Protein 1RPN (pdb70)

Organism: Pseudomonas aeruginosa (strain ATCC 15692 / DSM 22644 / CIP 104116 / JCM 14847 / LMG 12228 / 1C / PRS 101 / PAO1) (NCBI:txid208964)

Sequence (1286 aa):
RSALVTGITGQDGAYLAKLLLEKGYRVHGLVARRSSDTRWRLRELGIEGDIQYEDGDMADACSVQRAVIKAQPQEVYNLAAQSFVGASWNQPVTTGVVDGLGVTHLLEAIRQFSPETRFYQASTSEMFGLIQAERQDENTPFYPRSPYGVAKLYGHWITVNYRESFGLHASSGILFNHESPLRGIEFVTRKVTDAVARIKLGKQQELRLGNVDAKRDWGFAGDYVEAMWLMLQQDKADDYVVATGVTTTVRDMCQIAFEHVGLDYRDFLKIDPAFFRPAEVDVLLGNPAKAQRVLGWKPRTSLDELIRMMVEADLRRVSRERSALVTGITGQDGAYLAKLLLEKGYRVHGLVARRSSDTRWRLRELGIEGDIQYEDGDMADACSVQRAVIKAQPQEVYNLAAQSFVGASWNQPVTTGVVDGLGVTHLLEAIRQFSPETRFYQASTSEMFGLIQAERQDENTPFYPRSPYGVAKLYGHWITVNYRESFGLHASSGILFNHESPLRGIEFVTRKVTDAVARIKLGKQQELRLGNVDAKRDWGFAGDYVEAMWLMLQQDKADDYVVATGVTTTVRDMCQIAFEHVGLDYRDFLKIDPAFFRPAEVDVLLGNPAKAQRVLGWKPRTSLDELIRMMVEADLRRVSRETRSALVTGITGQDGAYLAKLLLEKGYRVHGLVARRSSDTRWRLRELGIEGDIQYEDGDMADACSVQRAVIKAQPQEVYNLAAQSFVGASWNQPVTTGVVDGLGVTHLLEAIRQFSPETRFYQASTSEMFGLIQAERQDENTPFYPRSPYGVAKLYGHWITVNYRESFGLHASSGILFNHESPLRGIEFVTRKVTDAVARIKLGKQQELRLGNVDAKRDWGFAGDYVEAMWLMLQQDKADDYVVATGVTTTVRDMCQIAFEHVGLDYRDFLKIDPAFFRPAEVDVLLGNPAKAQRVLGWKPRTSLDELIRMMVEADLRRVSRETRSALVTGITGQDGAYLAKLLLEKGYRVHGLVARRSSDTRWRLRELGIEGDIQYEDGDMADACSVQRAVIKAQPQEVYNLAAQSFVGASWNQPVTTGVVDGLGVTHLLEAIRQFSPETRFYQASTSEMFGLIQAERQDENTPFYPRSPYGVAKLYGHWITVNYRESFGLHASSGILFNHESPLRGIEFVTRKVTDAVARIKLGKQQELRLGNVDAKRDWGFAGDYVEAMWLMLQQDKADDYVVATGVTTTVRDMCQIAFEHVGLDYRDFLKIDPAFFRPAEVDVLLGNPAKAQRVLGWKPRTSLDELIRMMVEADLRRVSRE

Structure (mmCIF, N/CA/C/O backbone):
data_1RPN
#
_entry.id   1RPN
#
_cell.length_a   125.730
_cell.length_b   125.730
_cell.length_c   220.025
_cell.angle_alpha   90.00
_cell.angle_beta   90.00
_cell.angle_gamma   120.00
#
_symmetry.space_group_name_H-M   'P 32 2 1'
#
loop_
_entity.id
_entity.type
_entity.pdbx_description
1 polymer 'GDP-mannose 4,6-dehydratase'
2 non-polymer 'NADPH DIHYDRO-NICOTINAMIDE-ADENINE-DINUCLEOTIDE PHOSPHATE'
3 non-polymer "GUANOSINE-5'-DIPHOSPHATE"
4 water water
#
loop_
_atom_site.group_PDB
_atom_site.id
_atom_site.type_symbol
_atom_site.label_atom_id
_atom_site.label_alt_id
_atom_site.label_comp_id
_atom_site.label_asym_id
_atom_site.label_entity_id
_atom_site.label_seq_id
_atom_site.pdbx_PDB_ins_code
_atom_site.Cartn_x
_atom_site.Cartn_y
_atom_site.Cartn_z
_atom_site.occupancy
_atom_site.B_iso_or_equiv
_atom_site.auth_seq_id
_atom_site.auth_comp_id
_atom_site.auth_asym_id
_atom_site.auth_atom_id
_atom_site.pdbx_PDB_model_num
ATOM 1 N N . ARG A 1 15 ? 125.017 55.594 34.647 1.00 25.34 3 ARG A N 1
ATOM 2 C CA . ARG A 1 15 ? 124.489 54.200 34.619 1.00 24.59 3 ARG A CA 1
ATOM 3 C C . ARG A 1 15 ? 122.978 54.232 34.811 1.00 23.48 3 ARG A C 1
ATOM 4 O O . ARG A 1 15 ? 122.482 54.326 35.932 1.00 23.26 3 ARG A O 1
ATOM 12 N N . SER A 1 16 ? 122.250 54.153 33.706 1.00 22.25 4 SER A N 1
ATOM 13 C CA . SER A 1 16 ? 120.799 54.212 33.742 1.00 20.68 4 SER A CA 1
ATOM 14 C C . SER A 1 16 ? 120.103 52.928 33.316 1.00 19.55 4 SER A C 1
ATOM 15 O O . SER A 1 16 ? 120.507 52.259 32.366 1.00 18.41 4 SER A O 1
ATOM 18 N N . ALA A 1 17 ? 119.041 52.594 34.032 1.00 17.43 5 ALA A N 1
ATOM 19 C CA . ALA A 1 17 ? 118.267 51.416 33.707 1.00 16.81 5 ALA A CA 1
ATOM 20 C C . ALA A 1 17 ? 116.814 51.836 33.594 1.00 15.79 5 ALA A C 1
ATOM 21 O O . ALA A 1 17 ? 116.329 52.656 34.375 1.00 15.60 5 ALA A O 1
ATOM 23 N N . LEU A 1 18 ? 116.136 51.304 32.589 1.00 14.60 6 LEU A N 1
ATOM 24 C CA . LEU A 1 18 ? 114.726 51.579 32.418 1.00 13.35 6 LEU A CA 1
ATOM 25 C C . LEU A 1 18 ? 114.054 50.258 32.720 1.00 12.75 6 LEU A C 1
ATOM 26 O O . LEU A 1 18 ? 114.325 49.243 32.076 1.00 12.57 6 LEU A O 1
ATOM 31 N N . VAL A 1 19 ? 113.204 50.262 33.730 1.00 12.03 7 VAL A N 1
ATOM 32 C CA . VAL A 1 19 ? 112.502 49.057 34.104 1.00 11.80 7 VAL A CA 1
ATOM 33 C C . VAL A 1 19 ? 111.028 49.295 33.875 1.00 12.74 7 VAL A C 1
ATOM 34 O O . VAL A 1 19 ? 110.450 50.210 34.458 1.00 14.10 7 VAL A O 1
ATOM 38 N N . THR A 1 20 ? 110.424 48.504 32.997 1.00 12.31 8 THR A N 1
ATOM 39 C CA . THR A 1 20 ? 108.994 48.638 32.775 1.00 12.79 8 THR A CA 1
ATOM 40 C C . THR A 1 20 ? 108.416 47.669 33.797 1.00 13.14 8 THR A C 1
ATOM 41 O O . THR A 1 20 ? 109.110 46.742 34.228 1.00 13.02 8 THR A O 1
ATOM 45 N N . GLY A 1 21 ? 107.169 47.889 34.198 1.00 13.34 9 GLY A N 1
ATOM 46 C CA . GLY A 1 21 ? 106.553 47.029 35.193 1.00 13.02 9 GLY A CA 1
ATOM 47 C C . GLY A 1 21 ? 107.218 47.247 36.541 1.00 14.07 9 GLY A C 1
ATOM 48 O O . GLY A 1 21 ? 107.270 46.347 37.378 1.00 14.07 9 GLY A O 1
ATOM 49 N N . ILE A 1 22 ? 107.720 48.457 36.760 1.00 14.98 10 ILE A N 1
ATOM 50 C CA . ILE A 1 22 ? 108.411 48.764 38.005 1.00 15.90 10 ILE A CA 1
ATOM 51 C C . ILE A 1 22 ? 107.547 48.626 39.256 1.00 15.65 10 ILE A C 1
ATOM 52 O O . ILE A 1 22 ? 108.065 48.390 40.346 1.00 16.32 10 ILE A O 1
ATOM 57 N N . THR A 1 23 ? 106.236 48.769 39.102 1.00 14.47 11 THR A N 1
ATOM 58 C CA . THR A 1 23 ? 105.328 48.649 40.238 1.00 13.96 11 THR A CA 1
ATOM 59 C C . THR A 1 23 ? 104.943 47.197 40.478 1.00 13.90 11 THR A C 1
ATOM 60 O O . THR A 1 23 ? 104.201 46.890 41.411 1.00 14.36 11 THR A O 1
ATOM 64 N N . GLY A 1 24 ? 105.443 46.308 39.630 1.00 13.76 12 GLY A N 1
ATOM 65 C CA . GLY A 1 24 ? 105.139 44.899 39.783 1.00 14.53 12 GLY A CA 1
ATOM 66 C C . GLY A 1 24 ? 106.081 44.239 40.773 1.00 15.57 12 GLY A C 1
ATOM 67 O O . GLY A 1 24 ? 106.950 44.893 41.350 1.00 15.32 12 GLY A O 1
ATOM 68 N N . GLN A 1 25 ? 105.913 42.936 40.973 1.00 16.22 13 GLN A N 1
ATOM 69 C CA . GLN A 1 25 ? 106.761 42.206 41.903 1.00 16.41 13 GLN A CA 1
ATOM 70 C C . GLN A 1 25 ? 108.241 42.293 41.543 1.00 17.11 13 GLN A C 1
ATOM 71 O O . GLN A 1 25 ? 109.059 42.746 42.345 1.00 16.74 13 GLN A O 1
ATOM 77 N N . ASP A 1 26 ? 108.576 41.844 40.338 1.00 16.08 14 ASP A N 1
ATOM 78 C CA . ASP A 1 26 ? 109.958 41.840 39.879 1.00 17.18 14 ASP A CA 1
ATOM 79 C C . ASP A 1 26 ? 110.543 43.235 39.745 1.00 17.06 14 ASP A C 1
ATOM 80 O O . ASP A 1 26 ? 111.699 43.461 40.091 1.00 17.78 14 ASP A O 1
ATOM 85 N N . GLY A 1 27 ? 109.749 44.165 39.231 1.00 16.03 15 GLY A N 1
ATOM 86 C CA . GLY A 1 27 ? 110.229 45.519 39.076 1.00 16.05 15 GLY A CA 1
ATOM 87 C C . GLY A 1 27 ? 110.725 46.073 40.396 1.00 16.49 15 GLY A C 1
ATOM 88 O O . GLY A 1 27 ? 111.758 46.738 40.445 1.00 16.81 15 GLY A O 1
ATOM 89 N N . ALA A 1 28 ? 109.985 45.799 41.467 1.00 16.01 16 ALA A N 1
ATOM 90 C CA . ALA A 1 28 ? 110.359 46.279 42.791 1.00 16.47 16 ALA A CA 1
ATOM 91 C C . ALA A 1 28 ? 111.690 45.671 43.219 1.00 16.23 16 ALA A C 1
ATOM 92 O O . ALA A 1 28 ? 112.611 46.389 43.599 1.00 15.19 16 ALA A O 1
ATOM 94 N N . TYR A 1 29 ? 111.795 44.348 43.153 1.00 16.06 17 TYR A N 1
ATOM 95 C CA . TYR A 1 29 ? 113.037 43.691 43.538 1.00 16.88 17 TYR A CA 1
ATOM 96 C C . TYR A 1 29 ? 114.200 44.059 42.629 1.00 16.84 17 TYR A C 1
ATOM 97 O O . TYR A 1 29 ? 115.318 44.232 43.099 1.00 16.50 17 TYR A O 1
ATOM 106 N N . LEU A 1 30 ? 113.940 44.182 41.330 1.00 16.46 18 LEU A N 1
ATOM 107 C CA . LEU A 1 30 ? 114.997 44.535 40.395 1.00 17.24 18 LEU A CA 1
ATOM 108 C C . LEU A 1 30 ? 115.445 45.971 40.631 1.00 17.90 18 LEU A C 1
ATOM 109 O O . LEU A 1 30 ? 116.640 46.272 40.605 1.00 18.07 18 LEU A O 1
ATOM 114 N N . ALA A 1 31 ? 114.481 46.856 40.855 1.00 17.32 19 ALA A N 1
ATOM 115 C CA . ALA A 1 31 ? 114.792 48.256 41.101 1.00 18.12 19 ALA A CA 1
ATOM 116 C C . ALA A 1 31 ? 115.707 48.340 42.315 1.00 18.44 19 ALA A C 1
ATOM 117 O O . ALA A 1 31 ? 116.714 49.041 42.297 1.00 18.88 19 ALA A O 1
ATOM 119 N N . LYS A 1 32 ? 115.344 47.615 43.368 1.00 18.44 20 LYS A N 1
ATOM 120 C CA . LYS A 1 32 ? 116.128 47.601 44.592 1.00 19.05 20 LYS A CA 1
ATOM 121 C C . LYS A 1 32 ? 117.540 47.126 44.274 1.00 19.42 20 LYS A C 1
ATOM 122 O O . LYS A 1 32 ? 118.520 47.741 44.687 1.00 18.58 20 LYS A O 1
ATOM 124 N N . LEU A 1 33 ? 117.633 46.031 43.527 1.00 18.48 21 LEU A N 1
ATOM 125 C CA . LEU A 1 33 ? 118.923 45.482 43.150 1.00 18.22 21 LEU A CA 1
ATOM 126 C C . LEU A 1 33 ? 119.728 46.498 42.347 1.00 18.08 21 LEU A C 1
ATOM 127 O O . LEU A 1 33 ? 120.915 46.698 42.601 1.00 17.90 21 LEU A O 1
ATOM 132 N N . LEU A 1 34 ? 119.080 47.145 41.384 1.00 17.80 22 LEU A N 1
ATOM 133 C CA . LEU A 1 34 ? 119.756 48.124 40.538 1.00 18.18 22 LEU A CA 1
ATOM 134 C C . LEU A 1 34 ? 120.244 49.335 41.323 1.00 18.96 22 LEU A C 1
ATOM 135 O O . LEU A 1 34 ? 121.326 49.866 41.060 1.00 18.26 22 LEU A O 1
ATOM 140 N N . LEU A 1 35 ? 119.440 49.774 42.283 1.00 18.99 23 LEU A N 1
ATOM 141 C CA . LEU A 1 35 ? 119.799 50.922 43.097 1.00 19.77 23 LEU A CA 1
ATOM 142 C C . LEU A 1 35 ? 121.055 50.642 43.918 1.00 20.66 23 LEU A C 1
ATOM 143 O O . LEU A 1 35 ? 121.944 51.484 44.008 1.00 21.57 23 LEU A O 1
ATOM 148 N N . GLU A 1 36 ? 121.135 49.454 44.503 1.00 21.41 24 GLU A N 1
ATOM 149 C CA . GLU A 1 36 ? 122.296 49.097 45.311 1.00 23.48 24 GLU A CA 1
ATOM 150 C C . GLU A 1 36 ? 123.559 49.042 44.456 1.00 22.43 24 GLU A C 1
ATOM 151 O O . GLU A 1 36 ? 124.674 49.083 44.975 1.00 21.65 24 GLU A O 1
ATOM 157 N N . LYS A 1 37 ? 123.374 48.955 43.142 1.00 21.53 25 LYS A N 1
ATOM 158 C CA . LYS A 1 37 ? 124.496 48.903 42.218 1.00 20.85 25 LYS A CA 1
ATOM 159 C C . LYS A 1 37 ? 124.771 50.263 41.597 1.00 20.26 25 LYS A C 1
ATOM 160 O O . LYS A 1 37 ? 125.524 50.375 40.633 1.00 21.79 25 LYS A O 1
ATOM 166 N N . GLY A 1 38 ? 124.149 51.294 42.154 1.00 19.95 26 GLY A N 1
ATOM 167 C CA . GLY A 1 38 ? 124.372 52.641 41.664 1.00 20.02 26 GLY A CA 1
ATOM 168 C C . GLY A 1 38 ? 123.660 53.038 40.390 1.00 20.26 26 GLY A C 1
ATOM 169 O O . GLY A 1 38 ? 124.042 54.018 39.751 1.00 19.84 26 GLY A O 1
ATOM 170 N N . TYR A 1 39 ? 122.632 52.289 40.003 1.00 19.56 27 TYR A N 1
ATOM 171 C CA . TYR A 1 39 ? 121.894 52.638 38.797 1.00 18.83 27 TYR A CA 1
ATOM 172 C C . TYR A 1 39 ? 120.871 53.710 39.100 1.00 18.38 27 TYR A C 1
ATOM 173 O O . TYR A 1 39 ? 120.305 53.754 40.192 1.00 18.44 27 TYR A O 1
ATOM 182 N N . ARG A 1 40 ? 120.649 54.584 38.129 1.00 17.48 28 ARG A N 1
ATOM 183 C CA . ARG A 1 40 ? 119.617 55.593 38.254 1.00 16.73 28 ARG A CA 1
ATOM 184 C C . ARG A 1 40 ? 118.503 54.729 37.677 1.00 16.46 28 ARG A C 1
ATOM 185 O O . ARG A 1 40 ? 118.579 54.314 36.521 1.00 15.79 28 ARG A O 1
ATOM 187 N N . VAL A 1 41 ? 117.497 54.413 38.481 1.00 16.00 29 VAL A N 1
ATOM 188 C CA . VAL A 1 41 ? 116.428 53.555 37.998 1.00 15.92 29 VAL A CA 1
ATOM 189 C C . VAL A 1 41 ? 115.215 54.307 37.490 1.00 16.38 29 VAL A C 1
ATOM 190 O O . VAL A 1 41 ? 114.567 55.052 38.226 1.00 17.31 29 VAL A O 1
ATOM 194 N N . HIS A 1 42 ? 114.928 54.114 36.211 1.00 16.23 30 HIS A N 1
ATOM 195 C CA . HIS A 1 42 ? 113.774 54.727 35.580 1.00 15.78 30 HIS A CA 1
ATOM 196 C C . HIS A 1 42 ? 112.734 53.626 35.523 1.00 15.72 30 HIS A C 1
ATOM 197 O O . HIS A 1 42 ? 113.007 52.529 35.035 1.00 15.36 30 HIS A O 1
ATOM 204 N N . GLY A 1 43 ? 111.552 53.910 36.049 1.00 14.78 31 GLY A N 1
ATOM 205 C CA . GLY A 1 43 ? 110.504 52.916 36.049 1.00 14.82 31 GLY A CA 1
ATOM 206 C C . GLY A 1 43 ? 109.327 53.384 35.228 1.00 15.07 31 GLY A C 1
ATOM 207 O O . GLY A 1 43 ? 108.749 54.435 35.498 1.00 15.19 31 GLY A O 1
ATOM 208 N N . LEU A 1 44 ? 108.981 52.611 34.209 1.00 14.29 32 LEU A N 1
ATOM 209 C CA . LEU A 1 44 ? 107.854 52.960 33.370 1.00 14.09 32 LEU A CA 1
ATOM 210 C C . LEU A 1 44 ? 106.612 52.641 34.177 1.00 14.02 32 LEU A C 1
ATOM 211 O O . LEU A 1 44 ? 106.455 51.525 34.670 1.00 14.05 32 LEU A O 1
ATOM 216 N N . VAL A 1 45 ? 105.741 53.626 34.340 1.00 14.28 33 VAL A N 1
ATOM 217 C CA . VAL A 1 45 ? 104.517 53.393 35.078 1.00 14.63 33 VAL A CA 1
ATOM 218 C C . VAL A 1 45 ? 103.324 53.740 34.211 1.00 14.33 33 VAL A C 1
ATOM 219 O O . VAL A 1 45 ? 103.226 54.847 33.678 1.00 14.15 33 VAL A O 1
ATOM 223 N N . ALA A 1 46 ? 102.432 52.770 34.046 1.00 14.10 34 ALA A N 1
ATOM 224 C CA . ALA A 1 46 ? 101.224 52.977 33.264 1.00 12.99 34 ALA A CA 1
ATOM 225 C C . ALA A 1 46 ? 100.346 53.876 34.111 1.00 12.87 34 ALA A C 1
ATOM 226 O O . ALA A 1 46 ? 100.524 53.952 35.324 1.00 11.55 34 ALA A O 1
ATOM 228 N N . ARG A 1 47 ? 99.399 54.563 33.488 1.00 11.95 35 ARG A N 1
ATOM 229 C CA . ARG A 1 47 ? 98.534 55.430 34.260 1.00 12.05 35 ARG A CA 1
ATOM 230 C C . ARG A 1 47 ? 97.464 54.577 34.933 1.00 12.04 35 ARG A C 1
ATOM 231 O O . ARG A 1 47 ? 96.822 53.743 34.297 1.00 12.48 35 ARG A O 1
ATOM 239 N N . ARG A 1 48 ? 97.306 54.776 36.235 1.00 11.38 36 ARG A N 1
ATOM 240 C CA . ARG A 1 48 ? 96.322 54.052 37.024 1.00 13.13 36 ARG A CA 1
ATOM 241 C C . ARG A 1 48 ? 95.543 55.102 37.805 1.00 13.66 36 ARG A C 1
ATOM 242 O O . ARG A 1 48 ? 96.071 56.176 38.099 1.00 13.26 36 ARG A O 1
ATOM 250 N N . SER A 1 49 ? 94.295 54.796 38.139 1.00 14.72 37 SER A N 1
ATOM 251 C CA . SER A 1 49 ? 93.443 55.744 38.852 1.00 16.91 37 SER A CA 1
ATOM 252 C C . SER A 1 49 ? 93.915 56.036 40.266 1.00 17.35 37 SER A C 1
ATOM 253 O O . SER A 1 49 ? 93.517 57.033 40.861 1.00 19.17 37 SER A O 1
ATOM 256 N N . SER A 1 50 ? 94.759 55.165 40.805 1.00 18.72 38 SER A N 1
ATOM 257 C CA . SER A 1 50 ? 95.285 55.349 42.150 1.00 19.99 38 SER A CA 1
ATOM 258 C C . SER A 1 50 ? 96.738 54.921 42.206 1.00 20.70 38 SER A C 1
ATOM 259 O O . SER A 1 50 ? 97.242 54.265 41.293 1.00 19.18 38 SER A O 1
ATOM 262 N N . ASP A 1 51 ? 97.406 55.298 43.287 1.00 21.70 39 ASP A N 1
ATOM 263 C CA . ASP A 1 51 ? 98.801 54.942 43.469 1.00 22.84 39 ASP A CA 1
ATOM 264 C C . ASP A 1 51 ? 98.917 53.426 43.516 1.00 21.97 39 ASP A C 1
ATOM 265 O O . ASP A 1 51 ? 98.162 52.766 44.219 1.00 23.58 39 ASP A O 1
ATOM 270 N N . THR A 1 52 ? 99.872 52.881 42.777 1.00 21.27 40 THR A N 1
ATOM 271 C CA . THR A 1 52 ? 100.077 51.441 42.721 1.00 20.73 40 THR A CA 1
ATOM 272 C C . THR A 1 52 ? 101.516 51.101 43.073 1.00 20.56 40 THR A C 1
ATOM 273 O O . THR A 1 52 ? 102.018 50.044 42.700 1.00 20.06 40 THR A O 1
ATOM 277 N N . ARG A 1 53 ? 102.177 51.995 43.798 1.00 20.63 41 ARG A N 1
ATOM 278 C CA . ARG A 1 53 ? 103.575 51.792 44.149 1.00 20.68 41 ARG A CA 1
ATOM 279 C C . ARG A 1 53 ? 103.839 51.156 45.504 1.00 19.40 41 ARG A C 1
ATOM 280 O O . ARG A 1 53 ? 104.944 51.282 46.033 1.00 19.94 41 ARG A O 1
ATOM 288 N N . TRP A 1 54 ? 102.855 50.456 46.059 1.00 17.85 42 TRP A N 1
ATOM 289 C CA . TRP A 1 54 ? 103.038 49.849 47.370 1.00 17.79 42 TRP A CA 1
ATOM 290 C C . TRP A 1 54 ? 104.254 48.934 47.465 1.00 17.73 42 TRP A C 1
ATOM 291 O O . TRP A 1 54 ? 104.915 48.900 48.496 1.00 18.59 42 TRP A O 1
ATOM 302 N N . ARG A 1 55 ? 104.547 48.189 46.404 1.00 17.96 43 ARG A N 1
ATOM 303 C CA . ARG A 1 55 ? 105.701 47.291 46.420 1.00 18.32 43 ARG A CA 1
ATOM 304 C C . ARG A 1 55 ? 106.992 48.087 46.571 1.00 19.08 43 ARG A C 1
ATOM 305 O O . ARG A 1 55 ? 107.906 47.679 47.290 1.00 19.43 43 ARG A O 1
ATOM 313 N N . LEU A 1 56 ? 107.063 49.223 45.887 1.00 18.75 44 LEU A N 1
ATOM 314 C CA . LEU A 1 56 ? 108.242 50.073 45.947 1.00 19.87 44 LEU A CA 1
ATOM 315 C C . LEU A 1 56 ? 108.391 50.675 47.338 1.00 21.11 44 LEU A C 1
ATOM 316 O O . LEU A 1 56 ? 109.505 50.869 47.822 1.00 22.04 44 LEU A O 1
ATOM 321 N N . ARG A 1 57 ? 107.271 50.970 47.984 1.00 22.01 45 ARG A N 1
ATOM 322 C CA . ARG A 1 57 ? 107.326 51.530 49.325 1.00 23.95 45 ARG A CA 1
ATOM 323 C C . ARG A 1 57 ? 107.694 50.431 50.301 1.00 24.31 45 ARG A C 1
ATOM 324 O O . ARG A 1 57 ? 108.417 50.662 51.262 1.00 24.51 45 ARG A O 1
ATOM 332 N N . GLU A 1 58 ? 107.197 49.229 50.040 1.00 25.11 46 GLU A N 1
ATOM 333 C CA . GLU A 1 58 ? 107.492 48.097 50.899 1.00 26.70 46 GLU A CA 1
ATOM 334 C C . GLU A 1 58 ? 109.000 47.842 50.915 1.00 26.39 46 GLU A C 1
ATOM 335 O O . GLU A 1 58 ? 109.563 47.451 51.939 1.00 26.37 46 GLU A O 1
ATOM 341 N N . LEU A 1 59 ? 109.647 48.071 49.775 1.00 25.44 47 LEU A N 1
ATOM 342 C CA . LEU A 1 59 ? 111.088 47.880 49.660 1.00 24.57 47 LEU A CA 1
ATOM 343 C C . LEU A 1 59 ? 111.832 49.168 49.989 1.00 24.55 47 LEU A C 1
ATOM 344 O O . LEU A 1 59 ? 113.058 49.214 49.934 1.00 25.32 47 LEU A O 1
ATOM 349 N N . GLY A 1 60 ? 111.078 50.212 50.324 1.00 23.96 48 GLY A N 1
ATOM 350 C CA . GLY A 1 60 ? 111.675 51.488 50.674 1.00 23.31 48 GLY A CA 1
ATOM 351 C C . GLY A 1 60 ? 112.441 52.181 49.564 1.00 23.56 48 GLY A C 1
ATOM 352 O O . GLY A 1 60 ? 113.387 52.916 49.833 1.00 23.33 48 GLY A O 1
ATOM 353 N N . ILE A 1 61 ? 112.032 51.975 48.315 1.00 22.99 49 ILE A N 1
ATOM 354 C CA . ILE A 1 61 ? 112.727 52.601 47.196 1.00 21.60 49 ILE A CA 1
ATOM 355 C C . ILE A 1 61 ? 111.808 53.419 46.303 1.00 21.72 49 ILE A C 1
ATOM 356 O O . ILE A 1 61 ? 112.216 53.852 45.226 1.00 21.72 49 ILE A O 1
ATOM 361 N N . GLU A 1 62 ? 110.575 53.634 46.748 1.00 21.49 50 GLU A N 1
ATOM 362 C CA . GLU A 1 62 ? 109.609 54.387 45.955 1.00 22.11 50 GLU A CA 1
ATOM 363 C C . GLU A 1 62 ? 110.105 55.782 45.597 1.00 22.11 50 GLU A C 1
ATOM 364 O O . GLU A 1 62 ? 109.810 56.294 44.520 1.00 21.57 50 GLU A O 1
ATOM 370 N N . GLY A 1 63 ? 110.863 56.396 46.497 1.00 22.14 51 GLY A N 1
ATOM 371 C CA . GLY A 1 63 ? 111.366 57.731 46.232 1.00 22.44 51 GLY A CA 1
ATOM 372 C C . GLY A 1 63 ? 112.700 57.761 45.511 1.00 22.66 51 GLY A C 1
ATOM 373 O O . GLY A 1 63 ? 113.212 58.832 45.199 1.00 23.06 51 GLY A O 1
ATOM 374 N N . ASP A 1 64 ? 113.259 56.589 45.226 1.00 23.47 52 ASP A N 1
ATOM 375 C CA . ASP A 1 64 ? 114.557 56.504 44.555 1.00 24.32 52 ASP A CA 1
ATOM 376 C C . ASP A 1 64 ? 114.440 56.166 43.084 1.00 24.55 52 ASP A C 1
ATOM 377 O O . ASP A 1 64 ? 115.437 55.882 42.421 1.00 25.32 52 ASP A O 1
ATOM 382 N N . ILE A 1 65 ? 113.223 56.197 42.572 1.00 23.74 53 ILE A N 1
ATOM 383 C CA . ILE A 1 65 ? 113.002 55.858 41.184 1.00 22.97 53 ILE A CA 1
ATOM 384 C C . ILE A 1 65 ? 112.516 57.040 40.371 1.00 22.38 53 ILE A C 1
ATOM 385 O O . ILE A 1 65 ? 111.721 57.841 40.843 1.00 22.15 53 ILE A O 1
ATOM 390 N N . GLN A 1 66 ? 113.026 57.161 39.152 1.00 22.15 54 GLN A N 1
ATOM 391 C CA . GLN A 1 66 ? 112.594 58.226 38.266 1.00 22.60 54 GLN A CA 1
ATOM 392 C C . GLN A 1 66 ? 111.489 57.596 37.430 1.00 21.21 54 GLN A C 1
ATOM 393 O O . GLN A 1 66 ? 111.745 56.783 36.540 1.00 19.44 54 GLN A O 1
ATOM 399 N N . TYR A 1 67 ? 110.255 57.969 37.739 1.00 20.22 55 TYR A N 1
ATOM 400 C CA . TYR A 1 67 ? 109.099 57.425 37.051 1.00 19.80 55 TYR A CA 1
ATOM 401 C C . TYR A 1 67 ? 108.891 57.961 35.652 1.00 18.83 55 TYR A C 1
ATOM 402 O O . TYR A 1 67 ? 108.938 59.159 35.421 1.00 19.70 55 TYR A O 1
ATOM 411 N N . GLU A 1 68 ? 108.678 57.044 34.717 1.00 18.97 56 GLU A N 1
ATOM 412 C CA . GLU A 1 68 ? 108.446 57.400 33.331 1.00 19.26 56 GLU A CA 1
ATOM 413 C C . GLU A 1 68 ? 106.991 57.085 33.028 1.00 18.70 56 GLU A C 1
ATOM 414 O O . GLU A 1 68 ? 106.563 55.936 33.114 1.00 19.31 56 GLU A O 1
ATOM 420 N N . ASP A 1 69 ? 106.241 58.124 32.684 1.00 17.65 57 ASP A N 1
ATOM 421 C CA . ASP A 1 69 ? 104.821 58.017 32.384 1.00 16.94 57 ASP A CA 1
ATOM 422 C C . ASP A 1 69 ? 104.637 57.381 31.015 1.00 16.38 57 ASP A C 1
ATOM 423 O O . ASP A 1 69 ? 104.917 58.005 30.000 1.00 16.86 57 ASP A O 1
ATOM 428 N N . GLY A 1 70 ? 104.167 56.139 30.986 1.00 15.61 58 GLY A N 1
ATOM 429 C CA . GLY A 1 70 ? 103.975 55.480 29.710 1.00 15.04 58 GLY A CA 1
ATOM 430 C C . GLY A 1 70 ? 103.237 54.162 29.785 1.00 15.14 58 GLY A C 1
ATOM 431 O O . GLY A 1 70 ? 102.957 53.639 30.867 1.00 15.52 58 GLY A O 1
ATOM 432 N N . ASP A 1 71 ? 102.922 53.613 28.619 1.00 14.06 59 ASP A N 1
ATOM 433 C CA . ASP A 1 71 ? 102.209 52.352 28.562 1.00 13.58 59 ASP A CA 1
ATOM 434 C C . ASP A 1 71 ? 102.835 51.443 27.516 1.00 12.44 59 ASP A C 1
ATOM 435 O O . ASP A 1 71 ? 103.207 51.892 26.437 1.00 11.94 59 ASP A O 1
ATOM 440 N N . MET A 1 72 ? 102.950 50.164 27.839 1.00 11.99 60 MET A N 1
ATOM 441 C CA . MET A 1 72 ? 103.534 49.213 26.900 1.00 13.11 60 MET A CA 1
ATOM 442 C C . MET A 1 72 ? 102.777 49.165 25.574 1.00 13.29 60 MET A C 1
ATOM 443 O O . MET A 1 72 ? 103.354 48.846 24.539 1.00 14.86 60 MET A O 1
ATOM 448 N N . ALA A 1 73 ? 101.489 49.489 25.606 1.00 13.48 61 ALA A N 1
ATOM 449 C CA . ALA A 1 73 ? 100.663 49.468 24.403 1.00 13.89 61 ALA A CA 1
ATOM 450 C C . ALA A 1 73 ? 100.821 50.748 23.592 1.00 14.61 61 ALA A C 1
ATOM 451 O O . ALA A 1 73 ? 100.350 50.838 22.458 1.00 15.41 61 ALA A O 1
ATOM 453 N N . ASP A 1 74 ? 101.475 51.740 24.187 1.00 13.73 62 ASP A N 1
ATOM 454 C CA . ASP A 1 74 ? 101.697 53.022 23.533 1.00 14.12 62 ASP A CA 1
ATOM 455 C C . ASP A 1 74 ? 103.172 53.111 23.131 1.00 14.26 62 ASP A C 1
ATOM 456 O O . ASP A 1 74 ? 104.012 53.557 23.908 1.00 13.60 62 ASP A O 1
ATOM 461 N N . ALA A 1 75 ? 103.466 52.671 21.911 1.00 13.61 63 ALA A N 1
ATOM 462 C CA . ALA A 1 75 ? 104.825 52.660 21.379 1.00 13.33 63 ALA A CA 1
ATOM 463 C C . ALA A 1 75 ? 105.542 53.998 21.517 1.00 12.87 63 ALA A C 1
ATOM 464 O O . ALA A 1 75 ? 106.740 54.044 21.785 1.00 12.86 63 ALA A O 1
ATOM 466 N N . CYS A 1 76 ? 104.802 55.084 21.332 1.00 12.84 64 CYS A N 1
ATOM 467 C CA . CYS A 1 76 ? 105.365 56.422 21.421 1.00 12.24 64 CYS A CA 1
ATOM 468 C C . CYS A 1 76 ? 105.819 56.745 22.833 1.00 11.90 64 CYS A C 1
ATOM 469 O O . CYS A 1 76 ? 106.882 57.336 23.030 1.00 11.45 64 CYS A O 1
ATOM 472 N N . SER A 1 77 ? 105.008 56.365 23.815 1.00 10.58 65 SER A N 1
ATOM 473 C CA . SER A 1 77 ? 105.345 56.638 25.202 1.00 11.19 65 SER A CA 1
ATOM 474 C C . SER A 1 77 ? 106.520 55.760 25.611 1.00 11.49 65 SER A C 1
ATOM 475 O O . SER A 1 77 ? 107.335 56.145 26.445 1.00 11.17 65 SER A O 1
ATOM 478 N N . VAL A 1 78 ? 106.590 54.566 25.033 1.00 11.95 66 VAL A N 1
ATOM 479 C CA . VAL A 1 78 ? 107.682 53.651 25.334 1.00 13.33 66 VAL A CA 1
ATOM 480 C C . VAL A 1 78 ? 108.953 54.262 24.741 1.00 13.85 66 VAL A C 1
ATOM 481 O O . VAL A 1 78 ? 110.002 54.298 25.384 1.00 14.49 66 VAL A O 1
ATOM 485 N N . GLN A 1 79 ? 108.839 54.746 23.510 1.00 13.98 67 GLN A N 1
ATOM 486 C CA . GLN A 1 79 ? 109.958 55.383 22.823 1.00 15.24 67 GLN A CA 1
ATOM 487 C C . GLN A 1 79 ? 110.412 56.574 23.666 1.00 15.51 67 GLN A C 1
ATOM 488 O O . GLN A 1 79 ? 111.598 56.732 23.960 1.00 14.59 67 GLN A O 1
ATOM 494 N N . ARG A 1 80 ? 109.451 57.407 24.057 1.00 14.99 68 ARG A N 1
ATOM 495 C CA . ARG A 1 80 ? 109.740 58.579 24.867 1.00 15.30 68 ARG A CA 1
ATOM 496 C C . ARG A 1 80 ? 110.468 58.205 26.160 1.00 16.06 68 ARG A C 1
ATOM 497 O O . ARG A 1 80 ? 111.467 58.827 26.511 1.00 16.87 68 ARG A O 1
ATOM 505 N N . ALA A 1 81 ? 109.977 57.184 26.857 1.00 15.59 69 ALA A N 1
ATOM 506 C CA . ALA A 1 81 ? 110.595 56.752 28.105 1.00 15.24 69 ALA A CA 1
ATOM 507 C C . ALA A 1 81 ? 112.037 56.298 27.892 1.00 16.37 69 ALA A C 1
ATOM 508 O O . ALA A 1 81 ? 112.910 56.565 28.720 1.00 16.15 69 ALA A O 1
ATOM 510 N N . VAL A 1 82 ? 112.287 55.602 26.787 1.00 16.53 70 VAL A N 1
ATOM 511 C CA . VAL A 1 82 ? 113.633 55.136 26.489 1.00 16.85 70 VAL A CA 1
ATOM 512 C C . VAL A 1 82 ? 114.535 56.330 26.202 1.00 17.38 70 VAL A C 1
ATOM 513 O O . VAL A 1 82 ? 115.664 56.395 26.683 1.00 17.37 70 VAL A O 1
ATOM 517 N N . ILE A 1 83 ? 114.028 57.273 25.415 1.00 17.10 71 ILE A N 1
ATOM 518 C CA . ILE A 1 83 ? 114.783 58.469 25.073 1.00 18.24 71 ILE A CA 1
ATOM 519 C C . ILE A 1 83 ? 115.081 59.304 26.318 1.00 19.82 71 ILE A C 1
ATOM 520 O O . ILE A 1 83 ? 116.195 59.796 26.493 1.00 20.57 71 ILE A O 1
ATOM 525 N N . LYS A 1 84 ? 114.088 59.454 27.187 1.00 20.25 72 LYS A N 1
ATOM 526 C CA . LYS A 1 84 ? 114.267 60.244 28.398 1.00 22.13 72 LYS A CA 1
ATOM 527 C C . LYS A 1 84 ? 115.236 59.583 29.368 1.00 22.10 72 LYS A C 1
ATOM 528 O O . LYS A 1 84 ? 116.054 60.252 29.991 1.00 21.31 72 LYS A O 1
ATOM 534 N N . ALA A 1 85 ? 115.142 58.266 29.486 1.00 21.43 73 ALA A N 1
ATOM 535 C CA . ALA A 1 85 ? 115.998 57.522 30.393 1.00 21.61 73 ALA A CA 1
ATOM 536 C C . ALA A 1 85 ? 117.415 57.275 29.878 1.00 21.41 73 ALA A C 1
ATOM 537 O O . ALA A 1 85 ? 118.328 57.093 30.675 1.00 21.58 73 ALA A O 1
ATOM 539 N N . GLN A 1 86 ? 117.605 57.282 28.560 1.00 21.19 74 GLN A N 1
ATOM 540 C CA . GLN A 1 86 ? 118.921 57.002 27.985 1.00 22.23 74 GLN A CA 1
ATOM 541 C C . GLN A 1 86 ? 119.482 55.835 28.788 1.00 20.49 74 GLN A C 1
ATOM 542 O O . GLN A 1 86 ? 120.608 55.877 29.279 1.00 19.93 74 GLN A O 1
ATOM 548 N N . PRO A 1 87 ? 118.688 54.768 28.925 1.00 19.62 75 PRO A N 1
ATOM 549 C CA . PRO A 1 87 ? 119.105 53.595 29.685 1.00 18.28 75 PRO A CA 1
ATOM 550 C C . PRO A 1 87 ? 120.208 52.774 29.042 1.00 18.16 75 PRO A C 1
ATOM 551 O O . PRO A 1 87 ? 120.244 52.612 27.826 1.00 16.61 75 PRO A O 1
ATOM 555 N N . GLN A 1 88 ? 121.118 52.275 29.871 1.00 17.92 76 GLN A N 1
ATOM 556 C CA . GLN A 1 88 ? 122.179 51.408 29.390 1.00 19.02 76 GLN A CA 1
ATOM 557 C C . GLN A 1 88 ? 121.503 50.046 29.370 1.00 18.22 76 GLN A C 1
ATOM 558 O O . GLN A 1 88 ? 121.831 49.177 28.567 1.00 17.89 76 GLN A O 1
ATOM 564 N N . GLU A 1 89 ? 120.534 49.885 30.265 1.00 17.12 77 GLU A N 1
ATOM 565 C CA . GLU A 1 89 ? 119.806 48.634 30.391 1.00 16.63 77 GLU A CA 1
ATOM 566 C C . GLU A 1 89 ? 118.300 48.837 30.461 1.00 16.42 77 GLU A C 1
ATOM 567 O O . GLU A 1 89 ? 117.804 49.738 31.142 1.00 15.89 77 GLU A O 1
ATOM 573 N N . VAL A 1 90 ? 117.578 47.985 29.749 1.00 15.77 78 VAL A N 1
ATOM 574 C CA . VAL A 1 90 ? 116.129 48.036 29.751 1.00 13.64 78 VAL A CA 1
ATOM 575 C C . VAL A 1 90 ? 115.609 46.666 30.143 1.00 13.34 78 VAL A C 1
ATOM 576 O O . VAL A 1 90 ? 115.939 45.652 29.526 1.00 13.37 78 VAL A O 1
ATOM 580 N N . TYR A 1 91 ? 114.814 46.638 31.197 1.00 12.39 79 TYR A N 1
ATOM 581 C CA . TYR A 1 91 ? 114.239 45.395 31.670 1.00 12.40 79 TYR A CA 1
ATOM 582 C C . TYR A 1 91 ? 112.751 45.465 31.409 1.00 11.88 79 TYR A C 1
ATOM 583 O O . TYR A 1 91 ? 112.040 46.248 32.034 1.00 10.56 79 TYR A O 1
ATOM 592 N N . ASN A 1 92 ? 112.281 44.663 30.464 1.00 12.10 80 ASN A N 1
ATOM 593 C CA . ASN A 1 92 ? 110.868 44.669 30.154 1.00 12.16 80 ASN A CA 1
ATOM 594 C C . ASN A 1 92 ? 110.125 43.704 31.055 1.00 11.97 80 ASN A C 1
ATOM 595 O O . ASN A 1 92 ? 109.958 42.529 30.718 1.00 11.57 80 ASN A O 1
ATOM 600 N N . LEU A 1 93 ? 109.678 44.206 32.198 1.00 10.78 81 LEU A N 1
ATOM 601 C CA . LEU A 1 93 ? 108.941 43.384 33.140 1.00 12.31 81 LEU A CA 1
ATOM 602 C C . LEU A 1 93 ? 107.462 43.725 33.080 1.00 12.32 81 LEU A C 1
ATOM 603 O O . LEU A 1 93 ? 106.639 43.019 33.651 1.00 13.69 81 LEU A O 1
ATOM 608 N N . ALA A 1 94 ? 107.123 44.809 32.389 1.00 12.18 82 ALA A N 1
ATOM 609 C CA . ALA A 1 94 ? 105.729 45.211 32.287 1.00 12.41 82 ALA A CA 1
ATOM 610 C C . ALA A 1 94 ? 104.944 44.177 31.501 1.00 13.10 82 ALA A C 1
ATOM 611 O O . ALA A 1 94 ? 105.371 43.733 30.434 1.00 13.06 82 ALA A O 1
ATOM 613 N N . ALA A 1 95 ? 103.792 43.791 32.029 1.00 12.76 83 ALA A N 1
ATOM 614 C CA . ALA A 1 95 ? 102.969 42.819 31.337 1.00 13.52 83 ALA A CA 1
ATOM 615 C C . ALA A 1 95 ? 101.664 42.525 32.040 1.00 13.11 83 ALA A C 1
ATOM 616 O O . ALA A 1 95 ? 101.493 42.808 33.221 1.00 12.63 83 ALA A O 1
ATOM 618 N N . GLN A 1 96 ? 100.732 41.993 31.262 1.00 13.02 84 GLN A N 1
ATOM 619 C CA . GLN A 1 96 ? 99.464 41.517 31.771 1.00 12.54 84 GLN A CA 1
ATOM 620 C C . GLN A 1 96 ? 100.078 40.150 32.069 1.00 12.55 84 GLN A C 1
ATOM 621 O O . GLN A 1 96 ? 100.147 39.288 31.195 1.00 12.20 84 GLN A O 1
ATOM 627 N N . SER A 1 97 ? 100.575 39.974 33.285 1.00 13.25 85 SER A N 1
ATOM 628 C CA . SER A 1 97 ? 101.269 38.743 33.648 1.00 14.86 85 SER A CA 1
ATOM 629 C C . SER A 1 97 ? 100.434 37.607 34.200 1.00 14.40 85 SER A C 1
ATOM 630 O O . SER A 1 97 ? 100.981 36.572 34.560 1.00 14.46 85 SER A O 1
ATOM 633 N N . PHE A 1 98 ? 99.124 37.783 34.273 1.00 14.26 86 PHE A N 1
ATOM 634 C CA . PHE A 1 98 ? 98.286 36.732 34.826 1.00 14.57 86 PHE A CA 1
ATOM 635 C C . PHE A 1 98 ? 97.680 35.823 33.760 1.00 14.73 86 PHE A C 1
ATOM 636 O O . PHE A 1 98 ? 96.917 36.268 32.903 1.00 15.01 86 PHE A O 1
ATOM 644 N N . VAL A 1 99 ? 98.041 34.546 33.811 1.00 14.93 87 VAL A N 1
ATOM 645 C CA . VAL A 1 99 ? 97.518 33.570 32.860 1.00 14.80 87 VAL A CA 1
ATOM 646 C C . VAL A 1 99 ? 95.998 33.542 32.948 1.00 14.99 87 VAL A C 1
ATOM 647 O O . VAL A 1 99 ? 95.300 33.506 31.931 1.00 14.07 87 VAL A O 1
ATOM 651 N N . GLY A 1 100 ? 95.502 33.572 34.181 1.00 14.79 88 GLY A N 1
ATOM 652 C CA . GLY A 1 100 ? 94.074 33.519 34.432 1.00 15.30 88 GLY A CA 1
ATOM 653 C C . GLY A 1 100 ? 93.245 34.583 33.748 1.00 16.27 88 GLY A C 1
ATOM 654 O O . GLY A 1 100 ? 92.037 34.429 33.614 1.00 16.97 88 GLY A O 1
ATOM 655 N N . ALA A 1 101 ? 93.881 35.661 33.308 1.00 15.63 89 ALA A N 1
ATOM 656 C CA . ALA A 1 101 ? 93.152 36.733 32.640 1.00 15.43 89 ALA A CA 1
ATOM 657 C C . ALA A 1 101 ? 93.354 36.721 31.133 1.00 14.46 89 ALA A C 1
ATOM 658 O O . ALA A 1 101 ? 92.632 37.400 30.403 1.00 14.09 89 ALA A O 1
ATOM 660 N N . SER A 1 102 ? 94.324 35.940 30.671 1.00 13.80 90 SER A N 1
ATOM 661 C CA . SER A 1 102 ? 94.664 35.905 29.253 1.00 14.02 90 SER A CA 1
ATOM 662 C C . SER A 1 102 ? 93.597 35.391 28.294 1.00 13.80 90 SER A C 1
ATOM 663 O O . SER A 1 102 ? 93.607 35.744 27.118 1.00 13.65 90 SER A O 1
ATOM 666 N N . TRP A 1 103 ? 92.676 34.562 28.772 1.00 13.79 91 TRP A N 1
ATOM 667 C CA . TRP A 1 103 ? 91.619 34.074 27.889 1.00 13.88 91 TRP A CA 1
ATOM 668 C C . TRP A 1 103 ? 90.507 35.108 27.819 1.00 14.03 91 TRP A C 1
ATOM 669 O O . TRP A 1 103 ? 89.809 35.211 26.817 1.00 14.01 91 TRP A O 1
ATOM 680 N N . ASN A 1 104 ? 90.351 35.873 28.895 1.00 13.85 92 ASN A N 1
ATOM 681 C CA . ASN A 1 104 ? 89.333 36.915 28.953 1.00 14.58 92 ASN A CA 1
ATOM 682 C C . ASN A 1 104 ? 89.744 38.092 28.082 1.00 13.97 92 ASN A C 1
ATOM 683 O O . ASN A 1 104 ? 88.923 38.676 27.378 1.00 13.05 92 ASN A O 1
ATOM 688 N N . GLN A 1 105 ? 91.024 38.444 28.142 1.00 13.21 93 GLN A N 1
ATOM 689 C CA . GLN A 1 105 ? 91.535 39.540 27.337 1.00 13.53 93 GLN A CA 1
ATOM 690 C C . GLN A 1 105 ? 92.810 39.094 26.642 1.00 12.74 93 GLN A C 1
ATOM 691 O O . GLN A 1 105 ? 93.917 39.498 27.000 1.00 12.24 93 GLN A O 1
ATOM 697 N N . PRO A 1 106 ? 92.660 38.231 25.628 1.00 12.91 94 PRO A N 1
ATOM 698 C CA . PRO A 1 106 ? 93.781 37.698 24.854 1.00 12.39 94 PRO A CA 1
ATOM 699 C C . PRO A 1 106 ? 94.474 38.747 24.002 1.00 12.98 94 PRO A C 1
ATOM 700 O O . PRO A 1 106 ? 95.664 38.627 23.720 1.00 13.07 94 PRO A O 1
ATOM 704 N N . VAL A 1 107 ? 93.735 39.780 23.603 1.00 13.23 95 VAL A N 1
ATOM 705 C CA . VAL A 1 107 ? 94.303 40.832 22.767 1.00 13.49 95 VAL A CA 1
ATOM 706 C C . VAL A 1 107 ? 95.188 41.774 23.567 1.00 13.49 95 VAL A C 1
ATOM 707 O O . VAL A 1 107 ? 96.305 42.075 23.164 1.00 12.95 95 VAL A O 1
ATOM 711 N N . THR A 1 108 ? 94.687 42.250 24.698 1.00 13.28 96 THR A N 1
ATOM 712 C CA . THR A 1 108 ? 95.483 43.131 25.528 1.00 14.57 96 THR A CA 1
ATOM 713 C C . THR A 1 108 ? 96.705 42.350 25.984 1.00 14.13 96 THR A C 1
ATOM 714 O O . THR A 1 108 ? 97.804 42.892 26.063 1.00 14.16 96 THR A O 1
ATOM 718 N N . THR A 1 109 ? 96.515 41.064 26.260 1.00 13.46 97 THR A N 1
ATOM 719 C CA . THR A 1 109 ? 97.626 40.228 26.683 1.00 12.63 97 THR A CA 1
ATOM 720 C C . THR A 1 109 ? 98.664 40.181 25.568 1.00 12.54 97 THR A C 1
ATOM 721 O O . THR A 1 109 ? 99.859 40.316 25.820 1.00 11.12 97 THR A O 1
ATOM 725 N N . GLY A 1 110 ? 98.196 40.004 24.335 1.00 10.97 98 GLY A N 1
ATOM 726 C CA . GLY A 1 110 ? 99.103 39.944 23.205 1.00 12.30 98 GLY A CA 1
ATOM 727 C C . GLY A 1 110 ? 99.727 41.293 22.896 1.00 12.51 98 GLY A C 1
ATOM 728 O O . GLY A 1 110 ? 100.900 41.382 22.548 1.00 13.21 98 GLY A O 1
ATOM 729 N N . VAL A 1 111 ? 98.938 42.354 23.012 1.00 12.21 99 VAL A N 1
ATOM 730 C CA . VAL A 1 111 ? 99.445 43.691 22.742 1.00 11.79 99 VAL A CA 1
ATOM 731 C C . VAL A 1 111 ? 100.510 44.072 23.763 1.00 12.29 99 VAL A C 1
ATOM 732 O O . VAL A 1 111 ? 101.620 44.465 23.411 1.00 12.55 99 VAL A O 1
ATOM 736 N N . VAL A 1 112 ? 100.161 43.948 25.035 1.00 11.78 100 VAL A N 1
ATOM 737 C CA . VAL A 1 112 ? 101.070 44.303 26.105 1.00 12.91 100 VAL A CA 1
ATOM 738 C C . VAL A 1 112 ? 102.262 43.367 26.271 1.00 13.05 100 VAL A C 1
ATOM 739 O O . VAL A 1 112 ? 103.404 43.816 26.354 1.00 13.27 100 VAL A O 1
ATOM 743 N N . ASP A 1 113 ? 101.993 42.069 26.311 1.00 13.65 101 ASP A N 1
ATOM 744 C CA . ASP A 1 113 ? 103.044 41.082 26.519 1.00 13.20 101 ASP A CA 1
ATOM 745 C C . ASP A 1 113 ? 103.808 40.718 25.269 1.00 12.92 101 ASP A C 1
ATOM 746 O O . ASP A 1 113 ? 104.944 40.255 25.350 1.00 12.61 101 ASP A O 1
ATOM 751 N N . GLY A 1 114 ? 103.183 40.914 24.115 1.00 12.36 102 GLY A N 1
ATOM 752 C CA . GLY A 1 114 ? 103.845 40.585 22.872 1.00 12.53 102 GLY A CA 1
ATOM 753 C C . GLY A 1 114 ? 104.354 41.810 22.140 1.00 13.39 102 GLY A C 1
ATOM 754 O O . GLY A 1 114 ? 105.560 42.031 22.036 1.00 12.07 102 GLY A O 1
ATOM 755 N N . LEU A 1 115 ? 103.426 42.609 21.629 1.00 13.01 103 LEU A N 1
ATOM 756 C CA . LEU A 1 115 ? 103.778 43.809 20.886 1.00 13.18 103 LEU A CA 1
ATOM 757 C C . LEU A 1 115 ? 104.525 44.807 21.750 1.00 13.15 103 LEU A C 1
ATOM 758 O O . LEU A 1 115 ? 105.350 45.571 21.252 1.00 13.30 103 LEU A O 1
ATOM 763 N N . GLY A 1 116 ? 104.221 44.800 23.046 1.00 13.45 104 GLY A N 1
ATOM 764 C CA . GLY A 1 116 ? 104.882 45.700 23.968 1.00 12.65 104 GLY A CA 1
ATOM 765 C C . GLY A 1 116 ? 106.380 45.484 23.899 1.00 13.24 104 GLY A C 1
ATOM 766 O O . GLY A 1 116 ? 107.159 46.432 24.006 1.00 13.02 104 GLY A O 1
ATOM 767 N N . VAL A 1 117 ? 106.784 44.231 23.712 1.00 12.34 105 VAL A N 1
ATOM 768 C CA . VAL A 1 117 ? 108.198 43.901 23.611 1.00 12.21 105 VAL A CA 1
ATOM 769 C C . VAL A 1 117 ? 108.746 44.542 22.341 1.00 12.51 105 VAL A C 1
ATOM 770 O O . VAL A 1 117 ? 109.817 45.140 22.344 1.00 12.99 105 VAL A O 1
ATOM 774 N N . THR A 1 118 ? 107.990 44.432 21.257 1.00 12.53 106 THR A N 1
ATOM 775 C CA . THR A 1 118 ? 108.410 45.010 19.991 1.00 12.58 106 THR A CA 1
ATOM 776 C C . THR A 1 118 ? 108.544 46.522 20.129 1.00 12.92 106 THR A C 1
ATOM 777 O O . THR A 1 118 ? 109.458 47.131 19.576 1.00 12.85 106 THR A O 1
ATOM 781 N N . HIS A 1 119 ? 107.624 47.123 20.873 1.00 13.31 107 HIS A N 1
ATOM 782 C CA . HIS A 1 119 ? 107.641 48.561 21.102 1.00 13.43 107 HIS A CA 1
ATOM 783 C C . HIS A 1 119 ? 108.944 48.981 21.758 1.00 13.36 107 HIS A C 1
ATOM 784 O O . HIS A 1 119 ? 109.547 49.979 21.372 1.00 13.31 107 HIS A O 1
ATOM 791 N N . LEU A 1 120 ? 109.370 48.220 22.758 1.00 13.08 108 LEU A N 1
ATOM 792 C CA . LEU A 1 120 ? 110.610 48.528 23.451 1.00 14.62 108 LEU A CA 1
ATOM 793 C C . LEU A 1 120 ? 111.813 48.260 22.565 1.00 13.71 108 LEU A C 1
ATOM 794 O O . LEU A 1 120 ? 112.750 49.055 22.519 1.00 13.93 108 LEU A O 1
ATOM 799 N N . LEU A 1 121 ? 111.792 47.130 21.868 1.00 13.59 109 LEU A N 1
ATOM 800 C CA . LEU A 1 121 ? 112.901 46.777 20.999 1.00 13.60 109 LEU A CA 1
ATOM 801 C C . LEU A 1 121 ? 113.052 47.825 19.912 1.00 13.69 109 LEU A C 1
ATOM 802 O O . LEU A 1 121 ? 114.166 48.163 19.516 1.00 14.44 109 LEU A O 1
ATOM 807 N N . GLU A 1 122 ? 111.924 48.346 19.440 1.00 12.87 110 GLU A N 1
ATOM 808 C CA . GLU A 1 122 ? 111.943 49.368 18.409 1.00 13.22 110 GLU A CA 1
ATOM 809 C C . GLU A 1 122 ? 112.498 50.659 18.977 1.00 12.32 110 GLU A C 1
ATOM 810 O O . GLU A 1 122 ? 113.303 51.328 18.339 1.00 12.84 110 GLU A O 1
ATOM 816 N N . ALA A 1 123 ? 112.063 51.005 20.180 1.00 12.12 111 ALA A N 1
ATOM 817 C CA . ALA A 1 123 ? 112.539 52.217 20.834 1.00 14.05 111 ALA A CA 1
ATOM 818 C C . ALA A 1 123 ? 114.054 52.120 20.965 1.00 14.51 111 ALA A C 1
ATOM 819 O O . ALA A 1 123 ? 114.778 53.085 20.722 1.00 15.28 111 ALA A O 1
ATOM 821 N N . ILE A 1 124 ? 114.525 50.937 21.342 1.00 15.19 112 ILE A N 1
ATOM 822 C CA . ILE A 1 124 ? 115.951 50.697 21.503 1.00 15.49 112 ILE A CA 1
ATOM 823 C C . ILE A 1 124 ? 116.652 50.739 20.153 1.00 15.83 112 ILE A C 1
ATOM 824 O O . ILE A 1 124 ? 117.663 51.422 19.983 1.00 14.47 112 ILE A O 1
ATOM 829 N N . ARG A 1 125 ? 116.100 50.010 19.191 1.00 15.98 113 ARG A N 1
ATOM 830 C CA . ARG A 1 125 ? 116.696 49.952 17.865 1.00 17.56 113 ARG A CA 1
ATOM 831 C C . ARG A 1 125 ? 116.825 51.314 17.213 1.00 16.85 113 ARG A C 1
ATOM 832 O O . ARG A 1 125 ? 117.847 51.620 16.612 1.00 16.78 113 ARG A O 1
ATOM 840 N N . GLN A 1 126 ? 115.787 52.130 17.333 1.00 16.36 114 GLN A N 1
ATOM 841 C CA . GLN A 1 126 ? 115.791 53.436 16.692 1.00 17.22 114 GLN A CA 1
ATOM 842 C C . GLN A 1 126 ? 116.442 54.593 17.440 1.00 17.73 114 GLN A C 1
ATOM 843 O O . GLN A 1 126 ? 116.861 55.562 16.809 1.00 18.49 114 GLN A O 1
ATOM 849 N N . PHE A 1 127 ? 116.524 54.514 18.765 1.00 18.20 115 PHE A N 1
ATOM 850 C CA . PHE A 1 127 ? 117.128 55.604 19.532 1.00 20.63 115 PHE A CA 1
ATOM 851 C C . PHE A 1 127 ? 118.480 55.291 20.164 1.00 20.20 115 PHE A C 1
ATOM 852 O O . PHE A 1 127 ? 119.378 56.127 20.149 1.00 21.78 115 PHE A O 1
ATOM 860 N N . SER A 1 128 ? 118.619 54.107 20.747 1.00 19.03 116 SER A N 1
ATOM 861 C CA . SER A 1 128 ? 119.880 53.735 21.374 1.00 18.83 116 SER A CA 1
ATOM 862 C C . SER A 1 128 ? 120.087 52.235 21.256 1.00 17.25 116 SER A C 1
ATOM 863 O O . SER A 1 128 ? 119.833 51.480 22.193 1.00 15.83 116 SER A O 1
ATOM 866 N N . PRO A 1 129 ? 120.565 51.787 20.088 1.00 17.31 117 PRO A N 1
ATOM 867 C CA . PRO A 1 129 ? 120.808 50.368 19.823 1.00 18.16 117 PRO A CA 1
ATOM 868 C C . PRO A 1 129 ? 121.837 49.718 20.739 1.00 18.84 117 PRO A C 1
ATOM 869 O O . PRO A 1 129 ? 122.005 48.504 20.720 1.00 19.10 117 PRO A O 1
ATOM 873 N N . GLU A 1 130 ? 122.513 50.514 21.557 1.00 19.72 118 GLU A N 1
ATOM 874 C CA . GLU A 1 130 ? 123.510 49.954 22.453 1.00 21.14 118 GLU A CA 1
ATOM 875 C C . GLU A 1 130 ? 122.954 49.558 23.811 1.00 19.48 118 GLU A C 1
ATOM 876 O O . GLU A 1 130 ? 123.589 48.803 24.541 1.00 18.53 118 GLU A O 1
ATOM 882 N N . THR A 1 131 ? 121.773 50.049 24.165 1.00 18.49 119 THR A N 1
ATOM 883 C CA . THR A 1 131 ? 121.250 49.681 25.466 1.00 17.90 119 THR A CA 1
ATOM 884 C C . THR A 1 131 ? 120.950 48.196 25.467 1.00 17.51 119 THR A C 1
ATOM 885 O O . THR A 1 131 ? 120.483 47.640 24.467 1.00 17.02 119 THR A O 1
ATOM 889 N N . ARG A 1 132 ? 121.245 47.552 26.588 1.00 15.97 120 ARG A N 1
ATOM 890 C CA . ARG A 1 132 ? 121.000 46.131 26.719 1.00 16.21 120 ARG A CA 1
ATOM 891 C C . ARG A 1 132 ? 119.566 45.928 27.144 1.00 15.22 120 ARG A C 1
ATOM 892 O O . ARG A 1 132 ? 119.026 46.666 27.970 1.00 14.84 120 ARG A O 1
ATOM 900 N N . PHE A 1 133 ? 118.955 44.910 26.561 1.00 14.33 121 PHE A N 1
ATOM 901 C CA . PHE A 1 133 ? 117.561 44.629 26.798 1.00 13.49 121 PHE A CA 1
ATOM 902 C C . PHE A 1 133 ? 117.295 43.272 27.415 1.00 13.12 121 PHE A C 1
ATOM 903 O O . PHE A 1 133 ? 117.911 42.269 27.052 1.00 13.43 121 PHE A O 1
ATOM 911 N N . TYR A 1 134 ? 116.366 43.258 28.360 1.00 12.69 122 TYR A N 1
ATOM 912 C CA . TYR A 1 134 ? 115.965 42.031 29.014 1.00 12.54 122 TYR A CA 1
ATOM 913 C C . TYR A 1 134 ? 114.474 41.864 28.800 1.00 12.57 122 TYR A C 1
ATOM 914 O O . TYR A 1 134 ? 113.697 42.772 29.090 1.00 11.50 122 TYR A O 1
ATOM 923 N N . GLN A 1 135 ? 114.075 40.708 28.284 1.00 12.71 123 GLN A N 1
ATOM 924 C CA . GLN A 1 135 ? 112.664 40.438 28.091 1.00 12.64 123 GLN A CA 1
ATOM 925 C C . GLN A 1 135 ? 112.236 39.443 29.156 1.00 13.07 123 GLN A C 1
ATOM 926 O O . GLN A 1 135 ? 112.887 38.413 29.362 1.00 13.27 123 GLN A O 1
ATOM 932 N N . ALA A 1 136 ? 111.151 39.760 29.848 1.00 13.23 124 ALA A N 1
ATOM 933 C CA . ALA A 1 136 ? 110.646 38.880 30.887 1.00 12.85 124 ALA A CA 1
ATOM 934 C C . ALA A 1 136 ? 109.862 37.736 30.265 1.00 13.08 124 ALA A C 1
ATOM 935 O O . ALA A 1 136 ? 108.630 37.761 30.228 1.00 13.22 124 ALA A O 1
ATOM 937 N N . SER A 1 137 ? 110.574 36.739 29.756 1.00 13.07 125 SER A N 1
ATOM 938 C CA . SER A 1 137 ? 109.905 35.588 29.185 1.00 14.90 125 SER A CA 1
ATOM 939 C C . SER A 1 137 ? 109.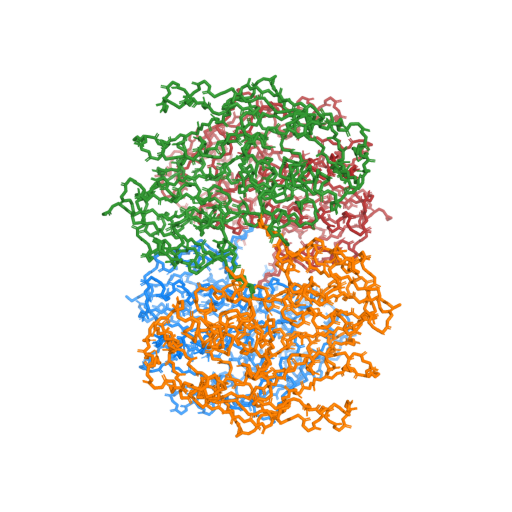489 34.688 30.336 1.00 15.95 125 SER A C 1
ATOM 940 O O . SER A 1 137 ? 109.836 34.943 31.491 1.00 16.84 125 SER A O 1
ATOM 943 N N . THR A 1 138 ? 108.764 33.624 30.028 1.00 16.25 126 THR A N 1
ATOM 944 C CA . THR A 1 138 ? 108.244 32.775 31.080 1.00 16.50 126 THR A CA 1
ATOM 945 C C . THR A 1 138 ? 108.179 31.299 30.752 1.00 16.40 126 THR A C 1
ATOM 946 O O . THR A 1 138 ? 108.114 30.902 29.591 1.00 15.37 126 THR A O 1
ATOM 950 N N . SER A 1 139 ? 108.191 30.492 31.806 1.00 16.97 127 SER A N 1
ATOM 951 C CA . SER A 1 139 ? 108.113 29.049 31.670 1.00 17.74 127 SER A CA 1
ATOM 952 C C . SER A 1 139 ? 106.749 28.673 31.101 1.00 17.11 127 SER A C 1
ATOM 953 O O . SER A 1 139 ? 106.556 27.558 30.622 1.00 18.60 127 SER A O 1
ATOM 956 N N . GLU A 1 140 ? 105.803 29.606 31.156 1.00 16.45 128 GLU A N 1
ATOM 957 C CA . GLU A 1 140 ? 104.477 29.346 30.609 1.00 16.86 128 GLU A CA 1
ATOM 958 C C . GLU A 1 140 ? 104.609 29.042 29.126 1.00 16.11 128 GLU A C 1
ATOM 959 O O . GLU A 1 140 ? 103.740 28.406 28.536 1.00 15.63 128 GLU A O 1
ATOM 965 N N . MET A 1 141 ? 105.706 29.492 28.525 1.00 15.26 129 MET A N 1
ATOM 966 C CA . MET A 1 141 ? 105.934 29.242 27.112 1.00 16.03 129 MET A CA 1
ATOM 967 C C . MET A 1 141 ? 106.142 27.754 26.860 1.00 17.11 129 MET A C 1
ATOM 968 O O . MET A 1 141 ? 105.900 27.269 25.757 1.00 17.39 129 MET A O 1
ATOM 973 N N . PHE A 1 142 ? 106.592 27.031 27.884 1.00 17.51 130 PHE A N 1
ATOM 974 C CA . PHE A 1 142 ? 106.789 25.591 27.759 1.00 18.47 130 PHE A CA 1
ATOM 975 C C . PHE A 1 142 ? 105.434 24.894 27.908 1.00 18.18 130 PHE A C 1
ATOM 976 O O . PHE A 1 142 ? 105.261 23.763 27.457 1.00 18.95 130 PHE A O 1
ATOM 984 N N . GLY A 1 143 ? 104.487 25.584 28.542 1.00 18.74 131 GLY A N 1
ATOM 985 C CA . GLY A 1 143 ? 103.145 25.057 28.750 1.00 19.28 131 GLY A CA 1
ATOM 986 C C . GLY A 1 143 ? 103.067 23.546 28.843 1.00 20.22 131 GLY A C 1
ATOM 987 O O . GLY A 1 143 ? 103.425 22.964 29.866 1.00 20.09 131 GLY A O 1
ATOM 988 N N . LEU A 1 144 ? 102.576 22.910 27.784 1.00 20.97 132 LEU A N 1
ATOM 989 C CA . LEU A 1 144 ? 102.492 21.453 27.751 1.00 22.24 132 LEU A CA 1
ATOM 990 C C . LEU A 1 144 ? 103.943 21.038 27.549 1.00 22.20 132 LEU A C 1
ATOM 991 O O . LEU A 1 144 ? 104.397 20.854 26.419 1.00 22.71 132 LEU A O 1
ATOM 996 N N . ILE A 1 145 ? 104.668 20.907 28.655 1.00 22.37 133 ILE A N 1
ATOM 997 C CA . ILE A 1 145 ? 106.087 20.582 28.613 1.00 22.62 133 ILE A CA 1
ATOM 998 C C . ILE A 1 145 ? 106.486 19.443 27.687 1.00 22.97 133 ILE A C 1
ATOM 999 O O . ILE A 1 145 ? 105.908 18.358 27.710 1.00 22.22 133 ILE A O 1
ATOM 1004 N N . GLN A 1 146 ? 107.480 19.723 26.853 1.00 23.85 134 GLN A N 1
ATOM 1005 C CA . GLN A 1 146 ? 107.984 18.758 25.887 1.00 25.24 134 GLN A CA 1
ATOM 1006 C C . GLN A 1 146 ? 109.222 18.043 26.413 1.00 25.99 134 GLN A C 1
ATOM 1007 O O . GLN A 1 146 ? 109.927 17.359 25.673 1.00 27.52 134 GLN A O 1
ATOM 1013 N N . ALA A 1 147 ? 109.475 18.218 27.703 1.00 26.53 135 ALA A N 1
ATOM 1014 C CA . ALA A 1 147 ? 110.604 17.592 28.375 1.00 26.83 135 ALA A CA 1
ATOM 1015 C C . ALA A 1 147 ? 110.305 17.652 29.867 1.00 27.03 135 ALA A C 1
ATOM 1016 O O . ALA A 1 147 ? 109.773 18.651 30.354 1.00 26.30 135 ALA A O 1
ATOM 1018 N N . GLU A 1 148 ? 110.624 16.577 30.583 1.00 27.51 136 GLU A N 1
ATOM 1019 C CA . GLU A 1 148 ? 110.373 16.517 32.019 1.00 28.97 136 GLU A CA 1
ATOM 1020 C C . GLU A 1 148 ? 110.926 17.755 32.713 1.00 27.24 136 GLU A C 1
ATOM 1021 O O . GLU A 1 148 ? 110.264 18.351 33.559 1.00 27.55 136 GLU A O 1
ATOM 1027 N N . ARG A 1 149 ? 112.151 18.121 32.359 1.00 26.49 137 ARG A N 1
ATOM 1028 C CA . ARG A 1 149 ? 112.796 19.304 32.916 1.00 26.31 137 ARG A CA 1
ATOM 1029 C C . ARG A 1 149 ? 113.062 20.203 31.726 1.00 25.37 137 ARG A C 1
ATOM 1030 O O . ARG A 1 149 ? 113.708 19.793 30.763 1.00 26.15 137 ARG A O 1
ATOM 1038 N N . GLN A 1 150 ? 112.555 21.427 31.786 1.00 24.33 138 GLN A N 1
ATOM 1039 C CA . GLN A 1 150 ? 112.716 22.344 30.672 1.00 23.42 138 GLN A CA 1
ATOM 1040 C C . GLN A 1 150 ? 113.909 23.272 30.769 1.00 22.04 138 GLN A C 1
ATOM 1041 O O . GLN A 1 150 ? 114.133 23.917 31.792 1.00 21.42 138 GLN A O 1
ATOM 1047 N N . ASP A 1 151 ? 114.680 23.322 29.691 1.00 21.92 139 ASP A N 1
ATOM 1048 C CA . ASP A 1 151 ? 115.824 24.213 29.615 1.00 22.31 139 ASP A CA 1
ATOM 1049 C C . ASP A 1 151 ? 115.624 25.055 28.366 1.00 21.73 139 ASP A C 1
ATOM 1050 O O . ASP A 1 151 ? 114.551 25.030 27.763 1.00 20.63 139 ASP A O 1
ATOM 1055 N N . GLU A 1 152 ? 116.658 25.787 27.975 1.00 21.58 140 GLU A N 1
ATOM 1056 C CA . GLU A 1 152 ? 116.591 26.660 26.812 1.00 22.13 140 GLU A CA 1
ATOM 1057 C C . GLU A 1 152 ? 116.241 25.949 25.509 1.00 23.72 140 GLU A C 1
ATOM 1058 O O . GLU A 1 152 ? 115.703 26.565 24.586 1.00 23.87 140 GLU A O 1
ATOM 1064 N N . ASN A 1 153 ? 116.539 24.656 25.432 1.00 24.21 141 ASN A N 1
ATOM 1065 C CA . ASN A 1 153 ? 116.284 23.900 24.215 1.00 25.26 141 ASN A CA 1
ATOM 1066 C C . ASN A 1 153 ? 114.990 23.106 24.184 1.00 24.91 141 ASN A C 1
ATOM 1067 O O . ASN A 1 153 ? 114.705 22.427 23.201 1.00 25.32 141 ASN A O 1
ATOM 1072 N N . THR A 1 154 ? 114.208 23.181 25.253 1.00 23.69 142 THR A N 1
ATOM 1073 C CA . THR A 1 154 ? 112.943 22.467 25.284 1.00 23.19 142 THR A CA 1
ATOM 1074 C C . THR A 1 154 ? 111.973 23.208 24.369 1.00 23.41 142 THR A C 1
ATOM 1075 O O . THR A 1 154 ? 111.752 24.406 24.536 1.00 23.53 142 THR A O 1
ATOM 1079 N N . PRO A 1 155 ? 111.397 22.509 23.379 1.00 23.18 143 PRO A N 1
ATOM 1080 C CA . PRO A 1 155 ? 110.454 23.156 22.465 1.00 23.05 143 PRO A CA 1
ATOM 1081 C C . PRO A 1 155 ? 109.327 23.804 23.253 1.00 22.58 143 PRO A C 1
ATOM 1082 O O . PRO A 1 155 ? 108.827 23.236 24.224 1.00 22.60 143 PRO A O 1
ATOM 1086 N N . PHE A 1 156 ? 108.931 24.999 22.839 1.00 21.85 144 PHE A N 1
ATOM 1087 C CA . PHE A 1 156 ? 107.854 25.695 23.520 1.00 21.59 144 PHE A CA 1
ATOM 1088 C C . PHE A 1 156 ? 106.510 25.124 23.107 1.00 20.38 144 PHE A C 1
ATOM 1089 O O . PHE A 1 156 ? 106.362 24.581 22.016 1.00 21.06 144 PHE A O 1
ATOM 1097 N N . TYR A 1 157 ? 105.539 25.234 24.000 1.00 19.05 145 TYR A N 1
ATOM 1098 C CA . TYR A 1 157 ? 104.197 24.754 23.731 1.00 18.96 145 TYR A CA 1
ATOM 1099 C C . TYR A 1 157 ? 103.279 25.544 24.648 1.00 18.13 145 TYR A C 1
ATOM 1100 O O . TYR A 1 157 ? 102.812 25.033 25.663 1.00 18.82 145 TYR A O 1
ATOM 1109 N N . PRO A 1 158 ? 103.030 26.820 24.307 1.00 17.42 146 PRO A N 1
ATOM 1110 C CA . PRO A 1 158 ? 102.166 27.699 25.099 1.00 16.66 146 PRO A CA 1
ATOM 1111 C C . PRO A 1 158 ? 100.777 27.101 25.263 1.00 16.26 146 PRO A C 1
ATOM 1112 O O . PRO A 1 158 ? 100.287 26.393 24.383 1.00 16.96 146 PRO A O 1
ATOM 1116 N N . ARG A 1 159 ? 100.150 27.390 26.394 1.00 15.77 147 ARG A N 1
ATOM 1117 C CA . ARG A 1 159 ? 98.833 26.851 26.702 1.00 16.34 147 ARG A CA 1
ATOM 1118 C C . ARG A 1 159 ? 97.811 27.914 27.070 1.00 15.65 147 ARG A C 1
ATOM 1119 O O . ARG A 1 159 ? 96.749 27.600 27.601 1.00 15.26 147 ARG A O 1
ATOM 1127 N N . SER A 1 160 ? 98.136 29.170 26.780 1.00 14.68 148 SER A N 1
ATOM 1128 C CA . SER A 1 160 ? 97.239 30.279 27.072 1.00 14.35 148 SER A CA 1
ATOM 1129 C C . SER A 1 160 ? 97.639 31.479 26.228 1.00 13.71 148 SER A C 1
ATOM 1130 O O . SER A 1 160 ? 98.778 31.572 25.766 1.00 15.07 148 SER A O 1
ATOM 1133 N N . PRO A 1 161 ? 96.704 32.411 26.001 1.00 13.65 149 PRO A N 1
ATOM 1134 C CA . PRO A 1 161 ? 97.025 33.596 25.199 1.00 12.78 149 PRO A CA 1
ATOM 1135 C C . PRO A 1 161 ? 98.211 34.321 25.830 1.00 12.77 149 PRO A C 1
ATOM 1136 O O . PRO A 1 161 ? 98.935 35.067 25.160 1.00 12.96 149 PRO A O 1
ATOM 1140 N N . TYR A 1 162 ? 98.394 34.102 27.128 1.00 11.19 150 TYR A N 1
ATOM 1141 C CA . TYR A 1 162 ? 99.506 34.707 27.849 1.00 12.08 150 TYR A CA 1
ATOM 1142 C C . TYR A 1 162 ? 100.784 34.038 27.380 1.00 11.92 150 TYR A C 1
ATOM 1143 O O . TYR A 1 162 ? 101.752 34.703 27.015 1.00 12.10 150 TYR A O 1
ATOM 1152 N N . GLY A 1 163 ? 100.777 32.709 27.387 1.00 12.44 151 GLY A N 1
ATOM 1153 C CA . GLY A 1 163 ? 101.950 31.971 26.957 1.00 11.99 151 GLY A CA 1
ATOM 1154 C C . GLY A 1 163 ? 102.302 32.274 25.514 1.00 12.21 151 GLY A C 1
ATOM 1155 O O . GLY A 1 163 ? 103.474 32.409 25.160 1.00 12.63 151 GLY A O 1
ATOM 1156 N N . VAL A 1 164 ? 101.282 32.388 24.671 1.00 11.47 152 VAL A N 1
ATOM 1157 C CA . VAL A 1 164 ? 101.511 32.672 23.264 1.00 11.41 152 VAL A CA 1
ATOM 1158 C C . VAL A 1 164 ? 102.044 34.093 23.095 1.00 10.82 152 VAL A C 1
ATOM 1159 O O . VAL A 1 164 ? 102.987 34.314 22.345 1.00 10.98 152 VAL A O 1
ATOM 1163 N N . ALA A 1 165 ? 101.444 35.054 23.791 1.00 11.05 153 ALA A N 1
ATOM 1164 C CA . ALA A 1 165 ? 101.909 36.434 23.699 1.00 11.27 153 ALA A CA 1
ATOM 1165 C C . ALA A 1 165 ? 103.372 36.496 24.138 1.00 11.50 153 ALA A C 1
ATOM 1166 O O . ALA A 1 165 ? 104.207 37.115 23.471 1.00 11.26 153 ALA A O 1
ATOM 1168 N N . LYS A 1 166 ? 103.677 35.852 25.262 1.00 11.07 154 LYS A N 1
ATOM 1169 C CA . LYS A 1 166 ? 105.043 35.834 25.778 1.00 12.05 154 LYS A CA 1
ATOM 1170 C C . LYS A 1 166 ? 105.970 35.139 24.796 1.00 12.48 154 LYS A C 1
ATOM 1171 O O . LYS A 1 166 ? 107.121 35.541 24.629 1.00 13.16 154 LYS A O 1
ATOM 1177 N N . LEU A 1 167 ? 105.469 34.093 24.149 1.00 12.93 155 LEU A N 1
ATOM 1178 C CA . LEU A 1 167 ? 106.274 33.372 23.177 1.00 13.30 155 LEU A CA 1
ATOM 1179 C C . LEU A 1 167 ? 106.671 34.353 22.088 1.00 12.76 155 LEU A C 1
ATOM 1180 O O . LEU A 1 167 ? 107.795 34.323 21.587 1.00 13.04 155 LEU A O 1
ATOM 1185 N N . TYR A 1 168 ? 105.733 35.220 21.717 1.00 12.57 156 TYR A N 1
ATOM 1186 C CA . TYR A 1 168 ? 106.008 36.239 20.714 1.00 12.42 156 TYR A CA 1
ATOM 1187 C C . TYR A 1 168 ? 107.080 37.154 21.304 1.00 12.41 156 TYR A C 1
ATOM 1188 O O . TYR A 1 168 ? 108.065 37.477 20.648 1.00 12.24 156 TYR A O 1
ATOM 1197 N N . GLY A 1 169 ? 106.871 37.568 22.551 1.00 12.42 157 GLY A N 1
ATOM 1198 C CA . GLY A 1 169 ? 107.822 38.448 23.207 1.00 13.97 157 GLY A CA 1
ATOM 1199 C C . GLY A 1 169 ? 109.215 37.849 23.221 1.00 13.84 157 GLY A C 1
ATOM 1200 O O . GLY A 1 169 ? 110.202 38.528 22.962 1.00 14.58 157 GLY A O 1
ATOM 1201 N N . HIS A 1 170 ? 109.290 36.563 23.528 1.00 13.56 158 HIS A N 1
ATOM 1202 C CA . HIS A 1 170 ? 110.561 35.866 23.569 1.00 14.71 158 HIS A CA 1
ATOM 1203 C C . HIS A 1 170 ? 111.238 35.874 22.203 1.00 14.81 158 HIS A C 1
ATOM 1204 O O . HIS A 1 170 ? 112.379 36.317 22.064 1.00 14.66 158 HIS A O 1
ATOM 1211 N N . TRP A 1 171 ? 110.526 35.388 21.191 1.00 14.62 159 TRP A N 1
ATOM 1212 C CA . TRP A 1 171 ? 111.081 35.318 19.849 1.00 14.40 159 TRP A CA 1
ATOM 1213 C C . TRP A 1 171 ? 111.372 36.640 19.178 1.00 13.14 159 TRP A C 1
ATOM 1214 O O . TRP A 1 171 ? 112.315 36.743 18.403 1.00 13.93 159 TRP A O 1
ATOM 1225 N N . ILE A 1 172 ? 110.576 37.658 19.458 1.00 12.95 160 ILE A N 1
ATOM 1226 C CA . ILE A 1 172 ? 110.848 38.935 18.835 1.00 12.57 160 ILE A CA 1
ATOM 1227 C C . ILE A 1 172 ? 112.140 39.481 19.449 1.00 12.47 160 ILE A C 1
ATOM 1228 O O . ILE A 1 172 ? 112.916 40.174 18.792 1.00 12.55 160 ILE A O 1
ATOM 1233 N N . THR A 1 173 ? 112.374 39.142 20.711 1.00 12.34 161 THR A N 1
ATOM 1234 C CA . THR A 1 173 ? 113.583 39.579 21.390 1.00 13.46 161 THR A CA 1
ATOM 1235 C C . THR A 1 173 ? 114.754 38.882 20.721 1.00 13.27 161 THR A C 1
ATOM 1236 O O . THR A 1 173 ? 115.735 39.516 20.334 1.00 14.21 161 THR A O 1
ATOM 1240 N N . VAL A 1 174 ? 114.639 37.569 20.574 1.00 13.48 162 VAL A N 1
ATOM 1241 C CA . VAL A 1 174 ? 115.685 36.804 19.921 1.00 14.10 162 VAL A CA 1
ATOM 1242 C C . VAL A 1 174 ? 115.902 37.361 18.520 1.00 13.96 162 VAL A C 1
ATOM 1243 O O . VAL A 1 174 ? 117.036 37.565 18.089 1.00 14.25 162 VAL A O 1
ATOM 1247 N N . ASN A 1 175 ? 114.810 37.627 17.812 1.00 13.71 163 ASN A N 1
ATOM 1248 C CA . ASN A 1 175 ? 114.934 38.132 16.456 1.00 14.28 163 ASN A CA 1
ATOM 1249 C C . ASN A 1 175 ? 115.635 39.478 16.365 1.00 13.62 163 ASN A C 1
ATOM 1250 O O . ASN A 1 175 ? 116.414 39.707 15.443 1.00 14.53 163 ASN A O 1
ATOM 1255 N N . TYR A 1 176 ? 115.360 40.379 17.299 1.00 12.43 164 TYR A N 1
ATOM 1256 C CA . TYR A 1 176 ? 116.030 41.668 17.254 1.00 13.06 164 TYR A CA 1
ATOM 1257 C C . TYR A 1 176 ? 117.503 41.482 17.573 1.00 13.26 164 TYR A C 1
ATOM 1258 O O . TYR A 1 176 ? 118.358 42.175 17.029 1.00 12.54 164 TYR A O 1
ATOM 1267 N N . ARG A 1 177 ? 117.798 40.535 18.453 1.00 13.72 165 ARG A N 1
ATOM 1268 C CA . ARG A 1 177 ? 119.182 40.255 18.791 1.00 14.72 165 ARG A CA 1
ATOM 1269 C C . ARG A 1 177 ? 119.878 39.779 17.523 1.00 15.24 165 ARG A C 1
ATOM 1270 O O . ARG A 1 177 ? 120.930 40.288 17.146 1.00 15.79 165 ARG A O 1
ATOM 1278 N N . GLU A 1 178 ? 119.259 38.811 16.857 1.00 15.87 166 GLU A N 1
ATOM 1279 C CA . GLU A 1 178 ? 119.817 38.232 15.646 1.00 16.41 166 GLU A CA 1
ATOM 1280 C C . GLU A 1 178 ? 119.736 39.108 14.411 1.00 16.91 166 GLU A C 1
ATOM 1281 O O . GLU A 1 178 ? 120.611 39.054 13.552 1.00 16.80 166 GLU A O 1
ATOM 1287 N N . SER A 1 179 ? 118.694 39.922 14.320 1.00 16.61 167 SER A N 1
ATOM 1288 C CA . SER A 1 179 ? 118.525 40.779 13.159 1.00 17.38 167 SER A CA 1
ATOM 1289 C C . SER A 1 179 ? 119.362 42.043 13.200 1.00 17.36 167 SER A C 1
ATOM 1290 O O . SER A 1 179 ? 119.895 42.467 12.176 1.00 17.61 167 SER A O 1
ATOM 1293 N N . PHE A 1 180 ? 119.485 42.645 14.377 1.00 17.28 168 PHE A N 1
ATOM 1294 C CA . PHE A 1 180 ? 120.235 43.887 14.487 1.00 18.17 168 PHE A CA 1
ATOM 1295 C C . PHE A 1 180 ? 121.429 43.837 15.419 1.00 17.96 168 PHE A C 1
ATOM 1296 O O . PHE A 1 180 ? 122.106 44.841 15.615 1.00 17.74 168 PHE A O 1
ATOM 1304 N N . GLY A 1 181 ? 121.692 42.670 15.988 1.00 17.88 169 GLY A N 1
ATOM 1305 C CA . GLY A 1 181 ? 122.813 42.556 16.895 1.00 18.12 169 GLY A CA 1
ATOM 1306 C C . GLY A 1 181 ? 122.528 43.305 18.179 1.00 19.03 169 GLY A C 1
ATOM 1307 O O . GLY A 1 181 ? 123.444 43.703 18.893 1.00 19.00 169 GLY A O 1
ATOM 1308 N N . LEU A 1 182 ? 121.251 43.519 18.476 1.00 18.97 170 LEU A N 1
ATOM 1309 C CA . LEU A 1 182 ? 120.910 44.212 19.705 1.00 18.37 170 LEU A CA 1
ATOM 1310 C C . LEU A 1 182 ? 121.266 43.302 20.859 1.00 17.64 170 LEU A C 1
ATOM 1311 O O . LEU A 1 182 ? 121.109 42.083 20.775 1.00 17.57 170 LEU A O 1
ATOM 1316 N N . HIS A 1 183 ? 121.766 43.885 21.935 1.00 16.85 171 HIS A N 1
ATOM 1317 C CA . HIS A 1 183 ? 122.088 43.084 23.095 1.00 16.54 171 HIS A CA 1
ATOM 1318 C C . HIS A 1 183 ? 120.735 42.877 23.767 1.00 15.78 171 HIS A C 1
ATOM 1319 O O . HIS A 1 183 ? 120.373 43.587 24.705 1.00 15.04 171 HIS A O 1
ATOM 1326 N N . ALA A 1 184 ? 119.980 41.915 23.245 1.00 16.20 172 ALA A N 1
ATOM 1327 C CA . ALA A 1 184 ? 118.650 41.608 23.755 1.00 15.75 172 ALA A CA 1
ATOM 1328 C C . ALA A 1 184 ? 118.609 40.165 24.214 1.00 15.75 172 ALA A C 1
ATOM 1329 O O . ALA A 1 184 ? 118.920 39.248 23.453 1.00 15.91 172 ALA A O 1
ATOM 1331 N N . SER A 1 185 ? 118.209 39.974 25.465 1.00 15.03 173 SER A N 1
ATOM 1332 C CA . SER A 1 185 ? 118.158 38.653 26.059 1.00 14.84 173 SER A CA 1
ATOM 1333 C C . SER A 1 185 ? 116.788 38.329 26.614 1.00 15.13 173 SER A C 1
ATOM 1334 O O . SER A 1 185 ? 116.105 39.187 27.174 1.00 14.84 173 SER A O 1
ATOM 1337 N N . SER A 1 186 ? 116.401 37.073 26.466 1.00 15.04 174 SER A N 1
ATOM 1338 C CA . SER A 1 186 ? 115.124 36.625 26.971 1.00 15.29 174 SER A CA 1
ATOM 1339 C C . SER A 1 186 ? 115.360 35.741 28.181 1.00 15.50 174 SER A C 1
ATOM 1340 O O . SER A 1 186 ? 115.995 34.697 28.084 1.00 16.32 174 SER A O 1
ATOM 1343 N N . GLY A 1 187 ? 114.866 36.183 29.328 1.00 16.05 175 GLY A N 1
ATOM 1344 C CA . GLY A 1 187 ? 115.006 35.399 30.531 1.00 16.01 175 GLY A CA 1
ATOM 1345 C C . GLY A 1 187 ? 113.762 34.544 30.622 1.00 16.73 175 GLY A C 1
ATOM 1346 O O . GLY A 1 187 ? 112.657 35.065 30.759 1.00 17.51 175 GLY A O 1
ATOM 1347 N N . ILE A 1 188 ? 113.926 33.233 30.509 1.00 17.10 176 ILE A N 1
ATOM 1348 C CA . ILE A 1 188 ? 112.786 32.334 30.595 1.00 16.92 176 ILE A CA 1
ATOM 1349 C C . ILE A 1 188 ? 112.708 31.936 32.048 1.00 17.48 176 ILE A C 1
ATOM 1350 O O . ILE A 1 188 ? 113.239 30.903 32.462 1.00 17.47 176 ILE A O 1
ATOM 1355 N N . LEU A 1 189 ? 112.058 32.785 32.830 1.00 17.17 177 LEU A N 1
ATOM 1356 C CA . LEU A 1 189 ? 111.935 32.542 34.249 1.00 16.51 177 LEU A CA 1
ATOM 1357 C C . LEU A 1 189 ? 110.725 31.718 34.600 1.00 16.96 177 LEU A C 1
ATOM 1358 O O . LEU A 1 189 ? 109.637 31.904 34.047 1.00 16.62 177 LEU A O 1
ATOM 1363 N N . PHE A 1 190 ? 110.931 30.787 35.518 1.00 16.17 178 PHE A N 1
ATOM 1364 C CA . PHE A 1 190 ? 109.850 29.957 35.984 1.00 16.08 178 PHE A CA 1
ATOM 1365 C C . PHE A 1 190 ? 109.209 30.721 37.120 1.00 16.34 178 PHE A C 1
ATOM 1366 O O . PHE A 1 190 ? 109.745 31.734 37.582 1.00 16.71 178 PHE A O 1
ATOM 1374 N N . ASN A 1 191 ? 108.050 30.257 37.556 1.00 16.50 179 ASN A N 1
ATOM 1375 C CA . ASN A 1 191 ? 107.331 30.934 38.615 1.00 16.49 179 ASN A CA 1
ATOM 1376 C C . ASN A 1 191 ? 108.210 31.367 39.771 1.00 16.96 179 ASN A C 1
ATOM 1377 O O . ASN A 1 191 ? 108.985 30.578 40.314 1.00 16.16 179 ASN A O 1
ATOM 1382 N N . HIS A 1 192 ? 108.102 32.640 40.126 1.00 16.96 180 HIS A N 1
ATOM 1383 C CA . HIS A 1 192 ? 108.824 33.162 41.267 1.00 17.28 180 HIS A CA 1
ATOM 1384 C C . HIS A 1 192 ? 107.856 34.045 42.018 1.00 18.11 180 HIS A C 1
ATOM 1385 O O . HIS A 1 192 ? 107.163 34.884 41.438 1.00 18.13 180 HIS A O 1
ATOM 1392 N N . GLU A 1 193 ? 107.797 33.818 43.320 1.00 17.90 181 GLU A N 1
ATOM 1393 C CA . GLU A 1 193 ? 106.889 34.537 44.180 1.00 18.92 181 GLU A CA 1
ATOM 1394 C C . GLU A 1 193 ? 107.671 35.344 45.202 1.00 18.80 181 GLU A C 1
ATOM 1395 O O . GLU A 1 193 ? 108.898 35.420 45.146 1.00 19.14 181 GLU A O 1
ATOM 1401 N N . SER A 1 194 ? 106.945 35.932 46.142 1.00 18.56 182 SER A N 1
ATOM 1402 C CA . SER A 1 194 ? 107.545 36.749 47.181 1.00 19.05 182 SER A CA 1
ATOM 1403 C C . SER A 1 194 ? 106.395 37.426 47.893 1.00 18.74 182 SER A C 1
ATOM 1404 O O . SER A 1 194 ? 105.238 37.249 47.519 1.00 18.91 182 SER A O 1
ATOM 1407 N N . PRO A 1 195 ? 106.692 38.197 48.945 1.00 19.33 183 PRO A N 1
ATOM 1408 C CA . PRO A 1 195 ? 105.616 38.885 49.662 1.00 18.74 183 PRO A CA 1
ATOM 1409 C C . PRO A 1 195 ? 104.965 39.933 48.760 1.00 18.60 183 PRO A C 1
ATOM 1410 O O . PRO A 1 195 ? 103.902 40.464 49.076 1.00 17.93 183 PRO A O 1
ATOM 1414 N N . LEU A 1 196 ? 105.612 40.224 47.635 1.00 18.37 184 LEU A N 1
ATOM 1415 C CA . LEU A 1 196 ? 105.100 41.222 46.699 1.00 19.07 184 LEU A CA 1
ATOM 1416 C C . LEU A 1 196 ? 104.331 40.583 45.556 1.00 18.77 184 LEU A C 1
ATOM 1417 O O . LEU A 1 196 ? 103.803 41.272 44.690 1.00 19.11 184 LEU A O 1
ATOM 1422 N N . ARG A 1 197 ? 104.282 39.257 45.559 1.00 19.02 185 ARG A N 1
ATOM 1423 C CA . ARG A 1 197 ? 103.587 38.514 44.524 1.00 17.79 185 ARG A CA 1
ATOM 1424 C C . ARG A 1 197 ? 102.130 38.963 44.436 1.00 17.40 185 ARG A C 1
ATOM 1425 O O . ARG A 1 197 ? 101.459 39.130 45.457 1.00 16.43 185 ARG A O 1
ATOM 1433 N N . GLY A 1 198 ? 101.652 39.167 43.211 1.00 17.21 186 GLY A N 1
ATOM 1434 C CA . GLY A 1 198 ? 100.276 39.588 43.014 1.00 17.18 186 GLY A CA 1
ATOM 1435 C C . GLY A 1 198 ? 99.285 38.617 43.629 1.00 17.72 186 GLY A C 1
ATOM 1436 O O . GLY A 1 198 ? 99.467 37.402 43.568 1.00 17.32 186 GLY A O 1
ATOM 1437 N N . ILE A 1 199 ? 98.227 39.161 44.217 1.00 18.76 187 ILE A N 1
ATOM 1438 C CA . ILE A 1 199 ? 97.200 38.359 44.860 1.00 18.98 187 ILE A CA 1
ATOM 1439 C C . ILE A 1 199 ? 96.500 37.391 43.904 1.00 20.17 187 ILE A C 1
ATOM 1440 O O . ILE A 1 199 ? 95.867 36.427 44.338 1.00 21.38 187 ILE A O 1
ATOM 1445 N N . GLU A 1 200 ? 96.619 37.649 42.606 1.00 20.54 188 GLU A N 1
ATOM 1446 C CA . GLU A 1 200 ? 96.005 36.805 41.583 1.00 20.14 188 GLU A CA 1
ATOM 1447 C C . GLU A 1 200 ? 96.646 35.426 41.523 1.00 19.94 188 GLU A C 1
ATOM 1448 O O . GLU A 1 200 ? 95.979 34.420 41.262 1.00 18.60 188 GLU A O 1
ATOM 1454 N N . PHE A 1 201 ? 97.951 35.390 41.753 1.00 19.19 189 PHE A N 1
ATOM 1455 C CA . PHE A 1 201 ? 98.691 34.145 41.690 1.00 18.84 189 PHE A CA 1
ATOM 1456 C C . PHE A 1 201 ? 98.434 33.253 42.889 1.00 18.72 189 PHE A C 1
ATOM 1457 O O . PHE A 1 201 ? 98.284 33.722 44.019 1.00 18.49 189 PHE A O 1
ATOM 1465 N N . VAL A 1 202 ? 98.371 31.958 42.608 1.00 19.03 190 VAL A N 1
ATOM 1466 C CA . VAL A 1 202 ? 98.056 30.945 43.598 1.00 20.31 190 VAL A CA 1
ATOM 1467 C C . VAL A 1 202 ? 98.840 30.988 44.908 1.00 20.66 190 VAL A C 1
ATOM 1468 O O . VAL A 1 202 ? 98.267 30.769 45.974 1.00 21.25 190 VAL A O 1
ATOM 1472 N N . THR A 1 203 ? 100.132 31.288 44.850 1.00 20.74 191 THR A N 1
ATOM 1473 C CA . THR A 1 203 ? 100.922 31.334 46.075 1.00 21.41 191 THR A CA 1
ATOM 1474 C C . THR A 1 203 ? 100.495 32.480 46.985 1.00 21.78 191 THR A C 1
ATOM 1475 O O . THR A 1 203 ? 100.266 32.280 48.179 1.00 21.83 191 THR A O 1
ATOM 1479 N N . ARG A 1 204 ? 100.384 33.680 46.424 1.00 21.83 192 ARG A N 1
ATOM 1480 C CA . ARG A 1 204 ? 99.977 34.837 47.211 1.00 21.61 192 ARG A CA 1
ATOM 1481 C C . ARG A 1 204 ? 98.524 34.676 47.645 1.00 21.86 192 ARG A C 1
ATOM 1482 O O . ARG A 1 204 ? 98.149 35.059 48.754 1.00 22.96 192 ARG A O 1
ATOM 1490 N N . LYS A 1 205 ? 97.707 34.110 46.764 1.00 21.67 193 LYS A N 1
ATOM 1491 C CA . LYS A 1 205 ? 96.301 33.889 47.079 1.00 21.57 193 LYS A CA 1
ATOM 1492 C C . LYS A 1 205 ? 96.218 32.957 48.281 1.00 20.93 193 LYS A C 1
ATOM 1493 O O . LYS A 1 205 ? 95.459 33.191 49.218 1.00 21.38 193 LYS A O 1
ATOM 1499 N N . VAL A 1 206 ? 97.014 31.898 48.246 1.00 21.58 194 VAL A N 1
ATOM 1500 C CA . VAL A 1 206 ? 97.036 30.936 49.338 1.00 22.94 194 VAL A CA 1
ATOM 1501 C C . VAL A 1 206 ? 97.529 31.573 50.633 1.00 23.53 194 VAL A C 1
ATOM 1502 O O . VAL A 1 206 ? 96.842 31.522 51.651 1.00 24.55 194 VAL A O 1
ATOM 1506 N N . THR A 1 207 ? 98.709 32.185 50.594 1.00 23.89 195 THR A N 1
ATOM 1507 C CA . THR A 1 207 ? 99.266 32.805 51.791 1.00 24.57 195 THR A CA 1
ATOM 1508 C C . THR A 1 207 ? 98.375 33.913 52.338 1.00 25.27 195 THR A C 1
ATOM 1509 O O . THR A 1 207 ? 98.263 34.085 53.551 1.00 25.45 195 THR A O 1
ATOM 1513 N N . ASP A 1 208 ? 97.740 34.666 51.446 1.00 25.28 196 ASP A N 1
ATOM 1514 C CA . ASP A 1 208 ? 96.846 35.731 51.876 1.00 24.99 196 ASP A CA 1
ATOM 1515 C C . ASP A 1 208 ? 95.658 35.088 52.578 1.00 25.41 196 ASP A C 1
ATOM 1516 O O . ASP A 1 208 ? 95.208 35.560 53.619 1.00 24.54 196 ASP A O 1
ATOM 1521 N N . ALA A 1 209 ? 95.149 34.010 51.987 1.00 25.46 197 ALA A N 1
ATOM 1522 C CA . ALA A 1 209 ? 94.015 33.289 52.553 1.00 26.49 197 ALA A CA 1
ATOM 1523 C C . ALA A 1 209 ? 94.412 32.661 53.888 1.00 26.52 197 ALA A C 1
ATOM 1524 O O . ALA A 1 209 ? 93.662 32.721 54.858 1.00 26.42 197 ALA A O 1
ATOM 1526 N N . VAL A 1 210 ? 95.592 32.049 53.926 1.00 26.93 198 VAL A N 1
ATOM 1527 C CA . VAL A 1 210 ? 96.082 31.423 55.147 1.00 27.12 198 VAL A CA 1
ATOM 1528 C C . VAL A 1 210 ? 96.138 32.469 56.254 1.00 28.14 198 VAL A C 1
ATOM 1529 O O . VAL A 1 210 ? 95.724 32.217 57.385 1.00 27.62 198 VAL A O 1
ATOM 1533 N N . ALA A 1 211 ? 96.638 33.650 55.911 1.00 28.59 199 ALA A N 1
ATOM 1534 C CA . ALA A 1 211 ? 96.752 34.735 56.873 1.00 29.71 199 ALA A CA 1
ATOM 1535 C C . ALA A 1 211 ? 95.391 35.186 57.387 1.00 30.69 199 ALA A C 1
ATOM 1536 O O . ALA A 1 211 ? 95.200 35.353 58.592 1.00 31.00 199 ALA A O 1
ATOM 1538 N N . ARG A 1 212 ? 94.445 35.383 56.474 1.00 31.42 200 ARG A N 1
ATOM 1539 C CA . ARG A 1 212 ? 93.110 35.837 56.851 1.00 32.53 200 ARG A CA 1
ATOM 1540 C C . ARG A 1 212 ? 92.361 34.747 57.606 1.00 32.60 200 ARG A C 1
ATOM 1541 O O . ARG A 1 212 ? 91.623 35.030 58.551 1.00 32.66 200 ARG A O 1
ATOM 1549 N N . ILE A 1 213 ? 92.551 33.502 57.183 1.00 32.39 201 ILE A N 1
ATOM 1550 C CA . ILE A 1 213 ? 91.912 32.372 57.838 1.00 32.51 201 ILE A CA 1
ATOM 1551 C C . ILE A 1 213 ? 92.476 32.270 59.252 1.00 33.05 201 ILE A C 1
ATOM 1552 O O . ILE A 1 213 ? 91.730 32.193 60.230 1.00 33.17 201 ILE A O 1
ATOM 1557 N N . LYS A 1 214 ? 93.801 32.282 59.346 1.00 33.10 202 LYS A N 1
ATOM 1558 C CA . LYS A 1 214 ? 94.483 32.195 60.629 1.00 33.54 202 LYS A CA 1
ATOM 1559 C C . LYS A 1 214 ? 94.034 33.299 61.579 1.00 33.83 202 LYS A C 1
ATOM 1560 O O . LYS A 1 214 ? 93.889 33.073 62.779 1.00 33.57 202 LYS A O 1
ATOM 1566 N N . LEU A 1 215 ? 93.812 34.493 61.039 1.00 34.27 203 LEU A N 1
ATOM 1567 C CA . LEU A 1 215 ? 93.391 35.623 61.855 1.00 34.98 203 LEU A CA 1
ATOM 1568 C C . LEU A 1 215 ? 91.873 35.741 61.976 1.00 35.48 203 LEU A C 1
ATOM 1569 O O . LEU A 1 215 ? 91.350 36.785 62.362 1.00 35.76 203 LEU A O 1
ATOM 1574 N N . GLY A 1 216 ? 91.172 34.659 61.646 1.00 36.52 204 GLY A N 1
ATOM 1575 C CA . GLY A 1 216 ? 89.722 34.639 61.745 1.00 36.68 204 GLY A CA 1
ATOM 1576 C C . GLY A 1 216 ? 88.961 35.634 60.888 1.00 37.41 204 GLY A C 1
ATOM 1577 O O . GLY A 1 216 ? 87.803 35.941 61.176 1.00 37.80 204 GLY A O 1
ATOM 1578 N N . LYS A 1 217 ? 89.595 36.139 59.835 1.00 37.32 205 LYS A N 1
ATOM 1579 C CA . LYS A 1 217 ? 88.943 37.098 58.952 1.00 37.27 205 LYS A CA 1
ATOM 1580 C C . LYS A 1 217 ? 88.404 36.387 57.715 1.00 37.31 205 LYS A C 1
ATOM 1581 O O . LYS A 1 217 ? 87.738 36.994 56.875 1.00 37.95 205 LYS A O 1
ATOM 1583 N N . GLN A 1 218 ? 88.693 35.094 57.615 1.00 36.41 206 GLN A N 1
ATOM 1584 C CA . GLN A 1 218 ? 88.254 34.293 56.481 1.00 35.89 206 GLN A CA 1
ATOM 1585 C C . GLN A 1 218 ? 87.977 32.870 56.949 1.00 36.01 206 GLN A C 1
ATOM 1586 O O . GLN A 1 218 ? 88.578 32.405 57.915 1.00 36.44 206 GLN A O 1
ATOM 1592 N N . GLN A 1 219 ? 87.080 32.176 56.259 1.00 36.29 207 GLN A N 1
ATOM 1593 C CA . GLN A 1 219 ? 86.717 30.820 56.655 1.00 37.37 207 GLN A CA 1
ATOM 1594 C C . GLN A 1 219 ? 87.133 29.730 55.679 1.00 36.08 207 GLN A C 1
ATOM 1595 O O . GLN A 1 219 ? 87.199 28.558 56.045 1.00 35.85 207 GLN A O 1
ATOM 1601 N N . GLU A 1 220 ? 87.417 30.105 54.439 1.00 35.17 208 GLU A N 1
ATOM 1602 C CA . GLU A 1 220 ? 87.795 29.111 53.445 1.00 34.06 208 GLU A CA 1
ATOM 1603 C C . GLU A 1 220 ? 88.759 29.647 52.399 1.00 32.38 208 GLU A C 1
ATOM 1604 O O . GLU A 1 220 ? 88.964 30.852 52.269 1.00 32.14 208 GLU A O 1
ATOM 1610 N N . LEU A 1 221 ? 89.344 28.721 51.652 1.00 31.01 209 LEU A N 1
ATOM 1611 C CA . LEU A 1 221 ? 90.263 29.047 50.576 1.00 29.95 209 LEU A CA 1
ATOM 1612 C C . LEU A 1 221 ? 89.751 28.329 49.338 1.00 29.50 209 LEU A C 1
ATOM 1613 O O . LEU A 1 221 ? 89.685 27.099 49.307 1.00 28.83 209 LEU A O 1
ATOM 1618 N N . ARG A 1 222 ? 89.375 29.098 48.325 1.00 28.90 210 ARG A N 1
ATOM 1619 C CA . ARG A 1 222 ? 88.879 28.514 47.092 1.00 28.58 210 ARG A CA 1
ATOM 1620 C C . ARG A 1 222 ? 89.964 28.486 46.030 1.00 27.45 210 ARG A C 1
ATOM 1621 O O . ARG A 1 222 ? 90.453 29.530 45.594 1.00 26.55 210 ARG A O 1
ATOM 1629 N N . LEU A 1 223 ? 90.345 27.281 45.625 1.00 25.78 211 LEU A N 1
ATOM 1630 C CA . LEU A 1 223 ? 91.360 27.115 44.599 1.00 24.92 211 LEU A CA 1
ATOM 1631 C C . LEU A 1 223 ? 90.799 26.300 43.451 1.00 25.01 211 LEU A C 1
ATOM 1632 O O . LEU A 1 223 ? 89.718 25.713 43.557 1.00 25.33 211 LEU A O 1
ATOM 1637 N N . GLY A 1 224 ? 91.531 26.281 42.346 1.00 23.95 212 GLY A N 1
ATOM 1638 C CA . GLY A 1 224 ? 91.095 25.525 41.193 1.00 24.52 212 GLY A CA 1
ATOM 1639 C C . GLY A 1 224 ? 91.805 24.192 41.166 1.00 24.52 212 GLY A C 1
ATOM 1640 O O . GLY A 1 224 ? 91.528 23.310 41.982 1.00 25.67 212 GLY A O 1
ATOM 1641 N N . ASN A 1 225 ? 92.733 24.050 40.230 1.00 24.21 213 ASN A N 1
ATOM 1642 C CA . ASN A 1 225 ? 93.495 22.820 40.087 1.00 24.23 213 ASN A CA 1
ATOM 1643 C C . ASN A 1 225 ? 94.684 22.781 41.046 1.00 24.40 213 ASN A C 1
ATOM 1644 O O . ASN A 1 225 ? 95.728 23.374 40.778 1.00 23.40 213 ASN A O 1
ATOM 1649 N N . VAL A 1 226 ? 94.523 22.074 42.162 1.00 24.12 214 VAL A N 1
ATOM 1650 C CA . VAL A 1 226 ? 95.587 21.976 43.155 1.00 24.12 214 VAL A CA 1
ATOM 1651 C C . VAL A 1 226 ? 96.595 20.890 42.808 1.00 24.21 214 VAL A C 1
ATOM 1652 O O . VAL A 1 226 ? 97.547 20.658 43.549 1.00 24.90 214 VAL A O 1
ATOM 1656 N N . ASP A 1 227 ? 96.387 20.228 41.674 1.00 24.42 215 ASP A N 1
ATOM 1657 C CA . ASP A 1 227 ? 97.289 19.172 41.241 1.00 24.44 215 ASP A CA 1
ATOM 1658 C C . ASP A 1 227 ? 98.404 19.731 40.370 1.00 24.32 215 ASP A C 1
ATOM 1659 O O . ASP A 1 227 ? 99.424 19.075 40.156 1.00 23.20 215 ASP A O 1
ATOM 1664 N N . ALA A 1 228 ? 98.206 20.947 39.871 1.00 23.53 216 ALA A N 1
ATOM 1665 C CA . ALA A 1 228 ? 99.206 21.596 39.030 1.00 23.87 216 ALA A CA 1
ATOM 1666 C C . ALA A 1 228 ? 100.547 21.649 39.759 1.00 24.03 216 ALA A C 1
ATOM 1667 O O . ALA A 1 228 ? 100.609 21.983 40.943 1.00 24.38 216 ALA A O 1
ATOM 1669 N N . LYS A 1 229 ? 101.618 21.314 39.049 1.00 24.04 217 LYS A N 1
ATOM 1670 C CA . LYS A 1 229 ? 102.950 21.332 39.635 1.00 24.32 217 LYS A CA 1
ATOM 1671 C C . LYS A 1 229 ? 103.735 22.529 39.130 1.00 23.89 217 LYS A C 1
ATOM 1672 O O . LYS A 1 229 ? 103.848 22.758 37.922 1.00 23.35 217 LYS A O 1
ATOM 1678 N N . ARG A 1 230 ? 104.284 23.289 40.066 1.00 22.96 218 ARG A N 1
ATOM 1679 C CA . ARG A 1 230 ? 105.050 24.462 39.711 1.00 23.07 218 ARG A CA 1
ATOM 1680 C C . ARG A 1 230 ? 106.426 24.510 40.345 1.00 23.03 218 ARG A C 1
ATOM 1681 O O . ARG A 1 230 ? 106.635 24.084 41.484 1.00 21.98 218 ARG A O 1
ATOM 1689 N N . ASP A 1 231 ? 107.365 25.024 39.565 1.00 22.86 219 ASP A N 1
ATOM 1690 C CA . ASP A 1 231 ? 108.733 25.216 39.998 1.00 21.87 219 ASP A CA 1
ATOM 1691 C C . ASP A 1 231 ? 108.683 26.647 40.528 1.00 21.96 219 ASP A C 1
ATOM 1692 O O . ASP A 1 231 ? 108.648 27.597 39.749 1.00 22.41 219 ASP A O 1
ATOM 1697 N N . TRP A 1 232 ? 108.640 26.789 41.851 1.00 21.19 220 TRP A N 1
ATOM 1698 C CA . TRP A 1 232 ? 108.554 28.101 42.489 1.00 21.13 220 TRP A CA 1
ATOM 1699 C C . TRP A 1 232 ? 109.854 28.612 43.093 1.00 20.92 220 TRP A C 1
ATOM 1700 O O . TRP A 1 232 ? 110.495 27.928 43.890 1.00 21.37 220 TRP A O 1
ATOM 1711 N N . GLY A 1 233 ? 110.217 29.834 42.718 1.00 19.91 221 GLY A N 1
ATOM 1712 C CA . GLY A 1 233 ? 111.420 30.456 43.230 1.00 18.80 221 GLY A CA 1
ATOM 1713 C C . GLY A 1 233 ? 111.088 31.799 43.851 1.00 18.48 221 GLY A C 1
ATOM 1714 O O . GLY A 1 233 ? 109.937 32.240 43.817 1.00 17.53 221 GLY A O 1
ATOM 1715 N N . PHE A 1 234 ? 112.096 32.449 44.420 1.00 18.16 222 PHE A N 1
ATOM 1716 C CA . PHE A 1 234 ? 111.919 33.750 45.055 1.00 17.87 222 PHE A CA 1
ATOM 1717 C C . PHE A 1 234 ? 112.267 34.850 44.062 1.00 17.50 222 PHE A C 1
ATOM 1718 O O . PHE A 1 234 ? 113.341 34.837 43.468 1.00 17.02 222 PHE A O 1
ATOM 1726 N N . ALA A 1 235 ? 111.349 35.797 43.878 1.00 17.83 223 ALA A N 1
ATOM 1727 C CA . ALA A 1 235 ? 111.566 36.899 42.944 1.00 17.60 223 ALA A CA 1
ATOM 1728 C C . ALA A 1 235 ? 112.894 37.587 43.221 1.00 16.82 223 ALA A C 1
ATOM 1729 O O . ALA A 1 235 ? 113.614 37.958 42.295 1.00 16.21 223 ALA A O 1
ATOM 1731 N N . GLY A 1 236 ? 113.212 37.754 44.501 1.00 18.16 224 GLY A N 1
ATOM 1732 C CA . GLY A 1 236 ? 114.457 38.398 44.874 1.00 18.18 224 GLY A CA 1
ATOM 1733 C C . GLY A 1 236 ? 115.661 37.738 44.234 1.00 18.55 224 GLY A C 1
ATOM 1734 O O . GLY A 1 236 ? 116.577 38.420 43.781 1.00 19.65 224 GLY A O 1
ATOM 1735 N N . ASP A 1 237 ? 115.665 36.409 44.201 1.00 18.43 225 ASP A N 1
ATOM 1736 C CA . ASP A 1 237 ? 116.763 35.656 43.598 1.00 18.64 225 ASP A CA 1
ATOM 1737 C C . ASP A 1 237 ? 116.756 35.809 42.082 1.00 18.74 225 ASP A C 1
ATOM 1738 O O . ASP A 1 237 ? 117.797 36.003 41.449 1.00 18.98 225 ASP A O 1
ATOM 1743 N N . TYR A 1 238 ? 115.565 35.704 41.507 1.00 17.18 226 TYR A N 1
ATOM 1744 C CA . TYR A 1 238 ? 115.407 35.766 40.066 1.00 17.50 226 TYR A CA 1
ATOM 1745 C C . TYR A 1 238 ? 115.789 37.078 39.400 1.00 16.71 226 TYR A C 1
ATOM 1746 O O . TYR A 1 238 ? 116.323 37.067 38.295 1.00 17.93 226 TYR A O 1
ATOM 1755 N N . VAL A 1 239 ? 115.531 38.207 40.050 1.00 16.62 227 VAL A N 1
ATOM 1756 C CA . VAL A 1 239 ? 115.899 39.479 39.439 1.00 17.14 227 VAL A CA 1
ATOM 1757 C C . VAL A 1 239 ? 117.415 39.570 39.295 1.00 17.79 227 VAL A C 1
ATOM 1758 O O . VAL A 1 239 ? 117.919 40.317 38.456 1.00 18.14 227 VAL A O 1
ATOM 1762 N N . GLU A 1 240 ? 118.141 38.809 40.112 1.00 17.76 228 GLU A N 1
ATOM 1763 C CA . GLU A 1 240 ? 119.598 38.815 40.042 1.00 18.85 228 GLU A CA 1
ATOM 1764 C C . GLU A 1 240 ? 120.014 38.218 38.710 1.00 17.44 228 GLU A C 1
ATOM 1765 O O . GLU A 1 240 ? 120.938 38.701 38.062 1.00 17.39 228 GLU A O 1
ATOM 1771 N N . ALA A 1 241 ? 119.322 37.157 38.307 1.00 16.95 229 ALA A N 1
ATOM 1772 C CA . ALA A 1 241 ? 119.617 36.500 37.042 1.00 16.49 229 ALA A CA 1
ATOM 1773 C C . ALA A 1 241 ? 119.337 37.464 35.890 1.00 15.86 229 ALA A C 1
ATOM 1774 O O . ALA A 1 241 ? 120.081 37.506 34.913 1.00 16.18 229 ALA A O 1
ATOM 1776 N N . MET A 1 242 ? 118.267 38.244 36.007 1.00 16.09 230 MET A N 1
ATOM 1777 C CA . MET A 1 242 ? 117.925 39.205 34.960 1.00 15.98 230 MET A CA 1
ATOM 1778 C C . MET A 1 242 ? 119.091 40.156 34.764 1.00 15.62 230 MET A C 1
ATOM 1779 O O . MET A 1 242 ? 119.569 40.360 33.651 1.00 14.65 230 MET A O 1
ATOM 1784 N N . TRP A 1 243 ? 119.522 40.757 35.867 1.00 15.42 231 TRP A N 1
ATOM 1785 C CA . TRP A 1 243 ? 120.626 41.704 35.842 1.00 15.99 231 TRP A CA 1
ATOM 1786 C C . TRP A 1 243 ? 121.894 41.044 35.318 1.00 15.04 231 TRP A C 1
ATOM 1787 O O . TRP A 1 243 ? 122.568 41.582 34.440 1.00 15.12 231 TRP A O 1
ATOM 1798 N N . LEU A 1 244 ? 122.224 39.879 35.864 1.00 15.53 232 LEU A N 1
ATOM 1799 C CA . LEU A 1 244 ? 123.417 39.170 35.419 1.00 16.52 232 LEU A CA 1
ATOM 1800 C C . LEU A 1 244 ? 123.366 38.971 33.907 1.00 17.54 232 LEU A C 1
ATOM 1801 O O . LEU A 1 244 ? 124.371 39.134 33.216 1.00 17.22 232 LEU A O 1
ATOM 1806 N N . MET A 1 245 ? 122.186 38.633 33.394 1.00 16.77 233 MET A N 1
ATOM 1807 C CA . MET A 1 245 ? 122.035 38.420 31.963 1.00 17.94 233 MET A CA 1
ATOM 1808 C C . MET A 1 245 ? 122.481 39.629 31.157 1.00 17.30 233 MET A C 1
ATOM 1809 O O . MET A 1 245 ? 123.109 39.487 30.111 1.00 16.28 233 MET A O 1
ATOM 1814 N N . LEU A 1 246 ? 122.164 40.821 31.644 1.00 17.60 234 LEU A N 1
ATOM 1815 C CA . LEU A 1 246 ? 122.547 42.028 30.927 1.00 18.54 234 LEU A CA 1
ATOM 1816 C C . LEU A 1 246 ? 123.997 42.441 31.140 1.00 18.94 234 LEU A C 1
ATOM 1817 O O . LEU A 1 246 ? 124.495 43.333 30.452 1.00 18.43 234 LEU A O 1
ATOM 1822 N N . GLN A 1 247 ? 124.681 41.786 32.074 1.00 18.93 235 GLN A N 1
ATOM 1823 C CA . GLN A 1 247 ? 126.080 42.111 32.330 1.00 19.62 235 GLN A CA 1
ATOM 1824 C C . GLN A 1 247 ? 126.970 41.299 31.398 1.00 20.11 235 GLN A C 1
ATOM 1825 O O . GLN A 1 247 ? 128.151 41.598 31.238 1.00 21.19 235 GLN A O 1
ATOM 1831 N N . GLN A 1 248 ? 126.390 40.271 30.786 1.00 20.08 236 GLN A N 1
ATOM 1832 C CA . GLN A 1 248 ? 127.120 39.431 29.845 1.00 20.60 236 GLN A CA 1
ATOM 1833 C C . GLN A 1 248 ? 127.473 40.279 28.634 1.00 20.54 236 GLN A C 1
ATOM 1834 O O . GLN A 1 248 ? 126.693 41.146 28.237 1.00 20.65 236 GLN A O 1
ATOM 1840 N N . ASP A 1 249 ? 128.641 40.037 28.049 1.00 19.86 237 ASP A N 1
ATOM 1841 C CA . ASP A 1 249 ? 129.046 40.792 26.873 1.00 21.30 237 ASP A CA 1
ATOM 1842 C C . ASP A 1 249 ? 128.134 40.451 25.702 1.00 20.54 237 ASP A C 1
ATOM 1843 O O . ASP A 1 249 ? 127.716 41.330 24.957 1.00 20.04 237 ASP A O 1
ATOM 1848 N N . LYS A 1 250 ? 127.837 39.165 25.546 1.00 20.04 238 LYS A N 1
ATOM 1849 C CA . LYS A 1 250 ? 126.977 38.710 24.463 1.00 20.66 238 LYS A CA 1
ATOM 1850 C C . LYS A 1 250 ? 125.620 38.311 25.024 1.00 20.29 238 LYS A C 1
ATOM 1851 O O . LYS A 1 250 ? 125.531 37.559 25.999 1.00 20.32 238 LYS A O 1
ATOM 1853 N N . ALA A 1 251 ? 124.564 38.829 24.410 1.00 19.52 239 ALA A N 1
ATOM 1854 C CA . ALA A 1 251 ? 123.209 38.539 24.849 1.00 18.89 239 ALA A CA 1
ATOM 1855 C C . ALA A 1 251 ? 122.857 37.089 24.567 1.00 18.42 239 ALA A C 1
ATOM 1856 O O . ALA A 1 251 ? 123.363 36.487 23.625 1.00 18.14 239 ALA A O 1
ATOM 1858 N N . ASP A 1 252 ? 121.987 36.528 25.394 1.00 17.97 240 ASP A N 1
ATOM 1859 C CA . ASP A 1 252 ? 121.569 35.153 25.205 1.00 18.62 240 ASP A CA 1
ATOM 1860 C C . ASP A 1 252 ? 120.331 34.912 26.054 1.00 18.68 240 ASP A C 1
ATOM 1861 O O . ASP A 1 252 ? 119.930 35.767 26.844 1.00 17.81 240 ASP A O 1
ATOM 1866 N N . ASP A 1 253 ? 119.722 33.747 25.890 1.00 18.02 241 ASP A N 1
ATOM 1867 C CA . ASP A 1 253 ? 118.523 33.425 26.642 1.00 18.42 241 ASP A CA 1
ATOM 1868 C C . ASP A 1 253 ? 118.824 32.390 27.700 1.00 18.39 241 ASP A C 1
ATOM 1869 O O . ASP A 1 253 ? 119.627 31.481 27.488 1.00 18.71 241 ASP A O 1
ATOM 1874 N N . TYR A 1 254 ? 118.180 32.536 28.850 1.00 18.55 242 TYR A N 1
ATOM 1875 C CA . TYR A 1 254 ? 118.428 31.624 29.942 1.00 18.02 242 TYR A CA 1
ATOM 1876 C C . TYR A 1 254 ? 117.191 31.253 30.712 1.00 18.65 242 TYR A C 1
ATOM 1877 O O . TYR A 1 254 ? 116.320 32.087 30.969 1.00 18.82 242 TYR A O 1
ATOM 1886 N N . VAL A 1 255 ? 117.130 29.985 31.085 1.00 17.76 243 VAL A N 1
ATOM 1887 C CA . VAL A 1 255 ? 116.038 29.496 31.891 1.00 18.11 243 VAL A CA 1
ATOM 1888 C C . VAL A 1 255 ? 116.481 29.779 33.314 1.00 18.60 243 VAL A C 1
ATOM 1889 O O . VAL A 1 255 ? 117.634 29.543 33.675 1.00 19.07 243 VAL A O 1
ATOM 1893 N N . VAL A 1 256 ? 115.569 30.309 34.113 1.00 18.86 244 VAL A N 1
ATOM 1894 C CA . VAL A 1 256 ? 115.862 30.611 35.498 1.00 18.75 244 VAL A CA 1
ATOM 1895 C C . VAL A 1 256 ? 114.770 29.931 36.300 1.00 20.27 244 VAL A C 1
ATOM 1896 O O . VAL A 1 256 ? 113.592 30.261 36.161 1.00 20.70 244 VAL A O 1
ATOM 1900 N N . ALA A 1 257 ? 115.164 28.959 37.117 1.00 20.67 245 ALA A N 1
ATOM 1901 C CA . ALA A 1 257 ? 114.214 28.204 37.920 1.00 21.19 245 ALA A CA 1
ATOM 1902 C C . ALA A 1 257 ? 114.909 27.565 39.116 1.00 21.24 245 ALA A C 1
ATOM 1903 O O . ALA A 1 257 ? 116.107 27.747 39.313 1.00 21.48 245 ALA A O 1
ATOM 1905 N N . THR A 1 258 ? 114.155 26.819 39.918 1.00 22.20 246 THR A N 1
ATOM 1906 C CA . THR A 1 258 ? 114.731 26.163 41.084 1.00 22.81 246 THR A CA 1
ATOM 1907 C C . THR A 1 258 ? 115.075 24.711 40.780 1.00 23.72 246 THR A C 1
ATOM 1908 O O . THR A 1 258 ? 115.923 24.117 41.440 1.00 24.85 246 THR A O 1
ATOM 1912 N N . GLY A 1 259 ? 114.424 24.142 39.773 1.00 23.92 247 GLY A N 1
ATOM 1913 C CA . GLY A 1 259 ? 114.685 22.757 39.429 1.00 24.49 247 GLY A CA 1
ATOM 1914 C C . GLY A 1 259 ? 113.871 21.829 40.311 1.00 24.66 247 GLY A C 1
ATOM 1915 O O . GLY A 1 259 ? 114.059 20.613 40.296 1.00 25.08 247 GLY A O 1
ATOM 1916 N N . VAL A 1 260 ? 112.970 22.414 41.092 1.00 24.84 248 VAL A N 1
ATOM 1917 C CA . VAL A 1 260 ? 112.099 21.654 41.979 1.00 25.41 248 VAL A CA 1
ATOM 1918 C C . VAL A 1 260 ? 110.662 22.069 41.705 1.00 25.99 248 VAL A C 1
ATOM 1919 O O . VAL A 1 260 ? 110.330 23.254 41.763 1.00 26.24 248 VAL A O 1
ATOM 1923 N N . THR A 1 261 ? 109.807 21.100 41.408 1.00 26.33 249 THR A N 1
ATOM 1924 C CA . THR A 1 261 ? 108.413 21.407 41.139 1.00 26.85 249 THR A CA 1
ATOM 1925 C C . THR A 1 261 ? 107.547 20.848 42.260 1.00 26.91 249 THR A C 1
ATOM 1926 O O . THR A 1 261 ? 107.825 19.776 42.795 1.00 27.78 249 THR A O 1
ATOM 1930 N N . THR A 1 262 ? 106.505 21.589 42.618 1.00 26.71 250 THR A N 1
ATOM 1931 C CA . THR A 1 262 ? 105.610 21.189 43.696 1.00 26.15 250 THR A CA 1
ATOM 1932 C C . THR A 1 262 ? 104.155 21.401 43.294 1.00 25.66 250 THR A C 1
ATOM 1933 O O . THR A 1 262 ? 103.840 22.317 42.536 1.00 25.37 250 THR A O 1
ATOM 1937 N N . THR A 1 263 ? 103.269 20.551 43.801 1.00 24.49 251 THR A N 1
ATOM 1938 C CA . THR A 1 263 ? 101.854 20.679 43.493 1.00 23.57 251 THR A CA 1
ATOM 1939 C C . THR A 1 263 ? 101.314 21.865 44.276 1.00 23.25 251 THR A C 1
ATOM 1940 O O . THR A 1 263 ? 101.836 22.208 45.339 1.00 21.88 251 THR A O 1
ATOM 1944 N N . VAL A 1 264 ? 100.277 22.497 43.744 1.00 22.80 252 VAL A N 1
ATOM 1945 C CA . VAL A 1 264 ? 99.668 23.627 44.423 1.00 23.15 252 VAL A CA 1
ATOM 1946 C C . VAL A 1 264 ? 99.188 23.147 45.788 1.00 23.60 252 VAL A C 1
ATOM 1947 O O . VAL A 1 264 ? 99.232 23.889 46.773 1.00 22.03 252 VAL A O 1
ATOM 1951 N N . ARG A 1 265 ? 98.730 21.897 45.833 1.00 24.64 253 ARG A N 1
ATOM 1952 C CA . ARG A 1 265 ? 98.237 21.300 47.070 1.00 25.58 253 ARG A CA 1
ATOM 1953 C C . ARG A 1 265 ? 99.299 21.326 48.166 1.00 25.31 253 ARG A C 1
ATOM 1954 O O . ARG A 1 265 ? 99.050 21.819 49.265 1.00 25.73 253 ARG A O 1
ATOM 1962 N N . ASP A 1 266 ? 100.484 20.800 47.870 1.00 25.71 254 ASP A N 1
ATOM 1963 C CA . ASP A 1 266 ? 101.557 20.777 48.859 1.00 26.09 254 ASP A CA 1
ATOM 1964 C C . ASP A 1 266 ? 101.988 22.176 49.264 1.00 26.64 254 ASP A C 1
ATOM 1965 O O . ASP A 1 266 ? 102.259 22.435 50.439 1.00 25.80 254 ASP A O 1
ATOM 1970 N N . MET A 1 267 ? 102.060 23.078 48.292 1.00 26.87 255 MET A N 1
ATOM 1971 C CA . MET A 1 267 ? 102.441 24.450 48.587 1.00 27.57 255 MET A CA 1
ATOM 1972 C C . MET A 1 267 ? 101.392 24.982 49.550 1.00 28.91 255 MET A C 1
ATOM 1973 O O . MET A 1 267 ? 101.704 25.621 50.555 1.00 28.79 255 MET A O 1
ATOM 1978 N N . CYS A 1 268 ? 100.139 24.691 49.230 1.00 30.53 256 CYS A N 1
ATOM 1979 C CA . CYS A 1 268 ? 99.014 25.112 50.047 1.00 32.62 256 CYS A CA 1
ATOM 1980 C C . CYS A 1 268 ? 99.177 24.519 51.445 1.00 32.36 256 CYS A C 1
ATOM 1981 O O . CYS A 1 268 ? 98.955 25.193 52.451 1.00 32.34 256 CYS A O 1
ATOM 1984 N N . GLN A 1 269 ? 99.582 23.254 51.502 1.00 32.73 257 GLN A N 1
ATOM 1985 C CA . GLN A 1 269 ? 99.786 22.579 52.778 1.00 32.46 257 GLN A CA 1
ATOM 1986 C C . GLN A 1 269 ? 100.910 23.267 53.546 1.00 31.46 257 GLN A C 1
ATOM 1987 O O . GLN A 1 269 ? 100.795 23.509 54.748 1.00 31.17 257 GLN A O 1
ATOM 1993 N N . ILE A 1 270 ? 101.994 23.587 52.846 1.00 30.19 258 ILE A N 1
ATOM 1994 C CA . ILE A 1 270 ? 103.125 24.255 53.473 1.00 29.96 258 ILE A CA 1
ATOM 1995 C C . ILE A 1 270 ? 102.678 25.568 54.100 1.00 29.75 258 ILE A C 1
ATOM 1996 O O . ILE A 1 270 ? 103.046 25.879 55.229 1.00 30.20 258 ILE A O 1
ATOM 2001 N N . ALA A 1 271 ? 101.873 26.328 53.363 1.00 29.16 259 ALA A N 1
ATOM 2002 C CA . ALA A 1 271 ? 101.385 27.616 53.843 1.00 28.48 259 ALA A CA 1
ATOM 2003 C C . ALA A 1 271 ? 100.531 27.503 55.101 1.00 28.67 259 ALA A C 1
ATOM 2004 O O . ALA A 1 271 ? 100.771 28.210 56.079 1.00 27.73 259 ALA A O 1
ATOM 2006 N N . PHE A 1 272 ? 99.527 26.629 55.078 1.00 28.76 260 PHE A N 1
ATOM 2007 C CA . PHE A 1 272 ? 98.664 26.462 56.244 1.00 29.78 260 PHE A CA 1
ATOM 2008 C C . PHE A 1 272 ? 99.434 25.887 57.424 1.00 30.46 260 PHE A C 1
ATOM 2009 O O . PHE A 1 272 ? 99.287 26.348 58.554 1.00 29.54 260 PHE A O 1
ATOM 2017 N N . GLU A 1 273 ? 100.254 24.877 57.158 1.00 32.10 261 GLU A N 1
ATOM 2018 C CA . GLU A 1 273 ? 101.042 24.256 58.210 1.00 34.63 261 GLU A CA 1
ATOM 2019 C C . GLU A 1 273 ? 101.932 25.268 58.917 1.00 34.96 261 GLU A C 1
ATOM 2020 O O . GLU A 1 273 ? 102.228 25.114 60.100 1.00 35.71 261 GLU A O 1
ATOM 2026 N N . HIS A 1 274 ? 102.348 26.309 58.202 1.00 35.01 262 HIS A N 1
ATOM 2027 C CA . HIS A 1 274 ? 103.205 27.322 58.803 1.00 35.09 262 HIS A CA 1
ATOM 2028 C C . HIS A 1 274 ? 102.490 28.086 59.914 1.00 34.69 262 HIS A C 1
ATOM 2029 O O . HIS A 1 274 ? 103.132 28.715 60.755 1.00 34.89 262 HIS A O 1
ATOM 2036 N N . VAL A 1 275 ? 101.162 28.048 59.909 1.00 33.74 263 VAL A N 1
ATOM 2037 C CA . VAL A 1 275 ? 100.397 28.725 60.949 1.00 33.40 263 VAL A CA 1
ATOM 2038 C C . VAL A 1 275 ? 99.667 27.684 61.792 1.00 33.22 263 VAL A C 1
ATOM 2039 O O . VAL A 1 275 ? 98.681 27.987 62.468 1.00 32.85 263 VAL A O 1
ATOM 2043 N N . GLY A 1 276 ? 100.167 26.452 61.734 1.00 32.98 264 GLY A N 1
ATOM 2044 C CA . GLY A 1 276 ? 99.587 25.364 62.500 1.00 33.44 264 GLY A CA 1
ATOM 2045 C C . GLY A 1 276 ? 98.192 24.949 62.082 1.00 33.61 264 GLY A C 1
ATOM 2046 O O . GLY A 1 276 ? 97.417 24.462 62.903 1.00 33.89 264 GLY A O 1
ATOM 2047 N N . LEU A 1 277 ? 97.865 25.131 60.808 1.00 33.55 265 LEU A N 1
ATOM 2048 C CA . LEU A 1 277 ? 96.546 24.762 60.318 1.00 32.69 265 LEU A CA 1
ATOM 2049 C C . LEU A 1 277 ? 96.604 23.634 59.302 1.00 32.32 265 LEU A C 1
ATOM 2050 O O . LEU A 1 277 ? 97.639 23.386 58.688 1.00 31.44 265 LEU A O 1
ATOM 2055 N N . ASP A 1 278 ? 95.478 22.947 59.146 1.00 32.69 266 ASP A N 1
ATOM 2056 C CA . ASP A 1 278 ? 95.355 21.854 58.194 1.00 33.31 266 ASP A CA 1
ATOM 2057 C C . ASP A 1 278 ? 94.571 22.423 57.017 1.00 32.72 266 ASP A C 1
ATOM 2058 O O . ASP A 1 278 ? 93.375 22.691 57.132 1.00 32.06 266 ASP A O 1
ATOM 2063 N N . TYR A 1 279 ? 95.253 22.620 55.893 1.00 32.38 267 TYR A N 1
ATOM 2064 C CA . TYR A 1 279 ? 94.620 23.186 54.705 1.00 31.94 267 TYR A CA 1
ATOM 2065 C C . TYR A 1 279 ? 93.300 22.502 54.364 1.00 31.82 267 TYR A C 1
ATOM 2066 O O . TYR A 1 279 ? 92.349 23.154 53.935 1.00 31.45 267 TYR A O 1
ATOM 2075 N N . ARG A 1 280 ? 93.246 21.190 54.570 1.00 32.35 268 ARG A N 1
ATOM 2076 C CA . ARG A 1 280 ? 92.044 20.414 54.279 1.00 32.66 268 ARG A CA 1
ATOM 2077 C C . ARG A 1 280 ? 90.802 20.944 54.987 1.00 31.74 268 ARG A C 1
ATOM 2078 O O . ARG A 1 280 ? 89.681 20.680 54.557 1.00 31.32 268 ARG A O 1
ATOM 2086 N N . ASP A 1 281 ? 91.000 21.694 56.066 1.00 31.17 269 ASP A N 1
ATOM 2087 C CA . ASP A 1 281 ? 89.880 22.252 56.817 1.00 31.27 269 ASP A CA 1
ATOM 2088 C C . ASP A 1 281 ? 89.302 23.508 56.184 1.00 31.56 269 ASP A C 1
ATOM 2089 O O . ASP A 1 281 ? 88.203 23.935 56.541 1.00 31.22 269 ASP A O 1
ATOM 2094 N N . PHE A 1 282 ? 90.035 24.103 55.247 1.00 31.13 270 PHE A N 1
ATOM 2095 C CA . PHE A 1 282 ? 89.566 25.328 54.619 1.00 30.65 270 PHE A CA 1
ATOM 2096 C C . PHE A 1 282 ? 89.586 25.302 53.101 1.00 30.58 270 PHE A C 1
ATOM 2097 O O . PHE A 1 282 ? 88.876 26.075 52.459 1.00 30.42 270 PHE A O 1
ATOM 2105 N N . LEU A 1 283 ? 90.392 24.416 52.527 1.00 30.03 271 LEU A N 1
ATOM 2106 C CA . LEU A 1 283 ? 90.495 24.327 51.077 1.00 29.86 271 LEU A CA 1
ATOM 2107 C C . LEU A 1 283 ? 89.224 23.804 50.425 1.00 29.92 271 LEU A C 1
ATOM 2108 O O . LEU A 1 283 ? 88.698 22.761 50.807 1.00 29.82 271 LEU A O 1
ATOM 2113 N N . LYS A 1 284 ? 88.735 24.545 49.437 1.00 29.83 272 LYS A N 1
ATOM 2114 C CA . LYS A 1 284 ? 87.544 24.163 48.694 1.00 29.38 272 LYS A CA 1
ATOM 2115 C C . LYS A 1 284 ? 87.899 24.272 47.217 1.00 29.72 272 LYS A C 1
ATOM 2116 O O . LYS A 1 284 ? 88.383 25.309 46.768 1.00 30.02 272 LYS A O 1
ATOM 2118 N N . ILE A 1 285 ? 87.686 23.199 46.464 1.00 29.73 273 ILE A N 1
ATOM 2119 C CA . ILE A 1 285 ? 87.994 23.221 45.043 1.00 30.19 273 ILE A CA 1
ATOM 2120 C C . ILE A 1 285 ? 86.851 23.912 44.315 1.00 31.42 273 ILE A C 1
ATOM 2121 O O . ILE A 1 285 ? 85.700 23.485 44.391 1.00 32.30 273 ILE A O 1
ATOM 2126 N N . ASP A 1 286 ? 87.180 24.995 43.622 1.00 31.94 274 ASP A N 1
ATOM 2127 C CA . ASP A 1 286 ? 86.196 25.780 42.894 1.00 32.40 274 ASP A CA 1
ATOM 2128 C C . ASP A 1 286 ? 86.541 25.761 41.408 1.00 32.78 274 ASP A C 1
ATOM 2129 O O . ASP A 1 286 ? 87.573 26.287 40.995 1.00 32.53 274 ASP A O 1
ATOM 2134 N N . PRO A 1 287 ? 85.677 25.144 40.585 1.00 33.14 275 PRO A N 1
ATOM 2135 C CA . PRO A 1 287 ? 85.889 25.050 39.137 1.00 33.12 275 PRO A CA 1
ATOM 2136 C C . PRO A 1 287 ? 86.067 26.403 38.454 1.00 32.90 275 PRO A C 1
ATOM 2137 O O . PRO A 1 287 ? 86.655 26.492 37.376 1.00 32.68 275 PRO A O 1
ATOM 2141 N N . ALA A 1 288 ? 85.563 27.455 39.089 1.00 32.46 276 ALA A N 1
ATOM 2142 C CA . ALA A 1 288 ? 85.676 28.796 38.536 1.00 31.80 276 ALA A CA 1
ATOM 2143 C C . ALA A 1 288 ? 87.137 29.195 38.386 1.00 31.79 276 ALA A C 1
ATOM 2144 O O . ALA A 1 288 ? 87.457 30.147 37.672 1.00 32.24 276 ALA A O 1
ATOM 2146 N N . PHE A 1 289 ? 88.028 28.468 39.054 1.00 30.31 277 PHE A N 1
ATOM 2147 C CA . PHE A 1 289 ? 89.444 28.791 38.977 1.00 29.08 277 PHE A CA 1
ATOM 2148 C C . PHE A 1 289 ? 90.248 27.863 38.084 1.00 28.65 277 PHE A C 1
ATOM 2149 O O . PHE A 1 289 ? 91.459 28.026 37.945 1.00 28.12 277 PHE A O 1
ATOM 2157 N N . PHE A 1 290 ? 89.579 26.891 37.474 1.00 27.63 278 PHE A N 1
ATOM 2158 C CA . PHE A 1 290 ? 90.271 25.990 36.568 1.00 28.16 278 PHE A CA 1
ATOM 2159 C C . PHE A 1 290 ? 90.579 26.762 35.289 1.00 27.24 278 PHE A C 1
ATOM 2160 O O . PHE A 1 290 ? 89.896 27.733 34.963 1.00 26.51 278 PHE A O 1
ATOM 2168 N N . ARG A 1 291 ? 91.615 26.335 34.579 1.00 26.56 279 ARG A N 1
ATOM 2169 C CA . ARG A 1 291 ? 92.037 26.996 33.347 1.00 26.51 279 ARG A CA 1
ATOM 2170 C C . ARG A 1 291 ? 91.504 26.264 32.113 1.00 25.96 279 ARG A C 1
ATOM 2171 O O . ARG A 1 291 ? 91.400 25.040 32.110 1.00 26.70 279 ARG A O 1
ATOM 2179 N N . PRO A 1 292 ? 91.155 27.011 31.050 1.00 25.43 280 PRO A N 1
ATOM 2180 C CA . PRO A 1 292 ? 90.642 26.408 29.814 1.00 25.03 280 PRO A CA 1
ATOM 2181 C C . PRO A 1 292 ? 91.630 25.378 29.266 1.00 24.83 280 PRO A C 1
ATOM 2182 O O . PRO A 1 292 ? 91.240 24.321 28.774 1.00 24.50 280 PRO A O 1
ATOM 2186 N N . ALA A 1 293 ? 92.915 25.711 29.350 1.00 24.48 281 ALA A N 1
ATOM 2187 C CA . ALA A 1 293 ? 93.995 24.835 28.907 1.00 24.19 281 ALA A CA 1
ATOM 2188 C C . ALA A 1 293 ? 95.040 24.971 29.999 1.00 24.59 281 ALA A C 1
ATOM 2189 O O . ALA A 1 293 ? 95.713 25.995 30.107 1.00 25.56 281 ALA A O 1
ATOM 2191 N N . GLU A 1 294 ? 95.162 23.932 30.809 1.00 23.31 282 GLU A N 1
ATOM 2192 C CA . GLU A 1 294 ? 96.084 23.936 31.927 1.00 22.47 282 GLU A CA 1
ATOM 2193 C C . GLU A 1 294 ? 97.523 23.559 31.600 1.00 21.92 282 GLU A C 1
ATOM 2194 O O . GLU A 1 294 ? 97.805 22.846 30.636 1.00 22.23 282 GLU A O 1
ATOM 2200 N N . VAL A 1 295 ? 98.429 24.080 32.417 1.00 21.70 283 VAL A N 1
ATOM 2201 C CA . VAL A 1 295 ? 99.848 23.779 32.323 1.00 21.14 283 VAL A CA 1
ATOM 2202 C C . VAL A 1 295 ? 100.003 22.934 33.582 1.00 21.44 283 VAL A C 1
ATOM 2203 O O . VAL A 1 295 ? 100.188 23.455 34.679 1.00 22.10 283 VAL A O 1
ATOM 2207 N N . ASP A 1 296 ? 99.887 21.623 33.412 1.00 22.16 284 ASP A N 1
ATOM 2208 C CA . ASP A 1 296 ? 99.947 20.677 34.522 1.00 22.54 284 ASP A CA 1
ATOM 2209 C C . ASP A 1 296 ? 101.211 20.687 35.358 1.00 22.05 284 ASP A C 1
ATOM 2210 O O . ASP A 1 296 ? 101.153 20.561 36.583 1.00 20.93 284 ASP A O 1
ATOM 2215 N N . VAL A 1 297 ? 102.352 20.838 34.702 1.00 21.99 285 VAL A N 1
ATOM 2216 C CA . VAL A 1 297 ? 103.607 20.832 35.425 1.00 22.53 285 VAL A CA 1
ATOM 2217 C C . VAL A 1 297 ? 104.729 21.588 34.739 1.00 22.06 285 VAL A C 1
ATOM 2218 O O . VAL A 1 297 ? 104.922 21.495 33.530 1.00 22.37 285 VAL A O 1
ATOM 2222 N N . LEU A 1 298 ? 105.461 22.354 35.536 1.00 22.12 286 LEU A N 1
ATOM 2223 C CA . LEU A 1 298 ? 106.607 23.092 35.044 1.00 21.30 286 LEU A CA 1
ATOM 2224 C C . LEU A 1 298 ? 107.748 22.701 35.962 1.00 21.53 286 LEU A C 1
ATOM 2225 O O . LEU A 1 298 ? 107.576 22.609 37.177 1.00 21.57 286 LEU A O 1
ATOM 2230 N N . LEU A 1 299 ? 108.902 22.439 35.368 1.00 21.36 287 LEU A N 1
ATOM 2231 C CA . LEU A 1 299 ? 110.090 22.054 36.117 1.00 21.20 287 LEU A CA 1
ATOM 2232 C C . LEU A 1 299 ? 111.266 22.548 35.295 1.00 20.59 287 LEU A C 1
ATOM 2233 O O . LEU A 1 299 ? 111.608 21.962 34.270 1.00 20.91 287 LEU A O 1
ATOM 2238 N N . GLY A 1 300 ? 111.880 23.632 35.748 1.00 20.41 288 GLY A N 1
ATOM 2239 C CA . GLY A 1 300 ? 112.984 24.205 35.007 1.00 21.79 288 GLY A CA 1
ATOM 2240 C C . GLY A 1 300 ? 114.363 23.640 35.265 1.00 21.88 288 GLY A C 1
ATOM 2241 O O . GLY A 1 300 ? 114.655 23.106 36.333 1.00 22.10 288 GLY A O 1
ATOM 2242 N N . ASN A 1 301 ? 115.214 23.762 34.257 1.00 21.64 289 ASN A N 1
ATOM 2243 C CA . ASN A 1 301 ? 116.586 23.306 34.348 1.00 22.04 289 ASN A CA 1
ATOM 2244 C C . ASN A 1 301 ? 117.450 24.536 34.112 1.00 21.67 289 ASN A C 1
ATOM 2245 O O . ASN A 1 301 ? 117.764 24.876 32.972 1.00 21.43 289 ASN A O 1
ATOM 2250 N N . PRO A 1 302 ? 117.837 25.228 35.194 1.00 22.18 290 PRO A N 1
ATOM 2251 C CA . PRO A 1 302 ? 118.665 26.433 35.113 1.00 22.91 290 PRO A CA 1
ATOM 2252 C C . PRO A 1 302 ? 120.164 26.151 34.998 1.00 23.80 290 PRO A C 1
ATOM 2253 O O . PRO A 1 302 ? 120.985 26.992 35.369 1.00 23.80 290 PRO A O 1
ATOM 2257 N N . ALA A 1 303 ? 120.517 24.978 34.476 1.00 23.24 291 ALA A N 1
ATOM 2258 C CA . ALA A 1 303 ? 121.921 24.602 34.328 1.00 23.81 291 ALA A CA 1
ATOM 2259 C C . ALA A 1 303 ? 122.719 25.670 33.585 1.00 23.85 291 ALA A C 1
ATOM 2260 O O . ALA A 1 303 ? 123.806 26.059 34.015 1.00 24.31 291 ALA A O 1
ATOM 2262 N N . LYS A 1 304 ? 122.175 26.148 32.472 1.00 23.08 292 LYS A N 1
ATOM 2263 C CA . LYS A 1 304 ? 122.855 27.166 31.682 1.00 23.28 292 LYS A CA 1
ATOM 2264 C C . LYS A 1 304 ? 123.080 28.449 32.476 1.00 23.09 292 LYS A C 1
ATOM 2265 O O . LYS A 1 304 ? 124.166 29.025 32.443 1.00 23.28 292 LYS A O 1
ATOM 2271 N N . ALA A 1 305 ? 122.051 28.897 33.186 1.00 22.95 293 ALA A N 1
ATOM 2272 C CA . ALA A 1 305 ? 122.156 30.117 33.980 1.00 23.78 293 ALA A CA 1
ATOM 2273 C C . ALA A 1 305 ? 123.235 29.963 35.052 1.00 24.55 293 ALA A C 1
ATOM 2274 O O . ALA A 1 305 ? 124.008 30.885 35.304 1.00 24.30 293 ALA A O 1
ATOM 2276 N N . GLN A 1 306 ? 123.284 28.800 35.689 1.00 25.93 294 GLN A N 1
ATOM 2277 C CA . GLN A 1 306 ? 124.288 28.571 36.721 1.00 28.14 294 GLN A CA 1
ATOM 2278 C C . GLN A 1 306 ? 125.683 28.568 36.109 1.00 27.14 294 GLN A C 1
ATOM 2279 O O . GLN A 1 306 ? 126.596 29.209 36.622 1.00 27.28 294 GLN A O 1
ATOM 2285 N N . ARG A 1 307 ? 125.830 27.858 34.997 1.00 26.29 295 ARG A N 1
ATOM 2286 C CA . ARG A 1 307 ? 127.111 27.754 34.320 1.00 25.89 295 ARG A CA 1
ATOM 2287 C C . ARG A 1 307 ? 127.635 29.071 33.765 1.00 25.14 295 ARG A C 1
ATOM 2288 O O . ARG A 1 307 ? 128.793 29.417 33.975 1.00 25.36 295 ARG A O 1
ATOM 2296 N N . VAL A 1 308 ? 126.787 29.805 33.055 1.00 23.75 296 VAL A N 1
ATOM 2297 C CA . VAL A 1 308 ? 127.209 31.064 32.459 1.00 22.58 296 VAL A CA 1
ATOM 2298 C C . VAL A 1 308 ? 127.081 32.272 33.380 1.00 22.91 296 VAL A C 1
ATOM 2299 O O . VAL A 1 308 ? 128.027 33.031 33.556 1.00 23.02 296 VAL A O 1
ATOM 2303 N N . LEU A 1 309 ? 125.909 32.449 33.972 1.00 22.79 297 LEU A N 1
ATOM 2304 C CA . LEU A 1 309 ? 125.678 33.596 34.833 1.00 22.76 297 LEU A CA 1
ATOM 2305 C C . LEU A 1 309 ? 126.212 33.411 36.244 1.00 23.63 297 LEU A C 1
ATOM 2306 O O . LEU A 1 309 ? 126.445 34.388 36.954 1.00 24.34 297 LEU A O 1
ATOM 2311 N N . GLY A 1 310 ? 126.420 32.161 36.642 1.00 23.72 298 GLY A N 1
ATOM 2312 C CA . GLY A 1 310 ? 126.892 31.893 37.984 1.00 24.34 298 GLY A CA 1
ATOM 2313 C C . GLY A 1 310 ? 125.700 32.069 38.900 1.00 25.24 298 GLY A C 1
ATOM 2314 O O . GLY A 1 310 ? 125.837 32.243 40.111 1.00 25.97 298 GLY A O 1
ATOM 2315 N N . TRP A 1 311 ? 124.513 32.025 38.305 1.00 25.08 299 TRP A N 1
ATOM 2316 C CA . TRP A 1 311 ? 123.282 32.191 39.058 1.00 24.25 299 TRP A CA 1
ATOM 2317 C C . TRP A 1 311 ? 122.735 30.863 39.548 1.00 25.03 299 TRP A C 1
ATOM 2318 O O . TRP A 1 311 ? 122.779 29.857 38.844 1.00 23.87 299 TRP A O 1
ATOM 2329 N N . LYS A 1 312 ? 122.202 30.878 40.761 1.00 25.42 300 LYS A N 1
ATOM 2330 C CA . LYS A 1 312 ? 121.611 29.694 41.351 1.00 27.47 300 LYS A CA 1
ATOM 2331 C C . LYS A 1 312 ? 120.548 30.177 42.319 1.00 28.27 300 LYS A C 1
ATOM 2332 O O . LYS A 1 312 ? 120.711 31.211 42.961 1.00 27.68 300 LYS A O 1
ATOM 2334 N N . PRO A 1 313 ? 119.427 29.454 42.413 1.00 29.54 301 PRO A N 1
ATOM 2335 C CA . PRO A 1 313 ? 118.380 29.883 43.340 1.00 30.81 301 PRO A CA 1
ATOM 2336 C C . PRO A 1 313 ? 118.845 29.628 44.773 1.00 32.08 301 PRO A C 1
ATOM 2337 O O . PRO A 1 313 ? 119.538 28.644 45.035 1.00 32.04 301 PRO A O 1
ATOM 2341 N N . ARG A 1 314 ? 118.474 30.517 45.690 1.00 33.15 302 ARG A N 1
ATOM 2342 C CA . ARG A 1 314 ? 118.861 30.384 47.091 1.00 35.18 302 ARG A CA 1
ATOM 2343 C C . ARG A 1 314 ? 117.676 30.083 47.999 1.00 35.08 302 ARG A C 1
ATOM 2344 O O . ARG A 1 314 ? 117.782 29.280 48.926 1.00 35.44 302 ARG A O 1
ATOM 2352 N N . THR A 1 315 ? 116.545 30.724 47.728 1.00 34.02 303 THR A N 1
ATOM 2353 C CA . THR A 1 315 ? 115.358 30.529 48.543 1.00 33.37 303 THR A CA 1
ATOM 2354 C C . THR A 1 315 ? 114.511 29.354 48.076 1.00 32.96 303 THR A C 1
ATOM 2355 O O . THR A 1 315 ? 114.099 29.291 46.919 1.00 33.16 303 THR A O 1
ATOM 2359 N N . SER A 1 316 ? 114.256 28.424 48.990 1.00 32.15 304 SER A N 1
ATOM 2360 C CA . SER A 1 316 ? 113.454 27.245 48.690 1.00 31.43 304 SER A CA 1
ATOM 2361 C C . SER A 1 316 ? 111.978 27.599 48.783 1.00 30.16 304 SER A C 1
ATOM 2362 O O . SER A 1 316 ? 111.615 28.634 49.345 1.00 29.13 304 SER A O 1
ATOM 2365 N N . LEU A 1 317 ? 111.130 26.735 48.238 1.00 29.31 305 LEU A N 1
ATOM 2366 C CA . LEU A 1 317 ? 109.694 26.966 48.276 1.00 29.44 305 LEU A CA 1
ATOM 2367 C C . LEU A 1 317 ? 109.225 27.164 49.714 1.00 30.31 305 LEU A C 1
ATOM 2368 O O . LEU A 1 317 ? 108.455 28.081 50.007 1.00 30.47 305 LEU A O 1
ATOM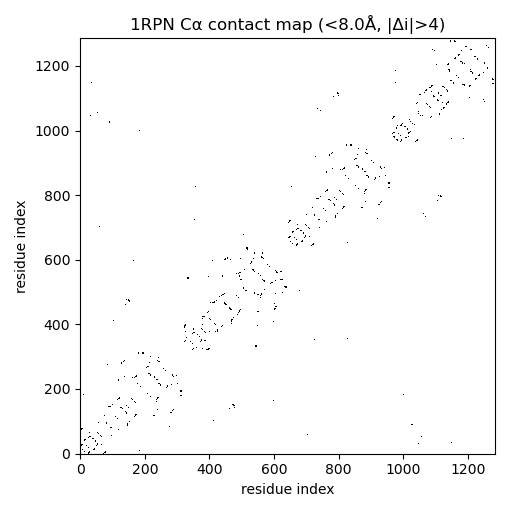 2373 N N . ASP A 1 318 ? 109.702 26.309 50.613 1.00 30.97 306 ASP A N 1
ATOM 2374 C CA . ASP A 1 318 ? 109.310 26.389 52.015 1.00 32.17 306 ASP A CA 1
ATOM 2375 C C . ASP A 1 318 ? 109.614 27.758 52.606 1.00 31.62 306 ASP A C 1
ATOM 2376 O O . ASP A 1 318 ? 108.746 28.390 53.209 1.00 32.25 306 ASP A O 1
ATOM 2381 N N . GLU A 1 319 ? 110.850 28.212 52.429 1.00 31.41 307 GLU A N 1
ATOM 2382 C CA . GLU A 1 319 ? 111.275 29.510 52.942 1.00 31.52 307 GLU A CA 1
ATOM 2383 C C . GLU A 1 319 ? 110.422 30.596 52.293 1.00 29.83 307 GLU A C 1
ATOM 2384 O O . GLU A 1 319 ? 109.989 31.544 52.949 1.00 28.55 307 GLU A O 1
ATOM 2390 N N . LEU A 1 320 ? 110.181 30.442 50.996 1.00 28.97 308 LEU A N 1
ATOM 2391 C CA . LEU A 1 320 ? 109.385 31.404 50.240 1.00 27.80 308 LEU A CA 1
ATOM 2392 C C . LEU A 1 320 ? 107.979 31.520 50.821 1.00 26.77 308 LEU A C 1
ATOM 2393 O O . LEU A 1 320 ? 107.511 32.612 51.132 1.00 25.89 308 LEU A O 1
ATOM 2398 N N . ILE A 1 321 ? 107.311 30.383 50.967 1.00 26.67 309 ILE A N 1
ATOM 2399 C CA . ILE A 1 321 ? 105.963 30.362 51.509 1.00 26.67 309 ILE A CA 1
ATOM 2400 C C . ILE A 1 321 ? 105.942 30.931 52.919 1.00 27.00 309 ILE A C 1
ATOM 2401 O O . ILE A 1 321 ? 105.017 31.654 53.296 1.00 26.83 309 ILE A O 1
ATOM 2406 N N . ARG A 1 322 ? 106.970 30.610 53.695 1.00 27.27 310 ARG A N 1
ATOM 2407 C CA . ARG A 1 322 ? 107.054 31.099 55.063 1.00 27.72 310 ARG A CA 1
ATOM 2408 C C . ARG A 1 322 ? 107.055 32.620 55.098 1.00 27.42 310 ARG A C 1
ATOM 2409 O O . ARG A 1 322 ? 106.244 33.225 55.795 1.00 28.19 310 ARG A O 1
ATOM 2411 N N . MET A 1 323 ? 107.954 33.245 54.343 1.00 27.65 311 MET A N 1
ATOM 2412 C CA . MET A 1 323 ? 108.023 34.702 54.345 1.00 28.05 311 MET A CA 1
ATOM 2413 C C . MET A 1 323 ? 106.755 35.338 53.788 1.00 26.41 311 MET A C 1
ATOM 2414 O O . MET A 1 323 ? 106.340 36.407 54.237 1.00 25.70 311 MET A O 1
ATOM 2419 N N . MET A 1 324 ? 106.127 34.675 52.823 1.00 25.66 312 MET A N 1
ATOM 2420 C CA . MET A 1 324 ? 104.893 35.197 52.246 1.00 24.98 312 MET A CA 1
ATOM 2421 C C . MET A 1 324 ? 103.771 35.133 53.281 1.00 25.35 312 MET A C 1
ATOM 2422 O O . MET A 1 324 ? 103.042 36.107 53.476 1.00 25.39 312 MET A O 1
ATOM 2427 N N . VAL A 1 325 ? 103.633 33.990 53.948 1.00 25.41 313 VAL A N 1
ATOM 2428 C CA . VAL A 1 325 ? 102.601 33.844 54.970 1.00 25.55 313 VAL A CA 1
ATOM 2429 C C . VAL A 1 325 ? 102.827 34.894 56.053 1.00 25.84 313 VAL A C 1
ATOM 2430 O O . VAL A 1 325 ? 101.890 35.574 56.480 1.00 26.13 313 VAL A O 1
ATOM 2434 N N . GLU A 1 326 ? 104.078 35.027 56.488 1.00 25.51 314 GLU A N 1
ATOM 2435 C CA . GLU A 1 326 ? 104.426 36.003 57.515 1.00 26.00 314 GLU A CA 1
ATOM 2436 C C . GLU A 1 326 ? 104.053 37.403 57.047 1.00 25.69 314 GLU A C 1
ATOM 2437 O O . GLU A 1 326 ? 103.441 38.176 57.785 1.00 25.76 314 GLU A O 1
ATOM 2439 N N . ALA A 1 327 ? 104.428 37.728 55.815 1.00 26.05 315 ALA A N 1
ATOM 2440 C CA . ALA A 1 327 ? 104.124 39.039 55.263 1.00 25.87 315 ALA A CA 1
ATOM 2441 C C . ALA A 1 327 ? 102.619 39.289 55.250 1.00 25.89 315 ALA A C 1
ATOM 2442 O O . ALA A 1 327 ? 102.158 40.355 55.653 1.00 26.24 315 ALA A O 1
ATOM 2444 N N . ASP A 1 328 ? 101.851 38.307 54.794 1.00 25.91 316 ASP A N 1
ATOM 2445 C CA . ASP A 1 328 ? 100.403 38.470 54.741 1.00 27.20 316 ASP A CA 1
ATOM 2446 C C . ASP A 1 328 ? 99.766 38.516 56.125 1.00 27.03 316 ASP A C 1
ATOM 2447 O O . ASP A 1 328 ? 98.756 39.189 56.326 1.00 27.03 316 ASP A O 1
ATOM 2452 N N . LEU A 1 329 ? 100.359 37.814 57.084 1.00 27.62 317 LEU A N 1
ATOM 2453 C CA . LEU A 1 329 ? 99.835 37.835 58.444 1.00 28.54 317 LEU A CA 1
ATOM 2454 C C . LEU A 1 329 ? 99.957 39.260 58.980 1.00 29.00 317 LEU A C 1
ATOM 2455 O O . LEU A 1 329 ? 99.044 39.774 59.628 1.00 29.08 317 LEU A O 1
ATOM 2460 N N . ARG A 1 330 ? 101.086 39.899 58.689 1.00 29.06 318 ARG A N 1
ATOM 2461 C CA . ARG A 1 330 ? 101.329 41.265 59.133 1.00 29.83 318 ARG A CA 1
ATOM 2462 C C . ARG A 1 330 ? 100.352 42.226 58.470 1.00 30.45 318 ARG A C 1
ATOM 2463 O O . ARG A 1 330 ? 99.805 43.115 59.118 1.00 30.59 318 ARG A O 1
ATOM 2465 N N . ARG A 1 331 ? 100.139 42.043 57.172 1.00 31.42 319 ARG A N 1
ATOM 2466 C CA . ARG A 1 331 ? 99.232 42.902 56.423 1.00 32.21 319 ARG A CA 1
ATOM 2467 C C . ARG A 1 331 ? 97.800 42.735 56.895 1.00 33.41 319 ARG A C 1
ATOM 2468 O O . ARG A 1 331 ? 97.106 43.717 57.157 1.00 33.98 319 ARG A O 1
ATOM 2476 N N . VAL A 1 332 ? 97.359 41.487 57.000 1.00 34.40 320 VAL A N 1
ATOM 2477 C CA . VAL A 1 332 ? 96.002 41.205 57.440 1.00 35.99 320 VAL A CA 1
ATOM 2478 C C . VAL A 1 332 ? 95.757 41.737 58.845 1.00 36.98 320 VAL A C 1
ATOM 2479 O O . VAL A 1 332 ? 94.718 42.337 59.113 1.00 37.46 320 VAL A O 1
ATOM 2483 N N . SER A 1 333 ? 96.719 41.528 59.738 1.00 38.40 321 SER A N 1
ATOM 2484 C CA . SER A 1 333 ? 96.575 41.991 61.113 1.00 40.57 321 SER A CA 1
ATOM 2485 C C . SER A 1 333 ? 96.579 43.513 61.202 1.00 41.73 321 SER A C 1
ATOM 2486 O O . SER A 1 333 ? 96.149 44.082 62.204 1.00 42.37 321 SER A O 1
ATOM 2489 N N . ARG A 1 334 ? 97.059 44.174 60.154 1.00 43.00 322 ARG A N 1
ATOM 2490 C CA . ARG A 1 334 ? 97.109 45.630 60.146 1.00 44.19 322 ARG A CA 1
ATOM 2491 C C . ARG A 1 334 ? 95.830 46.245 59.587 1.00 45.33 322 ARG A C 1
ATOM 2492 O O . ARG A 1 334 ? 95.579 47.436 59.769 1.00 46.06 322 ARG A O 1
ATOM 2494 N N . GLU A 1 335 ? 95.018 45.438 58.912 1.00 46.28 323 GLU A N 1
ATOM 2495 C CA . GLU A 1 335 ? 93.777 45.941 58.332 1.00 47.73 323 GLU A CA 1
ATOM 2496 C C . GLU A 1 335 ? 92.748 46.254 59.416 1.00 48.33 323 GLU A C 1
ATOM 2497 O O . GLU A 1 335 ? 92.920 45.763 60.553 1.00 48.98 323 GLU A O 1
ATOM 2504 N N . ARG B 1 15 ? 76.612 26.072 2.335 1.00 25.40 3 ARG B N 1
ATOM 2505 C CA . ARG B 1 15 ? 77.961 26.101 2.967 1.00 24.26 3 ARG B CA 1
ATOM 2506 C C . ARG B 1 15 ? 78.530 27.504 2.835 1.00 23.58 3 ARG B C 1
ATOM 2507 O O . ARG B 1 15 ? 78.655 28.035 1.732 1.00 22.76 3 ARG B O 1
ATOM 2515 N N . SER B 1 16 ? 78.877 28.105 3.960 1.00 22.00 4 SER B N 1
ATOM 2516 C CA . SER B 1 16 ? 79.432 29.443 3.935 1.00 21.25 4 SER B CA 1
ATOM 2517 C C . SER B 1 16 ? 80.872 29.442 4.413 1.00 20.06 4 SER B C 1
ATOM 2518 O O . SER B 1 16 ? 81.220 28.794 5.401 1.00 18.87 4 SER B O 1
ATOM 2521 N N . ALA B 1 17 ? 81.715 30.163 3.693 1.00 17.97 5 ALA B N 1
ATOM 2522 C CA . ALA B 1 17 ? 83.104 30.261 4.073 1.00 16.93 5 ALA B CA 1
ATOM 2523 C C . ALA B 1 17 ? 83.488 31.726 4.076 1.00 16.20 5 ALA B C 1
ATOM 2524 O O . ALA B 1 17 ? 83.034 32.515 3.237 1.00 16.56 5 ALA B O 1
ATOM 2526 N N . LEU B 1 18 ? 84.302 32.092 5.051 1.00 14.71 6 LEU B N 1
ATOM 2527 C CA . LEU B 1 18 ? 84.792 33.448 5.154 1.00 13.49 6 LEU B CA 1
ATOM 2528 C C . LEU B 1 18 ? 86.292 33.344 4.998 1.00 13.17 6 LEU B C 1
ATOM 2529 O O . LEU B 1 18 ? 86.964 32.655 5.773 1.00 11.93 6 LEU B O 1
ATOM 2534 N N . VAL B 1 19 ? 86.829 33.978 3.970 1.00 13.25 7 VAL B N 1
ATOM 2535 C CA . VAL B 1 19 ? 88.260 33.940 3.831 1.00 14.22 7 VAL B CA 1
ATOM 2536 C C . VAL B 1 19 ? 88.768 35.368 3.868 1.00 14.36 7 VAL B C 1
ATOM 2537 O O . VAL B 1 19 ? 88.291 36.248 3.144 1.00 14.95 7 VAL B O 1
ATOM 2541 N N . THR B 1 20 ? 89.701 35.605 4.776 1.00 13.42 8 THR B N 1
ATOM 2542 C CA . THR B 1 20 ? 90.302 36.915 4.898 1.00 13.63 8 THR B CA 1
ATOM 2543 C C . THR B 1 20 ? 91.446 36.847 3.899 1.00 13.86 8 THR B C 1
ATOM 2544 O O . THR B 1 20 ? 91.894 35.754 3.556 1.00 13.65 8 THR B O 1
ATOM 2548 N N . GLY B 1 21 ? 91.901 37.996 3.415 1.00 13.92 9 GLY B N 1
ATOM 2549 C CA . GLY B 1 21 ? 92.978 38.005 2.446 1.00 13.80 9 GLY B CA 1
ATOM 2550 C C . GLY B 1 21 ? 92.514 37.434 1.118 1.00 14.52 9 GLY B C 1
ATOM 2551 O O . GLY B 1 21 ? 93.303 36.882 0.354 1.00 14.29 9 GLY B O 1
ATOM 2552 N N . ILE B 1 22 ? 91.227 37.583 0.827 1.00 15.82 10 ILE B N 1
ATOM 2553 C CA . ILE B 1 22 ? 90.670 37.047 -0.409 1.00 16.00 10 ILE B CA 1
ATOM 2554 C C . ILE B 1 22 ? 91.233 37.695 -1.672 1.00 15.66 10 ILE B C 1
ATOM 2555 O O . ILE B 1 22 ? 91.186 37.102 -2.752 1.00 16.07 10 ILE B O 1
ATOM 2560 N N . THR B 1 23 ? 91.769 38.905 -1.549 1.00 14.73 11 THR B N 1
ATOM 2561 C CA . THR B 1 23 ? 92.338 39.585 -2.709 1.00 14.56 11 THR B CA 1
ATOM 2562 C C . THR B 1 23 ? 93.792 39.184 -2.904 1.00 14.14 11 THR B C 1
ATOM 2563 O O . THR B 1 23 ? 94.428 39.578 -3.885 1.00 13.90 11 THR B O 1
ATOM 2567 N N . GLY B 1 24 ? 94.316 38.407 -1.963 1.00 13.15 12 GLY B N 1
ATOM 2568 C CA . GLY B 1 24 ? 95.692 37.965 -2.057 1.00 13.78 12 GLY B CA 1
ATOM 2569 C C . GLY B 1 24 ? 95.795 36.713 -2.908 1.00 14.54 12 GLY B C 1
ATOM 2570 O O . GLY B 1 24 ? 94.785 36.192 -3.374 1.00 14.40 12 GLY B O 1
ATOM 2571 N N . GLN B 1 25 ? 97.012 36.222 -3.102 1.00 15.27 13 GLN B N 1
ATOM 2572 C CA . GLN B 1 25 ? 97.225 35.028 -3.909 1.00 15.22 13 GLN B CA 1
ATOM 2573 C C . GLN B 1 25 ? 96.392 33.830 -3.468 1.00 15.67 13 GLN B C 1
ATOM 2574 O O . GLN B 1 25 ? 95.587 33.309 -4.240 1.00 15.78 13 GLN B O 1
ATOM 2580 N N . ASP B 1 26 ? 96.594 33.389 -2.231 1.00 15.91 14 ASP B N 1
ATOM 2581 C CA . ASP B 1 26 ? 95.879 32.230 -1.716 1.00 17.35 14 ASP B CA 1
ATOM 2582 C C . ASP B 1 26 ? 94.377 32.416 -1.636 1.00 17.48 14 ASP B C 1
ATOM 2583 O O . ASP B 1 26 ? 93.621 31.505 -1.967 1.00 17.45 14 ASP B O 1
ATOM 2588 N N . GLY B 1 27 ? 93.953 33.590 -1.182 1.00 17.20 15 GLY B N 1
ATOM 2589 C CA . GLY B 1 27 ? 92.536 33.868 -1.069 1.00 16.59 15 GLY B CA 1
ATOM 2590 C C . GLY B 1 27 ? 91.844 33.741 -2.409 1.00 16.66 15 GLY B C 1
ATOM 2591 O O . GLY B 1 27 ? 90.708 33.283 -2.482 1.00 16.12 15 GLY B O 1
ATOM 2592 N N . ALA B 1 28 ? 92.528 34.149 -3.474 1.00 16.37 16 ALA B N 1
ATOM 2593 C CA . ALA B 1 28 ? 91.957 34.066 -4.811 1.00 16.15 16 ALA B CA 1
ATOM 2594 C C . ALA B 1 28 ? 91.775 32.602 -5.191 1.00 16.37 16 ALA B C 1
ATOM 2595 O O . ALA B 1 28 ? 90.686 32.188 -5.588 1.00 16.29 16 ALA B O 1
ATOM 2597 N N . TYR B 1 29 ? 92.842 31.820 -5.062 1.00 15.92 17 TYR B N 1
ATOM 2598 C CA . TYR B 1 29 ? 92.775 30.401 -5.389 1.00 16.53 17 TYR B CA 1
ATOM 2599 C C . TYR B 1 29 ? 91.809 29.653 -4.481 1.00 16.92 17 TYR B C 1
ATOM 2600 O O . TYR B 1 29 ? 91.057 28.801 -4.940 1.00 17.18 17 TYR B O 1
ATOM 2609 N N . LEU B 1 30 ? 91.835 29.969 -3.192 1.00 16.55 18 LEU B N 1
ATOM 2610 C CA . LEU B 1 30 ? 90.952 29.300 -2.254 1.00 17.13 18 LEU B CA 1
ATOM 2611 C C . LEU B 1 30 ? 89.503 29.659 -2.538 1.00 17.40 18 LEU B C 1
ATOM 2612 O O . LEU B 1 30 ? 88.624 28.802 -2.488 1.00 17.17 18 LEU B O 1
ATOM 2617 N N . ALA B 1 31 ? 89.257 30.933 -2.822 1.00 17.43 19 ALA B N 1
ATOM 2618 C CA . ALA B 1 31 ? 87.908 31.391 -3.120 1.00 17.81 19 ALA B CA 1
ATOM 2619 C C . ALA B 1 31 ? 87.387 30.589 -4.307 1.00 18.31 19 ALA B C 1
ATOM 2620 O O . ALA B 1 31 ? 86.274 30.072 -4.280 1.00 18.82 19 ALA B O 1
ATOM 2622 N N . LYS B 1 32 ? 88.206 30.483 -5.348 1.00 19.28 20 LYS B N 1
ATOM 2623 C CA . LYS B 1 32 ? 87.821 29.739 -6.533 1.00 20.91 20 LYS B CA 1
ATOM 2624 C C . LYS B 1 32 ? 87.532 28.291 -6.170 1.00 20.83 20 LYS B C 1
ATOM 2625 O O . LYS B 1 32 ? 86.537 27.723 -6.606 1.00 21.14 20 LYS B O 1
ATOM 2631 N N . LEU B 1 33 ? 88.410 27.702 -5.367 1.00 19.76 21 LEU B N 1
ATOM 2632 C CA . LEU B 1 33 ? 88.251 26.322 -4.945 1.00 19.26 21 LEU B CA 1
ATOM 2633 C C . LEU B 1 33 ? 86.943 26.153 -4.186 1.00 19.29 21 LEU B C 1
ATOM 2634 O O . LEU B 1 33 ? 86.188 25.211 -4.432 1.00 19.08 21 LEU B O 1
ATOM 2639 N N . LEU B 1 34 ? 86.678 27.071 -3.263 1.00 18.11 22 LEU B N 1
ATOM 2640 C CA . LEU B 1 34 ? 85.463 27.013 -2.464 1.00 18.09 22 LEU B CA 1
ATOM 2641 C C . LEU B 1 34 ? 84.220 27.183 -3.335 1.00 18.16 22 LEU B C 1
ATOM 2642 O O . LEU B 1 34 ? 83.219 26.487 -3.150 1.00 16.52 22 LEU B O 1
ATOM 2647 N N . LEU B 1 35 ? 84.287 28.110 -4.286 1.00 18.32 23 LEU B N 1
ATOM 2648 C CA . LEU B 1 35 ? 83.160 28.355 -5.171 1.00 19.48 23 LEU B CA 1
ATOM 2649 C C . LEU B 1 35 ? 82.817 27.109 -5.981 1.00 20.97 23 LEU B C 1
ATOM 2650 O O . LEU B 1 35 ? 81.647 26.770 -6.139 1.00 22.49 23 LEU B O 1
ATOM 2655 N N . GLU B 1 36 ? 83.835 26.421 -6.485 1.00 21.22 24 GLU B N 1
ATOM 2656 C CA . GLU B 1 36 ? 83.605 25.220 -7.276 1.00 22.83 24 GLU B CA 1
ATOM 2657 C C . GLU B 1 36 ? 83.018 24.113 -6.411 1.00 22.12 24 GLU B C 1
ATOM 2658 O O . GLU B 1 36 ? 82.532 23.106 -6.919 1.00 22.19 24 GLU B O 1
ATOM 2664 N N . LYS B 1 37 ? 83.056 24.310 -5.099 1.00 21.04 25 LYS B N 1
ATOM 2665 C CA . LYS B 1 37 ? 82.504 23.329 -4.183 1.00 20.20 25 LYS B CA 1
ATOM 2666 C C . LYS B 1 37 ? 81.166 23.811 -3.637 1.00 19.89 25 LYS B C 1
ATOM 2667 O O . LYS B 1 37 ? 80.658 23.295 -2.645 1.00 20.89 25 LYS B O 1
ATOM 2673 N N . GLY B 1 38 ? 80.602 24.812 -4.301 1.00 19.87 26 GLY B N 1
ATOM 2674 C CA . GLY B 1 38 ? 79.308 25.330 -3.901 1.00 19.55 26 GLY B CA 1
ATOM 2675 C C . GLY B 1 38 ? 79.260 26.129 -2.618 1.00 19.76 26 GLY B C 1
ATOM 2676 O O . GLY B 1 38 ? 78.201 26.250 -2.003 1.00 19.44 26 GLY B O 1
ATOM 2677 N N . TYR B 1 39 ? 80.396 26.672 -2.199 1.00 19.94 27 TYR B N 1
ATOM 2678 C CA . TYR B 1 39 ? 80.419 27.481 -0.986 1.00 19.54 27 TYR B CA 1
ATOM 2679 C C . TYR B 1 39 ? 79.983 28.903 -1.287 1.00 18.58 27 TYR B C 1
ATOM 2680 O O . TYR B 1 39 ? 80.263 29.437 -2.360 1.00 18.42 27 TYR B O 1
ATOM 2689 N N . ARG B 1 40 ? 79.280 29.510 -0.342 1.00 18.06 28 ARG B N 1
ATOM 2690 C CA . ARG B 1 40 ? 78.911 30.904 -0.484 1.00 17.83 28 ARG B CA 1
ATOM 2691 C C . ARG B 1 40 ? 80.205 31.512 0.056 1.00 17.08 28 ARG B C 1
ATOM 2692 O O . ARG B 1 40 ? 80.506 31.365 1.237 1.00 16.08 28 ARG B O 1
ATOM 2694 N N . VAL B 1 41 ? 80.985 32.162 -0.797 1.00 17.03 29 VAL B N 1
ATOM 2695 C CA . VAL B 1 41 ? 82.250 32.729 -0.344 1.00 17.30 29 VAL B CA 1
ATOM 2696 C C . VAL B 1 41 ? 82.222 34.193 0.067 1.00 17.29 29 VAL B C 1
ATOM 2697 O O . VAL B 1 41 ? 81.932 35.079 -0.738 1.00 17.79 29 VAL B O 1
ATOM 2701 N N . HIS B 1 42 ? 82.528 34.431 1.336 1.00 16.79 30 HIS B N 1
ATOM 2702 C CA . HIS B 1 42 ? 82.595 35.778 1.879 1.00 16.20 30 HIS B CA 1
ATOM 2703 C C . HIS B 1 42 ? 84.078 36.107 1.943 1.00 16.22 30 HIS B C 1
ATOM 2704 O O . HIS B 1 42 ? 84.880 35.305 2.431 1.00 15.66 30 HIS B O 1
ATOM 2711 N N . GLY B 1 43 ? 84.447 37.271 1.432 1.00 15.82 31 GLY B N 1
ATOM 2712 C CA . GLY B 1 43 ? 85.843 37.651 1.441 1.00 15.82 31 GLY B CA 1
ATOM 2713 C C . GLY B 1 43 ? 86.052 38.937 2.208 1.00 16.06 31 GLY B C 1
ATOM 2714 O O . GLY B 1 43 ? 85.476 39.971 1.874 1.00 16.76 31 GLY B O 1
ATOM 2715 N N . LEU B 1 44 ? 86.861 38.877 3.255 1.00 15.13 32 LEU B N 1
ATOM 2716 C CA . LEU B 1 44 ? 87.124 40.076 4.026 1.00 15.39 32 LEU B CA 1
ATOM 2717 C C . LEU B 1 44 ? 88.054 40.924 3.180 1.00 15.09 32 LEU B C 1
ATOM 2718 O O . LEU B 1 44 ? 89.104 40.459 2.741 1.00 16.36 32 LEU B O 1
ATOM 2723 N N . VAL B 1 45 ? 87.650 42.157 2.916 1.00 14.98 33 VAL B N 1
ATOM 2724 C CA . VAL B 1 45 ? 88.479 43.053 2.134 1.00 15.43 33 VAL B CA 1
ATOM 2725 C C . VAL B 1 45 ? 88.778 44.293 2.950 1.00 14.58 33 VAL B C 1
ATOM 2726 O O . VAL B 1 45 ? 87.867 44.998 3.400 1.00 14.01 33 VAL B O 1
ATOM 2730 N N . ALA B 1 46 ? 90.063 44.537 3.166 1.00 14.05 34 ALA B N 1
ATOM 2731 C CA . ALA B 1 46 ? 90.484 45.713 3.909 1.00 13.47 34 ALA B CA 1
ATOM 2732 C C . ALA B 1 46 ? 90.176 46.859 2.970 1.00 13.03 34 ALA B C 1
ATOM 2733 O O . ALA B 1 46 ? 90.018 46.647 1.770 1.00 12.14 34 ALA B O 1
ATOM 2735 N N . ARG B 1 47 ? 90.082 48.072 3.496 1.00 12.10 35 ARG B N 1
ATOM 2736 C CA . ARG B 1 47 ? 89.794 49.189 2.623 1.00 12.88 35 ARG B CA 1
ATOM 2737 C C . ARG B 1 47 ? 91.091 49.640 1.963 1.00 13.20 35 ARG B C 1
ATOM 2738 O O . ARG B 1 47 ? 92.133 49.759 2.614 1.00 13.24 35 ARG B O 1
ATOM 2746 N N . ARG B 1 48 ? 91.020 49.858 0.656 1.00 13.94 36 ARG B N 1
ATOM 2747 C CA . ARG B 1 48 ? 92.164 50.295 -0.129 1.00 14.18 36 ARG B CA 1
ATOM 2748 C C . ARG B 1 48 ? 91.699 51.449 -1.007 1.00 15.62 36 ARG B C 1
ATOM 2749 O O . ARG B 1 48 ? 90.530 51.507 -1.387 1.00 14.85 36 ARG B O 1
ATOM 2757 N N . SER B 1 49 ? 92.615 52.357 -1.328 1.00 15.87 37 SER B N 1
ATOM 2758 C CA . SER B 1 49 ? 92.282 53.530 -2.128 1.00 17.79 37 SER B CA 1
ATOM 2759 C C . SER B 1 49 ? 91.864 53.218 -3.559 1.00 18.44 37 SER B C 1
ATOM 2760 O O . SER B 1 49 ? 91.323 54.077 -4.251 1.00 19.63 37 SER B O 1
ATOM 2763 N N . SER B 1 50 ? 92.122 51.994 -4.002 1.00 19.22 38 SER B N 1
ATOM 2764 C CA . SER B 1 50 ? 91.762 51.572 -5.349 1.00 20.24 38 SER B CA 1
ATOM 2765 C C . SER B 1 50 ? 91.337 50.117 -5.329 1.00 20.49 38 SER B C 1
ATOM 2766 O O . SER B 1 50 ? 91.575 49.401 -4.358 1.00 18.95 38 SER B O 1
ATOM 2769 N N . ASP B 1 51 ? 90.711 49.683 -6.414 1.00 21.96 39 ASP B N 1
ATOM 2770 C CA . ASP B 1 51 ? 90.276 48.303 -6.525 1.00 22.55 39 ASP B CA 1
ATOM 2771 C C . ASP B 1 51 ? 91.536 47.453 -6.598 1.00 21.97 39 ASP B C 1
ATOM 2772 O O . ASP B 1 51 ? 92.405 47.695 -7.427 1.00 23.24 39 ASP B O 1
ATOM 2777 N N . THR B 1 52 ? 91.626 46.457 -5.732 1.00 21.23 40 THR B N 1
ATOM 2778 C CA . THR B 1 52 ? 92.791 45.586 -5.682 1.00 21.72 40 THR B CA 1
ATOM 2779 C C . THR B 1 52 ? 92.383 44.135 -5.901 1.00 20.90 40 THR B C 1
ATOM 2780 O O . THR B 1 52 ? 93.077 43.216 -5.474 1.00 20.02 40 THR B O 1
ATOM 2784 N N . ARG B 1 53 ? 91.262 43.932 -6.581 1.00 20.61 41 ARG B N 1
ATOM 2785 C CA . ARG B 1 53 ? 90.758 42.586 -6.811 1.00 21.21 41 ARG B CA 1
ATOM 2786 C C . ARG B 1 53 ? 91.196 41.946 -8.120 1.00 20.51 41 ARG B C 1
ATOM 2787 O O . ARG B 1 53 ? 90.544 41.020 -8.598 1.00 20.14 41 ARG B O 1
ATOM 2795 N N . TRP B 1 54 ? 92.303 42.415 -8.685 1.00 19.58 42 TRP B N 1
ATOM 2796 C CA . TRP B 1 54 ? 92.778 41.869 -9.949 1.00 20.01 42 TRP B CA 1
ATOM 2797 C C . TRP B 1 54 ? 92.941 40.353 -9.938 1.00 19.79 42 TRP B C 1
ATOM 2798 O O . TRP B 1 54 ? 92.720 39.703 -10.957 1.00 19.82 42 TRP B O 1
ATOM 2809 N N . ARG B 1 55 ? 93.323 39.782 -8.799 1.00 19.82 43 ARG B N 1
ATOM 2810 C CA . ARG B 1 55 ? 93.496 38.333 -8.725 1.00 19.78 43 ARG B CA 1
ATOM 2811 C C . ARG B 1 55 ? 92.151 37.632 -8.869 1.00 20.19 43 ARG B C 1
ATOM 2812 O O . ARG B 1 55 ? 92.042 36.602 -9.528 1.00 20.20 43 ARG B O 1
ATOM 2820 N N . LEU B 1 56 ? 91.127 38.192 -8.239 1.00 19.74 44 LEU B N 1
ATOM 2821 C CA . LEU B 1 56 ? 89.801 37.606 -8.309 1.00 20.95 44 LEU B CA 1
ATOM 2822 C C . LEU B 1 56 ? 89.274 37.677 -9.741 1.00 21.81 44 LEU B C 1
ATOM 2823 O O . LEU B 1 56 ? 88.653 36.731 -10.221 1.00 22.04 44 LEU B O 1
ATOM 2828 N N . ARG B 1 57 ? 89.533 38.791 -10.423 1.00 22.32 45 ARG B N 1
ATOM 2829 C CA . ARG B 1 57 ? 89.086 38.949 -11.805 1.00 24.27 45 ARG B CA 1
ATOM 2830 C C . ARG B 1 57 ? 89.850 38.010 -12.727 1.00 24.63 45 ARG B C 1
ATOM 2831 O O . ARG B 1 57 ? 89.303 37.497 -13.699 1.00 25.31 45 ARG B O 1
ATOM 2839 N N . GLU B 1 58 ? 91.121 37.793 -12.414 1.00 25.09 46 GLU B N 1
ATOM 2840 C CA . GLU B 1 58 ? 91.961 36.912 -13.209 1.00 26.16 46 GLU B CA 1
ATOM 2841 C C . GLU B 1 58 ? 91.444 35.479 -13.111 1.00 25.63 46 GLU B C 1
ATOM 2842 O O . GLU B 1 58 ? 91.572 34.691 -14.048 1.00 26.12 46 GLU B O 1
ATOM 2848 N N . LEU B 1 59 ? 90.863 35.145 -11.966 1.00 24.76 47 LEU B N 1
ATOM 2849 C CA . LEU B 1 59 ? 90.314 33.816 -11.751 1.00 24.01 47 LEU B CA 1
ATOM 2850 C C . LEU B 1 59 ? 88.839 33.786 -12.136 1.00 22.93 47 LEU B C 1
ATOM 2851 O O . LEU B 1 59 ? 88.189 32.747 -12.051 1.00 22.48 47 LEU B O 1
ATOM 2856 N N . GLY B 1 60 ? 88.322 34.938 -12.557 1.00 22.23 48 GLY B N 1
ATOM 2857 C CA . GLY B 1 60 ? 86.932 35.037 -12.973 1.00 21.96 48 GLY B CA 1
ATOM 2858 C C . GLY B 1 60 ? 85.916 34.846 -11.864 1.00 22.18 48 GLY B C 1
ATOM 2859 O O . GLY B 1 60 ? 84.796 34.401 -12.116 1.00 22.02 48 GLY B O 1
ATOM 2860 N N . ILE B 1 61 ? 86.285 35.200 -10.637 1.00 21.05 49 ILE B N 1
ATOM 2861 C CA . ILE B 1 61 ? 85.375 35.026 -9.515 1.00 20.06 49 ILE B CA 1
ATOM 2862 C C . ILE B 1 61 ? 85.116 36.297 -8.720 1.00 20.80 49 ILE B C 1
ATOM 2863 O O . ILE B 1 61 ? 84.467 36.253 -7.677 1.00 19.76 49 ILE B O 1
ATOM 2868 N N . GLU B 1 62 ? 85.610 37.429 -9.207 1.00 21.34 50 GLU B N 1
ATOM 2869 C CA . GLU B 1 62 ? 85.418 38.682 -8.489 1.00 22.84 50 GLU B CA 1
ATOM 2870 C C . GLU B 1 62 ? 83.945 38.950 -8.202 1.00 23.59 50 GLU B C 1
ATOM 2871 O O . GLU B 1 62 ? 83.598 39.492 -7.151 1.00 23.77 50 GLU B O 1
ATOM 2877 N N . GLY B 1 63 ? 83.078 38.556 -9.129 1.00 23.60 51 GLY B N 1
ATOM 2878 C CA . GLY B 1 63 ? 81.656 38.786 -8.944 1.00 23.97 51 GLY B CA 1
ATOM 2879 C C . GLY B 1 63 ? 80.911 37.700 -8.190 1.00 24.00 51 GLY B C 1
ATOM 2880 O O . GLY B 1 63 ? 79.723 37.845 -7.922 1.00 24.76 51 GLY B O 1
ATOM 2881 N N . ASP B 1 64 ? 81.598 36.620 -7.833 1.00 24.55 52 ASP B N 1
ATOM 2882 C CA . ASP B 1 64 ? 80.961 35.514 -7.122 1.00 24.80 52 ASP B CA 1
ATOM 2883 C C . ASP B 1 64 ? 81.278 35.520 -5.637 1.00 24.54 52 ASP B C 1
ATOM 2884 O O . ASP B 1 64 ? 81.067 34.525 -4.943 1.00 24.89 52 ASP B O 1
ATOM 2889 N N . ILE B 1 65 ? 81.771 36.649 -5.149 1.00 22.92 53 ILE B N 1
ATOM 2890 C CA . ILE B 1 65 ? 82.144 36.758 -3.753 1.00 21.16 53 ILE B CA 1
ATOM 2891 C C . ILE B 1 65 ? 81.338 37.797 -2.994 1.00 20.10 53 ILE B C 1
ATOM 2892 O O . ILE B 1 65 ? 81.034 38.867 -3.514 1.00 20.09 53 ILE B O 1
ATOM 2897 N N . GLN B 1 66 ? 80.979 37.459 -1.763 1.00 18.85 54 GLN B N 1
ATOM 2898 C CA . GLN B 1 66 ? 80.247 38.372 -0.902 1.00 18.39 54 GLN B CA 1
ATOM 2899 C C . GLN B 1 66 ? 81.347 39.074 -0.117 1.00 18.78 54 GLN B C 1
ATOM 2900 O O . GLN B 1 66 ? 81.928 38.504 0.805 1.00 18.74 54 GLN B O 1
ATOM 2902 N N . TYR B 1 67 ? 81.643 40.308 -0.496 1.00 18.45 55 TYR B N 1
ATOM 2903 C CA . TYR B 1 67 ? 82.696 41.057 0.161 1.00 18.15 55 TYR B CA 1
ATOM 2904 C C . TYR B 1 67 ? 82.297 41.603 1.510 1.00 17.84 55 TYR B C 1
ATOM 2905 O O . TYR B 1 67 ? 81.240 42.203 1.666 1.00 18.96 55 TYR B O 1
ATOM 2914 N N . GLU B 1 68 ? 83.151 41.363 2.495 1.00 18.44 56 GLU B N 1
ATOM 2915 C CA . GLU B 1 68 ? 82.911 41.846 3.841 1.00 18.23 56 GLU B CA 1
ATOM 2916 C C . GLU B 1 68 ? 83.951 42.930 4.076 1.00 18.16 56 GLU B C 1
ATOM 2917 O O . GLU B 1 68 ? 85.153 42.678 4.014 1.00 18.39 56 GLU B O 1
ATOM 2923 N N . ASP B 1 69 ? 83.470 44.140 4.318 1.00 17.38 57 ASP B N 1
ATOM 2924 C CA . ASP B 1 69 ? 84.320 45.294 4.553 1.00 16.84 57 ASP B CA 1
ATOM 2925 C C . ASP B 1 69 ? 84.882 45.207 5.965 1.00 16.23 57 ASP B C 1
ATOM 2926 O O . ASP B 1 69 ? 84.155 45.359 6.938 1.00 16.52 57 ASP B O 1
ATOM 2931 N N . GLY B 1 70 ? 86.178 44.947 6.075 1.00 15.62 58 GLY B N 1
ATOM 2932 C CA . GLY B 1 70 ? 86.776 44.842 7.390 1.00 15.74 58 GLY B CA 1
ATOM 2933 C C . GLY B 1 70 ? 88.286 44.806 7.345 1.00 15.25 58 GLY B C 1
ATOM 2934 O O . GLY B 1 70 ? 88.886 44.755 6.277 1.00 16.07 58 GLY B O 1
ATOM 2935 N N . ASP B 1 71 ? 88.906 44.827 8.514 1.00 15.06 59 ASP B N 1
ATOM 2936 C CA . ASP B 1 71 ? 90.356 44.802 8.587 1.00 14.63 59 ASP B CA 1
ATOM 2937 C C . ASP B 1 71 ? 90.794 43.884 9.715 1.00 13.38 59 ASP B C 1
ATOM 2938 O O . ASP B 1 71 ? 90.199 43.886 10.786 1.00 12.86 59 ASP B O 1
ATOM 2943 N N . MET B 1 72 ? 91.836 43.099 9.474 1.00 13.30 60 MET B N 1
ATOM 2944 C CA . MET B 1 72 ? 92.326 42.187 10.497 1.00 13.90 60 MET B CA 1
ATOM 2945 C C . MET B 1 72 ? 92.678 42.901 11.798 1.00 14.39 60 MET B C 1
ATOM 2946 O O . MET B 1 72 ? 92.562 42.318 12.871 1.00 15.58 60 MET B O 1
ATOM 2951 N N . ALA B 1 73 ? 93.097 44.161 11.700 1.00 13.82 61 ALA B N 1
ATOM 2952 C CA . ALA B 1 73 ? 93.476 44.943 12.876 1.00 13.33 61 ALA B CA 1
ATOM 2953 C C . ALA B 1 73 ? 92.266 45.507 13.607 1.00 13.52 61 ALA B C 1
ATOM 2954 O O . ALA B 1 73 ? 92.390 46.056 14.704 1.00 13.53 61 ALA B O 1
ATOM 2956 N N . ASP B 1 74 ? 91.096 45.382 12.991 1.00 13.47 62 ASP B N 1
ATOM 2957 C CA . ASP B 1 74 ? 89.861 45.881 13.580 1.00 13.79 62 ASP B CA 1
ATOM 2958 C C . ASP B 1 74 ? 89.030 44.678 14.013 1.00 13.86 62 ASP B C 1
ATOM 2959 O O . ASP B 1 74 ? 88.285 44.100 13.223 1.00 12.54 62 ASP B O 1
ATOM 2964 N N . ALA B 1 75 ? 89.185 44.303 15.277 1.00 13.53 63 ALA B N 1
ATOM 2965 C CA . ALA B 1 75 ? 88.482 43.163 15.847 1.00 13.51 63 ALA B CA 1
ATOM 2966 C C . ALA B 1 75 ? 86.977 43.243 15.642 1.00 13.37 63 ALA B C 1
ATOM 2967 O O . ALA B 1 75 ? 86.320 42.233 15.396 1.00 13.87 63 ALA B O 1
ATOM 2969 N N . CYS B 1 76 ? 86.434 44.447 15.739 1.00 13.89 64 CYS B N 1
ATOM 2970 C CA . CYS B 1 76 ? 85.002 44.653 15.583 1.00 13.33 64 CYS B CA 1
ATOM 2971 C C . CYS B 1 76 ? 84.527 44.331 14.176 1.00 13.59 64 CYS B C 1
ATOM 2972 O O . CYS B 1 76 ? 83.475 43.710 14.001 1.00 13.64 64 CYS B O 1
ATOM 2975 N N . SER B 1 77 ? 85.297 44.760 13.176 1.00 12.73 65 SER B N 1
ATOM 2976 C CA . SER B 1 77 ? 84.940 44.520 11.783 1.00 12.59 65 SER B CA 1
ATOM 2977 C C . SER B 1 77 ? 85.100 43.039 11.472 1.00 12.28 65 SER B C 1
ATOM 2978 O O . SER B 1 77 ? 84.371 42.484 10.654 1.00 11.42 65 SER B O 1
ATOM 2981 N N . VAL B 1 78 ? 86.075 42.411 12.119 1.00 11.95 66 VAL B N 1
ATOM 2982 C CA . VAL B 1 78 ? 86.317 40.992 11.925 1.00 12.83 66 VAL B CA 1
ATOM 2983 C C . VAL B 1 78 ? 85.123 40.239 12.501 1.00 13.89 66 VAL B C 1
ATOM 2984 O O . VAL B 1 78 ? 84.567 39.341 11.862 1.00 13.56 66 VAL B O 1
ATOM 2988 N N . GLN B 1 79 ? 84.737 40.623 13.713 1.00 13.55 67 GLN B N 1
ATOM 2989 C CA . GLN B 1 79 ? 83.595 40.023 14.392 1.00 15.48 67 GLN B CA 1
ATOM 2990 C C . GLN B 1 79 ? 82.368 40.220 13.508 1.00 15.44 67 GLN B C 1
ATOM 2991 O O . GLN B 1 79 ? 81.580 39.299 13.298 1.00 15.53 67 GLN B O 1
ATOM 2997 N N . ARG B 1 80 ? 82.214 41.438 12.997 1.00 14.59 68 ARG B N 1
ATOM 2998 C CA . ARG B 1 80 ? 81.088 41.767 12.140 1.00 14.73 68 ARG B CA 1
ATOM 2999 C C . ARG B 1 80 ? 81.035 40.859 10.920 1.00 15.01 68 ARG B C 1
ATOM 3000 O O . ARG B 1 80 ? 79.975 40.337 10.578 1.00 14.58 68 ARG B O 1
ATOM 3008 N N . ALA B 1 81 ? 82.183 40.671 10.272 1.00 14.95 69 ALA B N 1
ATOM 3009 C CA . ALA B 1 81 ? 82.269 39.827 9.085 1.00 15.55 69 ALA B CA 1
ATOM 3010 C C . ALA B 1 81 ? 81.884 38.388 9.406 1.00 16.31 69 ALA B C 1
ATOM 3011 O O . ALA B 1 81 ? 81.169 37.736 8.643 1.00 16.30 69 ALA B O 1
ATOM 3013 N N . VAL B 1 82 ? 82.363 37.889 10.538 1.00 16.30 70 VAL B N 1
ATOM 3014 C CA . VAL B 1 82 ? 82.049 36.528 10.931 1.00 16.82 70 VAL B CA 1
ATOM 3015 C C . VAL B 1 82 ? 80.547 36.402 11.159 1.00 17.38 70 VAL B C 1
ATOM 3016 O O . VAL B 1 82 ? 79.909 35.477 10.659 1.00 16.92 70 VAL B O 1
ATOM 3020 N N . ILE B 1 83 ? 79.985 37.344 11.910 1.00 18.49 71 ILE B N 1
ATOM 3021 C CA . ILE B 1 83 ? 78.558 37.339 12.205 1.00 19.17 71 ILE B CA 1
ATOM 3022 C C . ILE B 1 83 ? 77.745 37.403 10.925 1.00 20.47 71 ILE B C 1
ATOM 3023 O O . ILE B 1 83 ? 76.828 36.614 10.725 1.00 21.02 71 ILE B O 1
ATOM 3028 N N . LYS B 1 84 ? 78.094 38.345 10.061 1.00 20.50 72 LYS B N 1
ATOM 3029 C CA . LYS B 1 84 ? 77.386 38.521 8.803 1.00 22.31 72 LYS B CA 1
ATOM 3030 C C . LYS B 1 84 ? 77.537 37.333 7.848 1.00 22.42 72 LYS B C 1
ATOM 3031 O O . LYS B 1 84 ? 76.608 36.995 7.117 1.00 21.58 72 LYS B O 1
ATOM 3037 N N . ALA B 1 85 ? 78.705 36.699 7.855 1.00 21.01 73 ALA B N 1
ATOM 3038 C CA . ALA B 1 85 ? 78.939 35.566 6.974 1.00 20.14 73 ALA B CA 1
ATOM 3039 C C . ALA B 1 85 ? 78.415 34.247 7.533 1.00 20.08 73 ALA B C 1
ATOM 3040 O O . ALA B 1 85 ? 78.130 33.325 6.768 1.00 19.90 73 ALA B O 1
ATOM 3042 N N . GLN B 1 86 ? 78.272 34.160 8.855 1.00 19.60 74 GLN B N 1
ATOM 3043 C CA . GLN B 1 86 ? 77.815 32.924 9.491 1.00 21.17 74 GLN B CA 1
ATOM 3044 C C . GLN B 1 86 ? 78.540 31.786 8.786 1.00 20.45 74 GLN B C 1
ATOM 3045 O O . GLN B 1 86 ? 77.925 30.824 8.335 1.00 19.75 74 GLN B O 1
ATOM 3051 N N . PRO B 1 87 ? 79.871 31.881 8.697 1.00 19.81 75 PRO B N 1
ATOM 3052 C CA . PRO B 1 87 ? 80.672 30.863 8.027 1.00 19.76 75 PRO B CA 1
ATOM 3053 C C . PRO B 1 87 ? 80.772 29.528 8.743 1.00 19.50 75 PRO B C 1
ATOM 3054 O O . PRO B 1 87 ? 80.785 29.465 9.969 1.00 19.49 75 PRO B O 1
ATOM 3058 N N . GLN B 1 88 ? 80.831 28.456 7.963 1.00 19.14 76 GLN B N 1
ATOM 3059 C CA . GLN B 1 88 ? 81.008 27.131 8.530 1.00 19.43 76 GLN B CA 1
ATOM 3060 C C . GLN B 1 88 ? 82.523 27.003 8.595 1.00 18.08 76 GLN B C 1
ATOM 3061 O O . GLN B 1 88 ? 83.075 26.322 9.454 1.00 18.53 76 GLN B O 1
ATOM 3067 N N . GLU B 1 89 ? 83.185 27.695 7.675 1.00 16.77 77 GLU B N 1
ATOM 3068 C CA . GLU B 1 89 ? 84.632 27.673 7.594 1.00 15.92 77 GLU B CA 1
ATOM 3069 C C . GLU B 1 89 ? 85.216 29.066 7.453 1.00 15.56 77 GLU B C 1
ATOM 3070 O O . GLU B 1 89 ? 84.734 29.887 6.665 1.00 15.55 77 GLU B O 1
ATOM 3076 N N . VAL B 1 90 ? 86.263 29.321 8.225 1.00 14.73 78 VAL B N 1
ATOM 3077 C CA . VAL B 1 90 ? 86.957 30.595 8.180 1.00 13.03 78 VAL B CA 1
ATOM 3078 C C . VAL B 1 90 ? 88.410 30.341 7.842 1.00 13.39 78 VAL B C 1
ATOM 3079 O O . VAL B 1 90 ? 89.099 29.582 8.527 1.00 14.35 78 VAL B O 1
ATOM 3083 N N . TYR B 1 91 ? 88.867 30.969 6.773 1.00 12.28 79 TYR B N 1
ATOM 3084 C CA . TYR B 1 91 ? 90.239 30.825 6.340 1.00 13.22 79 TYR B CA 1
ATOM 3085 C C . TYR B 1 91 ? 90.921 32.161 6.549 1.00 13.21 79 TYR B C 1
ATOM 3086 O O . TYR B 1 91 ? 90.611 33.143 5.872 1.00 12.95 79 TYR B O 1
ATOM 3095 N N . ASN B 1 92 ? 91.836 32.203 7.509 1.00 13.18 80 ASN B N 1
ATOM 3096 C CA . ASN B 1 92 ? 92.545 33.439 7.790 1.00 11.71 80 ASN B CA 1
ATOM 3097 C C . ASN B 1 92 ? 93.784 33.534 6.928 1.00 11.34 80 ASN B C 1
ATOM 3098 O O . ASN B 1 92 ? 94.858 33.092 7.333 1.00 11.23 80 ASN B O 1
ATOM 3103 N N . LEU B 1 93 ? 93.638 34.113 5.744 1.00 11.59 81 LEU B N 1
ATOM 3104 C CA . LEU B 1 93 ? 94.767 34.259 4.835 1.00 12.82 81 LEU B CA 1
ATOM 3105 C C . LEU B 1 93 ? 95.251 35.704 4.823 1.00 12.63 81 LEU B C 1
ATOM 3106 O O . LEU B 1 93 ? 96.297 36.014 4.258 1.00 13.60 81 LEU B O 1
ATOM 3111 N N . ALA B 1 94 ? 94.481 36.589 5.439 1.00 13.08 82 ALA B N 1
ATOM 3112 C CA . ALA B 1 94 ? 94.855 37.993 5.485 1.00 13.35 82 ALA B CA 1
ATOM 3113 C C . ALA B 1 94 ? 96.105 38.141 6.331 1.00 13.69 82 ALA B C 1
ATOM 3114 O O . ALA B 1 94 ? 96.205 37.577 7.423 1.00 13.27 82 ALA B O 1
ATOM 3116 N N . ALA B 1 95 ? 97.062 38.902 5.819 1.00 12.66 83 ALA B N 1
ATOM 3117 C CA . ALA B 1 95 ? 98.293 39.116 6.544 1.00 13.22 83 ALA B CA 1
ATOM 3118 C C . ALA B 1 95 ? 99.224 40.053 5.812 1.00 13.20 83 ALA B C 1
ATOM 3119 O O . ALA B 1 95 ? 99.116 40.249 4.601 1.00 12.85 83 ALA B O 1
ATOM 3121 N N . GLN B 1 96 ? 100.107 40.671 6.582 1.00 13.12 84 GLN B N 1
ATOM 3122 C CA . GLN B 1 96 ? 101.162 41.492 6.025 1.00 13.16 84 GLN B CA 1
ATOM 3123 C C . GLN B 1 96 ? 102.055 40.265 5.821 1.00 13.19 84 GLN B C 1
ATOM 3124 O O . GLN B 1 96 ? 102.753 39.835 6.741 1.00 12.99 84 GLN B O 1
ATOM 3130 N N . SER B 1 97 ? 101.982 39.678 4.631 1.00 13.16 85 SER B N 1
ATOM 3131 C CA . SER B 1 97 ? 102.698 38.439 4.328 1.00 14.32 85 SER B CA 1
ATOM 3132 C C . SER B 1 97 ? 104.127 38.539 3.840 1.00 15.10 85 SER B C 1
ATOM 3133 O O . SER B 1 97 ? 104.773 37.518 3.611 1.00 15.19 85 SER B O 1
ATOM 3136 N N . PHE B 1 98 ? 104.627 39.752 3.672 1.00 14.77 86 PHE B N 1
ATOM 3137 C CA . PHE B 1 98 ? 105.981 39.913 3.185 1.00 14.64 86 PHE B CA 1
ATOM 3138 C C . PHE B 1 98 ? 107.027 40.014 4.295 1.00 15.00 86 PHE B C 1
ATOM 3139 O O . PHE B 1 98 ? 107.009 40.944 5.110 1.00 14.48 86 PHE B O 1
ATOM 3147 N N . VAL B 1 99 ? 107.933 39.042 4.323 1.00 14.38 87 VAL B N 1
ATOM 3148 C CA . VAL B 1 99 ? 109.011 39.013 5.307 1.00 14.51 87 VAL B CA 1
ATOM 3149 C C . VAL B 1 99 ? 109.839 40.282 5.175 1.00 15.08 87 VAL B C 1
ATOM 3150 O O . VAL B 1 99 ? 110.197 40.911 6.173 1.00 16.32 87 VAL B O 1
ATOM 3154 N N . GLY B 1 100 ? 110.120 40.659 3.932 1.00 15.33 88 GLY B N 1
ATOM 3155 C CA . GLY B 1 100 ? 110.917 41.842 3.659 1.00 16.01 88 GLY B CA 1
ATOM 3156 C C . GLY B 1 100 ? 110.388 43.142 4.236 1.00 17.23 88 GLY B C 1
ATOM 3157 O O . GLY B 1 100 ? 111.125 44.121 4.327 1.00 17.72 88 GLY B O 1
ATOM 3158 N N . ALA B 1 101 ? 109.118 43.164 4.626 1.00 16.08 89 ALA B N 1
ATOM 3159 C CA . ALA B 1 101 ? 108.535 44.374 5.194 1.00 15.16 89 ALA B CA 1
ATOM 3160 C C . ALA B 1 101 ? 108.367 44.261 6.699 1.00 14.06 89 ALA B C 1
ATOM 3161 O O . ALA B 1 101 ? 108.047 45.248 7.360 1.00 14.51 89 ALA B O 1
ATOM 3163 N N . SER B 1 102 ? 108.597 43.070 7.242 1.00 12.95 90 SER B N 1
ATOM 3164 C CA . SER B 1 102 ? 108.399 42.846 8.670 1.00 13.62 90 SER B CA 1
ATOM 3165 C C . SER B 1 102 ? 109.347 43.576 9.619 1.00 13.99 90 SER B C 1
ATOM 3166 O O . SER B 1 102 ? 108.990 43.816 10.771 1.00 13.97 90 SER B O 1
ATOM 3169 N N . TRP B 1 103 ? 110.545 43.932 9.162 1.00 13.63 91 TRP B N 1
ATOM 3170 C CA . TRP B 1 103 ? 111.465 44.656 10.035 1.00 13.48 91 TRP B CA 1
ATOM 3171 C C . TRP B 1 103 ? 111.137 46.139 9.997 1.00 14.56 91 TRP B C 1
ATOM 3172 O O . TRP B 1 103 ? 111.363 46.856 10.971 1.00 14.60 91 TRP B O 1
ATOM 3183 N N . ASN B 1 104 ? 110.601 46.595 8.869 1.00 13.91 92 ASN B N 1
ATOM 3184 C CA . ASN B 1 104 ? 110.219 47.995 8.718 1.00 14.25 92 ASN B CA 1
ATOM 3185 C C . ASN B 1 104 ? 108.959 48.275 9.529 1.00 14.18 92 ASN B C 1
ATOM 3186 O O . ASN B 1 104 ? 108.816 49.334 10.136 1.00 12.78 92 ASN B O 1
ATOM 3191 N N . GLN B 1 105 ? 108.036 47.320 9.526 1.00 13.85 93 GLN B N 1
ATOM 3192 C CA . GLN B 1 105 ? 106.803 47.488 10.274 1.00 14.49 93 GLN B CA 1
ATOM 3193 C C . GLN B 1 105 ? 106.485 46.216 11.040 1.00 14.56 93 GLN B C 1
ATOM 3194 O O . GLN B 1 105 ? 105.555 45.473 10.714 1.00 14.42 93 GLN B O 1
ATOM 3200 N N . PRO B 1 106 ? 107.271 45.955 12.091 1.00 14.54 94 PRO B N 1
ATOM 3201 C CA . PRO B 1 106 ? 107.123 44.779 12.944 1.00 14.15 94 PRO B CA 1
ATOM 3202 C C . PRO B 1 106 ? 105.838 44.796 13.754 1.00 14.08 94 PRO B C 1
ATOM 3203 O O . PRO B 1 106 ? 105.298 43.744 14.091 1.00 13.76 94 PRO B O 1
ATOM 3207 N N . VAL B 1 107 ? 105.342 45.990 14.059 1.00 13.88 95 VAL B N 1
ATOM 3208 C CA . VAL B 1 107 ? 104.118 46.098 14.842 1.00 14.60 95 VAL B CA 1
ATOM 3209 C C . VAL B 1 107 ? 102.889 45.769 14.004 1.00 14.16 95 VAL B C 1
ATOM 3210 O O . VAL B 1 107 ? 102.050 44.974 14.420 1.00 14.12 95 VAL B O 1
ATOM 3214 N N . THR B 1 108 ? 102.773 46.380 12.831 1.00 13.48 96 THR B N 1
ATOM 3215 C CA . THR B 1 108 ? 101.634 46.084 11.974 1.00 14.97 96 THR B CA 1
ATOM 3216 C C . THR B 1 108 ? 101.690 44.608 11.598 1.00 14.22 96 THR B C 1
ATOM 3217 O O . THR B 1 108 ? 100.663 43.945 11.507 1.00 14.92 96 THR B O 1
ATOM 3221 N N . THR B 1 109 ? 102.898 44.097 11.392 1.00 13.24 97 THR B N 1
ATOM 3222 C CA . THR B 1 109 ? 103.070 42.694 11.053 1.00 12.80 97 THR B CA 1
ATOM 3223 C C . THR B 1 109 ? 102.544 41.860 12.215 1.00 12.77 97 THR B C 1
ATOM 3224 O O . THR B 1 109 ? 101.842 40.872 12.012 1.00 11.14 97 THR B O 1
ATOM 3228 N N . GLY B 1 110 ? 102.885 42.275 13.433 1.00 11.71 98 GLY B N 1
ATOM 3229 C CA . GLY B 1 110 ? 102.439 41.563 14.613 1.00 11.91 98 GLY B CA 1
ATOM 3230 C C . GLY B 1 110 ? 100.946 41.706 14.847 1.00 12.56 98 GLY B C 1
ATOM 3231 O O . GLY B 1 110 ? 100.268 40.748 15.216 1.00 13.11 98 GLY B O 1
ATOM 3232 N N . VAL B 1 111 ? 100.427 42.910 14.642 1.00 11.49 99 VAL B N 1
ATOM 3233 C CA . VAL B 1 111 ? 99.003 43.164 14.833 1.00 11.78 99 VAL B CA 1
ATOM 3234 C C . VAL B 1 111 ? 98.170 42.356 13.837 1.00 12.25 99 VAL B C 1
ATOM 3235 O O . VAL B 1 111 ? 97.278 41.595 14.215 1.00 11.52 99 VAL B O 1
ATOM 3239 N N . VAL B 1 112 ? 98.471 42.537 12.558 1.00 12.10 100 VAL B N 1
ATOM 3240 C CA . VAL B 1 112 ? 97.738 41.858 11.503 1.00 13.01 100 VAL B CA 1
ATOM 3241 C C . VAL B 1 112 ? 97.964 40.350 11.458 1.00 13.22 100 VAL B C 1
ATOM 3242 O O . VAL B 1 112 ? 97.009 39.582 11.401 1.00 13.48 100 VAL B O 1
ATOM 3246 N N . ASP B 1 113 ? 99.224 39.930 11.505 1.00 13.36 101 ASP B N 1
ATOM 3247 C CA . ASP B 1 113 ? 99.559 38.511 11.424 1.00 12.41 101 ASP B CA 1
ATOM 3248 C C . ASP B 1 113 ? 99.441 37.755 12.728 1.00 12.91 101 ASP B C 1
ATOM 3249 O O . ASP B 1 113 ? 99.271 36.539 12.727 1.00 12.71 101 ASP B O 1
ATOM 3254 N N . GLY B 1 114 ? 99.560 38.467 13.840 1.00 13.08 102 GLY B N 1
ATOM 3255 C CA . GLY B 1 114 ? 99.464 37.811 15.125 1.00 13.70 102 GLY B CA 1
ATOM 3256 C C . GLY B 1 114 ? 98.118 38.035 15.777 1.00 14.77 102 GLY B C 1
ATOM 3257 O O . GLY B 1 114 ? 97.310 37.110 15.887 1.00 15.54 102 GLY B O 1
ATOM 3258 N N . LEU B 1 115 ? 97.871 39.267 16.206 1.00 14.38 103 LEU B N 1
ATOM 3259 C CA . LEU B 1 115 ? 96.619 39.601 16.870 1.00 14.26 103 LEU B CA 1
ATOM 3260 C C . LEU B 1 115 ? 95.420 39.414 15.950 1.00 13.60 103 LEU B C 1
ATOM 3261 O O . LEU B 1 115 ? 94.317 39.126 16.408 1.00 14.23 103 LEU B O 1
ATOM 3266 N N . GLY B 1 116 ? 95.632 39.586 14.650 1.00 13.60 104 GLY B N 1
ATOM 3267 C CA . GLY B 1 116 ? 94.540 39.406 13.712 1.00 13.15 10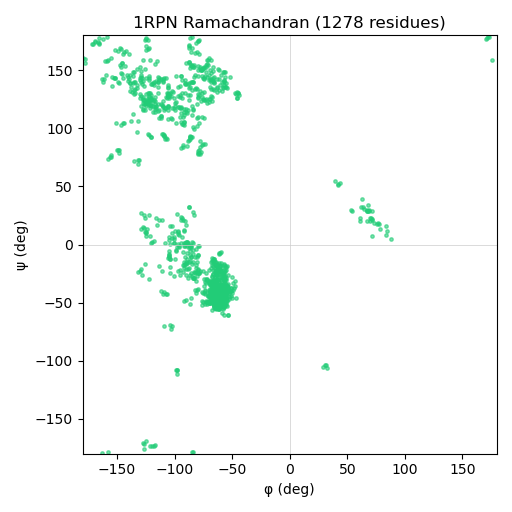4 GLY B CA 1
ATOM 3268 C C . GLY B 1 116 ? 93.945 38.014 13.862 1.00 13.29 104 GLY B C 1
ATOM 3269 O O . GLY B 1 116 ? 92.736 37.825 13.760 1.00 12.24 104 GLY B O 1
ATOM 3270 N N . VAL B 1 117 ? 94.802 37.034 14.119 1.00 12.54 105 VAL B N 1
ATOM 3271 C CA . VAL B 1 117 ? 94.349 35.662 14.281 1.00 13.07 105 VAL B CA 1
ATOM 3272 C C . VAL B 1 117 ? 93.458 35.589 15.512 1.00 13.43 105 VAL B C 1
ATOM 3273 O O . VAL B 1 117 ? 92.394 34.976 15.493 1.00 12.81 105 VAL B O 1
ATOM 3277 N N . THR B 1 118 ? 93.899 36.245 16.578 1.00 13.28 106 THR B N 1
ATOM 3278 C CA . THR B 1 118 ? 93.152 36.264 17.817 1.00 13.44 106 THR B CA 1
ATOM 3279 C C . THR B 1 118 ? 91.801 36.930 17.597 1.00 13.93 106 THR B C 1
ATOM 3280 O O . THR B 1 118 ? 90.788 36.481 18.137 1.00 13.98 106 THR B O 1
ATOM 3284 N N . HIS B 1 119 ? 91.791 38.006 16.813 1.00 13.40 107 HIS B N 1
ATOM 3285 C CA . HIS B 1 119 ? 90.551 38.716 16.522 1.00 13.60 107 HIS B CA 1
ATOM 3286 C C . HIS B 1 119 ? 89.559 37.763 15.874 1.00 13.75 107 HIS B C 1
ATOM 3287 O O . HIS B 1 119 ? 88.391 37.728 16.247 1.00 13.42 107 HIS B O 1
ATOM 3294 N N . LEU B 1 120 ? 90.029 37.003 14.890 1.00 13.48 108 LEU B N 1
ATOM 3295 C CA . LEU B 1 120 ? 89.174 36.044 14.206 1.00 14.35 108 LEU B CA 1
ATOM 3296 C C . LEU B 1 120 ? 88.752 34.931 15.149 1.00 13.26 108 LEU B C 1
ATOM 3297 O O . LEU B 1 120 ? 87.585 34.557 15.196 1.00 13.39 108 LEU B O 1
ATOM 3302 N N . LEU B 1 121 ? 89.709 34.396 15.899 1.00 13.38 109 LEU B N 1
ATOM 3303 C CA . LEU B 1 121 ? 89.402 33.322 16.829 1.00 13.49 109 LEU B CA 1
ATOM 3304 C C . LEU B 1 121 ? 88.382 33.781 17.854 1.00 13.28 109 LEU B C 1
ATOM 3305 O O . LEU B 1 121 ? 87.518 33.011 18.264 1.00 13.46 109 LEU B O 1
ATOM 3310 N N . GLU B 1 122 ? 88.477 35.042 18.262 1.00 13.10 110 GLU B N 1
ATOM 3311 C CA . GLU B 1 122 ? 87.542 35.585 19.235 1.00 13.38 110 GLU B CA 1
ATOM 3312 C C . GLU B 1 122 ? 86.164 35.746 18.613 1.00 13.38 110 GLU B C 1
ATOM 3313 O O . GLU B 1 122 ? 85.151 35.455 19.245 1.00 13.79 110 GLU B O 1
ATOM 3319 N N . ALA B 1 123 ? 86.130 36.202 17.369 1.00 13.76 111 ALA B N 1
ATOM 3320 C CA . ALA B 1 123 ? 84.867 36.373 16.666 1.00 15.42 111 ALA B CA 1
ATOM 3321 C C . ALA B 1 123 ? 84.187 35.008 16.599 1.00 16.10 111 ALA B C 1
ATOM 3322 O O . ALA B 1 123 ? 82.985 34.886 16.842 1.00 16.97 111 ALA B O 1
ATOM 3324 N N . ILE B 1 124 ? 84.968 33.982 16.275 1.00 16.06 112 ILE B N 1
ATOM 3325 C CA . ILE B 1 124 ? 84.439 32.627 16.181 1.00 15.38 112 ILE B CA 1
ATOM 3326 C C . ILE B 1 124 ? 84.048 32.121 17.559 1.00 15.42 112 ILE B C 1
ATOM 3327 O O . ILE B 1 124 ? 82.942 31.622 17.759 1.00 13.61 112 ILE B O 1
ATOM 3332 N N . ARG B 1 125 ? 84.955 32.265 18.517 1.00 15.92 113 ARG B N 1
ATOM 3333 C CA . ARG B 1 125 ? 84.683 31.798 19.864 1.00 17.09 113 ARG B CA 1
ATOM 3334 C C . ARG B 1 125 ? 83.416 32.398 20.442 1.00 17.45 113 ARG B C 1
ATOM 3335 O O . ARG B 1 125 ? 82.616 31.706 21.068 1.00 17.36 113 ARG B O 1
ATOM 3343 N N . GLN B 1 126 ? 83.238 33.694 20.229 1.00 16.96 114 GLN B N 1
ATOM 3344 C CA . GLN B 1 126 ? 82.096 34.399 20.781 1.00 17.56 114 GLN B CA 1
ATOM 3345 C C . GLN B 1 126 ? 80.791 34.360 19.997 1.00 18.53 114 GLN B C 1
ATOM 3346 O O . GLN B 1 126 ? 79.724 34.473 20.594 1.00 19.43 114 GLN B O 1
ATOM 3352 N N . PHE B 1 127 ? 80.854 34.200 18.678 1.00 19.40 115 PHE B N 1
ATOM 3353 C CA . PHE B 1 127 ? 79.621 34.176 17.890 1.00 21.56 115 PHE B CA 1
ATOM 3354 C C . PHE B 1 127 ? 79.221 32.832 17.307 1.00 21.76 115 PHE B C 1
ATOM 3355 O O . PHE B 1 127 ? 78.042 32.505 17.269 1.00 23.03 115 PHE B O 1
ATOM 3363 N N . SER B 1 128 ? 80.192 32.075 16.810 1.00 20.98 116 SER B N 1
ATOM 3364 C CA . SER B 1 128 ? 79.899 30.773 16.227 1.00 20.59 116 SER B CA 1
ATOM 3365 C C . SER B 1 128 ? 81.080 29.850 16.467 1.00 18.67 116 SER B C 1
ATOM 3366 O O . SER B 1 128 ? 81.898 29.617 15.580 1.00 16.41 116 SER B O 1
ATOM 3369 N N . PRO B 1 129 ? 81.176 29.307 17.686 1.00 18.60 117 PRO B N 1
ATOM 3370 C CA . PRO B 1 129 ? 82.261 28.406 18.074 1.00 19.28 117 PRO B CA 1
ATOM 3371 C C . PRO B 1 129 ? 82.310 27.123 17.257 1.00 20.01 117 PRO B C 1
ATOM 3372 O O . PRO B 1 129 ? 83.250 26.341 17.377 1.00 20.62 117 PRO B O 1
ATOM 3376 N N . GLU B 1 130 ? 81.305 26.909 16.415 1.00 20.61 118 GLU B N 1
ATOM 3377 C CA . GLU B 1 130 ? 81.278 25.710 15.595 1.00 21.82 118 GLU B CA 1
ATOM 3378 C C . GLU B 1 130 ? 81.929 25.892 14.237 1.00 20.29 118 GLU B C 1
ATOM 3379 O O . GLU B 1 130 ? 82.257 24.910 13.578 1.00 19.41 118 GLU B O 1
ATOM 3385 N N . THR B 1 131 ? 82.121 27.130 13.796 1.00 20.13 119 THR B N 1
ATOM 3386 C CA . THR B 1 131 ? 82.742 27.295 12.492 1.00 19.28 119 THR B CA 1
ATOM 3387 C C . THR B 1 131 ? 84.176 26.808 12.577 1.00 18.28 119 THR B C 1
ATOM 3388 O O . THR B 1 131 ? 84.850 26.961 13.602 1.00 17.06 119 THR B O 1
ATOM 3392 N N . ARG B 1 132 ? 84.627 26.189 11.498 1.00 17.09 120 ARG B N 1
ATOM 3393 C CA . ARG B 1 132 ? 85.973 25.667 11.434 1.00 16.73 120 ARG B CA 1
ATOM 3394 C C . ARG B 1 132 ? 86.896 26.772 10.994 1.00 16.62 120 ARG B C 1
ATOM 3395 O O . ARG B 1 132 ? 86.564 27.576 10.118 1.00 15.74 120 ARG B O 1
ATOM 3403 N N . PHE B 1 133 ? 88.065 26.802 11.616 1.00 15.78 121 PHE B N 1
ATOM 3404 C CA . PHE B 1 133 ? 89.030 27.847 11.362 1.00 14.66 121 PHE B CA 1
ATOM 3405 C C . PHE B 1 133 ? 90.359 27.354 10.833 1.00 14.19 121 PHE B C 1
ATOM 3406 O O . PHE B 1 133 ? 90.897 26.344 11.286 1.00 14.29 121 PHE B O 1
ATOM 3414 N N . TYR B 1 134 ? 90.881 28.085 9.860 1.00 13.63 122 TYR B N 1
ATOM 3415 C CA . TYR B 1 134 ? 92.166 27.766 9.280 1.00 13.76 122 TYR B CA 1
ATOM 3416 C C . TYR B 1 134 ? 93.057 28.980 9.451 1.00 13.85 122 TYR B C 1
ATOM 3417 O O . TYR B 1 134 ? 92.679 30.092 9.082 1.00 13.10 122 TYR B O 1
ATOM 3426 N N . GLN B 1 135 ? 94.236 28.762 10.021 1.00 14.66 123 GLN B N 1
ATOM 3427 C CA . GLN B 1 135 ? 95.200 29.833 10.198 1.00 14.06 123 GLN B CA 1
ATOM 3428 C C . GLN B 1 135 ? 96.307 29.626 9.173 1.00 14.18 123 GLN B C 1
ATOM 3429 O O . GLN B 1 135 ? 96.873 28.537 9.075 1.00 15.14 123 GLN B O 1
ATOM 3435 N N . ALA B 1 136 ? 96.609 30.665 8.405 1.00 14.08 124 ALA B N 1
ATOM 3436 C CA . ALA B 1 136 ? 97.652 30.568 7.397 1.00 14.44 124 ALA B CA 1
ATOM 3437 C C . ALA B 1 136 ? 99.029 30.689 8.038 1.00 15.19 124 ALA B C 1
ATOM 3438 O O . ALA B 1 136 ? 99.658 31.750 7.998 1.00 14.40 124 ALA B O 1
ATOM 3440 N N . SER B 1 137 ? 99.493 29.605 8.644 1.00 14.83 125 SER B N 1
ATOM 3441 C CA . SER B 1 137 ? 100.807 29.627 9.257 1.00 15.21 125 SER B CA 1
ATOM 3442 C C . SER B 1 137 ? 101.831 29.470 8.154 1.00 15.79 125 SER B C 1
ATOM 3443 O O . SER B 1 137 ? 101.474 29.262 6.990 1.00 15.08 125 SER B O 1
ATOM 3446 N N . THR B 1 138 ? 103.104 29.545 8.512 1.00 15.29 126 THR B N 1
ATOM 3447 C CA . THR B 1 138 ? 104.140 29.505 7.505 1.00 15.73 126 THR B CA 1
ATOM 3448 C C . THR B 1 138 ? 105.438 28.840 7.924 1.00 16.80 126 THR B C 1
ATOM 3449 O O . THR B 1 138 ? 105.794 28.801 9.104 1.00 16.90 126 THR B O 1
ATOM 3453 N N . SER B 1 139 ? 106.149 28.331 6.927 1.00 16.65 127 SER B N 1
ATOM 3454 C CA . SER B 1 139 ? 107.426 27.682 7.143 1.00 17.44 127 SER B CA 1
ATOM 3455 C C . SER B 1 139 ? 108.422 28.698 7.692 1.00 17.04 127 SER B C 1
ATOM 3456 O O . SER B 1 139 ? 109.460 28.325 8.236 1.00 16.72 127 SER B O 1
ATOM 3459 N N . GLU B 1 140 ? 108.114 29.984 7.541 1.00 16.81 128 GLU B N 1
ATOM 3460 C CA . GLU B 1 140 ? 109.003 31.013 8.065 1.00 17.63 128 GLU B CA 1
ATOM 3461 C C . GLU B 1 140 ? 109.187 30.779 9.555 1.00 17.30 128 GLU B C 1
ATOM 3462 O O . GLU B 1 140 ? 110.214 31.134 10.129 1.00 17.13 128 GLU B O 1
ATOM 3468 N N . MET B 1 141 ? 108.181 30.171 10.177 1.00 16.79 129 MET B N 1
ATOM 3469 C CA . MET B 1 141 ? 108.234 29.888 11.601 1.00 17.28 129 MET B CA 1
ATOM 3470 C C . MET B 1 141 ? 109.379 28.943 11.939 1.00 17.34 129 MET B C 1
ATOM 3471 O O . MET B 1 141 ? 109.847 28.921 13.078 1.00 17.50 129 MET B O 1
ATOM 3476 N N . PHE B 1 142 ? 109.826 28.164 10.955 1.00 17.52 130 PHE B N 1
ATOM 3477 C CA . PHE B 1 142 ? 110.949 27.254 11.171 1.00 17.98 130 PHE B CA 1
ATOM 3478 C C . PHE B 1 142 ? 112.241 28.064 11.054 1.00 18.06 130 PHE B C 1
ATOM 3479 O O . PHE B 1 142 ? 113.270 27.680 11.604 1.00 19.02 130 PHE B O 1
ATOM 3487 N N . GLY B 1 143 ? 112.165 29.186 10.339 1.00 18.46 131 GLY B N 1
ATOM 3488 C CA . GLY B 1 143 ? 113.311 30.070 10.153 1.00 19.80 131 GLY B CA 1
ATOM 3489 C C . GLY B 1 143 ? 114.661 29.374 10.137 1.00 20.79 131 GLY B C 1
ATOM 3490 O O . GLY B 1 143 ? 115.045 28.774 9.133 1.00 20.09 131 GLY B O 1
ATOM 3491 N N . LEU B 1 144 ? 115.395 29.480 11.242 1.00 21.34 132 LEU B N 1
ATOM 3492 C CA . LEU B 1 144 ? 116.689 28.822 11.362 1.00 22.08 132 LEU B CA 1
ATOM 3493 C C . LEU B 1 144 ? 116.298 27.372 11.614 1.00 22.30 132 LEU B C 1
ATOM 3494 O O . LEU B 1 144 ? 116.205 26.938 12.761 1.00 22.93 132 LEU B O 1
ATOM 3499 N N . ILE B 1 145 ? 116.060 26.629 10.538 1.00 22.61 133 ILE B N 1
ATOM 3500 C CA . ILE B 1 145 ? 115.607 25.250 10.655 1.00 22.97 133 ILE B CA 1
ATOM 3501 C C . ILE B 1 145 ? 116.336 24.398 11.673 1.00 23.39 133 ILE B C 1
ATOM 3502 O O . ILE B 1 145 ? 117.566 24.347 11.713 1.00 23.53 133 ILE B O 1
ATOM 3507 N N . GLN B 1 146 ? 115.546 23.725 12.499 1.00 23.50 134 GLN B N 1
ATOM 3508 C CA . GLN B 1 146 ? 116.072 22.865 13.544 1.00 24.64 134 GLN B CA 1
ATOM 3509 C C . GLN B 1 146 ? 116.110 21.408 13.096 1.00 25.05 134 GLN B C 1
ATOM 3510 O O . GLN B 1 146 ? 116.344 20.504 13.895 1.00 25.97 134 GLN B O 1
ATOM 3516 N N . ALA B 1 147 ? 115.878 21.201 11.805 1.00 25.02 135 ALA B N 1
ATOM 3517 C CA . ALA B 1 147 ? 115.902 19.878 11.200 1.00 25.15 135 ALA B CA 1
ATOM 3518 C C . ALA B 1 147 ? 116.014 20.080 9.695 1.00 25.49 135 ALA B C 1
ATOM 3519 O O . ALA B 1 147 ? 115.431 21.018 9.146 1.00 25.23 135 ALA B O 1
ATOM 3521 N N . GLU B 1 148 ? 116.773 19.208 9.037 1.00 25.75 136 GLU B N 1
ATOM 3522 C CA . GLU B 1 148 ? 116.980 19.286 7.593 1.00 26.11 136 GLU B CA 1
ATOM 3523 C C . GLU B 1 148 ? 115.654 19.390 6.845 1.00 25.65 136 GLU B C 1
ATOM 3524 O O . GLU B 1 148 ? 115.515 20.183 5.916 1.00 25.89 136 GLU B O 1
ATOM 3526 N N . ARG B 1 149 ? 114.691 18.571 7.247 1.00 26.16 137 ARG B N 1
ATOM 3527 C CA . ARG B 1 149 ? 113.361 18.575 6.648 1.00 26.65 137 ARG B CA 1
ATOM 3528 C C . ARG B 1 149 ? 112.406 18.887 7.786 1.00 26.43 137 ARG B C 1
ATOM 3529 O O . ARG B 1 149 ? 112.335 18.144 8.763 1.00 27.53 137 ARG B O 1
ATOM 3537 N N . GLN B 1 150 ? 111.674 19.987 7.666 1.00 25.87 138 GLN B N 1
ATOM 3538 C CA . GLN B 1 150 ? 110.767 20.383 8.730 1.00 24.69 138 GLN B CA 1
ATOM 3539 C C . GLN B 1 150 ? 109.354 19.836 8.609 1.00 24.45 138 GLN B C 1
ATOM 3540 O O . GLN B 1 150 ? 108.728 19.917 7.556 1.00 23.76 138 GLN B O 1
ATOM 3546 N N . ASP B 1 151 ? 108.865 19.266 9.702 1.00 24.42 139 ASP B N 1
ATOM 3547 C CA . ASP B 1 151 ? 107.509 18.750 9.751 1.00 24.99 139 ASP B CA 1
ATOM 3548 C C . ASP B 1 151 ? 106.847 19.379 10.966 1.00 24.36 139 ASP B C 1
ATOM 3549 O O . ASP B 1 151 ? 107.443 20.222 11.637 1.00 23.87 139 ASP B O 1
ATOM 3554 N N . GLU B 1 152 ? 105.618 18.968 11.247 1.00 23.72 140 GLU B N 1
ATOM 3555 C CA . GLU B 1 152 ? 104.864 19.507 12.366 1.00 23.74 140 GLU B CA 1
ATOM 3556 C C . GLU B 1 152 ? 105.618 19.513 13.694 1.00 23.72 140 GLU B C 1
ATOM 3557 O O . GLU B 1 152 ? 105.358 20.356 14.552 1.00 23.53 140 GLU B O 1
ATOM 3563 N N . ASN B 1 153 ? 106.549 18.583 13.867 1.00 23.82 141 ASN B N 1
ATOM 3564 C CA . ASN B 1 153 ? 107.281 18.500 15.124 1.00 23.95 141 ASN B CA 1
ATOM 3565 C C . ASN B 1 153 ? 108.633 19.195 15.157 1.00 22.76 141 ASN B C 1
ATOM 3566 O O . ASN B 1 153 ? 109.305 19.196 16.184 1.00 22.83 141 ASN B O 1
ATOM 3571 N N . THR B 1 154 ? 109.040 19.779 14.039 1.00 21.65 142 THR B N 1
ATOM 3572 C CA . THR B 1 154 ? 110.312 20.486 14.008 1.00 21.80 142 THR B CA 1
ATOM 3573 C C . THR B 1 154 ? 110.143 21.747 14.848 1.00 21.57 142 THR B C 1
ATOM 3574 O O . THR B 1 154 ? 109.221 22.526 14.618 1.00 21.20 142 THR B O 1
ATOM 3578 N N . PRO B 1 155 ? 111.016 21.949 15.849 1.00 21.68 143 PRO B N 1
ATOM 3579 C CA . PRO B 1 155 ? 110.920 23.141 16.699 1.00 21.31 143 PRO B CA 1
ATOM 3580 C C . PRO B 1 155 ? 110.992 24.403 15.849 1.00 21.14 143 PRO B C 1
ATOM 3581 O O . PRO B 1 155 ? 111.756 24.465 14.883 1.00 21.19 143 PRO B O 1
ATOM 3585 N N . PHE B 1 156 ? 110.195 25.404 16.206 1.00 20.61 144 PHE B N 1
ATOM 3586 C CA . PHE B 1 156 ? 110.180 26.658 15.463 1.00 20.48 144 PHE B CA 1
ATOM 3587 C C . PHE B 1 156 ? 111.351 27.544 15.851 1.00 20.17 144 PHE B C 1
ATOM 3588 O O . PHE B 1 156 ? 111.870 27.463 16.960 1.00 20.68 144 PHE B O 1
ATOM 3596 N N . TYR B 1 157 ? 111.761 28.395 14.924 1.00 19.55 145 TYR B N 1
ATOM 3597 C CA . TYR B 1 157 ? 112.856 29.313 15.174 1.00 19.18 145 TYR B CA 1
ATOM 3598 C C . TYR B 1 157 ? 112.682 30.449 14.184 1.00 18.09 145 TYR B C 1
ATOM 3599 O O . TYR B 1 157 ? 113.414 30.549 13.200 1.00 17.96 145 TYR B O 1
ATOM 3608 N N . PRO B 1 158 ? 111.690 31.320 14.435 1.00 17.63 146 PRO B N 1
ATOM 3609 C CA . PRO B 1 158 ? 111.403 32.461 13.565 1.00 16.15 146 PRO B CA 1
ATOM 3610 C C . PRO B 1 158 ? 112.637 33.330 13.406 1.00 15.90 146 PRO B C 1
ATOM 3611 O O . PRO B 1 158 ? 113.456 33.433 14.325 1.00 15.26 146 PRO B O 1
ATOM 3615 N N . ARG B 1 159 ? 112.759 33.948 12.237 1.00 15.06 147 ARG B N 1
ATOM 3616 C CA . ARG B 1 159 ? 113.906 34.777 11.912 1.00 15.60 147 ARG B CA 1
ATOM 3617 C C . ARG B 1 159 ? 113.533 36.170 11.420 1.00 15.32 147 ARG B C 1
ATOM 3618 O O . ARG B 1 159 ? 114.367 36.879 10.857 1.00 15.16 147 ARG B O 1
ATOM 3626 N N . SER B 1 160 ? 112.281 36.558 11.632 1.00 14.32 148 SER B N 1
ATOM 3627 C CA . SER B 1 160 ? 111.810 37.873 11.215 1.00 13.94 148 SER B CA 1
ATOM 3628 C C . SER B 1 160 ? 110.586 38.226 12.041 1.00 13.07 148 SER B C 1
ATOM 3629 O O . SER B 1 160 ? 109.943 37.347 12.614 1.00 13.89 148 SER B O 1
ATOM 3632 N N . PRO B 1 161 ? 110.259 39.520 12.134 1.00 12.92 149 PRO B N 1
ATOM 3633 C CA . PRO B 1 161 ? 109.078 39.893 12.917 1.00 12.02 149 PRO B CA 1
ATOM 3634 C C . PRO B 1 161 ? 107.843 39.231 12.306 1.00 12.43 149 PRO B C 1
ATOM 3635 O O . PRO B 1 161 ? 106.818 39.061 12.967 1.00 12.56 149 PRO B O 1
ATOM 3639 N N . TYR B 1 162 ? 107.954 38.857 11.036 1.00 11.88 150 TYR B N 1
ATOM 3640 C CA . TYR B 1 162 ? 106.866 38.179 10.343 1.00 12.76 150 TYR B CA 1
ATOM 3641 C C . TYR B 1 162 ? 106.787 36.757 10.882 1.00 12.82 150 TYR B C 1
ATOM 3642 O O . TYR B 1 162 ? 105.720 36.274 11.252 1.00 12.70 150 TYR B O 1
ATOM 3651 N N . GLY B 1 163 ? 107.934 36.087 10.922 1.00 13.97 151 GLY B N 1
ATOM 3652 C CA . GLY B 1 163 ? 107.967 34.730 11.427 1.00 12.00 151 GLY B CA 1
ATOM 3653 C C . GLY B 1 163 ? 107.462 34.692 12.853 1.00 12.23 151 GLY B C 1
ATOM 3654 O O . GLY B 1 163 ? 106.696 33.804 13.225 1.00 12.05 151 GLY B O 1
ATOM 3655 N N . VAL B 1 164 ? 107.879 35.664 13.658 1.00 11.72 152 VAL B N 1
ATOM 3656 C CA . VAL B 1 164 ? 107.455 35.706 15.049 1.00 11.66 152 VAL B CA 1
ATOM 3657 C C . VAL B 1 164 ? 105.960 35.968 15.163 1.00 11.28 152 VAL B C 1
ATOM 3658 O O . VAL B 1 164 ? 105.272 35.333 15.959 1.00 12.70 152 VAL B O 1
ATOM 3662 N N . ALA B 1 165 ? 105.460 36.908 14.369 1.00 10.78 153 ALA B N 1
ATOM 3663 C CA . ALA B 1 165 ? 104.037 37.230 14.387 1.00 11.51 153 ALA B CA 1
ATOM 3664 C C . ALA B 1 165 ? 103.252 35.982 13.988 1.00 10.84 153 ALA B C 1
ATOM 3665 O O . ALA B 1 165 ? 102.252 35.630 14.609 1.00 10.74 153 ALA B O 1
ATOM 3667 N N . LYS B 1 166 ? 103.720 35.309 12.947 1.00 10.94 154 LYS B N 1
ATOM 3668 C CA . LYS B 1 166 ? 103.057 34.101 12.477 1.00 11.86 154 LYS B CA 1
ATOM 3669 C C . LYS B 1 166 ? 103.124 32.989 13.512 1.00 12.81 154 LYS B C 1
ATOM 3670 O O . LYS B 1 166 ? 102.200 32.183 13.626 1.00 13.71 154 LYS B O 1
ATOM 3676 N N . LEU B 1 167 ? 104.213 32.945 14.275 1.00 13.13 155 LEU B N 1
ATOM 3677 C CA . LEU B 1 167 ? 104.352 31.926 15.307 1.00 13.28 155 LEU B CA 1
ATOM 3678 C C . LEU B 1 167 ? 103.259 32.172 16.344 1.00 13.23 155 LEU B C 1
ATOM 3679 O O . LEU B 1 167 ? 102.648 31.233 16.866 1.00 13.55 155 LEU B O 1
ATOM 3684 N N . TYR B 1 168 ? 103.019 33.444 16.647 1.00 12.17 156 TYR B N 1
ATOM 3685 C CA . TYR B 1 168 ? 101.969 33.797 17.590 1.00 11.38 156 TYR B CA 1
ATOM 3686 C C . TYR B 1 168 ? 100.651 33.321 16.983 1.00 10.97 156 TYR B C 1
ATOM 3687 O O . TYR B 1 168 ? 99.827 32.701 17.657 1.00 11.42 156 TYR B O 1
ATOM 3696 N N . GLY B 1 169 ? 100.463 33.630 15.703 1.00 11.04 157 GLY B N 1
ATOM 3697 C CA . GLY B 1 169 ? 99.248 33.244 15.012 1.00 12.95 157 GLY B CA 1
ATOM 3698 C C . GLY B 1 169 ? 99.051 31.745 15.080 1.00 12.85 157 GLY B C 1
ATOM 3699 O O . GLY B 1 169 ? 97.946 31.263 15.313 1.00 13.12 157 GLY B O 1
ATOM 3700 N N . HIS B 1 170 ? 100.137 31.009 14.880 1.00 13.89 158 HIS B N 1
ATOM 3701 C CA . HIS B 1 170 ? 100.095 29.555 14.932 1.00 13.93 158 HIS B CA 1
ATOM 3702 C C . HIS B 1 170 ? 99.667 29.065 16.307 1.00 14.51 158 HIS B C 1
ATOM 3703 O O . HIS B 1 170 ? 98.705 28.310 16.442 1.00 14.44 158 HIS B O 1
ATOM 3710 N N . TRP B 1 171 ? 100.389 29.504 17.332 1.00 14.29 159 TRP B N 1
ATOM 3711 C CA . TRP B 1 171 ? 100.104 29.077 18.689 1.00 13.45 159 TRP B CA 1
ATOM 3712 C C . TRP B 1 171 ? 98.790 29.538 19.278 1.00 12.80 159 TRP B C 1
ATOM 3713 O O . TRP B 1 171 ? 98.196 28.825 20.076 1.00 12.26 159 TRP B O 1
ATOM 3724 N N . ILE B 1 172 ? 98.327 30.722 18.899 1.00 13.79 160 ILE B N 1
ATOM 3725 C CA . ILE B 1 172 ? 97.063 31.189 19.435 1.00 13.75 160 ILE B CA 1
ATOM 3726 C C . ILE B 1 172 ? 95.960 30.299 18.854 1.00 13.92 160 ILE B C 1
ATOM 3727 O O . ILE B 1 172 ? 94.972 29.995 19.515 1.00 14.49 160 ILE B O 1
ATOM 3732 N N . THR B 1 173 ? 96.154 29.862 17.616 1.00 14.80 161 THR B N 1
ATOM 3733 C CA . THR B 1 173 ? 95.188 28.987 16.959 1.00 15.13 161 THR B CA 1
ATOM 3734 C C . THR B 1 173 ? 95.182 27.662 17.710 1.00 15.23 161 THR B C 1
ATOM 3735 O O . THR B 1 173 ? 94.125 27.146 18.085 1.00 15.75 161 THR B O 1
ATOM 3739 N N . VAL B 1 174 ? 96.373 27.118 17.936 1.00 14.62 162 VAL B N 1
ATOM 3740 C CA . VAL B 1 174 ? 96.500 25.868 18.666 1.00 14.88 162 VAL B CA 1
ATOM 3741 C C . VAL B 1 174 ? 95.855 26.049 20.028 1.00 14.37 162 VAL B C 1
ATOM 3742 O O . VAL B 1 174 ? 95.115 25.187 20.504 1.00 15.16 162 VAL B O 1
ATOM 3746 N N . ASN B 1 175 ? 96.123 27.188 20.652 1.00 13.76 163 ASN B N 1
ATOM 3747 C CA . ASN B 1 175 ? 95.580 27.434 21.973 1.00 12.92 163 ASN B CA 1
ATOM 3748 C C . ASN B 1 175 ? 94.065 27.522 22.015 1.00 12.38 163 ASN B C 1
ATOM 3749 O O . ASN B 1 175 ? 93.446 27.025 22.948 1.00 12.01 163 ASN B O 1
ATOM 3754 N N . TYR B 1 176 ? 93.457 28.165 21.028 1.00 12.18 164 TYR B N 1
ATOM 3755 C CA . TYR B 1 176 ? 92.004 28.238 21.036 1.00 13.69 164 TYR B CA 1
ATOM 3756 C C . TYR B 1 176 ? 91.440 26.845 20.801 1.00 14.07 164 TYR B C 1
ATOM 3757 O O . TYR B 1 176 ? 90.433 26.467 21.391 1.00 14.45 164 TYR B O 1
ATOM 3766 N N . ARG B 1 177 ? 92.100 26.075 19.946 1.00 15.02 165 ARG B N 1
ATOM 3767 C CA . ARG B 1 177 ? 91.653 24.719 19.680 1.00 15.82 165 ARG B CA 1
ATOM 3768 C C . ARG B 1 177 ? 91.668 23.947 20.992 1.00 16.69 165 ARG B C 1
ATOM 3769 O O . ARG B 1 177 ? 90.675 23.333 21.382 1.00 16.97 165 ARG B O 1
ATOM 3777 N N . GLU B 1 178 ? 92.802 24.006 21.681 1.00 17.22 166 GLU B N 1
ATOM 3778 C CA . GLU B 1 178 ? 92.974 23.294 22.936 1.00 17.30 166 GLU B CA 1
ATOM 3779 C C . GLU B 1 178 ? 92.219 23.885 24.116 1.00 17.93 166 GLU B C 1
ATOM 3780 O O . GLU B 1 178 ? 91.767 23.153 24.993 1.00 17.66 166 GLU B O 1
ATOM 3786 N N . SER B 1 179 ? 92.073 25.205 24.136 1.00 17.53 167 SER B N 1
ATOM 3787 C CA . SER B 1 179 ? 91.385 25.866 25.236 1.00 18.36 167 SER B CA 1
ATOM 3788 C C . SER B 1 179 ? 89.872 25.802 25.142 1.00 18.59 167 SER B C 1
ATOM 3789 O O . SER B 1 179 ? 89.191 25.647 26.151 1.00 17.70 167 SER B O 1
ATOM 3792 N N . PHE B 1 180 ? 89.341 25.920 23.931 1.00 18.80 168 PHE B N 1
ATOM 3793 C CA . PHE B 1 180 ? 87.898 25.925 23.771 1.00 19.50 168 PHE B CA 1
ATOM 3794 C C . PHE B 1 180 ? 87.335 24.821 22.898 1.00 19.33 168 PHE B C 1
ATOM 3795 O O . PHE B 1 180 ? 86.130 24.754 22.694 1.00 19.22 168 PHE B O 1
ATOM 3803 N N . GLY B 1 181 ? 88.202 23.955 22.391 1.00 20.16 169 GLY B N 1
ATOM 3804 C CA . GLY B 1 181 ? 87.734 22.870 21.552 1.00 19.74 169 GLY B CA 1
ATOM 3805 C C . GLY B 1 181 ? 87.311 23.370 20.188 1.00 20.13 169 GLY B C 1
ATOM 3806 O O . GLY B 1 181 ? 86.578 22.698 19.463 1.00 20.03 169 GLY B O 1
ATOM 3807 N N . LEU B 1 182 ? 87.762 24.564 19.829 1.00 19.52 170 LEU B N 1
ATOM 3808 C CA . LEU B 1 182 ? 87.412 25.099 18.526 1.00 18.07 170 LEU B CA 1
ATOM 3809 C C . LEU B 1 182 ? 88.105 24.270 17.462 1.00 17.55 170 LEU B C 1
ATOM 3810 O O . LEU B 1 182 ? 89.249 23.833 17.634 1.00 16.22 170 LEU B O 1
ATOM 3815 N N . HIS B 1 183 ? 87.397 24.031 16.369 1.00 16.24 171 HIS B N 1
ATOM 3816 C CA . HIS B 1 183 ? 87.968 23.283 15.271 1.00 15.65 171 HIS B CA 1
ATOM 3817 C C . HIS B 1 183 ? 88.831 24.322 14.564 1.00 15.10 171 HIS B C 1
ATOM 3818 O O . HIS B 1 183 ? 88.411 24.945 13.584 1.00 14.02 171 HIS B O 1
ATOM 3825 N N . ALA B 1 184 ? 90.026 24.528 15.105 1.00 15.28 172 ALA B N 1
ATOM 3826 C CA . ALA B 1 184 ? 90.965 25.505 14.574 1.00 14.52 172 ALA B CA 1
ATOM 3827 C C . ALA B 1 184 ? 92.249 24.792 14.199 1.00 14.87 172 ALA B C 1
ATOM 3828 O O . ALA B 1 184 ? 92.866 24.113 15.019 1.00 14.88 172 ALA B O 1
ATOM 3830 N N . SER B 1 185 ? 92.651 24.955 12.948 1.00 14.42 173 SER B N 1
ATOM 3831 C CA . SER B 1 185 ? 93.838 24.296 12.452 1.00 15.38 173 SER B CA 1
ATOM 3832 C C . SER B 1 185 ? 94.833 25.289 11.918 1.00 15.21 173 SER B C 1
ATOM 3833 O O . SER B 1 185 ? 94.466 26.309 11.336 1.00 16.45 173 SER B O 1
ATOM 3836 N N . SER B 1 186 ? 96.102 24.983 12.120 1.00 14.84 174 SER B N 1
ATOM 3837 C CA . SER B 1 186 ? 97.157 25.841 11.631 1.00 15.27 174 SER B CA 1
ATOM 3838 C C . SER B 1 186 ? 97.836 25.134 10.472 1.00 14.72 174 SER B C 1
ATOM 3839 O O . SER B 1 186 ? 98.399 24.055 10.634 1.00 14.55 174 SER B O 1
ATOM 3842 N N . GLY B 1 187 ? 97.759 25.738 9.296 1.00 15.86 175 GLY B N 1
ATOM 3843 C CA . GLY B 1 187 ? 98.394 25.151 8.139 1.00 16.18 175 GLY B CA 1
ATOM 3844 C C . GLY B 1 187 ? 99.783 25.740 8.045 1.00 16.67 175 GLY B C 1
ATOM 3845 O O . GLY B 1 187 ? 99.927 26.927 7.787 1.00 17.31 175 GLY B O 1
ATOM 3846 N N . ILE B 1 188 ? 100.806 24.927 8.282 1.00 17.30 176 ILE B N 1
ATOM 3847 C CA . ILE B 1 188 ? 102.176 25.411 8.194 1.00 17.87 176 ILE B CA 1
ATOM 3848 C C . ILE B 1 188 ? 102.611 25.207 6.758 1.00 18.16 176 ILE B C 1
ATOM 3849 O O . ILE B 1 188 ? 103.211 24.193 6.407 1.00 18.79 176 ILE B O 1
ATOM 3854 N N . LEU B 1 189 ? 102.283 26.177 5.918 1.00 18.25 177 LEU B N 1
ATOM 3855 C CA . LEU B 1 189 ? 102.610 26.078 4.513 1.00 17.85 177 LEU B CA 1
ATOM 3856 C C . LEU B 1 189 ? 103.951 26.665 4.155 1.00 18.12 177 LEU B C 1
ATOM 3857 O O . LEU B 1 189 ? 104.347 27.720 4.653 1.00 17.41 177 LEU B O 1
ATOM 3862 N N . PHE B 1 190 ? 104.656 25.958 3.285 1.00 17.45 178 PHE B N 1
ATOM 3863 C CA . PHE B 1 190 ? 105.937 26.430 2.826 1.00 17.27 178 PHE B CA 1
ATOM 3864 C C . PHE B 1 190 ? 105.634 27.307 1.638 1.00 17.71 178 PHE B C 1
ATOM 3865 O O . PHE B 1 190 ? 104.489 27.361 1.175 1.00 18.91 178 PHE B O 1
ATOM 3873 N N . ASN B 1 191 ? 106.645 28.014 1.161 1.00 17.90 179 ASN B N 1
ATOM 3874 C CA . ASN B 1 191 ? 106.469 28.917 0.042 1.00 18.38 179 ASN B CA 1
ATOM 3875 C C . ASN B 1 191 ? 105.680 28.326 -1.109 1.00 18.85 179 ASN B C 1
ATOM 3876 O O . ASN B 1 191 ? 105.997 27.250 -1.612 1.00 19.39 179 ASN B O 1
ATOM 3881 N N . HIS B 1 192 ? 104.630 29.028 -1.507 1.00 18.96 180 HIS B N 1
ATOM 3882 C CA . HIS B 1 192 ? 103.846 28.609 -2.654 1.00 19.28 180 HIS B CA 1
ATOM 3883 C C . HIS B 1 192 ? 103.619 29.856 -3.473 1.00 19.67 180 HIS B C 1
ATOM 3884 O O . HIS B 1 192 ? 103.236 30.911 -2.956 1.00 19.49 180 HIS B O 1
ATOM 3891 N N . GLU B 1 193 ? 103.902 29.731 -4.758 1.00 19.57 181 GLU B N 1
ATOM 3892 C CA . GLU B 1 193 ? 103.785 30.837 -5.677 1.00 19.81 181 GLU B CA 1
ATOM 3893 C C . GLU B 1 193 ? 102.742 30.499 -6.724 1.00 20.06 181 GLU B C 1
ATOM 3894 O O . GLU B 1 193 ? 102.070 29.469 -6.643 1.00 20.30 181 GLU B O 1
ATOM 3900 N N . SER B 1 194 ? 102.632 31.369 -7.719 1.00 20.02 182 SER B N 1
ATOM 3901 C CA . SER B 1 194 ? 101.669 31.196 -8.790 1.00 20.16 182 SER B CA 1
ATOM 3902 C C . SER B 1 194 ? 101.719 32.469 -9.608 1.00 20.17 182 SER B C 1
ATOM 3903 O O . SER B 1 194 ? 102.487 33.381 -9.300 1.00 19.68 182 SER B O 1
ATOM 3906 N N . PRO B 1 195 ? 100.909 32.545 -10.674 1.00 20.54 183 PRO B N 1
ATOM 3907 C CA . PRO B 1 195 ? 100.907 33.757 -11.492 1.00 20.27 183 PRO B CA 1
ATOM 3908 C C . PRO B 1 195 ? 100.334 34.925 -10.683 1.00 19.99 183 PRO B C 1
ATOM 3909 O O . PRO B 1 195 ? 100.479 36.086 -11.059 1.00 19.73 183 PRO B O 1
ATOM 3913 N N . LEU B 1 196 ? 99.687 34.604 -9.566 1.00 20.03 184 LEU B N 1
ATOM 3914 C CA . LEU B 1 196 ? 99.084 35.623 -8.712 1.00 20.79 184 LEU B CA 1
ATOM 3915 C C . LEU B 1 196 ? 99.990 36.026 -7.553 1.00 21.19 184 LEU B C 1
ATOM 3916 O O . LEU B 1 196 ? 99.643 36.896 -6.755 1.00 21.64 184 LEU B O 1
ATOM 3921 N N . ARG B 1 197 ? 101.151 35.388 -7.468 1.00 21.38 185 ARG B N 1
ATOM 3922 C CA . ARG B 1 197 ? 102.115 35.670 -6.412 1.00 21.08 185 ARG B CA 1
ATOM 3923 C C . ARG B 1 197 ? 102.473 37.155 -6.368 1.00 20.83 185 ARG B C 1
ATOM 3924 O O . ARG B 1 197 ? 102.718 37.773 -7.402 1.00 20.33 185 ARG B O 1
ATOM 3932 N N . GLY B 1 198 ? 102.499 37.722 -5.166 1.00 20.79 186 GLY B N 1
ATOM 3933 C CA . GLY B 1 198 ? 102.831 39.126 -5.020 1.00 19.68 186 GLY B CA 1
ATOM 3934 C C . GLY B 1 198 ? 104.185 39.462 -5.616 1.00 20.26 186 GLY B C 1
ATOM 3935 O O . GLY B 1 198 ? 105.148 38.709 -5.480 1.00 19.69 186 GLY B O 1
ATOM 3936 N N . ILE B 1 199 ? 104.253 40.613 -6.273 1.00 20.52 187 ILE B N 1
ATOM 3937 C CA . ILE B 1 199 ? 105.472 41.071 -6.914 1.00 21.87 187 ILE B CA 1
ATOM 3938 C C . ILE B 1 199 ? 106.654 41.195 -5.942 1.00 22.90 187 ILE B C 1
ATOM 3939 O O . ILE B 1 199 ? 107.812 41.113 -6.349 1.00 23.31 187 ILE B O 1
ATOM 3944 N N . GLU B 1 200 ? 106.353 41.373 -4.658 1.00 23.21 188 GLU B N 1
ATOM 3945 C CA . GLU B 1 200 ? 107.378 41.502 -3.623 1.00 22.80 188 GLU B CA 1
ATOM 3946 C C . GLU B 1 200 ? 108.222 40.247 -3.468 1.00 23.06 188 GLU B C 1
ATOM 3947 O O . GLU B 1 200 ? 109.416 40.317 -3.182 1.00 22.44 188 GLU B O 1
ATOM 3953 N N . PHE B 1 201 ? 107.589 39.096 -3.648 1.00 22.74 189 PHE B N 1
ATOM 3954 C CA . PHE B 1 201 ? 108.274 37.828 -3.481 1.00 22.48 189 PHE B CA 1
ATOM 3955 C C . PHE B 1 201 ? 109.218 37.476 -4.618 1.00 22.86 189 PHE B C 1
ATOM 3956 O O . PHE B 1 201 ? 108.949 37.764 -5.780 1.00 23.16 189 PHE B O 1
ATOM 3964 N N . VAL B 1 202 ? 110.335 36.855 -4.249 1.00 24.27 190 VAL B N 1
ATOM 3965 C CA . VAL B 1 202 ? 111.397 36.495 -5.182 1.00 24.58 190 VAL B CA 1
ATOM 3966 C C . VAL B 1 202 ? 110.982 35.808 -6.485 1.00 24.59 190 VAL B C 1
ATOM 3967 O O . VAL B 1 202 ? 111.446 36.190 -7.558 1.00 25.11 190 VAL B O 1
ATOM 3971 N N . THR B 1 203 ? 110.110 34.811 -6.409 1.00 24.55 191 THR B N 1
ATOM 3972 C CA . THR B 1 203 ? 109.683 34.115 -7.617 1.00 25.17 191 THR B CA 1
ATOM 3973 C C . THR B 1 203 ? 108.959 35.056 -8.578 1.00 25.14 191 THR B C 1
ATOM 3974 O O . THR B 1 203 ? 109.337 35.168 -9.744 1.00 25.16 191 THR B O 1
ATOM 3978 N N . ARG B 1 204 ? 107.920 35.732 -8.092 1.00 24.60 192 ARG B N 1
ATOM 3979 C CA . ARG B 1 204 ? 107.174 36.658 -8.934 1.00 24.28 192 ARG B CA 1
ATOM 3980 C C . ARG B 1 204 ? 108.091 37.785 -9.391 1.00 24.58 192 ARG B C 1
ATOM 3981 O O . ARG B 1 204 ? 108.040 38.207 -10.544 1.00 24.20 192 ARG B O 1
ATOM 3989 N N . LYS B 1 205 ? 108.929 38.271 -8.480 1.00 24.07 193 LYS B N 1
ATOM 3990 C CA . LYS B 1 205 ? 109.859 39.343 -8.806 1.00 25.06 193 LYS B CA 1
ATOM 3991 C C . LYS B 1 205 ? 110.744 38.921 -9.975 1.00 25.45 193 LYS B C 1
ATOM 3992 O O . LYS B 1 205 ? 110.964 39.688 -10.912 1.00 25.43 193 LYS B O 1
ATOM 3998 N N . VAL B 1 206 ? 111.248 37.693 -9.905 1.00 25.95 194 VAL B N 1
ATOM 3999 C CA . VAL B 1 206 ? 112.101 37.149 -10.951 1.00 26.89 194 VAL B CA 1
ATOM 4000 C C . VAL B 1 206 ? 111.332 36.934 -12.251 1.00 27.58 194 VAL B C 1
ATOM 4001 O O . VAL B 1 206 ? 111.709 37.469 -13.292 1.00 27.84 194 VAL B O 1
ATOM 4005 N N . THR B 1 207 ? 110.254 36.156 -12.193 1.00 27.56 195 THR B N 1
ATOM 4006 C CA . THR B 1 207 ? 109.468 35.886 -13.390 1.00 28.36 195 THR B CA 1
ATOM 4007 C C . THR B 1 207 ? 108.994 37.183 -14.031 1.00 28.86 195 THR B C 1
ATOM 4008 O O . THR B 1 207 ? 108.920 37.287 -15.256 1.00 28.74 195 THR B O 1
ATOM 4012 N N . ASP B 1 208 ? 108.676 38.174 -13.204 1.00 29.28 196 ASP B N 1
ATOM 4013 C CA . ASP B 1 208 ? 108.236 39.464 -13.721 1.00 29.01 196 ASP B CA 1
ATOM 4014 C C . ASP B 1 208 ? 109.415 40.102 -14.443 1.00 29.54 196 ASP B C 1
ATOM 4015 O O . ASP B 1 208 ? 109.274 40.627 -15.546 1.00 29.43 196 ASP B O 1
ATOM 4020 N N . ALA B 1 209 ? 110.580 40.051 -13.805 1.00 28.94 197 ALA B N 1
ATOM 4021 C CA . ALA B 1 209 ? 111.789 40.618 -14.379 1.00 29.77 197 ALA B CA 1
ATOM 4022 C C . ALA B 1 209 ? 112.132 39.891 -15.677 1.00 29.95 197 ALA B C 1
ATOM 4023 O O . ALA B 1 209 ? 112.448 40.521 -16.682 1.00 30.27 197 ALA B O 1
ATOM 4025 N N . VAL B 1 210 ? 112.062 38.565 -15.648 1.00 30.57 198 VAL B N 1
ATOM 4026 C CA . VAL B 1 210 ? 112.357 37.751 -16.823 1.00 31.58 198 VAL B CA 1
ATOM 4027 C C . VAL B 1 210 ? 111.495 38.185 -18.001 1.00 32.11 198 VAL B C 1
ATOM 4028 O O . VAL B 1 210 ? 112.000 38.421 -19.097 1.00 31.99 198 VAL B O 1
ATOM 4032 N N . ALA B 1 211 ? 110.193 38.294 -17.765 1.00 32.66 199 ALA B N 1
ATOM 4033 C CA . ALA B 1 211 ? 109.256 38.700 -18.803 1.00 33.32 199 ALA B CA 1
ATOM 4034 C C . ALA B 1 211 ? 109.606 40.076 -19.353 1.00 34.50 199 ALA B C 1
ATOM 4035 O O . ALA B 1 211 ? 109.681 40.267 -20.566 1.00 34.76 199 ALA B O 1
ATOM 4037 N N . ARG B 1 212 ? 109.823 41.032 -18.454 1.00 35.52 200 ARG B N 1
ATOM 4038 C CA . ARG B 1 212 ? 110.149 42.395 -18.851 1.00 36.46 200 ARG B CA 1
ATOM 4039 C C . ARG B 1 212 ? 111.491 42.450 -19.574 1.00 37.28 200 ARG B C 1
ATOM 4040 O O . ARG B 1 212 ? 111.650 43.175 -20.554 1.00 37.29 200 ARG B O 1
ATOM 4048 N N . ILE B 1 213 ? 112.458 41.682 -19.085 1.00 37.66 201 ILE B N 1
ATOM 4049 C CA . ILE B 1 213 ? 113.774 41.642 -19.705 1.00 38.28 201 ILE B CA 1
ATOM 4050 C C . ILE B 1 213 ? 113.661 41.027 -21.095 1.00 39.17 201 ILE B C 1
ATOM 4051 O O . ILE B 1 213 ? 114.134 41.598 -22.077 1.00 39.52 201 ILE B O 1
ATOM 4056 N N . LYS B 1 214 ? 113.026 39.861 -21.163 1.00 39.70 202 LYS B N 1
ATOM 4057 C CA . LYS B 1 214 ? 112.841 39.153 -22.421 1.00 40.34 202 LYS B CA 1
ATOM 4058 C C . LYS B 1 214 ? 112.116 40.015 -23.443 1.00 40.92 202 LYS B C 1
ATOM 4059 O O . LYS B 1 214 ? 112.358 39.897 -24.643 1.00 41.71 202 LYS B O 1
ATOM 4065 N N . LEU B 1 215 ? 111.225 40.877 -22.965 1.00 40.94 203 LEU B N 1
ATOM 4066 C CA . LEU B 1 215 ? 110.470 41.759 -23.844 1.00 41.06 203 LEU B CA 1
ATOM 4067 C C . LEU B 1 215 ? 111.175 43.099 -24.026 1.00 41.35 203 LEU B C 1
ATOM 4068 O O . LEU B 1 215 ? 110.590 44.057 -24.530 1.00 41.15 203 LEU B O 1
ATOM 4073 N N . GLY B 1 216 ? 112.436 43.154 -23.604 1.00 41.73 204 GLY B N 1
ATOM 4074 C CA . GLY B 1 216 ? 113.225 44.367 -23.740 1.00 42.42 204 GLY B CA 1
ATOM 4075 C C . GLY B 1 216 ? 112.710 45.596 -23.014 1.00 42.89 204 GLY B C 1
ATOM 4076 O O . GLY B 1 216 ? 113.045 46.723 -23.385 1.00 43.52 204 GLY B O 1
ATOM 4077 N N . LYS B 1 217 ? 111.899 45.392 -21.982 1.00 42.58 205 LYS B N 1
ATOM 4078 C CA . LYS B 1 217 ? 111.357 46.507 -21.216 1.00 42.35 205 LYS B CA 1
ATOM 4079 C C . LYS B 1 217 ? 112.178 46.722 -19.946 1.00 42.10 205 LYS B C 1
ATOM 4080 O O . LYS B 1 217 ? 111.964 47.685 -19.209 1.00 42.01 205 LYS B O 1
ATOM 4082 N N . GLN B 1 218 ? 113.122 45.818 -19.703 1.00 41.66 206 GLN B N 1
ATOM 4083 C CA . GLN B 1 218 ? 113.978 45.887 -18.525 1.00 41.29 206 GLN B CA 1
ATOM 4084 C C . GLN B 1 218 ? 115.361 45.366 -18.891 1.00 40.87 206 GLN B C 1
ATOM 4085 O O . GLN B 1 218 ? 115.486 44.452 -19.705 1.00 41.58 206 GLN B O 1
ATOM 4091 N N . GLN B 1 219 ? 116.397 45.933 -18.282 1.00 40.47 207 GLN B N 1
ATOM 4092 C CA . GLN B 1 219 ? 117.763 45.522 -18.589 1.00 40.53 207 GLN B CA 1
ATOM 4093 C C . GLN B 1 219 ? 118.419 44.629 -17.543 1.00 40.34 207 GLN B C 1
ATOM 4094 O O . GLN B 1 219 ? 119.395 43.941 -17.842 1.00 40.46 207 GLN B O 1
ATOM 4096 N N . GLU B 1 220 ? 117.895 44.629 -16.323 1.00 40.00 208 GLU B N 1
ATOM 4097 C CA . GLU B 1 220 ? 118.489 43.813 -15.270 1.00 39.55 208 GLU B CA 1
ATOM 4098 C C . GLU B 1 220 ? 117.518 43.346 -14.195 1.00 38.27 208 GLU B C 1
ATOM 4099 O O . GLU B 1 220 ? 116.388 43.820 -14.102 1.00 38.45 208 GLU B O 1
ATOM 4105 N N . LEU B 1 221 ? 117.987 42.404 -13.385 1.00 36.69 209 LEU B N 1
ATOM 4106 C CA . LEU B 1 221 ? 117.219 41.855 -12.278 1.00 35.19 209 LEU B CA 1
ATOM 4107 C C . LEU B 1 221 ? 118.079 41.991 -11.031 1.00 34.51 209 LEU B C 1
ATOM 4108 O O . LEU B 1 221 ? 119.191 41.462 -10.975 1.00 34.22 209 LEU B O 1
ATOM 4113 N N . ARG B 1 222 ? 117.575 42.711 -10.038 1.00 33.87 210 ARG B N 1
ATOM 4114 C CA . ARG B 1 222 ? 118.319 42.892 -8.803 1.00 33.44 210 ARG B CA 1
ATOM 4115 C C . ARG B 1 222 ? 117.722 42.049 -7.693 1.00 31.93 210 ARG B C 1
ATOM 4116 O O . ARG B 1 222 ? 116.559 42.219 -7.327 1.00 31.71 210 ARG B O 1
ATOM 4124 N N . LEU B 1 223 ? 118.522 41.132 -7.168 1.00 30.12 211 LEU B N 1
ATOM 4125 C CA . LEU B 1 223 ? 118.080 40.271 -6.084 1.00 29.27 211 LEU B CA 1
ATOM 4126 C C . LEU B 1 223 ? 119.049 40.408 -4.926 1.00 29.22 211 LEU B C 1
ATOM 4127 O O . LEU B 1 223 ? 120.103 41.033 -5.057 1.00 29.71 211 LEU B O 1
ATOM 4132 N N . GLY B 1 224 ? 118.687 39.832 -3.787 1.00 28.78 212 GLY B N 1
ATOM 4133 C CA . GLY B 1 224 ? 119.552 39.904 -2.629 1.00 27.92 212 GLY B CA 1
ATOM 4134 C C . GLY B 1 224 ? 120.348 38.625 -2.524 1.00 27.57 212 GLY B C 1
ATOM 4135 O O . GLY B 1 224 ? 121.253 38.376 -3.323 1.00 28.58 212 GLY B O 1
ATOM 4136 N N . ASN B 1 225 ? 120.002 37.811 -1.536 1.00 26.32 213 ASN B N 1
ATOM 4137 C CA . ASN B 1 225 ? 120.667 36.539 -1.310 1.00 26.06 213 ASN B CA 1
ATOM 4138 C C . ASN B 1 225 ? 120.066 35.463 -2.209 1.00 25.92 213 ASN B C 1
ATOM 4139 O O . ASN B 1 225 ? 118.999 34.921 -1.922 1.00 24.52 213 ASN B O 1
ATOM 4144 N N . VAL B 1 226 ? 120.758 35.157 -3.302 1.00 25.99 214 VAL B N 1
ATOM 4145 C CA . VAL B 1 226 ? 120.275 34.151 -4.236 1.00 26.35 214 VAL B CA 1
ATOM 4146 C C . VAL B 1 226 ? 120.673 32.737 -3.825 1.00 25.99 214 VAL B C 1
ATOM 4147 O O . VAL B 1 226 ? 120.365 31.774 -4.521 1.00 25.99 214 VAL B O 1
ATOM 4151 N N . ASP B 1 227 ? 121.347 32.615 -2.687 1.00 26.47 215 ASP B N 1
ATOM 4152 C CA . ASP B 1 227 ? 121.772 31.310 -2.193 1.00 27.58 215 ASP B CA 1
ATOM 4153 C C . ASP B 1 227 ? 120.724 30.691 -1.283 1.00 27.52 215 ASP B C 1
ATOM 4154 O O . ASP B 1 227 ? 120.816 29.517 -0.923 1.00 27.66 215 ASP B O 1
ATOM 4159 N N . ALA B 1 228 ? 119.729 31.491 -0.908 1.00 26.96 216 ALA B N 1
ATOM 4160 C CA . ALA B 1 228 ? 118.660 31.020 -0.040 1.00 26.50 216 ALA B CA 1
ATOM 4161 C C . ALA B 1 228 ? 117.945 29.863 -0.723 1.00 26.34 216 ALA B C 1
ATOM 4162 O O . ALA B 1 228 ? 117.688 29.904 -1.926 1.00 26.60 216 ALA B O 1
ATOM 4164 N N . LYS B 1 229 ? 117.640 28.825 0.043 1.00 25.66 217 LYS B N 1
ATOM 4165 C CA . LYS B 1 229 ? 116.952 27.668 -0.504 1.00 25.67 217 LYS B CA 1
ATOM 4166 C C . LYS B 1 229 ? 115.501 27.667 -0.052 1.00 24.77 217 LYS B C 1
ATOM 4167 O O . LYS B 1 229 ? 115.209 27.811 1.132 1.00 24.33 217 LYS B O 1
ATOM 4173 N N . ARG B 1 230 ? 114.593 27.498 -1.002 1.00 23.88 218 ARG B N 1
ATOM 4174 C CA . ARG B 1 230 ? 113.182 27.478 -0.677 1.00 23.41 218 ARG B CA 1
ATOM 4175 C C . ARG B 1 230 ? 112.448 26.297 -1.268 1.00 23.53 218 ARG B C 1
ATOM 4176 O O . ARG B 1 230 ? 112.745 25.837 -2.373 1.00 22.90 218 ARG B O 1
ATOM 4184 N N . ASP B 1 231 ? 111.496 25.798 -0.494 1.00 23.33 219 ASP B N 1
ATOM 4185 C CA . ASP B 1 231 ? 110.647 24.703 -0.912 1.00 22.17 219 ASP B CA 1
ATOM 4186 C C . ASP B 1 231 ? 109.465 25.447 -1.528 1.00 22.38 219 ASP B C 1
ATOM 4187 O O . ASP B 1 231 ? 108.653 26.043 -0.814 1.00 22.07 219 ASP B O 1
ATOM 4192 N N . TRP B 1 232 ? 109.399 25.444 -2.856 1.00 21.52 220 TRP B N 1
ATOM 4193 C CA . TRP B 1 232 ? 108.342 26.146 -3.576 1.00 21.04 220 TRP B CA 1
ATOM 4194 C C . TRP B 1 232 ? 107.268 25.245 -4.165 1.00 21.09 220 TRP B C 1
ATOM 4195 O O . TRP B 1 232 ? 107.561 24.283 -4.876 1.00 21.30 220 TRP B O 1
ATOM 4206 N N . GLY B 1 233 ? 106.018 25.583 -3.874 1.00 20.82 221 GLY B N 1
ATOM 4207 C CA . GLY B 1 233 ? 104.897 24.825 -4.388 1.00 21.00 221 GLY B CA 1
ATOM 4208 C C . GLY B 1 233 ? 103.951 25.768 -5.100 1.00 20.67 221 GLY B C 1
ATOM 4209 O O . GLY B 1 233 ? 104.163 26.981 -5.107 1.00 20.39 221 GLY B O 1
ATOM 4210 N N . PHE B 1 234 ? 102.906 25.217 -5.703 1.00 20.79 222 PHE B N 1
ATOM 4211 C CA . PHE B 1 234 ? 101.929 26.029 -6.412 1.00 20.78 222 PHE B CA 1
ATOM 4212 C C . PHE B 1 234 ? 100.776 26.385 -5.483 1.00 19.88 222 PHE B C 1
ATOM 4213 O O . PHE B 1 234 ? 100.170 25.506 -4.876 1.00 20.21 222 PHE B O 1
ATOM 4221 N N . ALA B 1 235 ? 100.481 27.677 -5.375 1.00 19.19 223 ALA B N 1
ATOM 4222 C CA . ALA B 1 235 ? 99.400 28.150 -4.514 1.00 19.02 223 ALA B CA 1
ATOM 4223 C C . ALA B 1 235 ? 98.093 27.404 -4.773 1.00 18.77 223 ALA B C 1
ATOM 4224 O O . ALA B 1 235 ? 97.354 27.091 -3.843 1.00 18.68 223 ALA B O 1
ATOM 4226 N N . GLY B 1 236 ? 97.807 27.129 -6.040 1.00 19.81 224 GLY B N 1
ATOM 4227 C CA . GLY B 1 236 ? 96.588 26.414 -6.378 1.00 19.71 224 GLY B CA 1
ATOM 4228 C C . GLY B 1 236 ? 96.504 25.060 -5.702 1.00 20.06 224 GLY B C 1
ATOM 4229 O O . GLY B 1 236 ? 95.422 24.608 -5.335 1.00 21.96 224 GLY B O 1
ATOM 4230 N N . ASP B 1 237 ? 97.648 24.406 -5.534 1.00 19.73 225 ASP B N 1
ATOM 4231 C CA . ASP B 1 237 ? 97.693 23.096 -4.889 1.00 19.64 225 ASP B CA 1
ATOM 4232 C C . ASP B 1 237 ? 97.526 23.223 -3.383 1.00 18.85 225 ASP B C 1
ATOM 4233 O O . ASP B 1 237 ? 96.839 22.425 -2.743 1.00 18.49 225 ASP B O 1
ATOM 4238 N N . TYR B 1 238 ? 98.179 24.231 -2.821 1.00 18.48 226 TYR B N 1
ATOM 4239 C CA . TYR B 1 238 ? 98.160 24.451 -1.387 1.00 18.10 226 TYR B CA 1
ATOM 4240 C C . TYR B 1 238 ? 96.821 24.830 -0.789 1.00 16.82 226 TYR B C 1
ATOM 4241 O O . TYR B 1 238 ? 96.495 24.389 0.307 1.00 17.88 226 TYR B O 1
ATOM 4250 N N . VAL B 1 239 ? 96.036 25.633 -1.495 1.00 16.94 227 VAL B N 1
ATOM 4251 C CA . VAL B 1 239 ? 94.736 26.018 -0.963 1.00 17.15 227 VAL B CA 1
ATOM 4252 C C . VAL B 1 239 ? 93.887 24.769 -0.772 1.00 18.14 227 VAL B C 1
ATOM 4253 O O . VAL B 1 239 ? 93.025 24.717 0.105 1.00 18.14 227 VAL B O 1
ATOM 4257 N N . GLU B 1 240 ? 94.152 23.752 -1.585 1.00 18.93 228 GLU B N 1
ATOM 4258 C CA . GLU B 1 240 ? 93.413 22.501 -1.488 1.00 20.78 228 GLU B CA 1
ATOM 4259 C C . GLU B 1 240 ? 93.681 21.892 -0.117 1.00 19.20 228 GLU B C 1
ATOM 4260 O O . GLU B 1 240 ? 92.770 21.395 0.549 1.00 18.80 228 GLU B O 1
ATOM 4266 N N . ALA B 1 241 ? 94.940 21.949 0.307 1.00 18.16 229 ALA B N 1
ATOM 4267 C CA . ALA B 1 241 ? 95.334 21.412 1.603 1.00 17.45 229 ALA B CA 1
ATOM 4268 C C . ALA B 1 241 ? 94.623 22.175 2.717 1.00 17.17 229 ALA B C 1
ATOM 4269 O O . ALA B 1 241 ? 94.149 21.581 3.686 1.00 16.84 229 ALA B O 1
ATOM 4271 N N . MET B 1 242 ? 94.553 23.495 2.575 1.00 17.27 230 MET B N 1
ATOM 4272 C CA . MET B 1 242 ? 93.890 24.328 3.574 1.00 16.41 230 MET B CA 1
ATOM 4273 C C . MET B 1 242 ? 92.473 23.820 3.729 1.00 15.50 230 MET B C 1
ATOM 4274 O O . MET B 1 242 ? 92.003 23.559 4.830 1.00 16.07 230 MET B O 1
ATOM 4279 N N . TRP B 1 243 ? 91.791 23.695 2.600 1.00 16.15 231 TRP B N 1
ATOM 4280 C CA . TRP B 1 243 ? 90.416 23.228 2.590 1.00 16.82 231 TRP B CA 1
ATOM 4281 C C . TRP B 1 243 ? 90.308 21.827 3.171 1.00 15.81 231 TRP B C 1
ATOM 4282 O O . TRP B 1 243 ? 89.443 21.559 4.005 1.00 15.99 231 TRP B O 1
ATOM 4293 N N . LEU B 1 244 ? 91.180 20.927 2.735 1.00 16.60 232 LEU B N 1
ATOM 4294 C CA . LEU B 1 244 ? 91.144 19.564 3.253 1.00 17.30 232 LEU B CA 1
ATOM 4295 C C . LEU B 1 244 ? 91.251 19.572 4.774 1.00 17.71 232 LEU B C 1
ATOM 4296 O O . LEU B 1 244 ? 90.557 18.820 5.461 1.00 17.98 232 LEU B O 1
ATOM 4301 N N . MET B 1 245 ? 92.110 20.436 5.304 1.00 18.02 233 MET B N 1
ATOM 4302 C CA . MET B 1 245 ? 92.284 20.525 6.750 1.00 18.15 233 MET B CA 1
ATOM 4303 C C . MET B 1 245 ? 90.972 20.816 7.475 1.00 17.36 233 MET B C 1
ATOM 4304 O O . MET B 1 245 ? 90.706 20.262 8.538 1.00 16.29 233 MET B O 1
ATOM 4309 N N . LEU B 1 246 ? 90.143 21.675 6.901 1.00 17.63 234 LEU B N 1
ATOM 4310 C CA . LEU B 1 246 ? 88.877 21.995 7.541 1.00 18.56 234 LEU B CA 1
ATOM 4311 C C . LEU B 1 246 ? 87.792 20.961 7.277 1.00 19.69 234 LEU B C 1
ATOM 4312 O O . LEU B 1 246 ? 86.694 21.060 7.822 1.00 19.86 234 LEU B O 1
ATOM 4317 N N . GLN B 1 247 ? 88.098 19.958 6.455 1.00 20.53 235 GLN B N 1
ATOM 4318 C CA . GLN B 1 247 ? 87.128 18.905 6.166 1.00 21.94 235 GLN B CA 1
ATOM 4319 C C . GLN B 1 247 ? 87.322 17.756 7.147 1.00 22.80 235 GLN B C 1
ATOM 4320 O O . GLN B 1 247 ? 86.457 16.893 7.291 1.00 23.45 235 GLN B O 1
ATOM 4326 N N . GLN B 1 248 ? 88.463 17.751 7.827 1.00 23.20 236 GLN B N 1
ATOM 4327 C CA . GLN B 1 248 ? 88.753 16.712 8.804 1.00 22.85 236 GLN B CA 1
ATOM 4328 C C . GLN B 1 248 ? 87.804 16.877 9.984 1.00 23.16 236 GLN B C 1
ATOM 4329 O O . GLN B 1 248 ? 87.412 17.997 10.315 1.00 22.69 236 GLN B O 1
ATOM 4335 N N . ASP B 1 249 ? 87.432 15.767 10.615 1.00 23.02 237 ASP B N 1
ATOM 4336 C CA . ASP B 1 249 ? 86.527 15.818 11.755 1.00 23.83 237 ASP B CA 1
ATOM 4337 C C . ASP B 1 249 ? 87.175 16.518 12.944 1.00 24.14 237 ASP B C 1
ATOM 4338 O O . ASP B 1 249 ? 86.523 17.278 13.661 1.00 24.21 237 ASP B O 1
ATOM 4343 N N . LYS B 1 250 ? 88.457 16.247 13.156 1.00 24.03 238 LYS B N 1
ATOM 4344 C CA . LYS B 1 250 ? 89.190 16.846 14.262 1.00 24.09 238 LYS B CA 1
ATOM 4345 C C . LYS B 1 250 ? 90.272 17.772 13.724 1.00 23.35 238 LYS B C 1
ATOM 4346 O O . LYS B 1 250 ? 91.047 17.401 12.842 1.00 23.19 238 LYS B O 1
ATOM 4348 N N . ALA B 1 251 ? 90.312 18.983 14.259 1.00 22.54 239 ALA B N 1
ATOM 4349 C CA . ALA B 1 251 ? 91.286 19.971 13.830 1.00 21.76 239 ALA B CA 1
ATOM 4350 C C . ALA B 1 251 ? 92.686 19.525 14.208 1.00 21.45 239 ALA B C 1
ATOM 4351 O O . ALA B 1 251 ? 92.878 18.821 15.195 1.00 21.29 239 ALA B O 1
ATOM 4353 N N . ASP B 1 252 ? 93.659 19.931 13.406 1.00 20.45 240 ASP B N 1
ATOM 4354 C CA . ASP B 1 252 ? 95.048 19.595 13.667 1.00 20.72 240 ASP B CA 1
ATOM 4355 C C . ASP B 1 252 ? 95.905 20.491 12.789 1.00 19.69 240 ASP B C 1
ATOM 4356 O O . ASP B 1 252 ? 95.386 21.226 11.948 1.00 18.32 240 ASP B O 1
ATOM 4361 N N . ASP B 1 253 ? 97.216 20.424 12.979 1.00 18.70 241 ASP B N 1
ATOM 4362 C CA . ASP B 1 253 ? 98.130 21.255 12.216 1.00 18.85 241 ASP B CA 1
ATOM 4363 C C . ASP B 1 253 ? 98.914 20.418 11.233 1.00 18.75 241 ASP B C 1
ATOM 4364 O O . ASP B 1 253 ? 99.287 19.285 11.529 1.00 19.72 241 ASP B O 1
ATOM 4369 N N . TYR B 1 254 ? 99.162 20.982 10.060 1.00 18.71 242 TYR B N 1
ATOM 4370 C CA . TYR B 1 254 ? 99.871 20.256 9.024 1.00 18.63 242 TYR B CA 1
ATOM 4371 C C . TYR B 1 254 ? 100.855 21.101 8.258 1.00 18.31 242 TYR B C 1
ATOM 4372 O O . TYR B 1 254 ? 100.621 22.282 8.000 1.00 18.87 242 TYR B O 1
ATOM 4381 N N . VAL B 1 255 ? 101.961 20.472 7.888 1.00 17.32 243 VAL B N 1
ATOM 4382 C CA . VAL B 1 255 ? 102.964 21.125 7.084 1.00 17.77 243 VAL B CA 1
ATOM 4383 C C . VAL B 1 255 ? 102.529 20.810 5.666 1.00 18.24 243 VAL B C 1
ATOM 4384 O O . VAL B 1 255 ? 102.098 19.691 5.372 1.00 18.27 243 VAL B O 1
ATOM 4388 N N . VAL B 1 256 ? 102.610 21.803 4.794 1.00 17.95 244 VAL B N 1
ATOM 4389 C CA . VAL B 1 256 ? 102.243 21.612 3.406 1.00 17.88 244 VAL B CA 1
ATOM 4390 C C . VAL B 1 256 ? 103.417 22.152 2.615 1.00 18.91 244 VAL B C 1
ATOM 4391 O O . VAL B 1 256 ? 103.772 23.326 2.733 1.00 17.93 244 VAL B O 1
ATOM 4395 N N . ALA B 1 257 ? 104.034 21.275 1.832 1.00 19.75 245 ALA B N 1
ATOM 4396 C CA . ALA B 1 257 ? 105.195 21.640 1.038 1.00 21.19 245 ALA B CA 1
ATOM 4397 C C . ALA B 1 257 ? 105.413 20.612 -0.061 1.00 22.24 245 ALA B C 1
ATOM 4398 O O . ALA B 1 257 ? 104.703 19.610 -0.135 1.00 23.18 245 ALA B O 1
ATOM 4400 N N . THR B 1 258 ? 106.403 20.864 -0.906 1.00 23.37 246 THR B N 1
ATOM 4401 C CA . THR B 1 258 ? 106.722 19.961 -1.997 1.00 24.45 246 THR B CA 1
ATOM 4402 C C . THR B 1 258 ? 107.752 18.931 -1.548 1.00 25.49 246 THR B C 1
ATOM 4403 O O . THR B 1 258 ? 107.814 17.828 -2.088 1.00 26.56 246 THR B O 1
ATOM 4407 N N . GLY B 1 259 ? 108.552 19.286 -0.549 1.00 25.92 247 GLY B N 1
ATOM 4408 C CA . GLY B 1 259 ? 109.565 18.363 -0.069 1.00 26.71 247 GLY B CA 1
ATOM 4409 C C . GLY B 1 259 ? 110.839 18.531 -0.870 1.00 27.16 247 GLY B C 1
ATOM 4410 O O . GLY B 1 259 ? 111.802 17.782 -0.701 1.00 27.62 247 GLY B O 1
ATOM 4411 N N . VAL B 1 260 ? 110.831 19.518 -1.760 1.00 26.81 248 VAL B N 1
ATOM 4412 C CA . VAL B 1 260 ? 111.988 19.824 -2.586 1.00 27.30 248 VAL B CA 1
ATOM 4413 C C . VAL B 1 260 ? 112.357 21.286 -2.349 1.00 28.29 248 VAL B C 1
ATOM 4414 O O . VAL B 1 260 ? 111.500 22.170 -2.406 1.00 28.24 248 VAL B O 1
ATOM 4418 N N . THR B 1 261 ? 113.629 21.539 -2.070 1.00 28.17 249 THR B N 1
ATOM 4419 C CA . THR B 1 261 ? 114.074 22.900 -1.837 1.00 28.02 249 THR B CA 1
ATOM 4420 C C . THR B 1 261 ? 115.061 23.290 -2.927 1.00 28.08 249 THR B C 1
ATOM 4421 O O . THR B 1 261 ? 115.888 22.487 -3.353 1.00 28.20 249 THR B O 1
ATOM 4425 N N . THR B 1 262 ? 114.964 24.532 -3.379 1.00 28.17 250 THR B N 1
ATOM 4426 C CA . THR B 1 262 ? 115.817 25.017 -4.447 1.00 27.44 250 THR B CA 1
ATOM 4427 C C . THR B 1 262 ? 116.346 26.397 -4.111 1.00 27.55 250 THR B C 1
ATOM 4428 O O . THR B 1 262 ? 115.677 27.180 -3.434 1.00 28.04 250 THR B O 1
ATOM 4432 N N . THR B 1 263 ? 117.550 26.695 -4.582 1.00 26.39 251 THR B N 1
ATOM 4433 C CA . THR B 1 263 ? 118.146 27.994 -4.331 1.00 26.07 251 THR B CA 1
ATOM 4434 C C . THR B 1 263 ? 117.470 29.018 -5.224 1.00 26.32 251 THR B C 1
ATOM 4435 O O . THR B 1 263 ? 116.976 28.688 -6.307 1.00 25.71 251 THR B O 1
ATOM 4439 N N . VAL B 1 264 ? 117.444 30.262 -4.764 1.00 25.90 252 VAL B N 1
ATOM 4440 C CA . VAL B 1 264 ? 116.849 31.334 -5.538 1.00 25.92 252 VAL B CA 1
ATOM 4441 C C . VAL B 1 264 ? 117.587 31.430 -6.868 1.00 26.33 252 VAL B C 1
ATOM 4442 O O . VAL B 1 264 ? 116.988 31.729 -7.899 1.00 25.08 252 VAL B O 1
ATOM 4446 N N . ARG B 1 265 ? 118.891 31.166 -6.838 1.00 27.65 253 ARG B N 1
ATOM 4447 C CA . ARG B 1 265 ? 119.696 31.231 -8.050 1.00 29.40 253 ARG B CA 1
ATOM 4448 C C . ARG B 1 265 ? 119.188 30.263 -9.117 1.00 29.28 253 ARG B C 1
ATOM 4449 O O . ARG B 1 265 ? 119.010 30.646 -10.271 1.00 29.84 253 ARG B O 1
ATOM 4457 N N . ASP B 1 266 ? 118.958 29.012 -8.734 1.00 30.13 254 ASP B N 1
ATOM 4458 C CA . ASP B 1 266 ? 118.475 28.018 -9.684 1.00 31.26 254 ASP B CA 1
ATOM 4459 C C . ASP B 1 266 ? 117.077 28.363 -10.171 1.00 31.75 254 ASP B C 1
ATOM 4460 O O . ASP B 1 266 ? 116.779 28.238 -11.359 1.00 31.37 254 ASP B O 1
ATOM 4465 N N . MET B 1 267 ? 116.221 28.793 -9.247 1.00 31.67 255 MET B N 1
ATOM 4466 C CA . MET B 1 267 ? 114.859 29.175 -9.594 1.00 32.13 255 MET B CA 1
ATOM 4467 C C . MET B 1 267 ? 114.965 30.294 -10.617 1.00 32.83 255 MET B C 1
ATOM 4468 O O . MET B 1 267 ? 114.242 30.323 -11.613 1.00 32.73 255 MET B O 1
ATOM 4473 N N . CYS B 1 268 ? 115.889 31.210 -10.359 1.00 33.56 256 CYS B N 1
ATOM 4474 C CA . CYS B 1 268 ? 116.127 32.339 -11.243 1.00 35.72 256 CYS B CA 1
ATOM 4475 C C . CYS B 1 268 ? 116.625 31.804 -12.589 1.00 35.93 256 CYS B C 1
ATOM 4476 O O . CYS B 1 268 ? 116.242 32.298 -13.650 1.00 35.75 256 CYS B O 1
ATOM 4479 N N . GLN B 1 269 ? 117.468 30.778 -12.535 1.00 35.78 257 GLN B N 1
ATOM 4480 C CA . GLN B 1 269 ? 118.008 30.173 -13.743 1.00 36.34 257 GLN B CA 1
ATOM 4481 C C . GLN B 1 269 ? 116.865 29.550 -14.542 1.00 36.05 257 GLN B C 1
ATOM 4482 O O . GLN B 1 269 ? 116.772 29.730 -15.755 1.00 35.82 257 GLN B O 1
ATOM 4488 N N . ILE B 1 270 ? 115.993 28.827 -13.848 1.00 35.57 258 ILE B N 1
ATOM 4489 C CA . ILE B 1 270 ? 114.849 28.183 -14.481 1.00 35.66 258 ILE B CA 1
ATOM 4490 C C . ILE B 1 270 ? 113.977 29.202 -15.200 1.00 35.77 258 ILE B C 1
ATOM 4491 O O . ILE B 1 270 ? 113.546 28.977 -16.330 1.00 36.37 258 ILE B O 1
ATOM 4496 N N . ALA B 1 271 ? 113.723 30.326 -14.538 1.00 35.38 259 ALA B N 1
ATOM 4497 C CA . ALA B 1 271 ? 112.892 31.377 -15.112 1.00 35.01 259 ALA B CA 1
ATOM 4498 C C . ALA B 1 271 ? 113.477 31.939 -16.405 1.00 34.98 259 ALA B C 1
ATOM 4499 O O . ALA B 1 271 ? 112.789 32.013 -17.423 1.00 35.06 259 ALA B O 1
ATOM 4501 N N . PHE B 1 272 ? 114.740 32.345 -16.364 1.00 35.31 260 PHE B N 1
ATOM 4502 C CA . PHE B 1 272 ? 115.381 32.896 -17.551 1.00 36.15 260 PHE B CA 1
ATOM 4503 C C . PHE B 1 272 ? 115.530 31.841 -18.640 1.00 37.01 260 PHE B C 1
ATOM 4504 O O . PHE B 1 272 ? 115.276 32.110 -19.813 1.00 36.81 260 PHE B O 1
ATOM 4512 N N . GLU B 1 273 ? 115.943 30.639 -18.251 1.00 37.69 261 GLU B N 1
ATOM 4513 C CA . GLU B 1 273 ? 116.114 29.561 -19.214 1.00 39.09 261 GLU B CA 1
ATOM 4514 C C . GLU B 1 273 ? 114.825 29.285 -19.974 1.00 39.33 261 GLU B C 1
ATOM 4515 O O . GLU B 1 273 ? 114.860 28.888 -21.138 1.00 39.16 261 GLU B O 1
ATOM 4521 N N . HIS B 1 274 ? 113.688 29.507 -19.322 1.00 39.96 262 HIS B N 1
ATOM 4522 C CA . HIS B 1 274 ? 112.399 29.272 -19.962 1.00 40.21 262 HIS B CA 1
ATOM 4523 C C . HIS B 1 274 ? 112.169 30.217 -21.137 1.00 39.64 262 HIS B C 1
ATOM 4524 O O . HIS B 1 274 ? 111.383 29.919 -22.033 1.00 39.49 262 HIS B O 1
ATOM 4531 N N . VAL B 1 275 ? 112.846 31.360 -21.131 1.00 39.62 263 VAL B N 1
ATOM 4532 C CA . VAL B 1 275 ? 112.701 32.321 -22.218 1.00 39.55 263 VAL B CA 1
ATOM 4533 C C . VAL B 1 275 ? 113.977 32.399 -23.049 1.00 39.46 263 VAL B C 1
ATOM 4534 O O . VAL B 1 275 ? 114.217 33.384 -23.749 1.00 39.23 263 VAL B O 1
ATOM 4538 N N . GLY B 1 276 ? 114.792 31.353 -22.962 1.00 39.40 264 GLY B N 1
ATOM 4539 C CA . GLY B 1 276 ? 116.029 31.304 -23.719 1.00 39.59 264 GLY B CA 1
ATOM 4540 C C . GLY B 1 276 ? 117.032 32.388 -23.373 1.00 40.06 264 GLY B C 1
ATOM 4541 O O . GLY B 1 276 ? 117.692 32.934 -24.257 1.00 40.20 264 GLY B O 1
ATOM 4542 N N . LEU B 1 277 ? 117.149 32.703 -22.087 1.00 39.70 265 LEU B N 1
ATOM 4543 C CA . LEU B 1 277 ? 118.087 33.722 -21.636 1.00 39.39 265 LEU B CA 1
ATOM 4544 C C . LEU B 1 277 ? 118.968 33.171 -20.527 1.00 39.57 265 LEU B C 1
ATOM 4545 O O . LEU B 1 277 ? 118.611 32.195 -19.865 1.00 39.31 265 LEU B O 1
ATOM 4550 N N . ASP B 1 278 ? 120.120 33.801 -20.332 1.00 39.95 266 ASP B N 1
ATOM 4551 C CA . ASP B 1 278 ? 121.054 33.391 -19.292 1.00 40.47 266 ASP B CA 1
ATOM 4552 C C . ASP B 1 278 ? 120.969 34.425 -18.177 1.00 39.91 266 ASP B C 1
ATOM 4553 O O . ASP B 1 278 ? 121.433 35.555 -18.328 1.00 39.72 266 ASP B O 1
ATOM 4558 N N . TYR B 1 279 ? 120.365 34.030 -17.061 1.00 39.67 267 TYR B N 1
ATOM 4559 C CA . TYR B 1 279 ? 120.188 34.919 -15.921 1.00 39.28 267 TYR B CA 1
ATOM 4560 C C . TYR B 1 279 ? 121.470 35.662 -15.562 1.00 39.47 267 TYR B C 1
ATOM 4561 O O . TYR B 1 279 ? 121.434 36.824 -15.157 1.00 39.07 267 TYR B O 1
ATOM 4570 N N . ARG B 1 280 ? 122.603 34.987 -15.721 1.00 40.01 268 ARG B N 1
ATOM 4571 C CA . ARG B 1 280 ? 123.897 35.576 -15.403 1.00 40.36 268 ARG B CA 1
ATOM 4572 C C . ARG B 1 280 ? 124.158 36.863 -16.175 1.00 40.19 268 ARG B C 1
ATOM 4573 O O . ARG B 1 280 ? 125.027 37.651 -15.799 1.00 40.48 268 ARG B O 1
ATOM 4581 N N . ASP B 1 281 ? 123.409 37.078 -17.252 1.00 39.46 269 ASP B N 1
ATOM 4582 C CA . ASP B 1 281 ? 123.577 38.282 -18.056 1.00 39.13 269 ASP B CA 1
ATOM 4583 C C . ASP B 1 281 ? 122.699 39.422 -17.563 1.00 38.05 269 ASP B C 1
ATOM 4584 O O . ASP B 1 281 ? 122.824 40.549 -18.037 1.00 37.77 269 ASP B O 1
ATOM 4589 N N . PHE B 1 282 ? 121.815 39.134 -16.611 1.00 37.45 270 PHE B N 1
ATOM 4590 C CA . PHE B 1 282 ? 120.915 40.163 -16.096 1.00 36.42 270 PHE B CA 1
ATOM 4591 C C . PHE B 1 282 ? 120.842 40.240 -14.572 1.00 35.53 270 PHE B C 1
ATOM 4592 O O . PHE B 1 282 ? 120.487 41.278 -14.016 1.00 34.82 270 PHE B O 1
ATOM 4600 N N . LEU B 1 283 ? 121.173 39.143 -13.901 1.00 34.92 271 LEU B N 1
ATOM 4601 C CA . LEU B 1 283 ? 121.121 39.104 -12.447 1.00 34.96 271 LEU B CA 1
ATOM 4602 C C . LEU B 1 283 ? 122.219 39.918 -11.780 1.00 35.31 271 LEU B C 1
ATOM 4603 O O . LEU B 1 283 ? 123.407 39.680 -12.000 1.00 36.15 271 LEU B O 1
ATOM 4608 N N . LYS B 1 284 ? 121.806 40.879 -10.961 1.00 34.88 272 LYS B N 1
ATOM 4609 C CA . LYS B 1 284 ? 122.736 41.719 -10.222 1.00 34.59 272 LYS B CA 1
ATOM 4610 C C . LYS B 1 284 ? 122.404 41.555 -8.743 1.00 34.69 272 LYS B C 1
ATOM 4611 O O . LYS B 1 284 ? 121.241 41.656 -8.350 1.00 34.78 272 LYS B O 1
ATOM 4613 N N . ILE B 1 285 ? 123.420 41.283 -7.932 1.00 34.48 273 ILE B N 1
ATOM 4614 C CA . ILE B 1 285 ? 123.224 41.106 -6.498 1.00 34.42 273 ILE B CA 1
ATOM 4615 C C . ILE B 1 285 ? 123.216 42.470 -5.829 1.00 34.55 273 ILE B C 1
ATOM 4616 O O . ILE B 1 285 ? 124.216 43.185 -5.844 1.00 34.24 273 ILE B O 1
ATOM 4621 N N . ASP B 1 286 ? 122.078 42.825 -5.243 1.00 34.50 274 ASP B N 1
ATOM 4622 C CA . ASP B 1 286 ? 121.923 44.116 -4.588 1.00 34.34 274 ASP B CA 1
ATOM 4623 C C . ASP B 1 286 ? 121.727 43.942 -3.085 1.00 34.53 274 ASP B C 1
ATOM 4624 O O . ASP B 1 286 ? 120.726 43.383 -2.638 1.00 34.34 274 ASP B O 1
ATOM 4629 N N . PRO B 1 287 ? 122.688 44.428 -2.283 1.00 34.53 275 PRO B N 1
ATOM 4630 C CA . PRO B 1 287 ? 122.620 44.320 -0.823 1.00 34.03 275 PRO B CA 1
ATOM 4631 C C . PRO B 1 287 ? 121.327 44.865 -0.225 1.00 33.60 275 PRO B C 1
ATOM 4632 O O . PRO B 1 287 ? 120.900 44.435 0.844 1.00 33.76 275 PRO B O 1
ATOM 4636 N N . ALA B 1 288 ? 120.705 45.807 -0.925 1.00 32.60 276 ALA B N 1
ATOM 4637 C CA . ALA B 1 288 ? 119.465 46.409 -0.455 1.00 32.11 276 ALA B CA 1
ATOM 4638 C C . ALA B 1 288 ? 118.365 45.366 -0.284 1.00 31.85 276 ALA B C 1
ATOM 4639 O O . ALA B 1 288 ? 117.357 45.623 0.371 1.00 31.67 276 ALA B O 1
ATOM 4641 N N . PHE B 1 289 ? 118.560 44.188 -0.866 1.00 31.09 277 PHE B N 1
ATOM 4642 C CA . PHE B 1 289 ? 117.555 43.143 -0.773 1.00 30.37 277 PHE B CA 1
ATOM 4643 C C . PHE B 1 289 ? 117.893 42.012 0.188 1.00 30.38 277 PHE B C 1
ATOM 4644 O O . PHE B 1 289 ? 117.169 41.019 0.263 1.00 30.38 277 PHE B O 1
ATOM 4652 N N . PHE B 1 290 ? 118.987 42.159 0.927 1.00 29.56 278 PHE B N 1
ATOM 4653 C CA . PHE B 1 290 ? 119.349 41.141 1.900 1.00 29.52 278 PHE B CA 1
ATOM 4654 C C . PHE B 1 290 ? 118.504 41.340 3.156 1.00 28.70 278 PHE B C 1
ATOM 4655 O O . PHE B 1 290 ? 118.104 42.460 3.474 1.00 28.02 278 PHE B O 1
ATOM 4663 N N . ARG B 1 291 ? 118.227 40.245 3.855 1.00 28.18 279 ARG B N 1
ATOM 4664 C CA . ARG B 1 291 ? 117.407 40.275 5.065 1.00 27.68 279 ARG B CA 1
ATOM 4665 C C . ARG B 1 291 ? 118.262 40.403 6.325 1.00 26.76 279 ARG B C 1
ATOM 4666 O O . ARG B 1 291 ? 119.331 39.810 6.417 1.00 26.64 279 ARG B O 1
ATOM 4674 N N . PRO B 1 292 ? 117.795 41.184 7.313 1.00 26.45 280 PRO B N 1
ATOM 4675 C CA . PRO B 1 292 ? 118.542 41.361 8.563 1.00 25.93 280 PRO B CA 1
ATOM 4676 C C . PRO B 1 292 ? 118.908 40.009 9.187 1.00 25.95 280 PRO B C 1
ATOM 4677 O O . PRO B 1 292 ? 120.036 39.805 9.637 1.00 25.63 280 PRO B O 1
ATOM 4681 N N . ALA B 1 293 ? 117.939 39.098 9.214 1.00 25.11 281 ALA B N 1
ATOM 4682 C CA . ALA B 1 293 ? 118.131 37.752 9.752 1.00 24.91 281 ALA B CA 1
ATOM 4683 C C . ALA B 1 293 ? 117.543 36.811 8.712 1.00 25.73 281 ALA B C 1
ATOM 4684 O O . ALA B 1 293 ? 116.335 36.573 8.676 1.00 26.60 281 ALA B O 1
ATOM 4686 N N . GLU B 1 294 ? 118.412 36.281 7.865 1.00 25.54 282 GLU B N 1
ATOM 4687 C CA . GLU B 1 294 ? 118.001 35.400 6.785 1.00 25.08 282 GLU B CA 1
ATOM 4688 C C . GLU B 1 294 ? 117.561 33.997 7.189 1.00 24.67 282 GLU B C 1
ATOM 4689 O O . GLU B 1 294 ? 117.967 33.460 8.220 1.00 25.01 282 GLU B O 1
ATOM 4695 N N . VAL B 1 295 ? 116.697 33.429 6.356 1.00 24.64 283 VAL B N 1
ATOM 4696 C CA . VAL B 1 295 ? 116.213 32.067 6.518 1.00 24.18 283 VAL B CA 1
ATOM 4697 C C . VAL B 1 295 ? 116.894 31.405 5.324 1.00 24.52 283 VAL B C 1
ATOM 4698 O O . VAL B 1 295 ? 116.406 31.473 4.197 1.00 23.37 283 VAL B O 1
ATOM 4702 N N . ASP B 1 296 ? 118.052 30.809 5.592 1.00 24.55 284 ASP B N 1
ATOM 4703 C CA . ASP B 1 296 ? 118.884 30.162 4.582 1.00 24.66 284 ASP B CA 1
ATOM 4704 C C . ASP B 1 296 ? 118.239 29.046 3.785 1.00 24.03 284 ASP B C 1
ATOM 4705 O O . ASP B 1 296 ? 118.415 28.960 2.571 1.00 24.67 284 ASP B O 1
ATOM 4710 N N . VAL B 1 297 ? 117.503 28.180 4.465 1.00 23.87 285 VAL B N 1
ATOM 4711 C CA . VAL B 1 297 ? 116.882 27.064 3.783 1.00 23.51 285 VAL B CA 1
ATOM 4712 C C . VAL B 1 297 ? 115.614 26.569 4.448 1.00 23.06 285 VAL B C 1
ATOM 4713 O O . VAL B 1 297 ? 115.486 26.570 5.669 1.00 23.37 285 VAL B O 1
ATOM 4717 N N . LEU B 1 298 ? 114.667 26.167 3.611 1.00 23.18 286 LEU B N 1
ATOM 4718 C CA . LEU B 1 298 ? 113.402 25.620 4.063 1.00 23.01 286 LEU B CA 1
ATOM 4719 C C . LEU B 1 298 ? 113.134 24.402 3.201 1.00 23.22 286 LEU B C 1
ATOM 4720 O O . LEU B 1 298 ? 113.229 24.459 1.976 1.00 23.27 286 LEU B O 1
ATOM 4725 N N . LEU B 1 299 ? 112.825 23.296 3.857 1.00 24.01 287 LEU B N 1
ATOM 4726 C CA . LEU B 1 299 ? 112.539 22.047 3.176 1.00 23.51 287 LEU B CA 1
ATOM 4727 C C . LEU B 1 299 ? 111.468 21.395 4.020 1.00 22.47 287 LEU B C 1
ATOM 4728 O O . LEU B 1 299 ? 111.746 20.875 5.098 1.00 21.93 287 LEU B O 1
ATOM 4733 N N . GLY B 1 300 ? 110.236 21.443 3.532 1.00 22.62 288 GLY B N 1
ATOM 4734 C CA . GLY B 1 300 ? 109.136 20.877 4.281 1.00 21.99 288 GLY B CA 1
ATOM 4735 C C . GLY B 1 300 ? 108.927 19.398 4.074 1.00 22.41 288 GLY B C 1
ATOM 4736 O O . GLY B 1 300 ? 109.297 18.843 3.042 1.00 21.84 288 GLY B O 1
ATOM 4737 N N . ASN B 1 301 ? 108.343 18.766 5.086 1.00 22.36 289 ASN B N 1
ATOM 4738 C CA . ASN B 1 301 ? 108.030 17.352 5.054 1.00 22.30 289 ASN B CA 1
ATOM 4739 C C . ASN B 1 301 ? 106.522 17.252 5.246 1.00 22.24 289 ASN B C 1
ATOM 4740 O O . ASN B 1 301 ? 106.031 17.210 6.376 1.00 21.48 289 ASN B O 1
ATOM 4745 N N . PRO B 1 302 ? 105.766 17.215 4.137 1.00 22.47 290 PRO B N 1
ATOM 4746 C CA . PRO B 1 302 ? 104.303 17.129 4.146 1.00 22.93 290 PRO B CA 1
ATOM 4747 C C . PRO B 1 302 ? 103.752 15.709 4.291 1.00 24.05 290 PRO B C 1
ATOM 4748 O O . PRO B 1 302 ? 102.650 15.418 3.822 1.00 24.28 290 PRO B O 1
ATOM 4752 N N . ALA B 1 303 ? 104.513 14.837 4.946 1.00 23.52 291 ALA B N 1
ATOM 4753 C CA . ALA B 1 303 ? 104.104 13.450 5.136 1.00 24.11 291 ALA B CA 1
ATOM 4754 C C . ALA B 1 303 ? 102.769 13.323 5.859 1.00 24.56 291 ALA B C 1
ATOM 4755 O O . ALA B 1 303 ? 101.916 12.524 5.468 1.00 23.81 291 ALA B O 1
ATOM 4757 N N . LYS B 1 304 ? 102.592 14.104 6.919 1.00 24.27 292 LYS B N 1
ATOM 4758 C CA . LYS B 1 304 ? 101.357 14.058 7.688 1.00 24.38 292 LYS B CA 1
ATOM 4759 C C . LYS B 1 304 ? 100.182 14.493 6.816 1.00 24.64 292 LYS B C 1
ATOM 4760 O O . LYS B 1 304 ? 99.114 13.881 6.844 1.00 23.65 292 LYS B O 1
ATOM 4766 N N . ALA B 1 305 ? 100.396 15.548 6.036 1.00 25.02 293 ALA B N 1
ATOM 4767 C CA . ALA B 1 305 ? 99.366 16.076 5.152 1.00 25.54 293 ALA B CA 1
ATOM 4768 C C . ALA B 1 305 ? 98.920 15.012 4.156 1.00 26.42 293 ALA B C 1
ATOM 4769 O O . ALA B 1 305 ? 97.732 14.885 3.860 1.00 26.56 293 ALA B O 1
ATOM 4771 N N . GLN B 1 306 ? 99.875 14.249 3.639 1.00 27.15 294 GLN B N 1
ATOM 4772 C CA . GLN B 1 306 ? 99.552 13.205 2.677 1.00 28.27 294 GLN B CA 1
ATOM 4773 C C . GLN B 1 306 ? 98.820 12.079 3.382 1.00 27.52 294 GLN B C 1
ATOM 4774 O O . GLN B 1 306 ? 97.768 11.628 2.938 1.00 26.38 294 GLN B O 1
ATOM 4780 N N . ARG B 1 307 ? 99.393 11.638 4.494 1.00 27.41 295 ARG B N 1
ATOM 4781 C CA . ARG B 1 307 ? 98.834 10.555 5.286 1.00 27.56 295 ARG B CA 1
ATOM 4782 C C . ARG B 1 307 ? 97.406 10.811 5.757 1.00 27.04 295 ARG B C 1
ATOM 4783 O O . ARG B 1 307 ? 96.530 9.963 5.595 1.00 27.05 295 ARG B O 1
ATOM 4791 N N . VAL B 1 308 ? 97.165 11.979 6.338 1.00 26.33 296 VAL B N 1
ATOM 4792 C CA . VAL B 1 308 ? 95.836 12.286 6.847 1.00 25.20 296 VAL B CA 1
ATOM 4793 C C . VAL B 1 308 ? 94.913 12.967 5.843 1.00 24.93 296 VAL B C 1
ATOM 4794 O O . VAL B 1 308 ? 93.764 12.561 5.678 1.00 24.81 296 VAL B O 1
ATOM 4798 N N . LEU B 1 309 ? 95.415 13.993 5.167 1.00 24.13 297 LEU B N 1
ATOM 4799 C CA . LEU B 1 309 ? 94.607 14.730 4.202 1.00 23.91 297 LEU B CA 1
ATOM 4800 C C . LEU B 1 309 ? 94.620 14.108 2.808 1.00 24.04 297 LEU B C 1
ATOM 4801 O O . LEU B 1 309 ? 93.794 14.452 1.960 1.00 24.27 297 LEU B O 1
ATOM 4806 N N . GLY B 1 310 ? 95.553 13.196 2.569 1.00 23.76 298 GLY B N 1
ATOM 4807 C CA . GLY B 1 310 ? 95.645 12.586 1.256 1.00 23.77 298 GLY B CA 1
ATOM 4808 C C . GLY B 1 310 ? 96.184 13.623 0.292 1.00 23.94 298 GLY B C 1
ATOM 4809 O O . GLY B 1 310 ? 96.232 13.411 -0.920 1.00 23.91 298 GLY B O 1
ATOM 4810 N N . TRP B 1 311 ? 96.596 14.761 0.838 1.00 23.57 299 TRP B N 1
ATOM 4811 C CA . TRP B 1 311 ? 97.130 15.831 0.011 1.00 23.54 299 TRP B CA 1
ATOM 4812 C C . TRP B 1 311 ? 98.573 15.558 -0.375 1.00 24.38 299 TRP B C 1
ATOM 4813 O O . TRP B 1 311 ? 99.347 14.994 0.397 1.00 24.53 299 TRP B O 1
ATOM 4824 N N . LYS B 1 312 ? 98.927 15.970 -1.581 1.00 25.26 300 LYS B N 1
ATOM 4825 C CA . LYS B 1 312 ? 100.276 15.803 -2.084 1.00 27.03 300 LYS B CA 1
ATOM 4826 C C . LYS B 1 312 ? 100.510 16.926 -3.081 1.00 28.03 300 LYS B C 1
ATOM 4827 O O . LYS B 1 312 ? 99.592 17.327 -3.796 1.00 27.55 300 LYS B O 1
ATOM 4829 N N . PRO B 1 313 ? 101.734 17.469 -3.124 1.00 29.20 301 PRO B N 1
ATOM 4830 C CA . PRO B 1 313 ? 102.002 18.547 -4.077 1.00 30.73 301 PRO B CA 1
ATOM 4831 C C . PRO B 1 313 ? 101.987 17.951 -5.479 1.00 32.40 301 PRO B C 1
ATOM 4832 O O . PRO B 1 313 ? 102.553 16.882 -5.706 1.00 33.35 301 PRO B O 1
ATOM 4836 N N . ARG B 1 314 ? 101.338 18.633 -6.414 1.00 33.58 302 ARG B N 1
ATOM 4837 C CA . ARG B 1 314 ? 101.248 18.131 -7.778 1.00 34.76 302 ARG B CA 1
ATOM 4838 C C . ARG B 1 314 ? 102.039 18.958 -8.784 1.00 35.23 302 ARG B C 1
ATOM 4839 O O . ARG B 1 314 ? 102.411 18.460 -9.842 1.00 36.58 302 ARG B O 1
ATOM 4841 N N . THR B 1 315 ? 102.300 20.219 -8.461 1.00 35.34 303 THR B N 1
ATOM 4842 C CA . THR B 1 315 ? 103.048 21.078 -9.370 1.00 34.81 303 THR B CA 1
ATOM 4843 C C . THR B 1 315 ? 104.475 21.287 -8.881 1.00 35.22 303 THR B C 1
ATOM 4844 O O . THR B 1 315 ? 104.702 21.691 -7.738 1.00 34.57 303 THR B O 1
ATOM 4848 N N . SER B 1 316 ? 105.433 21.002 -9.759 1.00 34.61 304 SER B N 1
ATOM 4849 C CA . SER B 1 316 ? 106.845 21.145 -9.436 1.00 34.64 304 SER B CA 1
ATOM 4850 C C . SER B 1 316 ? 107.293 22.573 -9.701 1.00 34.11 304 SER B C 1
ATOM 4851 O O . SER B 1 316 ? 106.594 23.341 -10.362 1.00 34.14 304 SER B O 1
ATOM 4854 N N . LEU B 1 317 ? 108.467 22.918 -9.185 1.00 33.91 305 LEU B N 1
ATOM 4855 C CA . LEU B 1 317 ? 109.018 24.253 -9.355 1.00 34.20 305 LEU B CA 1
ATOM 4856 C C . LEU B 1 317 ? 109.124 24.670 -10.818 1.00 34.43 305 LEU B C 1
ATOM 4857 O O . LEU B 1 317 ? 108.718 25.775 -11.180 1.00 34.61 305 LEU B O 1
ATOM 4862 N N . ASP B 1 318 ? 109.671 23.796 -11.658 1.00 35.10 306 ASP B N 1
ATOM 4863 C CA . ASP B 1 318 ? 109.819 24.112 -13.077 1.00 35.69 306 ASP B CA 1
ATOM 4864 C C . ASP B 1 318 ? 108.473 24.498 -13.676 1.00 35.09 306 ASP B C 1
ATOM 4865 O O . ASP B 1 318 ? 108.341 25.543 -14.316 1.00 34.23 306 ASP B O 1
ATOM 4870 N N . GLU B 1 319 ? 107.479 23.644 -13.464 1.00 35.28 307 GLU B N 1
ATOM 4871 C CA . GLU B 1 319 ? 106.132 23.885 -13.965 1.00 35.34 307 GLU B CA 1
ATOM 4872 C C . GLU B 1 319 ? 105.618 25.209 -13.404 1.00 34.07 307 GLU B C 1
ATOM 4873 O O . GLU B 1 319 ? 105.042 26.029 -14.123 1.00 33.82 307 GLU B O 1
ATOM 4879 N N . LEU B 1 320 ? 105.847 25.414 -12.112 1.00 32.60 308 LEU B N 1
ATOM 4880 C CA . LEU B 1 320 ? 105.412 26.631 -11.440 1.00 31.12 308 LEU B CA 1
ATOM 4881 C C . LEU B 1 320 ? 106.058 27.868 -12.053 1.00 30.30 308 LEU B C 1
ATOM 4882 O O . LEU B 1 320 ? 105.371 28.823 -12.414 1.00 30.10 308 LEU B O 1
ATOM 4887 N N . ILE B 1 321 ? 107.381 27.848 -12.176 1.00 30.16 309 ILE B N 1
ATOM 4888 C CA . ILE B 1 321 ? 108.102 28.981 -12.742 1.00 30.00 309 ILE B CA 1
ATOM 4889 C C . ILE B 1 321 ? 107.683 29.244 -14.180 1.00 30.54 309 ILE B C 1
ATOM 4890 O O . ILE B 1 321 ? 107.581 30.396 -14.606 1.00 30.20 309 ILE B O 1
ATOM 4895 N N . ARG B 1 322 ? 107.436 28.171 -14.922 1.00 30.71 310 ARG B N 1
ATOM 4896 C CA . ARG B 1 322 ? 107.032 28.288 -16.314 1.00 31.43 310 ARG B CA 1
ATOM 4897 C C . ARG B 1 322 ? 105.712 29.041 -16.449 1.00 31.68 310 ARG B C 1
ATOM 4898 O O . ARG B 1 322 ? 105.621 30.007 -17.206 1.00 32.05 310 ARG B O 1
ATOM 4900 N N . MET B 1 323 ? 104.693 28.612 -15.709 1.00 32.32 311 MET B N 1
ATOM 4901 C CA . MET B 1 323 ? 103.397 29.274 -15.788 1.00 33.40 311 MET B CA 1
ATOM 4902 C C . MET B 1 323 ? 103.486 30.721 -15.306 1.00 32.47 311 MET B C 1
ATOM 4903 O O . MET B 1 323 ? 102.763 31.590 -15.795 1.00 32.85 311 MET B O 1
ATOM 4908 N N . MET B 1 324 ? 104.381 30.982 -14.359 1.00 31.13 312 MET B N 1
ATOM 4909 C CA . MET B 1 324 ? 104.559 32.336 -13.846 1.00 30.05 312 MET B CA 1
ATOM 4910 C C . MET B 1 324 ? 105.230 33.214 -14.900 1.00 29.38 312 MET B C 1
ATOM 4911 O O . MET B 1 324 ? 104.821 34.355 -15.124 1.00 28.50 312 MET B O 1
ATOM 4916 N N . VAL B 1 325 ? 106.264 32.684 -15.545 1.00 29.54 313 VAL B N 1
ATOM 4917 C CA . VAL B 1 325 ? 106.961 33.436 -16.583 1.00 29.77 313 VAL B CA 1
ATOM 4918 C C . VAL B 1 325 ? 105.986 33.713 -17.725 1.00 29.82 313 VAL B C 1
ATOM 4919 O O . VAL B 1 325 ? 105.906 34.832 -18.235 1.00 29.91 313 VAL B O 1
ATOM 4923 N N . GLU B 1 326 ? 105.236 32.686 -18.111 1.00 30.38 314 GLU B N 1
ATOM 4924 C CA . GLU B 1 326 ? 104.258 32.815 -19.184 1.00 31.13 314 GLU B CA 1
ATOM 4925 C C . GLU B 1 326 ? 103.227 33.881 -18.824 1.00 31.46 314 GLU B C 1
ATOM 4926 O O . GLU B 1 326 ? 102.906 34.750 -19.637 1.00 31.66 314 GLU B O 1
ATOM 4928 N N . ALA B 1 327 ? 102.711 33.813 -17.601 1.00 31.15 315 ALA B N 1
ATOM 4929 C CA . ALA B 1 327 ? 101.720 34.777 -17.141 1.00 30.84 315 ALA B CA 1
ATOM 4930 C C . ALA B 1 327 ? 102.274 36.193 -17.214 1.00 30.89 315 ALA B C 1
ATOM 4931 O O . ALA B 1 327 ? 101.629 37.094 -17.751 1.00 31.27 315 ALA B O 1
ATOM 4933 N N . ASP B 1 328 ? 103.472 36.391 -16.673 1.00 31.18 316 ASP B N 1
ATOM 4934 C CA . ASP B 1 328 ? 104.083 37.712 -16.682 1.00 31.44 316 ASP B CA 1
ATOM 4935 C C . ASP B 1 328 ? 104.436 38.187 -18.085 1.00 31.42 316 ASP B C 1
ATOM 4936 O O . ASP B 1 328 ? 104.397 39.385 -18.362 1.00 31.24 316 ASP B O 1
ATOM 4941 N N . LEU B 1 329 ? 104.778 37.257 -18.972 1.00 31.86 317 LEU B N 1
ATOM 4942 C CA . LEU B 1 329 ? 105.091 37.626 -20.350 1.00 31.78 317 LEU B CA 1
ATOM 4943 C C . LEU B 1 329 ? 103.838 38.238 -20.966 1.00 32.00 317 LEU B C 1
ATOM 4944 O O . LEU B 1 329 ? 103.901 39.264 -21.641 1.00 32.33 317 LEU B O 1
ATOM 4949 N N . ARG B 1 330 ? 102.697 37.603 -20.720 1.00 32.34 318 ARG B N 1
ATOM 4950 C CA . ARG B 1 330 ? 101.428 38.089 -21.238 1.00 33.73 318 ARG B CA 1
ATOM 4951 C C . ARG B 1 330 ? 101.131 39.470 -20.668 1.00 34.58 318 ARG B C 1
ATOM 4952 O O . ARG B 1 330 ? 100.738 40.382 -21.395 1.00 35.34 318 ARG B O 1
ATOM 4954 N N . ARG B 1 331 ? 101.330 39.622 -19.363 1.00 35.08 319 ARG B N 1
ATOM 4955 C CA . ARG B 1 331 ? 101.078 40.893 -18.695 1.00 35.69 319 ARG B CA 1
ATOM 4956 C C . ARG B 1 331 ? 101.970 42.010 -19.208 1.00 36.60 319 ARG B C 1
ATOM 4957 O O . ARG B 1 331 ? 101.485 43.070 -19.598 1.00 36.63 319 ARG B O 1
ATOM 4965 N N . VAL B 1 332 ? 103.276 41.770 -19.203 1.00 38.21 320 VAL B N 1
ATOM 4966 C CA . VAL B 1 332 ? 104.229 42.772 -19.659 1.00 39.89 320 VAL B CA 1
ATOM 4967 C C . VAL B 1 332 ? 103.940 43.210 -21.086 1.00 40.77 320 VAL B C 1
ATOM 4968 O O . VAL B 1 332 ? 103.990 44.399 -21.395 1.00 41.34 320 VAL B O 1
ATOM 4972 N N . SER B 1 333 ? 103.632 42.252 -21.952 1.00 42.19 321 SER B N 1
ATOM 4973 C CA . SER B 1 333 ? 103.343 42.567 -23.345 1.00 43.82 321 SER B CA 1
ATOM 4974 C C . SER B 1 333 ? 102.046 43.360 -23.451 1.00 45.09 321 SER B C 1
ATOM 4975 O O . SER B 1 333 ? 101.902 44.218 -24.321 1.00 45.98 321 SER B O 1
ATOM 4978 N N . ARG B 1 334 ? 101.105 43.073 -22.559 1.00 46.46 322 ARG B N 1
ATOM 4979 C CA . ARG B 1 334 ? 99.823 43.763 -22.562 1.00 47.39 322 ARG B CA 1
ATOM 4980 C C . ARG B 1 334 ? 99.997 45.212 -22.128 1.00 48.44 322 ARG B C 1
ATOM 4981 O O . ARG B 1 334 ? 99.162 46.063 -22.430 1.00 48.57 322 ARG B O 1
ATOM 4983 N N . GLU B 1 335 ? 101.086 45.489 -21.419 1.00 49.46 323 GLU B N 1
ATOM 4984 C CA . GLU B 1 335 ? 101.362 46.842 -20.952 1.00 50.74 323 GLU B CA 1
ATOM 4985 C C . GLU B 1 335 ? 101.627 47.779 -22.124 1.00 51.37 323 GLU B C 1
ATOM 4986 O O . GLU B 1 335 ? 101.733 47.275 -23.263 1.00 52.16 323 GLU B O 1
ATOM 4993 N N . THR C 1 14 ? 117.178 69.064 -2.221 1.00 41.11 2 THR C N 1
ATOM 4994 C CA . THR C 1 14 ? 117.683 69.447 -0.869 1.00 40.48 2 THR C CA 1
ATOM 4995 C C . THR C 1 14 ? 116.547 69.439 0.152 1.00 38.43 2 THR C C 1
ATOM 4996 O O . THR C 1 14 ? 116.721 68.979 1.278 1.00 39.14 2 THR C O 1
ATOM 5000 N N . ARG C 1 15 ? 115.388 69.953 -0.245 1.00 35.76 3 ARG C N 1
ATOM 5001 C CA . ARG C 1 15 ? 114.227 69.979 0.635 1.00 32.98 3 ARG C CA 1
ATOM 5002 C C . ARG C 1 15 ? 113.600 68.586 0.621 1.00 30.73 3 ARG C C 1
ATOM 5003 O O . ARG C 1 15 ? 113.295 68.045 -0.439 1.00 30.35 3 ARG C O 1
ATOM 5005 N N . SER C 1 16 ? 113.416 68.005 1.800 1.00 27.76 4 SER C N 1
ATOM 5006 C CA . SER C 1 16 ? 112.846 66.671 1.901 1.00 24.68 4 SER C CA 1
ATOM 5007 C C . SER C 1 16 ? 111.406 66.672 2.397 1.00 23.05 4 SER C C 1
ATOM 5008 O O . SER C 1 16 ? 111.059 67.369 3.348 1.00 22.22 4 SER C O 1
ATOM 5011 N N . ALA C 1 17 ? 110.563 65.889 1.741 1.00 20.46 5 ALA C N 1
ATOM 5012 C CA . ALA C 1 17 ? 109.174 65.797 2.147 1.00 19.44 5 ALA C CA 1
ATOM 5013 C C . ALA C 1 17 ? 108.781 64.340 2.287 1.00 18.29 5 ALA C C 1
ATOM 5014 O O . ALA C 1 17 ? 109.186 63.493 1.490 1.00 18.14 5 ALA C O 1
ATOM 5016 N N . LEU C 1 18 ? 108.009 64.049 3.323 1.00 17.00 6 LEU C N 1
ATOM 5017 C CA . LEU C 1 18 ? 107.523 62.700 3.536 1.00 15.70 6 LEU C CA 1
ATOM 5018 C C . LEU C 1 18 ? 106.013 62.770 3.422 1.00 15.33 6 LEU C C 1
ATOM 5019 O O . LEU C 1 18 ? 105.362 63.480 4.187 1.00 15.80 6 LEU C O 1
ATOM 5024 N N . VAL C 1 19 ? 105.444 62.072 2.450 1.00 14.99 7 VAL C N 1
ATOM 5025 C CA . VAL C 1 19 ? 104.002 62.082 2.361 1.00 13.89 7 VAL C CA 1
ATOM 5026 C C . VAL C 1 19 ? 103.505 60.666 2.574 1.00 14.26 7 VAL C C 1
ATOM 5027 O O . VAL C 1 19 ? 103.973 59.711 1.944 1.00 14.04 7 VAL C O 1
ATOM 5031 N N . THR C 1 20 ? 102.591 60.527 3.520 1.00 12.51 8 THR C N 1
ATOM 5032 C CA . THR C 1 20 ? 102.008 59.232 3.791 1.00 12.39 8 THR C CA 1
ATOM 5033 C C . THR C 1 20 ? 100.846 59.195 2.808 1.00 12.76 8 THR C C 1
ATOM 5034 O O . THR C 1 20 ? 100.394 60.247 2.353 1.00 12.33 8 THR C O 1
ATOM 5038 N N . GLY C 1 21 ? 100.379 58.002 2.458 1.00 12.88 9 GLY C N 1
ATOM 5039 C CA . GLY C 1 21 ? 99.280 57.904 1.518 1.00 12.68 9 GLY C CA 1
ATOM 5040 C C . GLY C 1 21 ? 99.711 58.351 0.132 1.00 12.86 9 GLY C C 1
ATOM 5041 O O . GLY C 1 21 ? 98.899 58.830 -0.662 1.00 12.56 9 GLY C O 1
ATOM 5042 N N . ILE C 1 22 ? 100.999 58.177 -0.152 1.00 13.45 10 ILE C N 1
ATOM 5043 C CA . ILE C 1 22 ? 101.594 58.564 -1.428 1.00 14.27 10 ILE C CA 1
ATOM 5044 C C . ILE C 1 22 ? 100.941 57.874 -2.624 1.00 13.88 10 ILE C C 1
ATOM 5045 O O . ILE C 1 22 ? 100.915 58.426 -3.723 1.00 14.38 10 ILE C O 1
ATOM 5050 N N . THR C 1 23 ? 100.416 56.668 -2.417 1.00 14.07 11 THR C N 1
ATOM 5051 C CA . THR C 1 23 ? 99.785 55.938 -3.510 1.00 13.74 11 THR C CA 1
ATOM 5052 C C . THR C 1 23 ? 98.324 56.321 -3.676 1.00 14.04 11 THR C C 1
ATOM 5053 O O . THR C 1 23 ? 97.642 55.816 -4.563 1.00 14.69 11 THR C O 1
ATOM 5057 N N . GLY C 1 24 ? 97.849 57.214 -2.817 1.00 14.38 12 GLY C N 1
ATOM 5058 C CA . GLY C 1 24 ? 96.472 57.654 -2.902 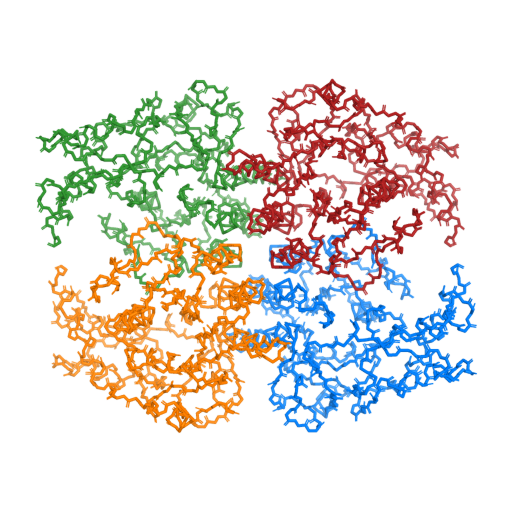1.00 14.07 12 GLY C CA 1
ATOM 5059 C C . GLY C 1 24 ? 96.347 58.808 -3.877 1.00 14.16 12 GLY C C 1
ATOM 5060 O O . GLY C 1 24 ? 97.343 59.269 -4.436 1.00 14.29 12 GLY C O 1
ATOM 5061 N N . GLN C 1 25 ? 95.125 59.283 -4.084 1.00 14.21 13 GLN C N 1
ATOM 5062 C CA . GLN C 1 25 ? 94.890 60.385 -5.006 1.00 14.55 13 GLN C CA 1
ATOM 5063 C C . GLN C 1 25 ? 95.735 61.625 -4.720 1.00 15.48 13 GLN C C 1
ATOM 5064 O O . GLN C 1 25 ? 96.512 62.063 -5.568 1.00 15.45 13 GLN C O 1
ATOM 5070 N N . ASP C 1 26 ? 95.562 62.196 -3.532 1.00 14.83 14 ASP C N 1
ATOM 5071 C CA . ASP C 1 26 ? 96.294 63.396 -3.148 1.00 14.87 14 ASP C CA 1
ATOM 5072 C C . ASP C 1 26 ? 97.791 63.167 -3.070 1.00 14.97 14 ASP C C 1
ATOM 5073 O O . ASP C 1 26 ? 98.574 64.024 -3.477 1.00 15.41 14 ASP C O 1
ATOM 5078 N N . GLY C 1 27 ? 98.187 62.017 -2.535 1.00 14.55 15 GLY C N 1
ATOM 5079 C CA . GLY C 1 27 ? 99.600 61.712 -2.424 1.00 14.88 15 GLY C CA 1
ATOM 5080 C C . GLY C 1 27 ? 100.280 61.804 -3.775 1.00 15.45 15 GLY C C 1
ATOM 5081 O O . GLY C 1 27 ? 101.378 62.343 -3.895 1.00 15.25 15 GLY C O 1
ATOM 5082 N N . ALA C 1 28 ? 99.619 61.276 -4.799 1.00 15.66 16 ALA C N 1
ATOM 5083 C CA . ALA C 1 28 ? 100.161 61.300 -6.150 1.00 16.56 16 ALA C CA 1
ATOM 5084 C C . ALA C 1 28 ? 100.317 62.739 -6.616 1.00 16.99 16 ALA C C 1
ATOM 5085 O O . ALA C 1 28 ? 101.408 63.158 -7.002 1.00 16.84 16 ALA C O 1
ATOM 5087 N N . TYR C 1 29 ? 99.227 63.498 -6.570 1.00 16.06 17 TYR C N 1
ATOM 5088 C CA . TYR C 1 29 ? 99.269 64.886 -6.998 1.00 16.41 17 TYR C CA 1
ATOM 5089 C C . TYR C 1 29 ? 100.235 65.729 -6.191 1.00 16.44 17 TYR C C 1
ATOM 5090 O O . TYR C 1 29 ? 100.933 66.578 -6.746 1.00 14.72 17 TYR C O 1
ATOM 5099 N N . LEU C 1 30 ? 100.269 65.508 -4.881 1.00 15.91 18 LEU C N 1
ATOM 5100 C CA . LEU C 1 30 ? 101.167 66.276 -4.031 1.00 16.61 18 LEU C CA 1
ATOM 5101 C C . LEU C 1 30 ? 102.610 65.908 -4.341 1.00 16.43 18 LEU C C 1
ATOM 5102 O O . LEU C 1 30 ? 103.473 66.777 -4.430 1.00 17.28 18 LEU C O 1
ATOM 5107 N N . ALA C 1 31 ? 102.867 64.616 -4.502 1.00 16.82 19 ALA C N 1
ATOM 5108 C CA . ALA C 1 31 ? 104.209 64.150 -4.809 1.00 17.79 19 ALA C CA 1
ATOM 5109 C C . ALA C 1 31 ? 104.671 64.824 -6.100 1.00 18.92 19 ALA C C 1
ATOM 5110 O O . ALA C 1 31 ? 105.798 65.310 -6.193 1.00 19.15 19 ALA C O 1
ATOM 5112 N N . LYS C 1 32 ? 103.787 64.854 -7.092 1.00 19.12 20 LYS C N 1
ATOM 5113 C CA . LYS C 1 32 ? 104.102 65.477 -8.368 1.00 20.02 20 LYS C CA 1
ATOM 5114 C C . LYS C 1 32 ? 104.443 66.944 -8.136 1.00 19.86 20 LYS C C 1
ATOM 5115 O O . LYS C 1 32 ? 105.446 67.442 -8.645 1.00 19.56 20 LYS C O 1
ATOM 5121 N N . LEU C 1 33 ? 103.615 67.632 -7.355 1.00 19.39 21 LEU C N 1
ATOM 5122 C CA . LEU C 1 33 ? 103.852 69.040 -7.063 1.00 19.81 21 LEU C CA 1
ATOM 5123 C C . LEU C 1 33 ? 105.184 69.232 -6.344 1.00 20.04 21 LEU C C 1
ATOM 5124 O O . LEU C 1 33 ? 105.973 70.105 -6.707 1.00 20.63 21 LEU C O 1
ATOM 5129 N N . LEU C 1 34 ? 105.433 68.416 -5.325 1.00 19.52 22 LEU C N 1
ATOM 5130 C CA . LEU C 1 34 ? 106.669 68.518 -4.560 1.00 19.42 22 LEU C CA 1
ATOM 5131 C C . LEU C 1 34 ? 107.885 68.215 -5.430 1.00 20.34 22 LEU C C 1
ATOM 5132 O O . LEU C 1 34 ? 108.922 68.872 -5.314 1.00 20.40 22 LEU C O 1
ATOM 5137 N N . LEU C 1 35 ? 107.758 67.215 -6.293 1.00 20.54 23 LEU C N 1
ATOM 5138 C CA . LEU C 1 35 ? 108.849 66.846 -7.180 1.00 21.18 23 LEU C CA 1
ATOM 5139 C C . LEU C 1 35 ? 109.175 67.994 -8.124 1.00 22.43 23 LEU C C 1
ATOM 5140 O O . LEU C 1 35 ? 110.343 68.301 -8.355 1.00 22.84 23 LEU C O 1
ATOM 5145 N N . GLU C 1 36 ? 108.141 68.638 -8.654 1.00 23.38 24 GLU C N 1
ATOM 5146 C CA . GLU C 1 36 ? 108.338 69.754 -9.567 1.00 24.42 24 GLU C CA 1
ATOM 5147 C C . GLU C 1 36 ? 109.030 70.906 -8.855 1.00 23.96 24 GLU C C 1
ATOM 5148 O O . GLU C 1 36 ? 109.701 71.720 -9.486 1.00 24.09 24 GLU C O 1
ATOM 5154 N N . LYS C 1 37 ? 108.869 70.975 -7.537 1.00 23.36 25 LYS C N 1
ATOM 5155 C CA . LYS C 1 37 ? 109.508 72.029 -6.758 1.00 22.45 25 LYS C CA 1
ATOM 5156 C C . LYS C 1 37 ? 110.870 71.570 -6.253 1.00 21.99 25 LYS C C 1
ATOM 5157 O O . LYS C 1 37 ? 111.475 72.209 -5.397 1.00 22.10 25 LYS C O 1
ATOM 5163 N N . GLY C 1 38 ? 111.342 70.447 -6.784 1.00 21.33 26 GLY C N 1
ATOM 5164 C CA . GLY C 1 38 ? 112.650 69.944 -6.403 1.00 20.48 26 GLY C CA 1
ATOM 5165 C C . GLY C 1 38 ? 112.783 69.264 -5.054 1.00 20.29 26 GLY C C 1
ATOM 5166 O O . GLY C 1 38 ? 113.892 69.122 -4.542 1.00 20.30 26 GLY C O 1
ATOM 5167 N N . TYR C 1 39 ? 111.673 68.843 -4.462 1.00 18.64 27 TYR C N 1
ATOM 5168 C CA . TYR C 1 39 ? 111.753 68.161 -3.177 1.00 17.78 27 TYR C CA 1
ATOM 5169 C C . TYR C 1 39 ? 112.239 66.740 -3.368 1.00 16.71 27 TYR C C 1
ATOM 5170 O O . TYR C 1 39 ? 112.027 66.137 -4.418 1.00 16.45 27 TYR C O 1
ATOM 5179 N N . ARG C 1 40 ? 112.903 66.213 -2.351 1.00 16.59 28 ARG C N 1
ATOM 5180 C CA . ARG C 1 40 ? 113.304 64.820 -2.373 1.00 17.00 28 ARG C CA 1
ATOM 5181 C C . ARG C 1 40 ? 112.017 64.304 -1.738 1.00 17.70 28 ARG C C 1
ATOM 5182 O O . ARG C 1 40 ? 111.722 64.622 -0.582 1.00 17.63 28 ARG C O 1
ATOM 5184 N N . VAL C 1 41 ? 111.225 63.555 -2.493 1.00 17.56 29 VAL C N 1
ATOM 5185 C CA . VAL C 1 41 ? 109.963 63.068 -1.958 1.00 17.85 29 VAL C CA 1
ATOM 5186 C C . VAL C 1 41 ? 110.007 61.640 -1.451 1.00 17.59 29 VAL C C 1
ATOM 5187 O O . VAL C 1 41 ? 110.361 60.710 -2.174 1.00 18.27 29 VAL C O 1
ATOM 5191 N N . HIS C 1 42 ? 109.650 61.484 -0.184 1.00 17.30 30 HIS C N 1
ATOM 5192 C CA . HIS C 1 42 ? 109.603 60.181 0.451 1.00 17.73 30 HIS C CA 1
ATOM 5193 C C . HIS C 1 42 ? 108.134 59.837 0.579 1.00 17.91 30 HIS C C 1
ATOM 5194 O O . HIS C 1 42 ? 107.324 60.682 0.964 1.00 17.87 30 HIS C O 1
ATOM 5201 N N . GLY C 1 43 ? 107.790 58.603 0.240 1.00 17.74 31 GLY C N 1
ATOM 5202 C CA . GLY C 1 43 ? 106.405 58.193 0.318 1.00 16.96 31 GLY C CA 1
ATOM 5203 C C . GLY C 1 43 ? 106.223 56.982 1.203 1.00 16.26 31 GLY C C 1
ATOM 5204 O O . GLY C 1 43 ? 106.822 55.929 0.968 1.00 16.54 31 GLY C O 1
ATOM 5205 N N . LEU C 1 44 ? 105.411 57.129 2.242 1.00 14.63 32 LEU C N 1
ATOM 5206 C CA . LEU C 1 44 ? 105.160 56.006 3.119 1.00 14.29 32 LEU C CA 1
ATOM 5207 C C . LEU C 1 44 ? 104.196 55.101 2.376 1.00 14.52 32 LEU C C 1
ATOM 5208 O O . LEU C 1 44 ? 103.146 55.544 1.906 1.00 15.03 32 LEU C O 1
ATOM 5213 N N . VAL C 1 45 ? 104.558 53.836 2.246 1.00 14.24 33 VAL C N 1
ATOM 5214 C CA . VAL C 1 45 ? 103.692 52.900 1.559 1.00 14.77 33 VAL C CA 1
ATOM 5215 C C . VAL C 1 45 ? 103.412 51.713 2.453 1.00 13.97 33 VAL C C 1
ATOM 5216 O O . VAL C 1 45 ? 104.330 51.022 2.898 1.00 13.86 33 VAL C O 1
ATOM 5220 N N . ALA C 1 46 ? 102.136 51.489 2.728 1.00 12.74 34 ALA C N 1
ATOM 5221 C CA . ALA C 1 46 ? 101.748 50.361 3.550 1.00 12.77 34 ALA C CA 1
ATOM 5222 C C . ALA C 1 46 ? 102.056 49.130 2.716 1.00 12.79 34 ALA C C 1
ATOM 5223 O O . ALA C 1 46 ? 102.171 49.214 1.497 1.00 11.44 34 ALA C O 1
ATOM 5225 N N . ARG C 1 47 ? 102.202 47.985 3.365 1.00 13.11 35 ARG C N 1
ATOM 5226 C CA . ARG C 1 47 ? 102.476 46.775 2.620 1.00 14.23 35 ARG C CA 1
ATOM 5227 C C . ARG C 1 47 ? 101.162 46.256 2.040 1.00 14.47 35 ARG C C 1
ATOM 5228 O O . ARG C 1 47 ? 100.173 46.086 2.755 1.00 14.32 35 ARG C O 1
ATOM 5236 N N . ARG C 1 48 ? 101.160 46.033 0.732 1.00 14.84 36 ARG C N 1
ATOM 5237 C CA . ARG C 1 48 ? 99.992 45.523 0.027 1.00 15.79 36 ARG C CA 1
ATOM 5238 C C . ARG C 1 48 ? 100.454 44.285 -0.737 1.00 16.72 36 ARG C C 1
ATOM 5239 O O . ARG C 1 48 ? 101.625 44.188 -1.113 1.00 16.51 36 ARG C O 1
ATOM 5247 N N . SER C 1 49 ? 99.540 43.345 -0.958 1.00 17.26 37 SER C N 1
ATOM 5248 C CA . SER C 1 49 ? 99.868 42.098 -1.646 1.00 19.47 37 SER C CA 1
ATOM 5249 C C . SER C 1 49 ? 100.249 42.287 -3.109 1.00 19.75 37 SER C C 1
ATOM 5250 O O . SER C 1 49 ? 100.783 41.377 -3.742 1.00 20.66 37 SER C O 1
ATOM 5253 N N . SER C 1 50 ? 99.961 43.463 -3.646 1.00 19.76 38 SER C N 1
ATOM 5254 C CA . SER C 1 50 ? 100.288 43.756 -5.031 1.00 21.80 38 SER C CA 1
ATOM 5255 C C . SER C 1 50 ? 100.690 45.211 -5.156 1.00 22.02 38 SER C C 1
ATOM 5256 O O . SER C 1 50 ? 100.431 46.013 -4.257 1.00 21.35 38 SER C O 1
ATOM 5259 N N . ASP C 1 51 ? 101.332 45.543 -6.270 1.00 22.93 39 ASP C N 1
ATOM 5260 C CA . ASP C 1 51 ? 101.753 46.911 -6.523 1.00 23.89 39 ASP C CA 1
ATOM 5261 C C . ASP C 1 51 ? 100.498 47.769 -6.609 1.00 23.32 39 ASP C C 1
ATOM 5262 O O . ASP C 1 51 ? 99.550 47.423 -7.312 1.00 23.52 39 ASP C O 1
ATOM 5267 N N . THR C 1 52 ? 100.493 48.889 -5.901 1.00 22.44 40 THR C N 1
ATOM 5268 C CA . THR C 1 52 ? 99.338 49.773 -5.902 1.00 22.22 40 THR C CA 1
ATOM 5269 C C . THR C 1 52 ? 99.741 51.195 -6.257 1.00 21.17 40 THR C C 1
ATOM 5270 O O . THR C 1 52 ? 99.060 52.149 -5.889 1.00 20.88 40 THR C O 1
ATOM 5274 N N . ARG C 1 53 ? 100.840 51.336 -6.989 1.00 20.68 41 ARG C N 1
ATOM 5275 C CA . ARG C 1 53 ? 101.335 52.657 -7.357 1.00 20.60 41 ARG C CA 1
ATOM 5276 C C . ARG C 1 53 ? 100.876 53.156 -8.716 1.00 19.62 41 ARG C C 1
ATOM 5277 O O . ARG C 1 53 ? 101.525 54.019 -9.302 1.00 19.48 41 ARG C O 1
ATOM 5285 N N . TRP C 1 54 ? 99.759 52.634 -9.213 1.00 18.55 42 TRP C N 1
ATOM 5286 C CA . TRP C 1 54 ? 99.266 53.054 -10.519 1.00 18.83 42 TRP C CA 1
ATOM 5287 C C . TRP C 1 54 ? 99.089 54.563 -10.637 1.00 18.44 42 TRP C C 1
ATOM 5288 O O . TRP C 1 54 ? 99.322 55.135 -11.697 1.00 19.96 42 TRP C O 1
ATOM 5299 N N . ARG C 1 55 ? 98.676 55.215 -9.558 1.00 18.36 43 ARG C N 1
ATOM 5300 C CA . ARG C 1 55 ? 98.480 56.658 -9.607 1.00 17.47 43 ARG C CA 1
ATOM 5301 C C . ARG C 1 55 ? 99.801 57.360 -9.855 1.00 17.69 43 ARG C C 1
ATOM 5302 O O . ARG C 1 55 ? 99.865 58.336 -10.605 1.00 17.91 43 ARG C O 1
ATOM 5310 N N . LEU C 1 56 ? 100.852 56.861 -9.215 1.00 17.44 44 LEU C N 1
ATOM 5311 C CA . LEU C 1 56 ? 102.176 57.442 -9.365 1.00 18.44 44 LEU C CA 1
ATOM 5312 C C . LEU C 1 56 ? 102.682 57.220 -10.786 1.00 19.26 44 LEU C C 1
ATOM 5313 O O . LEU C 1 56 ? 103.271 58.117 -11.383 1.00 19.93 44 LEU C O 1
ATOM 5318 N N . ARG C 1 57 ? 102.447 56.031 -11.329 1.00 20.03 45 ARG C N 1
ATOM 5319 C CA . ARG C 1 57 ? 102.878 55.741 -12.691 1.00 22.19 45 ARG C CA 1
ATOM 5320 C C . ARG C 1 57 ? 102.097 56.613 -13.656 1.00 22.70 45 ARG C C 1
ATOM 5321 O O . ARG C 1 57 ? 102.654 57.153 -14.609 1.00 23.82 45 ARG C O 1
ATOM 5329 N N . GLU C 1 58 ? 100.803 56.755 -13.395 1.00 23.55 46 GLU C N 1
ATOM 5330 C CA . GLU C 1 58 ? 99.938 57.571 -14.234 1.00 24.44 46 GLU C CA 1
ATOM 5331 C C . GLU C 1 58 ? 100.465 59.002 -14.302 1.00 24.56 46 GLU C C 1
ATOM 5332 O O . GLU C 1 58 ? 100.342 59.670 -15.327 1.00 25.26 46 GLU C O 1
ATOM 5338 N N . LEU C 1 59 ? 101.057 59.466 -13.207 1.00 23.45 47 LEU C N 1
ATOM 5339 C CA . LEU C 1 59 ? 101.611 60.814 -13.148 1.00 23.67 47 LEU C CA 1
ATOM 5340 C C . LEU C 1 59 ? 103.085 60.825 -13.547 1.00 23.04 47 LEU C C 1
ATOM 5341 O O . LEU C 1 59 ? 103.735 61.867 -13.523 1.00 22.25 47 LEU C O 1
ATOM 5346 N N . GLY C 1 60 ? 103.603 59.655 -13.906 1.00 22.96 48 GLY C N 1
ATOM 5347 C CA . GLY C 1 60 ? 104.989 59.544 -14.319 1.00 22.93 48 GLY C CA 1
ATOM 5348 C C . GLY C 1 60 ? 106.005 59.887 -13.248 1.00 23.65 48 GLY C C 1
ATOM 5349 O O . GLY C 1 60 ? 107.086 60.387 -13.560 1.00 24.07 48 GLY C O 1
ATOM 5350 N N . ILE C 1 61 ? 105.681 59.615 -11.987 1.00 23.09 49 ILE C N 1
ATOM 5351 C CA . ILE C 1 61 ? 106.612 59.927 -10.905 1.00 22.41 49 ILE C CA 1
ATOM 5352 C C . ILE C 1 61 ? 106.861 58.748 -9.978 1.00 22.48 49 ILE C C 1
ATOM 5353 O O . ILE C 1 61 ? 107.425 58.917 -8.899 1.00 22.39 49 ILE C O 1
ATOM 5358 N N . GLU C 1 62 ? 106.447 57.555 -10.391 1.00 22.84 50 GLU C N 1
ATOM 5359 C CA . GLU C 1 62 ? 106.631 56.381 -9.549 1.00 23.37 50 GLU C CA 1
ATOM 5360 C C . GLU C 1 62 ? 108.099 56.092 -9.253 1.00 23.29 50 GLU C C 1
ATOM 5361 O O . GLU C 1 62 ? 108.434 55.590 -8.180 1.00 22.85 50 GLU C O 1
ATOM 5367 N N . GLY C 1 63 ? 108.976 56.417 -10.197 1.00 23.59 51 GLY C N 1
ATOM 5368 C CA . GLY C 1 63 ? 110.393 56.168 -9.997 1.00 23.08 51 GLY C CA 1
ATOM 5369 C C . GLY C 1 63 ? 111.152 57.325 -9.372 1.00 23.36 51 GLY C C 1
ATOM 5370 O O . GLY C 1 63 ? 112.352 57.218 -9.127 1.00 23.68 51 GLY C O 1
ATOM 5371 N N . ASP C 1 64 ? 110.464 58.429 -9.103 1.00 24.03 52 ASP C N 1
ATOM 5372 C CA . ASP C 1 64 ? 111.110 59.599 -8.515 1.00 24.89 52 ASP C CA 1
ATOM 5373 C C . ASP C 1 64 ? 110.862 59.717 -7.025 1.00 25.06 52 ASP C C 1
ATOM 5374 O O . ASP C 1 64 ? 111.236 60.714 -6.409 1.00 25.48 52 ASP C O 1
ATOM 5379 N N . ILE C 1 65 ? 110.232 58.701 -6.449 1.00 24.61 53 ILE C N 1
ATOM 5380 C CA . ILE C 1 65 ? 109.915 58.715 -5.033 1.00 23.68 53 ILE C CA 1
ATOM 5381 C C . ILE C 1 65 ? 110.737 57.722 -4.235 1.00 23.18 53 ILE C C 1
ATOM 5382 O O . ILE C 1 65 ? 110.988 56.608 -4.682 1.00 23.79 53 ILE C O 1
ATOM 5387 N N . GLN C 1 66 ? 111.157 58.136 -3.047 1.00 22.63 54 GLN C N 1
ATOM 5388 C CA . GLN C 1 66 ? 111.894 57.246 -2.171 1.00 23.13 54 GLN C CA 1
ATOM 5389 C C . GLN C 1 66 ? 110.818 56.674 -1.255 1.00 22.39 54 GLN C C 1
ATOM 5390 O O . GLN C 1 66 ? 110.246 57.380 -0.420 1.00 21.76 54 GLN C O 1
ATOM 5396 N N . TYR C 1 67 ? 110.533 55.392 -1.438 1.00 21.22 55 TYR C N 1
ATOM 5397 C CA . TYR C 1 67 ? 109.505 54.723 -0.670 1.00 20.27 55 TYR C CA 1
ATOM 5398 C C . TYR C 1 67 ? 109.950 54.288 0.701 1.00 20.16 55 TYR C C 1
ATOM 5399 O O . TYR C 1 67 ? 111.028 53.718 0.878 1.00 21.14 55 TYR C O 1
ATOM 5408 N N . GLU C 1 68 ? 109.102 54.586 1.675 1.00 19.87 56 GLU C N 1
ATOM 5409 C CA . GLU C 1 68 ? 109.348 54.228 3.054 1.00 19.37 56 GLU C CA 1
ATOM 5410 C C . GLU C 1 68 ? 108.297 53.182 3.385 1.00 18.93 56 GLU C C 1
ATOM 5411 O O . GLU C 1 68 ? 107.097 53.429 3.265 1.00 19.08 56 GLU C O 1
ATOM 5417 N N . ASP C 1 69 ? 108.767 52.006 3.773 1.00 17.98 57 ASP C N 1
ATOM 5418 C CA . ASP C 1 69 ? 107.909 50.884 4.106 1.00 17.64 57 ASP C CA 1
ATOM 5419 C C . ASP C 1 69 ? 107.378 51.031 5.528 1.00 17.45 57 ASP C C 1
ATOM 5420 O O . ASP C 1 69 ? 108.120 50.899 6.500 1.00 16.24 57 ASP C O 1
ATOM 5425 N N . GLY C 1 70 ? 106.088 51.319 5.648 1.00 16.25 58 GLY C N 1
ATOM 5426 C CA . GLY C 1 70 ? 105.511 51.474 6.967 1.00 14.83 58 GLY C CA 1
ATOM 5427 C C . GLY C 1 70 ? 104.001 51.537 6.928 1.00 14.54 58 GLY C C 1
ATOM 5428 O O . GLY C 1 70 ? 103.392 51.556 5.860 1.00 14.25 58 GLY C O 1
ATOM 5429 N N . ASP C 1 71 ? 103.391 51.572 8.103 1.00 13.93 59 ASP C N 1
ATOM 5430 C CA . ASP C 1 71 ? 101.947 51.626 8.190 1.00 13.48 59 ASP C CA 1
ATOM 5431 C C . ASP C 1 71 ? 101.552 52.656 9.234 1.00 12.81 59 ASP C C 1
ATOM 5432 O O . ASP C 1 71 ? 102.185 52.750 10.281 1.00 11.81 59 ASP C O 1
ATOM 5437 N N . MET C 1 72 ? 100.509 53.428 8.948 1.00 12.08 60 MET C N 1
ATOM 5438 C CA . MET C 1 72 ? 100.054 54.446 9.885 1.00 12.76 60 MET C CA 1
ATOM 5439 C C . MET C 1 72 ? 99.706 53.861 11.247 1.00 13.05 60 MET C C 1
ATOM 5440 O O . MET C 1 72 ? 99.795 54.553 12.252 1.00 13.32 60 MET C O 1
ATOM 5445 N N . ALA C 1 73 ? 99.308 52.592 11.273 1.00 12.68 61 ALA C N 1
ATOM 5446 C CA . ALA C 1 73 ? 98.942 51.925 12.521 1.00 13.76 61 ALA C CA 1
ATOM 5447 C C . ALA C 1 73 ? 100.174 51.456 13.283 1.00 13.31 61 ALA C C 1
ATOM 5448 O O . ALA C 1 73 ? 100.079 51.050 14.438 1.00 13.99 61 ALA C O 1
ATOM 5450 N N . ASP C 1 74 ? 101.327 51.514 12.624 1.00 14.05 62 ASP C N 1
ATOM 5451 C CA . ASP C 1 74 ? 102.591 51.080 13.213 1.00 14.23 62 ASP C CA 1
ATOM 5452 C C . ASP C 1 74 ? 103.436 52.314 13.516 1.00 14.35 62 ASP C C 1
ATOM 5453 O O . ASP C 1 74 ? 104.185 52.798 12.663 1.00 13.03 62 ASP C O 1
ATOM 5458 N N . ALA C 1 75 ? 103.291 52.821 14.736 1.00 13.85 63 ALA C N 1
ATOM 5459 C CA . ALA C 1 75 ? 104.004 54.011 15.186 1.00 13.44 63 ALA C CA 1
ATOM 5460 C C . ALA C 1 75 ? 105.511 53.893 14.995 1.00 13.63 63 ALA C C 1
ATOM 5461 O O . ALA C 1 75 ? 106.178 54.872 14.667 1.00 12.07 63 ALA C O 1
ATOM 5463 N N . CYS C 1 76 ? 106.042 52.694 15.206 1.00 13.93 64 CYS C N 1
ATOM 5464 C CA . CYS C 1 76 ? 107.471 52.460 15.056 1.00 14.97 64 CYS C CA 1
ATOM 5465 C C . CYS C 1 76 ? 107.897 52.609 13.604 1.00 14.35 64 CYS C C 1
ATOM 5466 O O . CYS C 1 76 ? 108.946 53.184 13.317 1.00 13.28 64 CYS C O 1
ATOM 5469 N N . SER C 1 77 ? 107.084 52.084 12.689 1.00 14.18 65 SER C N 1
ATOM 5470 C CA . SER C 1 77 ? 107.403 52.165 11.267 1.00 14.20 65 SER C CA 1
ATOM 5471 C C . SER C 1 77 ? 107.284 53.619 10.831 1.00 13.54 65 SER C C 1
ATOM 5472 O O . SER C 1 77 ? 108.026 54.085 9.976 1.00 12.24 65 SER C O 1
ATOM 5475 N N . VAL C 1 78 ? 106.339 54.329 11.434 1.00 13.86 66 VAL C N 1
ATOM 5476 C CA . VAL C 1 78 ? 106.131 55.736 11.123 1.00 14.54 66 VAL C CA 1
ATOM 5477 C C . VAL C 1 78 ? 107.344 56.535 11.600 1.00 14.60 66 VAL C C 1
ATOM 5478 O O . VAL C 1 78 ? 107.879 57.375 10.872 1.00 14.67 66 VAL C O 1
ATOM 5482 N N . GLN C 1 79 ? 107.769 56.262 12.828 1.00 13.56 67 GLN C N 1
ATOM 5483 C CA . GLN C 1 79 ? 108.926 56.926 13.415 1.00 14.81 67 GLN C CA 1
ATOM 5484 C C . GLN C 1 79 ? 110.118 56.658 12.491 1.00 15.29 67 GLN C C 1
ATOM 5485 O O . GLN C 1 79 ? 110.852 57.575 12.105 1.00 13.13 67 GLN C O 1
ATOM 5491 N N . ARG C 1 80 ? 110.285 55.387 12.136 1.00 14.75 68 ARG C N 1
ATOM 5492 C CA . ARG C 1 80 ? 111.358 54.949 11.254 1.00 14.92 68 ARG C CA 1
ATOM 5493 C C . ARG C 1 80 ? 111.354 55.731 9.943 1.00 14.88 68 ARG C C 1
ATOM 5494 O O . ARG C 1 80 ? 112.395 56.213 9.493 1.00 15.17 68 ARG C O 1
ATOM 5502 N N . ALA C 1 81 ? 110.179 55.849 9.331 1.00 14.17 69 ALA C N 1
ATOM 5503 C CA . ALA C 1 81 ? 110.034 56.575 8.075 1.00 13.41 69 ALA C CA 1
ATOM 5504 C C . ALA C 1 81 ? 110.463 58.030 8.241 1.00 13.39 69 ALA C C 1
ATOM 5505 O O . ALA C 1 81 ? 111.160 58.584 7.390 1.00 13.64 69 ALA C O 1
ATOM 5507 N N . VAL C 1 82 ? 110.027 58.648 9.334 1.00 13.83 70 VAL C N 1
ATOM 5508 C CA . VAL C 1 82 ? 110.370 60.036 9.614 1.00 14.34 70 VAL C CA 1
ATOM 5509 C C . VAL C 1 82 ? 111.875 60.185 9.778 1.00 15.76 70 VAL C C 1
ATOM 5510 O O . VAL C 1 82 ? 112.482 61.100 9.228 1.00 16.14 70 VAL C O 1
ATOM 5514 N N . ILE C 1 83 ? 112.472 59.273 10.534 1.00 16.90 71 ILE C N 1
ATOM 5515 C CA . ILE C 1 83 ? 113.902 59.310 10.771 1.00 18.29 71 ILE C CA 1
ATOM 5516 C C . ILE C 1 83 ? 114.685 59.087 9.478 1.00 19.04 71 ILE C C 1
ATOM 5517 O O . ILE C 1 83 ? 115.628 59.816 9.185 1.00 19.34 71 ILE C O 1
ATOM 5522 N N . LYS C 1 84 ? 114.280 58.094 8.696 1.00 19.77 72 LYS C N 1
ATOM 5523 C CA . LYS C 1 84 ? 114.963 57.796 7.442 1.00 20.26 72 LYS C CA 1
ATOM 5524 C C . LYS C 1 84 ? 114.846 58.947 6.450 1.00 20.92 72 LYS C C 1
ATOM 5525 O O . LYS C 1 84 ? 115.819 59.316 5.793 1.00 21.01 72 LYS C O 1
ATOM 5527 N N . ALA C 1 85 ? 113.651 59.517 6.350 1.00 20.14 73 ALA C N 1
ATOM 5528 C CA . ALA C 1 85 ? 113.410 60.603 5.414 1.00 19.67 73 ALA C CA 1
ATOM 5529 C C . ALA C 1 85 ? 113.926 61.961 5.865 1.00 19.05 73 ALA C C 1
ATOM 5530 O O . ALA C 1 85 ? 114.168 62.828 5.028 1.00 18.69 73 ALA C O 1
ATOM 5532 N N . GLN C 1 86 ? 114.104 62.144 7.172 1.00 19.24 74 GLN C N 1
ATOM 5533 C CA . GLN C 1 86 ? 114.554 63.430 7.713 1.00 20.27 74 GLN C CA 1
ATOM 5534 C C . GLN C 1 86 ? 113.845 64.518 6.919 1.00 19.49 74 GLN C C 1
ATOM 5535 O O . GLN C 1 86 ? 114.480 65.410 6.362 1.00 20.47 74 GLN C O 1
ATOM 5541 N N . PRO C 1 87 ? 112.507 64.461 6.868 1.00 18.62 75 PRO C N 1
ATOM 5542 C CA . PRO C 1 87 ? 111.708 65.436 6.127 1.00 17.73 75 PRO C CA 1
ATOM 5543 C C . PRO C 1 87 ? 111.567 66.788 6.796 1.00 17.82 75 PRO C C 1
ATOM 5544 O O . PRO C 1 87 ? 111.466 66.878 8.015 1.00 18.24 75 PRO C O 1
ATOM 5548 N N . GLN C 1 88 ? 111.568 67.842 5.988 1.00 17.80 76 GLN C N 1
ATOM 5549 C CA . GLN C 1 88 ? 111.369 69.185 6.504 1.00 18.84 76 GLN C CA 1
ATOM 5550 C C . GLN C 1 88 ? 109.853 69.377 6.503 1.00 17.76 76 GLN C C 1
ATOM 5551 O O . GLN C 1 88 ? 109.315 70.237 7.201 1.00 17.83 76 GLN C O 1
ATOM 5557 N N . GLU C 1 89 ? 109.176 68.557 5.707 1.00 15.66 77 GLU C N 1
ATOM 5558 C CA . GLU C 1 89 ? 107.728 68.619 5.592 1.00 15.92 77 GLU C CA 1
ATOM 5559 C C . GLU C 1 89 ? 107.123 67.228 5.564 1.00 15.46 77 GLU C C 1
ATOM 5560 O O . GLU C 1 89 ? 107.611 66.333 4.874 1.00 15.98 77 GLU C O 1
ATOM 5566 N N . VAL C 1 90 ? 106.051 67.057 6.322 1.00 15.09 78 VAL C N 1
ATOM 5567 C CA . VAL C 1 90 ? 105.353 65.786 6.374 1.00 13.35 78 VAL C CA 1
ATOM 5568 C C . VAL C 1 90 ? 103.885 66.030 6.080 1.00 13.19 78 VAL C C 1
ATOM 5569 O O . VAL C 1 90 ? 103.227 66.843 6.733 1.00 12.61 78 VAL C O 1
ATOM 5573 N N . TYR C 1 91 ? 103.384 65.331 5.073 1.00 12.07 79 TYR C N 1
ATOM 5574 C CA . TYR C 1 91 ? 101.994 65.446 4.686 1.00 11.96 79 TYR C CA 1
ATOM 5575 C C . TYR C 1 91 ? 101.330 64.132 5.030 1.00 11.36 79 TYR C C 1
ATOM 5576 O O . TYR C 1 91 ? 101.589 63.110 4.395 1.00 11.68 79 TYR C O 1
ATOM 5585 N N . ASN C 1 92 ? 100.484 64.146 6.048 1.00 11.21 80 ASN C N 1
ATOM 5586 C CA . ASN C 1 92 ? 99.818 62.917 6.425 1.00 10.87 80 ASN C CA 1
ATOM 5587 C C . ASN C 1 92 ? 98.565 62.770 5.590 1.00 11.31 80 ASN C C 1
ATOM 5588 O O . ASN C 1 92 ? 97.507 63.274 5.964 1.00 11.31 80 ASN C O 1
ATOM 5593 N N . LEU C 1 93 ? 98.687 62.082 4.460 1.00 10.51 81 LEU C N 1
ATOM 5594 C CA . LEU C 1 93 ? 97.547 61.881 3.579 1.00 12.20 81 LEU C CA 1
ATOM 5595 C C . LEU C 1 93 ? 97.034 60.455 3.689 1.00 11.58 81 LEU C C 1
ATOM 5596 O O . LEU C 1 93 ? 95.964 60.141 3.188 1.00 14.10 81 LEU C O 1
ATOM 5601 N N . ALA C 1 94 ? 97.803 59.594 4.341 1.00 11.83 82 ALA C N 1
ATOM 5602 C CA . ALA C 1 94 ? 97.407 58.201 4.497 1.00 10.93 82 ALA C CA 1
ATOM 5603 C C . ALA C 1 94 ? 96.165 58.102 5.365 1.00 11.29 82 ALA C C 1
ATOM 5604 O O . ALA C 1 94 ? 96.037 58.804 6.371 1.00 11.48 82 ALA C O 1
ATOM 5606 N N . ALA C 1 95 ? 95.250 57.228 4.971 1.00 11.17 83 ALA C N 1
ATOM 5607 C CA . ALA C 1 95 ? 94.029 57.039 5.728 1.00 10.71 83 ALA C CA 1
ATOM 5608 C C . ALA C 1 95 ? 93.071 56.079 5.071 1.00 10.75 83 ALA C C 1
ATOM 5609 O O . ALA C 1 95 ? 93.153 55.797 3.874 1.00 10.63 83 ALA C O 1
ATOM 5611 N N . GLN C 1 96 ? 92.181 55.552 5.898 1.00 10.94 84 GLN C N 1
ATOM 5612 C CA . GLN C 1 96 ? 91.096 54.717 5.432 1.00 11.31 84 GLN C CA 1
ATOM 5613 C C . GLN C 1 96 ? 90.227 55.949 5.162 1.00 11.21 84 GLN C C 1
ATOM 5614 O O . GLN C 1 96 ? 89.557 56.450 6.060 1.00 12.27 84 GLN C O 1
ATOM 5620 N N . SER C 1 97 ? 90.274 56.459 3.936 1.00 11.59 85 SER C N 1
ATOM 5621 C CA . SER C 1 97 ? 89.569 57.692 3.594 1.00 12.95 85 SER C CA 1
ATOM 5622 C C . SER C 1 97 ? 88.136 57.584 3.117 1.00 13.74 85 SER C C 1
ATOM 5623 O O . SER C 1 97 ? 87.517 58.599 2.807 1.00 13.74 85 SER C O 1
ATOM 5626 N N . PHE C 1 98 ? 87.604 56.371 3.062 1.00 13.34 86 PHE C N 1
ATOM 5627 C CA . PHE C 1 98 ? 86.246 56.181 2.589 1.00 12.75 86 PHE C CA 1
ATOM 5628 C C . PHE C 1 98 ? 85.214 56.136 3.712 1.00 13.02 86 PHE C C 1
ATOM 5629 O O . PHE C 1 98 ? 85.254 55.264 4.579 1.00 12.98 86 PHE C O 1
ATOM 5637 N N . VAL C 1 99 ? 84.289 57.088 3.688 1.00 13.08 87 VAL C N 1
ATOM 5638 C CA . VAL C 1 99 ? 83.243 57.156 4.699 1.00 12.37 87 VAL C CA 1
ATOM 5639 C C . VAL C 1 99 ? 82.412 55.875 4.693 1.00 12.87 87 VAL C C 1
ATOM 5640 O O . VAL C 1 99 ? 82.032 55.362 5.748 1.00 12.78 87 VAL C O 1
ATOM 5644 N N . GLY C 1 100 ? 82.146 55.361 3.496 1.00 13.96 88 GLY C N 1
ATOM 5645 C CA . GLY C 1 100 ? 81.343 54.159 3.348 1.00 13.93 88 GLY C CA 1
ATOM 5646 C C . GLY C 1 100 ? 81.885 52.930 4.046 1.00 15.25 88 GLY C C 1
ATOM 5647 O O . GLY C 1 100 ? 81.142 51.986 4.312 1.00 16.87 88 GLY C O 1
ATOM 5648 N N . ALA C 1 101 ? 83.178 52.931 4.348 1.00 15.03 89 ALA C N 1
ATOM 5649 C CA . ALA C 1 101 ? 83.795 51.795 5.019 1.00 14.28 89 ALA C CA 1
ATOM 5650 C C . ALA C 1 101 ? 83.960 52.036 6.513 1.00 13.69 89 ALA C C 1
ATOM 5651 O O . ALA C 1 101 ? 84.232 51.102 7.264 1.00 13.60 89 ALA C O 1
ATOM 5653 N N . SER C 1 102 ? 83.784 53.281 6.945 1.00 13.33 90 SER C N 1
ATOM 5654 C CA . SER C 1 102 ? 83.992 53.622 8.350 1.00 12.23 90 SER C CA 1
ATOM 5655 C C . SER C 1 102 ? 83.055 52.988 9.376 1.00 12.23 90 SER C C 1
ATOM 5656 O O . SER C 1 102 ? 83.445 52.810 10.528 1.00 12.79 90 SER C O 1
ATOM 5659 N N . TRP C 1 103 ? 81.830 52.647 8.986 1.00 11.34 91 TRP C N 1
ATOM 5660 C CA . TRP C 1 103 ? 80.916 52.011 9.934 1.00 11.77 91 TRP C CA 1
ATOM 5661 C C . TRP C 1 103 ? 81.221 50.523 10.048 1.00 13.34 91 TRP C C 1
ATOM 5662 O O . TRP C 1 103 ? 80.956 49.903 11.076 1.00 13.75 91 TRP C O 1
ATOM 5673 N N . ASN C 1 104 ? 81.771 49.949 8.985 1.00 13.08 92 ASN C N 1
ATOM 5674 C CA . ASN C 1 104 ? 82.116 48.533 8.989 1.00 13.87 92 ASN C CA 1
ATOM 5675 C C . ASN C 1 104 ? 83.377 48.311 9.800 1.00 13.10 92 ASN C C 1
ATOM 5676 O O . ASN C 1 104 ? 83.482 47.342 10.548 1.00 13.06 92 ASN C O 1
ATOM 5681 N N . GLN C 1 105 ? 84.339 49.214 9.643 1.00 12.71 93 GLN C N 1
ATOM 5682 C CA . GLN C 1 105 ? 85.585 49.114 10.387 1.00 12.79 93 GLN C CA 1
ATOM 5683 C C . GLN C 1 105 ? 85.879 50.466 11.025 1.00 12.14 93 GLN C C 1
ATOM 5684 O O . GLN C 1 105 ? 86.766 51.204 10.598 1.00 11.70 93 GLN C O 1
ATOM 5690 N N . PRO C 1 106 ? 85.111 50.805 12.066 1.00 11.98 94 PRO C N 1
ATOM 5691 C CA . PRO C 1 106 ? 85.246 52.067 12.795 1.00 12.27 94 PRO C CA 1
ATOM 5692 C C . PRO C 1 106 ? 86.556 52.161 13.561 1.00 12.40 94 PRO C C 1
ATOM 5693 O O . PRO C 1 106 ? 87.117 53.246 13.722 1.00 12.38 94 PRO C O 1
ATOM 5697 N N . VAL C 1 107 ? 87.049 51.016 14.015 1.00 12.32 95 VAL C N 1
ATOM 5698 C CA . VAL C 1 107 ? 88.288 50.984 14.774 1.00 12.26 95 VAL C CA 1
ATOM 5699 C C . VAL C 1 107 ? 89.491 51.222 13.877 1.00 13.24 95 VAL C C 1
ATOM 5700 O O . VAL C 1 107 ? 90.322 52.075 14.170 1.00 13.70 95 VAL C O 1
ATOM 5704 N N . THR C 1 108 ? 89.593 50.483 12.780 1.00 11.73 96 THR C N 1
ATOM 5705 C CA . THR C 1 108 ? 90.719 50.698 11.895 1.00 12.93 96 THR C CA 1
ATOM 5706 C C . THR C 1 108 ? 90.666 52.130 11.389 1.00 12.35 96 THR C C 1
ATOM 5707 O O . THR C 1 108 ? 91.699 52.782 11.231 1.00 11.27 96 THR C O 1
ATOM 5711 N N . THR C 1 109 ? 89.455 52.623 11.145 1.00 11.08 97 THR C N 1
ATOM 5712 C CA . THR C 1 109 ? 89.309 53.986 10.679 1.00 11.14 97 THR C CA 1
ATOM 5713 C C . THR C 1 109 ? 89.851 54.918 11.752 1.00 10.79 97 THR C C 1
ATOM 5714 O O . THR C 1 109 ? 90.579 55.861 11.452 1.00 11.19 97 THR C O 1
ATOM 5718 N N . GLY C 1 110 ? 89.504 54.639 13.005 1.00 11.04 98 GLY C N 1
ATOM 5719 C CA . GLY C 1 110 ? 89.979 55.467 14.096 1.00 11.56 98 GLY C CA 1
ATOM 5720 C C . GLY C 1 110 ? 91.482 55.336 14.294 1.00 11.41 98 GLY C C 1
ATOM 5721 O O . GLY C 1 110 ? 92.181 56.324 14.524 1.00 11.87 98 GLY C O 1
ATOM 5722 N N . VAL C 1 111 ? 91.984 54.111 14.197 1.00 10.81 99 VAL C N 1
ATOM 5723 C CA . VAL C 1 111 ? 93.407 53.855 14.379 1.00 10.71 99 VAL C CA 1
ATOM 5724 C C . VAL C 1 111 ? 94.232 54.563 13.318 1.00 11.07 99 VAL C C 1
ATOM 5725 O O . VAL C 1 111 ? 95.139 55.330 13.630 1.00 10.79 99 VAL C O 1
ATOM 5729 N N . VAL C 1 112 ? 93.897 54.311 12.060 1.00 11.16 100 VAL C N 1
ATOM 5730 C CA . VAL C 1 112 ? 94.616 54.905 10.947 1.00 11.86 100 VAL C CA 1
ATOM 5731 C C . VAL C 1 112 ? 94.392 56.406 10.781 1.00 11.78 100 VAL C C 1
ATOM 5732 O O . VAL C 1 112 ? 95.353 57.169 10.675 1.00 12.91 100 VAL C O 1
ATOM 5736 N N . ASP C 1 113 ? 93.132 56.827 10.766 1.00 11.54 101 ASP C N 1
ATOM 5737 C CA . ASP C 1 113 ? 92.796 58.234 10.561 1.00 12.22 101 ASP C CA 1
ATOM 5738 C C . ASP C 1 113 ? 92.940 59.098 11.797 1.00 11.86 101 ASP C C 1
ATOM 5739 O O . ASP C 1 113 ? 93.111 60.310 11.692 1.00 11.45 101 ASP C O 1
ATOM 5744 N N . GLY C 1 114 ? 92.848 58.478 12.966 1.00 12.39 102 GLY C N 1
ATOM 5745 C CA . GLY C 1 114 ? 92.975 59.228 14.198 1.00 12.90 102 GLY C CA 1
ATOM 5746 C C . GLY C 1 114 ? 94.341 59.033 14.818 1.00 13.07 102 GLY C C 1
ATOM 5747 O O . GLY C 1 114 ? 95.184 59.926 14.783 1.00 13.25 102 GLY C O 1
ATOM 5748 N N . LEU C 1 115 ? 94.569 57.852 15.377 1.00 13.34 103 LEU C N 1
ATOM 5749 C CA . LEU C 1 115 ? 95.842 57.551 16.020 1.00 13.69 103 LEU C CA 1
ATOM 5750 C C . LEU C 1 115 ? 97.029 57.654 15.072 1.00 13.43 103 LEU C C 1
ATOM 5751 O O . LEU C 1 115 ? 98.136 57.983 15.494 1.00 14.20 103 LEU C O 1
ATOM 5756 N N . GLY C 1 116 ? 96.800 57.366 13.793 1.00 13.24 104 GLY C N 1
ATOM 5757 C CA . GLY C 1 116 ? 97.875 57.461 12.822 1.00 13.45 104 GLY C CA 1
ATOM 5758 C C . GLY C 1 116 ? 98.475 58.855 12.860 1.00 12.08 104 GLY C C 1
ATOM 5759 O O . GLY C 1 116 ? 99.688 59.025 12.755 1.00 11.94 104 GLY C O 1
ATOM 5760 N N . VAL C 1 117 ? 97.619 59.857 13.023 1.00 11.46 105 VAL C N 1
ATOM 5761 C CA . VAL C 1 117 ? 98.073 61.241 13.087 1.00 11.44 105 VAL C CA 1
ATOM 5762 C C . VAL C 1 117 ? 98.964 61.402 14.315 1.00 11.64 105 VAL C C 1
ATOM 5763 O O . VAL C 1 117 ? 100.057 61.963 14.245 1.00 11.86 105 VAL C O 1
ATOM 5767 N N . THR C 1 118 ? 98.495 60.887 15.441 1.00 11.69 106 THR C N 1
ATOM 5768 C CA . THR C 1 118 ? 99.263 60.959 16.666 1.00 12.77 106 THR C CA 1
ATOM 5769 C C . THR C 1 118 ? 100.619 60.293 16.454 1.00 12.69 106 THR C C 1
ATOM 5770 O O . THR C 1 118 ? 101.639 60.790 16.930 1.00 12.36 106 THR C O 1
ATOM 5774 N N . HIS C 1 119 ? 100.627 59.170 15.739 1.00 12.17 107 HIS C N 1
ATOM 5775 C CA . HIS C 1 119 ? 101.872 58.457 15.475 1.00 13.29 107 HIS C CA 1
ATOM 5776 C C . HIS C 1 119 ? 102.880 59.334 14.751 1.00 13.32 107 HIS C C 1
ATOM 5777 O O . HIS C 1 119 ? 104.050 59.375 15.122 1.00 13.50 107 HIS C O 1
ATOM 5784 N N . LEU C 1 120 ? 102.424 60.020 13.708 1.00 13.15 108 LEU C N 1
ATOM 5785 C CA . LEU C 1 120 ? 103.294 60.890 12.932 1.00 14.30 108 LEU C CA 1
ATOM 5786 C C . LEU C 1 120 ? 103.719 62.098 13.748 1.00 14.15 108 LEU C C 1
ATOM 5787 O O . LEU C 1 120 ? 104.876 62.515 13.699 1.00 15.09 108 LEU C O 1
ATOM 5792 N N . LEU C 1 121 ? 102.771 62.677 14.475 1.00 13.27 109 LEU C N 1
ATOM 5793 C CA . LEU C 1 121 ? 103.070 63.833 15.305 1.00 14.07 109 LEU C CA 1
ATOM 5794 C C . LEU C 1 121 ? 104.111 63.440 16.345 1.00 14.48 109 LEU C C 1
ATOM 5795 O O . LEU C 1 121 ? 105.048 64.192 16.610 1.00 15.30 109 LEU C O 1
ATOM 5800 N N . GLU C 1 122 ? 103.949 62.255 16.926 1.00 12.93 110 GLU C N 1
ATOM 5801 C CA . GLU C 1 122 ? 104.898 61.766 17.917 1.00 13.11 110 GLU C CA 1
ATOM 5802 C C . GLU C 1 122 ? 106.270 61.530 17.285 1.00 13.19 110 GLU C C 1
ATOM 5803 O O . GLU C 1 122 ? 107.293 61.828 17.891 1.00 12.65 110 GLU C O 1
ATOM 5809 N N . ALA C 1 123 ? 106.286 60.991 16.071 1.00 13.02 111 ALA C N 1
ATOM 5810 C CA . ALA C 1 123 ? 107.545 60.744 15.373 1.00 15.40 111 ALA C CA 1
ATOM 5811 C C . ALA C 1 123 ? 108.250 62.079 15.175 1.00 14.30 111 ALA C C 1
ATOM 5812 O O . ALA C 1 123 ? 109.464 62.187 15.341 1.00 16.24 111 ALA C O 1
ATOM 5814 N N . ILE C 1 124 ? 107.474 63.096 14.825 1.00 14.50 112 ILE C N 1
ATOM 5815 C CA . ILE C 1 124 ? 108.011 64.430 14.601 1.00 13.68 112 ILE C CA 1
ATOM 5816 C C . ILE C 1 124 ? 108.457 65.047 15.910 1.00 14.60 112 ILE C C 1
ATOM 5817 O O . ILE C 1 124 ? 109.559 65.581 16.016 1.00 13.55 112 ILE C O 1
ATOM 5822 N N . ARG C 1 125 ? 107.588 64.963 16.908 1.00 14.93 113 ARG C N 1
ATOM 5823 C CA . ARG C 1 125 ? 107.879 65.527 18.208 1.00 16.06 113 ARG C CA 1
ATOM 5824 C C . ARG C 1 125 ? 109.147 64.941 18.804 1.00 15.53 113 ARG C C 1
ATOM 5825 O O . ARG C 1 125 ? 109.964 65.655 19.364 1.00 14.86 113 ARG C O 1
ATOM 5833 N N . GLN C 1 126 ? 109.313 63.634 18.669 1.00 15.77 114 GLN C N 1
ATOM 5834 C CA . GLN C 1 126 ? 110.463 62.966 19.256 1.00 17.12 114 GLN C CA 1
ATOM 5835 C C . GLN C 1 126 ? 111.755 62.922 18.441 1.00 17.44 114 GLN C C 1
ATOM 5836 O O . GLN C 1 126 ? 112.834 62.828 19.019 1.00 18.58 114 GLN C O 1
ATOM 5842 N N . PHE C 1 127 ? 111.664 62.991 17.117 1.00 18.02 115 PHE C N 1
ATOM 5843 C CA . PHE C 1 127 ? 112.872 62.934 16.296 1.00 20.01 115 PHE C CA 1
ATOM 5844 C C . PHE C 1 127 ? 113.278 64.247 15.652 1.00 19.33 115 PHE C C 1
ATOM 5845 O O . PHE C 1 127 ? 114.455 64.578 15.617 1.00 20.85 115 PHE C O 1
ATOM 5853 N N . SER C 1 128 ? 112.314 64.985 15.116 1.00 19.11 116 SER C N 1
ATOM 5854 C CA . SER C 1 128 ? 112.624 66.260 14.482 1.00 18.11 116 SER C CA 1
ATOM 5855 C C . SER C 1 128 ? 111.451 67.208 14.636 1.00 16.97 116 SER C C 1
ATOM 5856 O O . SER C 1 128 ? 110.640 67.370 13.726 1.00 15.60 116 SER C O 1
ATOM 5859 N N . PRO C 1 129 ? 111.353 67.859 15.803 1.00 16.76 117 PRO C N 1
ATOM 5860 C CA . PRO C 1 129 ? 110.275 68.801 16.109 1.00 17.45 117 PRO C CA 1
ATOM 5861 C C . PRO C 1 129 ? 110.199 69.998 15.168 1.00 18.30 117 PRO C C 1
ATOM 5862 O O . PRO C 1 129 ? 109.258 70.784 15.237 1.00 18.30 117 PRO C O 1
ATOM 5866 N N . GLU C 1 130 ? 111.178 70.133 14.282 1.00 19.04 118 GLU C N 1
ATOM 5867 C CA . GLU C 1 130 ? 111.178 71.250 13.350 1.00 20.70 118 GLU C CA 1
ATOM 5868 C C . GLU C 1 130 ? 110.454 70.939 12.050 1.00 19.11 118 GLU C C 1
ATOM 5869 O O . GLU C 1 130 ? 110.030 71.853 11.346 1.00 18.43 118 GLU C O 1
ATOM 5875 N N . THR C 1 131 ? 110.299 69.662 11.716 1.00 18.11 119 THR C N 1
ATOM 5876 C CA . THR C 1 131 ? 109.628 69.363 10.465 1.00 17.83 119 THR C CA 1
ATOM 5877 C C . THR C 1 131 ? 108.184 69.808 10.538 1.00 16.89 119 THR C C 1
ATOM 5878 O O . THR C 1 131 ? 107.513 69.670 11.563 1.00 16.27 119 THR C O 1
ATOM 5882 N N . ARG C 1 132 ? 107.720 70.373 9.436 1.00 15.40 120 ARG C N 1
ATOM 5883 C CA . ARG C 1 132 ? 106.369 70.869 9.352 1.00 14.39 120 ARG C CA 1
ATOM 5884 C C . ARG C 1 132 ? 105.437 69.742 8.991 1.00 13.31 120 ARG C C 1
ATOM 5885 O O . ARG C 1 132 ? 105.748 68.895 8.159 1.00 12.23 120 ARG C O 1
ATOM 5893 N N . PHE C 1 133 ? 104.282 69.752 9.635 1.00 12.44 121 PHE C N 1
ATOM 5894 C CA . PHE C 1 133 ? 103.302 68.704 9.469 1.00 11.68 121 PHE C CA 1
ATOM 5895 C C . PHE C 1 133 ? 101.981 69.181 8.905 1.00 10.97 121 PHE C C 1
ATOM 5896 O O . PHE C 1 133 ? 101.455 70.224 9.286 1.00 11.59 121 PHE C O 1
ATOM 5904 N N . TYR C 1 134 ? 101.454 68.396 7.983 1.00 11.47 122 TYR C N 1
ATOM 5905 C CA . TYR C 1 134 ? 100.177 68.689 7.374 1.00 11.93 122 TYR C CA 1
ATOM 5906 C C . TYR C 1 134 ? 99.260 67.516 7.669 1.00 12.27 122 TYR C C 1
ATOM 5907 O O . TYR C 1 134 ? 99.606 66.369 7.385 1.00 13.46 122 TYR C O 1
ATOM 5916 N N . GLN C 1 135 ? 98.100 67.796 8.247 1.00 12.64 123 GLN C N 1
ATOM 5917 C CA . GLN C 1 135 ? 97.139 66.742 8.523 1.00 13.41 123 GLN C CA 1
ATOM 5918 C C . GLN C 1 135 ? 96.008 66.861 7.518 1.00 12.20 123 GLN C C 1
ATOM 5919 O O . GLN C 1 135 ? 95.427 67.934 7.343 1.00 12.75 123 GLN C O 1
ATOM 5925 N N . ALA C 1 136 ? 95.713 65.757 6.845 1.00 11.76 124 ALA C N 1
ATOM 5926 C CA . ALA C 1 136 ? 94.655 65.744 5.854 1.00 11.31 124 ALA C CA 1
ATOM 5927 C C . ALA C 1 136 ? 93.296 65.675 6.530 1.00 11.18 124 ALA C C 1
ATOM 5928 O O . ALA C 1 136 ? 92.686 64.612 6.605 1.00 11.90 124 ALA C O 1
ATOM 5930 N N . SER C 1 137 ? 92.832 66.808 7.040 1.00 11.96 125 SER C N 1
ATOM 5931 C CA . SER C 1 137 ? 91.531 66.849 7.675 1.00 12.46 125 SER C CA 1
ATOM 5932 C C . SER C 1 137 ? 90.496 66.919 6.574 1.00 12.88 125 SER C C 1
ATOM 5933 O O . SER C 1 137 ? 90.834 67.052 5.399 1.00 12.63 125 SER C O 1
ATOM 5936 N N . THR C 1 138 ? 89.229 66.865 6.949 1.00 13.27 126 THR C N 1
ATOM 5937 C CA . THR C 1 138 ? 88.190 66.808 5.942 1.00 12.91 126 THR C CA 1
ATOM 5938 C C . THR C 1 138 ? 86.906 67.522 6.301 1.00 12.44 126 THR C C 1
ATOM 5939 O O . THR C 1 138 ? 86.584 67.706 7.475 1.00 12.34 126 THR C O 1
ATOM 5943 N N . SER C 1 139 ? 86.169 67.911 5.267 1.00 12.41 127 SER C N 1
ATOM 5944 C CA . SER C 1 139 ? 84.899 68.589 5.452 1.00 13.58 127 SER C CA 1
ATOM 5945 C C . SER C 1 139 ? 83.918 67.644 6.135 1.00 13.32 127 SER C C 1
ATOM 5946 O O . SER C 1 139 ? 82.908 68.081 6.681 1.00 14.70 127 SER C O 1
ATOM 5949 N N . GLU C 1 140 ? 84.217 66.350 6.105 1.00 13.60 128 GLU C N 1
ATOM 5950 C CA . GLU C 1 140 ? 83.354 65.368 6.750 1.00 14.53 128 GLU C CA 1
ATOM 5951 C C . GLU C 1 140 ? 83.198 65.700 8.223 1.00 14.77 128 GLU C C 1
ATOM 5952 O O . GLU C 1 140 ? 82.206 65.334 8.849 1.00 14.58 128 GLU C O 1
ATOM 5958 N N . MET C 1 141 ? 84.183 66.402 8.774 1.00 14.75 129 MET C N 1
ATOM 5959 C CA . MET C 1 141 ? 84.134 66.781 10.175 1.00 14.15 129 MET C CA 1
ATOM 5960 C C . MET C 1 141 ? 82.959 67.715 10.440 1.00 14.28 129 MET C C 1
ATOM 5961 O O . MET C 1 141 ? 82.421 67.744 11.545 1.00 13.35 129 MET C O 1
ATOM 5966 N N . PHE C 1 142 ? 82.557 68.469 9.422 1.00 13.95 130 PHE C N 1
ATOM 5967 C CA . PHE C 1 142 ? 81.423 69.376 9.565 1.00 14.39 130 PHE C CA 1
ATOM 5968 C C . PHE C 1 142 ? 80.126 68.574 9.541 1.00 14.25 130 PHE C C 1
ATOM 5969 O O . PHE C 1 142 ? 79.102 69.033 10.043 1.00 14.77 130 PHE C O 1
ATOM 5977 N N . GLY C 1 143 ? 80.193 67.381 8.948 1.00 14.70 131 GLY C N 1
ATOM 5978 C CA . GLY C 1 143 ? 79.048 66.483 8.857 1.00 15.34 131 GLY C CA 1
ATOM 5979 C C . GLY C 1 143 ? 77.699 67.165 8.778 1.00 15.20 131 GLY C C 1
ATOM 5980 O O . GLY C 1 143 ? 77.310 67.668 7.724 1.00 15.59 131 GLY C O 1
ATOM 5981 N N . LEU C 1 144 ? 76.969 67.157 9.887 1.00 15.78 132 LEU C N 1
ATOM 5982 C CA . LEU C 1 144 ? 75.669 67.813 9.943 1.00 16.96 132 LEU C CA 1
ATOM 5983 C C . LEU C 1 144 ? 76.068 69.276 10.089 1.00 16.98 132 LEU C C 1
ATOM 5984 O O . LEU C 1 144 ? 76.220 69.780 11.201 1.00 16.16 132 LEU C O 1
ATOM 5989 N N . ILE C 1 145 ? 76.252 69.943 8.953 1.00 17.75 133 ILE C N 1
ATOM 5990 C CA . ILE C 1 145 ? 76.714 71.325 8.940 1.00 17.79 133 ILE C CA 1
ATOM 5991 C C . ILE C 1 145 ? 76.011 72.276 9.890 1.00 18.50 133 ILE C C 1
ATOM 5992 O O . ILE C 1 145 ? 74.784 72.334 9.957 1.00 18.17 133 ILE C O 1
ATOM 5997 N N . GLN C 1 146 ? 76.826 73.005 10.647 1.00 18.97 134 GLN C N 1
ATOM 5998 C CA . GLN C 1 146 ? 76.340 73.956 11.633 1.00 19.96 134 GLN C CA 1
ATOM 5999 C C . GLN C 1 146 ? 76.301 75.368 11.075 1.00 20.07 134 GLN C C 1
ATOM 6000 O O . GLN C 1 146 ? 76.065 76.330 11.799 1.00 20.64 134 GLN C O 1
ATOM 6006 N N . ALA C 1 147 ? 76.535 75.474 9.773 1.00 20.72 135 ALA C N 1
ATOM 6007 C CA . ALA C 1 147 ? 76.510 76.753 9.077 1.00 20.58 135 ALA C CA 1
ATOM 6008 C C . ALA C 1 147 ? 76.353 76.426 7.602 1.00 20.22 135 ALA C C 1
ATOM 6009 O O . ALA C 1 147 ? 76.906 75.428 7.129 1.00 20.09 135 ALA C O 1
ATOM 6011 N N . GLU C 1 148 ? 75.587 77.249 6.888 1.00 19.59 136 GLU C N 1
ATOM 6012 C CA . GLU C 1 148 ? 75.342 77.045 5.461 1.00 20.50 136 GLU C CA 1
ATOM 6013 C C . GLU C 1 148 ? 76.654 76.888 4.707 1.00 19.90 136 GLU C C 1
ATOM 6014 O O . GLU C 1 148 ? 76.784 76.032 3.837 1.00 20.67 136 GLU C O 1
ATOM 6016 N N . ARG C 1 149 ? 77.616 77.739 5.031 1.00 20.56 137 ARG C N 1
ATOM 6017 C CA . ARG C 1 149 ? 78.932 77.675 4.410 1.00 21.48 137 ARG C CA 1
ATOM 6018 C C . ARG C 1 149 ? 79.896 77.418 5.548 1.00 20.12 137 ARG C C 1
ATOM 6019 O O . ARG C 1 149 ? 79.998 78.210 6.480 1.00 22.11 137 ARG C O 1
ATOM 6027 N N . GLN C 1 150 ? 80.598 76.297 5.477 1.00 19.57 138 GLN C N 1
ATOM 6028 C CA . GLN C 1 150 ? 81.516 75.938 6.539 1.00 17.74 138 GLN C CA 1
ATOM 6029 C C . GLN C 1 150 ? 82.913 76.497 6.367 1.00 17.21 138 GLN C C 1
ATOM 6030 O O . GLN C 1 150 ? 83.530 76.358 5.313 1.00 15.50 138 GLN C O 1
ATOM 6036 N N . ASP C 1 151 ? 83.401 77.151 7.413 1.00 17.22 139 ASP C N 1
ATOM 6037 C CA . ASP C 1 151 ? 84.753 77.678 7.400 1.00 18.39 139 ASP C CA 1
ATOM 6038 C C . ASP C 1 151 ? 85.425 77.147 8.656 1.00 17.68 139 ASP C C 1
ATOM 6039 O O . ASP C 1 151 ? 84.862 76.309 9.360 1.00 16.66 139 ASP C O 1
ATOM 6044 N N . GLU C 1 152 ? 86.617 77.652 8.941 1.00 17.81 140 GLU C N 1
ATOM 6045 C CA . GLU C 1 152 ? 87.385 77.223 10.098 1.00 17.91 140 GLU C CA 1
ATOM 6046 C C . GLU C 1 152 ? 86.662 77.365 11.434 1.00 19.58 140 GLU C C 1
ATOM 6047 O O . GLU C 1 152 ? 86.950 76.624 12.376 1.00 20.10 140 GLU C O 1
ATOM 6053 N N . ASN C 1 153 ? 85.729 78.306 11.521 1.00 19.08 141 ASN C N 1
ATOM 6054 C CA . ASN C 1 153 ? 85.012 78.538 12.769 1.00 20.86 141 ASN C CA 1
ATOM 6055 C C . ASN C 1 153 ? 83.701 77.777 12.908 1.00 20.03 141 ASN C C 1
ATOM 6056 O O . ASN C 1 153 ? 83.073 77.809 13.966 1.00 19.90 141 ASN C O 1
ATOM 6061 N N . THR C 1 154 ? 83.283 77.103 11.844 1.00 17.62 142 THR C N 1
ATOM 6062 C CA . THR C 1 154 ? 82.047 76.341 11.890 1.00 16.67 142 THR C CA 1
ATOM 6063 C C . THR C 1 154 ? 82.245 75.142 12.809 1.00 16.15 142 THR C C 1
ATOM 6064 O O . THR C 1 154 ? 83.173 74.363 12.625 1.00 16.48 142 THR C O 1
ATOM 6068 N N . PRO C 1 155 ? 81.380 74.990 13.824 1.00 15.58 143 PRO C N 1
ATOM 6069 C CA . PRO C 1 155 ? 81.500 73.863 14.751 1.00 15.05 143 PRO C CA 1
ATOM 6070 C C . PRO C 1 155 ? 81.411 72.536 14.003 1.00 14.48 143 PRO C C 1
ATOM 6071 O O . PRO C 1 155 ? 80.609 72.378 13.080 1.00 15.11 143 PRO C O 1
ATOM 6075 N N . PHE C 1 156 ? 82.236 71.582 14.404 1.00 13.77 144 PHE C N 1
ATOM 6076 C CA . PHE C 1 156 ? 82.240 70.282 13.762 1.00 14.23 144 PHE C CA 1
ATOM 6077 C C . PHE C 1 156 ? 81.075 69.439 14.241 1.00 13.83 144 PHE C C 1
ATOM 6078 O O . PHE C 1 156 ? 80.588 69.605 15.356 1.00 14.40 144 PHE C O 1
ATOM 6086 N N . TYR C 1 157 ? 80.618 68.545 13.381 1.00 13.15 145 TYR C N 1
ATOM 6087 C CA . TYR C 1 157 ? 79.525 67.656 13.731 1.00 13.31 145 TYR C CA 1
ATOM 6088 C C . TYR C 1 157 ? 79.685 66.437 12.845 1.00 12.56 145 TYR C C 1
ATOM 6089 O O . TYR C 1 157 ? 78.961 66.267 11.860 1.00 14.33 145 TYR C O 1
ATOM 6098 N N . PRO C 1 158 ? 80.663 65.579 13.175 1.00 11.94 146 PRO C N 1
ATOM 6099 C CA . PRO C 1 158 ? 80.927 64.367 12.402 1.00 11.31 146 PRO C CA 1
ATOM 6100 C C . PRO C 1 158 ? 79.700 63.470 12.327 1.00 12.27 146 PRO C C 1
ATOM 6101 O O . PRO C 1 158 ? 78.884 63.423 13.251 1.00 12.33 146 PRO C O 1
ATOM 6105 N N . ARG C 1 159 ? 79.579 62.762 11.214 1.00 11.98 147 ARG C N 1
ATOM 6106 C CA . ARG C 1 159 ? 78.440 61.894 10.978 1.00 12.85 147 ARG C CA 1
ATOM 6107 C C . ARG C 1 159 ? 78.825 60.469 10.641 1.00 12.50 147 ARG C C 1
ATOM 6108 O O . ARG C 1 159 ? 77.983 59.672 10.228 1.00 13.90 147 ARG C O 1
ATOM 6116 N N . SER C 1 160 ? 80.101 60.148 10.812 1.00 11.47 148 SER C N 1
ATOM 6117 C CA . SER C 1 160 ? 80.581 58.801 10.542 1.00 11.93 148 SER C CA 1
ATOM 6118 C C . SER C 1 160 ? 81.830 58.555 11.371 1.00 11.32 148 SER C C 1
ATOM 6119 O O . SER C 1 160 ? 82.462 59.502 11.847 1.00 12.56 148 SER C O 1
ATOM 6122 N N . PRO C 1 161 ? 82.188 57.278 11.580 1.00 10.52 149 PRO C N 1
ATOM 6123 C CA . PRO C 1 161 ? 83.388 56.972 12.365 1.00 10.38 149 PRO C CA 1
ATOM 6124 C C . PRO C 1 161 ? 84.610 57.556 11.666 1.00 10.22 149 PRO C C 1
ATOM 6125 O O . PRO C 1 161 ? 85.649 57.768 12.284 1.00 10.27 149 PRO C O 1
ATOM 6129 N N . TYR C 1 162 ? 84.474 57.804 10.366 1.00 10.25 150 TYR C N 1
ATOM 6130 C CA . TYR C 1 162 ? 85.552 58.408 9.594 1.00 10.78 150 TYR C CA 1
ATOM 6131 C C . TYR C 1 162 ? 85.618 59.878 10.007 1.00 10.44 150 TYR C C 1
ATOM 6132 O O . TYR C 1 162 ? 86.687 60.408 10.298 1.00 11.03 150 TYR C O 1
ATOM 6141 N N . GLY C 1 163 ? 84.462 60.531 10.023 1.00 10.75 151 GLY C N 1
ATOM 6142 C CA . GLY C 1 163 ? 84.415 61.931 10.409 1.00 10.05 151 GLY C CA 1
ATOM 6143 C C . GLY C 1 163 ? 84.948 62.110 11.818 1.00 10.50 151 GLY C C 1
ATOM 6144 O O . GLY C 1 163 ? 85.708 63.036 12.101 1.00 10.65 151 GLY C O 1
ATOM 6145 N N . VAL C 1 164 ? 84.553 61.209 12.708 1.00 10.39 152 VAL C N 1
ATOM 6146 C CA . VAL C 1 164 ? 84.994 61.269 14.092 1.00 9.52 152 VAL C CA 1
ATOM 6147 C C . VAL C 1 164 ? 86.493 61.006 14.207 1.00 8.92 152 VAL C C 1
ATOM 6148 O O . VAL C 1 164 ? 87.192 61.700 14.934 1.00 8.82 152 VAL C O 1
ATOM 6152 N N . ALA C 1 165 ? 86.988 60.003 13.493 1.00 9.46 153 ALA C N 1
ATOM 6153 C CA . ALA C 1 165 ? 88.411 59.685 13.542 1.00 9.79 153 ALA C CA 1
ATOM 6154 C C . ALA C 1 165 ? 89.201 60.884 13.027 1.00 10.16 153 ALA C C 1
ATOM 6155 O O . ALA C 1 165 ? 90.221 61.271 13.601 1.00 11.32 153 ALA C O 1
ATOM 6157 N N . LYS C 1 166 ? 88.720 61.469 11.938 1.00 8.94 154 LYS C N 1
ATOM 6158 C CA . LYS C 1 166 ? 89.372 62.622 11.347 1.00 10.03 154 LYS C CA 1
ATOM 6159 C C . LYS C 1 166 ? 89.300 63.814 12.284 1.00 10.14 154 LYS C C 1
ATOM 6160 O O . LYS C 1 166 ? 90.236 64.603 12.344 1.00 10.63 154 LYS C O 1
ATOM 6166 N N . LEU C 1 167 ? 88.198 63.939 13.021 1.00 10.09 155 LEU C N 1
ATOM 6167 C CA . LEU C 1 167 ? 88.054 65.053 13.954 1.00 11.31 155 LEU C CA 1
ATOM 6168 C C . LEU C 1 167 ? 89.144 64.911 15.006 1.00 10.75 155 LEU C C 1
ATOM 6169 O O . LEU C 1 167 ? 89.714 65.899 15.468 1.00 10.39 155 LEU C O 1
ATOM 6174 N N . TYR C 1 168 ? 89.428 63.670 15.385 1.00 9.66 156 TYR C N 1
ATOM 6175 C CA . TYR C 1 168 ? 90.482 63.416 16.354 1.00 10.14 156 TYR C CA 1
ATOM 6176 C C . TYR C 1 168 ? 91.801 63.831 15.699 1.00 9.94 156 TYR C C 1
ATOM 6177 O O . TYR C 1 168 ? 92.622 64.514 16.305 1.00 10.76 156 TYR C O 1
ATOM 6186 N N . GLY C 1 169 ? 91.988 63.402 14.455 1.00 9.36 157 GLY C N 1
ATOM 6187 C CA . GLY C 1 169 ? 93.205 63.721 13.733 1.00 11.19 157 GLY C CA 1
ATOM 6188 C C . GLY C 1 169 ? 93.416 65.215 13.630 1.00 10.79 157 GLY C C 1
ATOM 6189 O O . GLY C 1 169 ? 94.535 65.705 13.757 1.00 12.03 157 GLY C O 1
ATOM 6190 N N . HIS C 1 170 ? 92.330 65.940 13.397 1.00 10.27 158 HIS C N 1
ATOM 6191 C CA . HIS C 1 170 ? 92.385 67.387 13.285 1.00 11.54 158 HIS C CA 1
ATOM 6192 C C . HIS C 1 170 ? 92.796 68.008 14.615 1.00 12.09 158 HIS C C 1
ATOM 6193 O O . HIS C 1 170 ? 93.761 68.773 14.696 1.00 10.94 158 HIS C O 1
ATOM 6200 N N . TRP C 1 171 ? 92.058 67.667 15.662 1.00 11.32 159 TRP C N 1
ATOM 6201 C CA . TRP C 1 171 ? 92.338 68.218 16.972 1.00 11.42 159 TRP C CA 1
ATOM 6202 C C . TRP C 1 171 ? 93.654 67.785 17.585 1.00 10.62 159 TRP C C 1
ATOM 6203 O O . TRP C 1 171 ? 94.253 68.543 18.342 1.00 9.68 159 TRP C O 1
ATOM 6214 N N . ILE C 1 172 ? 94.122 66.583 17.271 1.00 10.28 160 ILE C N 1
ATOM 6215 C CA . ILE C 1 172 ? 95.388 66.163 17.844 1.00 9.49 160 ILE C CA 1
ATOM 6216 C C . ILE C 1 172 ? 96.499 66.970 17.165 1.00 10.69 160 ILE C C 1
ATOM 6217 O O . ILE C 1 172 ? 97.535 67.258 17.768 1.00 11.78 160 ILE C O 1
ATOM 6222 N N . THR C 1 173 ? 96.264 67.350 15.912 1.00 10.61 161 THR C N 1
ATOM 6223 C CA . THR C 1 173 ? 97.226 68.147 15.160 1.00 11.16 161 THR C CA 1
ATOM 6224 C C . THR C 1 173 ? 97.255 69.530 15.789 1.00 11.59 161 THR C C 1
ATOM 6225 O O . THR C 1 173 ? 98.314 70.072 16.086 1.00 12.32 161 THR C O 1
ATOM 6229 N N . VAL C 1 174 ? 96.074 70.090 15.997 1.00 11.23 162 VAL C N 1
ATOM 6230 C CA . VAL C 1 174 ? 95.964 71.392 16.624 1.00 12.43 162 VAL C CA 1
ATOM 6231 C C . VAL C 1 174 ? 96.620 71.330 17.997 1.00 12.82 162 VAL C C 1
ATOM 6232 O O . VAL C 1 174 ? 97.349 72.236 18.397 1.00 12.80 162 VAL C O 1
ATOM 6236 N N . ASN C 1 175 ? 96.367 70.246 18.717 1.00 12.63 163 ASN C N 1
ATOM 6237 C CA . ASN C 1 175 ? 96.918 70.117 20.052 1.00 12.35 163 ASN C CA 1
ATOM 6238 C C . ASN C 1 175 ? 98.433 70.016 20.106 1.00 11.50 163 ASN C C 1
ATOM 6239 O O . ASN C 1 175 ? 99.055 70.584 21.001 1.00 11.75 163 ASN C O 1
ATOM 6244 N N . TYR C 1 176 ? 99.034 69.290 19.171 1.00 11.05 164 TYR C N 1
ATOM 6245 C CA . TYR C 1 176 ? 100.486 69.185 19.176 1.00 11.90 164 TYR C CA 1
ATOM 6246 C C . TYR C 1 176 ? 101.091 70.531 18.807 1.00 12.33 164 TYR C C 1
ATOM 6247 O O . TYR C 1 176 ? 102.156 70.899 19.291 1.00 11.38 164 TYR C O 1
ATOM 6256 N N . ARG C 1 177 ? 100.394 71.267 17.954 1.00 12.45 165 ARG C N 1
ATOM 6257 C CA . ARG C 1 177 ? 100.860 72.580 17.557 1.00 13.34 165 ARG C CA 1
ATOM 6258 C C . ARG C 1 177 ? 100.849 73.478 18.782 1.00 13.54 165 ARG C C 1
ATOM 6259 O O . ARG C 1 177 ? 101.831 74.146 19.081 1.00 13.89 165 ARG C O 1
ATOM 6267 N N . GLU C 1 178 ? 99.728 73.474 19.496 1.00 14.67 166 GLU C N 1
ATOM 6268 C CA . GLU C 1 178 ? 99.564 74.308 20.679 1.00 14.25 166 GLU C CA 1
ATOM 6269 C C . GLU C 1 178 ? 100.315 73.821 21.908 1.00 14.91 166 GLU C C 1
ATOM 6270 O O . GLU C 1 178 ? 100.718 74.622 22.751 1.00 15.29 166 GLU C O 1
ATOM 6276 N N . SER C 1 179 ? 100.503 72.512 22.016 1.00 14.26 167 SER C N 1
ATOM 6277 C CA . SER C 1 179 ? 101.189 71.947 23.169 1.00 14.68 167 SER C CA 1
ATOM 6278 C C . SER C 1 179 ? 102.702 72.009 23.072 1.00 15.18 167 SER C C 1
ATOM 6279 O O . SER C 1 179 ? 103.377 72.312 24.051 1.00 15.26 167 SER C O 1
ATOM 6282 N N . PHE C 1 180 ? 103.231 71.719 21.890 1.00 15.11 168 PHE C N 1
ATOM 6283 C CA . PHE C 1 180 ? 104.673 71.686 21.714 1.00 15.72 168 PHE C CA 1
ATOM 6284 C C . PHE C 1 180 ? 105.211 72.703 20.731 1.00 15.63 168 PHE C C 1
ATOM 6285 O O . PHE C 1 180 ? 106.410 72.741 20.475 1.00 15.75 168 PHE C O 1
ATOM 6293 N N . GLY C 1 181 ? 104.333 73.535 20.189 1.00 15.31 169 GLY C N 1
ATOM 6294 C CA . GLY C 1 181 ? 104.786 74.523 19.234 1.00 14.97 169 GLY C CA 1
ATOM 6295 C C . GLY C 1 181 ? 105.204 73.853 17.942 1.00 15.56 169 GLY C C 1
ATOM 6296 O O . GLY C 1 181 ? 105.960 74.420 17.158 1.00 15.70 169 GLY C O 1
ATOM 6297 N N . LEU C 1 182 ? 104.725 72.634 17.713 1.00 14.80 170 LEU C N 1
ATOM 6298 C CA . LEU C 1 182 ? 105.066 71.945 16.477 1.00 14.34 170 LEU C CA 1
ATOM 6299 C C . LEU C 1 182 ? 104.386 72.658 15.319 1.00 14.29 170 LEU C C 1
ATOM 6300 O O . LEU C 1 182 ? 103.261 73.143 15.446 1.00 13.78 170 LEU C O 1
ATOM 6305 N N . HIS C 1 183 ? 105.075 72.736 14.191 1.00 13.99 171 HIS C N 1
ATOM 6306 C CA . HIS C 1 183 ? 104.501 73.382 13.029 1.00 14.42 171 HIS C CA 1
ATOM 6307 C C . HIS C 1 183 ? 103.564 72.346 12.404 1.00 13.77 171 HIS C C 1
ATOM 6308 O O . HIS C 1 183 ? 103.903 71.686 11.424 1.00 12.93 171 HIS C O 1
ATOM 6315 N N . ALA C 1 184 ? 102.393 72.197 13.015 1.00 14.37 172 ALA C N 1
ATOM 6316 C CA . ALA C 1 184 ? 101.394 71.235 12.569 1.00 13.70 172 ALA C CA 1
ATOM 6317 C C . ALA C 1 184 ? 100.139 71.966 12.128 1.00 13.16 172 ALA C C 1
ATOM 6318 O O . ALA C 1 184 ? 99.539 72.721 12.894 1.00 12.78 172 ALA C O 1
ATOM 6320 N N . SER C 1 185 ? 99.740 71.724 10.889 1.00 12.56 173 SER C N 1
ATOM 6321 C CA . SER C 1 185 ? 98.575 72.383 10.330 1.00 13.25 173 SER C CA 1
ATOM 6322 C C . SER C 1 185 ? 97.543 71.386 9.857 1.00 14.05 173 SER C C 1
ATOM 6323 O O . SER C 1 185 ? 97.876 70.334 9.302 1.00 13.14 173 SER C O 1
ATOM 6326 N N . SER C 1 186 ? 96.283 71.728 10.080 1.00 13.34 174 SER C N 1
ATOM 6327 C CA . SER C 1 186 ? 95.203 70.868 9.661 1.00 13.87 174 SER C CA 1
ATOM 6328 C C . SER C 1 186 ? 94.537 71.467 8.435 1.00 13.06 174 SER C C 1
ATOM 6329 O O . SER C 1 186 ? 94.026 72.585 8.474 1.00 12.76 174 SER C O 1
ATOM 6332 N N . GLY C 1 187 ? 94.572 70.726 7.339 1.00 13.44 175 GLY C N 1
ATOM 6333 C CA . GLY C 1 187 ? 93.933 71.190 6.130 1.00 13.20 175 GLY C CA 1
ATOM 6334 C C . GLY C 1 187 ? 92.546 70.584 6.133 1.00 13.80 175 GLY C C 1
ATOM 6335 O O . GLY C 1 187 ? 92.402 69.365 6.053 1.00 14.32 175 GLY C O 1
ATOM 6336 N N . ILE C 1 188 ? 91.523 71.418 6.263 1.00 14.25 176 ILE C N 1
ATOM 6337 C CA . ILE C 1 188 ? 90.155 70.917 6.263 1.00 13.48 176 ILE C CA 1
ATOM 6338 C C . ILE C 1 188 ? 89.705 71.008 4.821 1.00 13.48 176 ILE C C 1
ATOM 6339 O O . ILE C 1 188 ? 89.106 71.998 4.402 1.00 12.37 176 ILE C O 1
ATOM 6344 N N . LEU C 1 189 ? 90.013 69.975 4.053 1.00 12.91 177 LEU C N 1
ATOM 6345 C CA . LEU C 1 189 ? 89.658 69.977 2.652 1.00 12.74 177 LEU C CA 1
ATOM 6346 C C . LEU C 1 189 ? 88.307 69.365 2.371 1.00 13.61 177 LEU C C 1
ATOM 6347 O O . LEU C 1 189 ? 87.931 68.343 2.946 1.00 12.23 177 LEU C O 1
ATOM 6352 N N . PHE C 1 190 ? 87.572 70.015 1.481 1.00 12.84 178 PHE C N 1
ATOM 6353 C CA . PHE C 1 190 ? 86.281 69.511 1.089 1.00 13.24 178 PHE C CA 1
ATOM 6354 C C . PHE C 1 190 ? 86.552 68.517 -0.011 1.00 13.08 178 PHE C C 1
ATOM 6355 O O . PHE C 1 190 ? 87.679 68.422 -0.497 1.00 13.20 178 PHE C O 1
ATOM 6363 N N . ASN C 1 191 ? 85.538 67.756 -0.390 1.00 13.92 179 ASN C N 1
ATOM 6364 C CA . ASN C 1 191 ? 85.724 66.745 -1.415 1.00 14.64 179 ASN C CA 1
ATOM 6365 C C . ASN C 1 191 ? 86.499 67.251 -2.613 1.00 14.48 179 ASN C C 1
ATOM 6366 O O . ASN C 1 191 ? 86.217 68.324 -3.144 1.00 14.27 179 ASN C O 1
ATOM 6371 N N . HIS C 1 192 ? 87.499 66.482 -3.019 1.00 14.04 180 HIS C N 1
ATOM 6372 C CA . HIS C 1 192 ? 88.255 66.815 -4.209 1.00 14.46 180 HIS C CA 1
ATOM 6373 C C . HIS C 1 192 ? 88.474 65.509 -4.929 1.00 14.25 180 HIS C C 1
ATOM 6374 O O . HIS C 1 192 ? 88.843 64.497 -4.332 1.00 13.42 180 HIS C O 1
ATOM 6381 N N . GLU C 1 193 ? 88.197 65.534 -6.221 1.00 14.81 181 GLU C N 1
ATOM 6382 C CA . GLU C 1 193 ? 88.315 64.353 -7.046 1.00 14.69 181 GLU C CA 1
ATOM 6383 C C . GLU C 1 193 ? 89.322 64.612 -8.151 1.00 15.33 181 GLU C C 1
ATOM 6384 O O . GLU C 1 193 ? 89.971 65.663 -8.197 1.00 14.78 181 GLU C O 1
ATOM 6390 N N . SER C 1 194 ? 89.426 63.650 -9.054 1.00 15.01 182 SER C N 1
ATOM 6391 C CA . SER C 1 194 ? 90.353 63.737 -10.161 1.00 15.32 182 SER C CA 1
ATOM 6392 C C . SER C 1 194 ? 90.288 62.392 -10.847 1.00 15.36 182 SER C C 1
ATOM 6393 O O . SER C 1 194 ? 89.556 61.506 -10.416 1.00 14.91 182 SER C O 1
ATOM 6396 N N . PRO C 1 195 ? 91.046 62.225 -11.936 1.00 15.95 183 PRO C N 1
ATOM 6397 C CA . PRO C 1 195 ? 91.046 60.945 -12.643 1.00 15.87 183 PRO C CA 1
ATOM 6398 C C . PRO C 1 195 ? 91.649 59.860 -11.748 1.00 16.23 183 PRO C C 1
ATOM 6399 O O . PRO C 1 195 ? 91.544 58.669 -12.041 1.00 17.08 183 PRO C O 1
ATOM 6403 N N . LEU C 1 196 ? 92.279 60.279 -10.653 1.00 15.45 184 LEU C N 1
ATOM 6404 C CA . LEU C 1 196 ? 92.912 59.337 -9.735 1.00 15.42 184 LEU C CA 1
ATOM 6405 C C . LEU C 1 196 ? 92.055 59.060 -8.509 1.00 15.89 184 LEU C C 1
ATOM 6406 O O . LEU C 1 196 ? 92.448 58.305 -7.618 1.00 16.68 184 LEU C O 1
ATOM 6411 N N . ARG C 1 197 ? 90.885 59.680 -8.470 1.00 15.00 185 ARG C N 1
ATOM 6412 C CA . ARG C 1 197 ? 89.966 59.509 -7.358 1.00 15.32 185 ARG C CA 1
ATOM 6413 C C . ARG C 1 197 ? 89.583 58.043 -7.203 1.00 14.97 185 ARG C C 1
ATOM 6414 O O . ARG C 1 197 ? 89.237 57.378 -8.178 1.00 13.47 185 ARG C O 1
ATOM 6422 N N . GLY C 1 198 ? 89.656 57.544 -5.974 1.00 14.66 186 GLY C N 1
ATOM 6423 C CA . GLY C 1 198 ? 89.297 56.163 -5.720 1.00 14.91 186 GLY C CA 1
ATOM 6424 C C . GLY C 1 198 ? 87.922 55.820 -6.272 1.00 15.83 186 GLY C C 1
ATOM 6425 O O . GLY C 1 198 ? 86.998 56.630 -6.231 1.00 14.98 186 GLY C O 1
ATOM 6426 N N . ILE C 1 199 ? 87.791 54.598 -6.770 1.00 16.64 187 ILE C N 1
ATOM 6427 C CA . ILE C 1 199 ? 86.553 54.113 -7.359 1.00 17.09 187 ILE C CA 1
ATOM 6428 C C . ILE C 1 199 ? 85.398 54.057 -6.349 1.00 18.45 187 ILE C C 1
ATOM 6429 O O . ILE C 1 199 ? 84.227 54.072 -6.730 1.00 18.62 187 ILE C O 1
ATOM 6434 N N . GLU C 1 200 ? 85.734 54.015 -5.061 1.00 18.90 188 GLU C N 1
ATOM 6435 C CA . GLU C 1 200 ? 84.738 53.968 -3.991 1.00 18.13 188 GLU C CA 1
ATOM 6436 C C . GLU C 1 200 ? 83.911 55.240 -3.923 1.00 17.37 188 GLU C C 1
ATOM 6437 O O . GLU C 1 200 ? 82.727 55.209 -3.597 1.00 16.55 188 GLU C O 1
ATOM 6443 N N . PHE C 1 201 ? 84.551 56.364 -4.213 1.00 16.66 189 PHE C N 1
ATOM 6444 C CA . PHE C 1 201 ? 83.885 57.646 -4.134 1.00 15.99 189 PHE C CA 1
ATOM 6445 C C . PHE C 1 201 ? 82.914 57.882 -5.269 1.00 16.63 189 PHE C C 1
ATOM 6446 O O . PHE C 1 201 ? 83.130 57.441 -6.396 1.00 16.38 189 PHE C O 1
ATOM 6454 N N . VAL C 1 202 ? 81.830 58.575 -4.942 1.00 17.94 190 VAL C N 1
ATOM 6455 C CA . VAL C 1 202 ? 80.748 58.808 -5.884 1.00 18.35 190 VAL C CA 1
ATOM 6456 C C . VAL C 1 202 ? 81.109 59.387 -7.242 1.00 18.39 190 VAL C C 1
ATOM 6457 O O . VAL C 1 202 ? 80.559 58.961 -8.254 1.00 19.04 190 VAL C O 1
ATOM 6461 N N . THR C 1 203 ? 82.031 60.342 -7.284 1.00 19.11 191 THR C N 1
ATOM 6462 C CA . THR C 1 203 ? 82.404 60.940 -8.560 1.00 18.79 191 THR C CA 1
ATOM 6463 C C . THR C 1 203 ? 83.092 59.933 -9.471 1.00 18.91 191 THR C C 1
ATOM 6464 O O . THR C 1 203 ? 82.691 59.756 -10.620 1.00 18.81 191 THR C O 1
ATOM 6468 N N . ARG C 1 204 ? 84.128 59.275 -8.961 1.00 18.57 192 ARG C N 1
ATOM 6469 C CA . ARG C 1 204 ? 84.849 58.288 -9.752 1.00 17.15 192 ARG C CA 1
ATOM 6470 C C . ARG C 1 204 ? 83.922 57.129 -10.080 1.00 17.65 192 ARG C C 1
ATOM 6471 O O . ARG C 1 204 ? 83.987 56.549 -11.166 1.00 17.93 192 ARG C O 1
ATOM 6479 N N . LYS C 1 205 ? 83.069 56.780 -9.126 1.00 15.78 193 LYS C N 1
ATOM 6480 C CA . LYS C 1 205 ? 82.130 55.695 -9.342 1.00 16.64 193 LYS C CA 1
ATOM 6481 C C . LYS C 1 205 ? 81.244 56.043 -10.533 1.00 16.77 193 LYS C C 1
ATOM 6482 O O . LYS C 1 205 ? 80.990 55.211 -11.399 1.00 17.01 193 LYS C O 1
ATOM 6488 N N . VAL C 1 206 ? 80.785 57.288 -10.569 1.00 17.57 194 VAL C N 1
ATOM 6489 C CA . VAL C 1 206 ? 79.917 57.746 -11.645 1.00 19.93 194 VAL C CA 1
ATOM 6490 C C . VAL C 1 206 ? 80.632 57.845 -12.988 1.00 20.23 194 VAL C C 1
ATOM 6491 O O . VAL C 1 206 ? 80.149 57.310 -13.985 1.00 20.48 194 VAL C O 1
ATOM 6495 N N . THR C 1 207 ? 81.780 58.516 -13.019 1.00 20.37 195 THR C N 1
ATOM 6496 C CA . THR C 1 207 ? 82.510 58.668 -14.271 1.00 20.57 195 THR C CA 1
ATOM 6497 C C . THR C 1 207 ? 82.955 57.318 -14.811 1.00 21.70 195 THR C C 1
ATOM 6498 O O . THR C 1 207 ? 82.998 57.110 -16.024 1.00 22.48 195 THR C O 1
ATOM 6502 N N . ASP C 1 208 ? 83.278 56.397 -13.910 1.00 22.14 196 ASP C N 1
ATOM 6503 C CA . ASP C 1 208 ? 83.691 55.060 -14.313 1.00 22.62 196 ASP C CA 1
ATOM 6504 C C . ASP C 1 208 ? 82.486 54.365 -14.940 1.00 23.38 196 ASP C C 1
ATOM 6505 O O . ASP C 1 208 ? 82.591 53.741 -15.998 1.00 23.95 196 ASP C O 1
ATOM 6510 N N . ALA C 1 209 ? 81.342 54.472 -14.271 1.00 22.95 197 ALA C N 1
ATOM 6511 C CA . ALA C 1 209 ? 80.109 53.869 -14.760 1.00 23.48 197 ALA C CA 1
ATOM 6512 C C . ALA C 1 209 ? 79.733 54.497 -16.100 1.00 23.79 197 ALA C C 1
ATOM 6513 O O . ALA C 1 209 ? 79.387 53.793 -17.049 1.00 23.75 197 ALA C O 1
ATOM 6515 N N . VAL C 1 210 ? 79.802 55.823 -16.168 1.00 23.67 198 VAL C N 1
ATOM 6516 C CA . VAL C 1 210 ? 79.474 56.542 -17.393 1.00 24.78 198 VAL C CA 1
ATOM 6517 C C . VAL C 1 210 ? 80.338 56.061 -18.554 1.00 26.01 198 VAL C C 1
ATOM 6518 O O . VAL C 1 210 ? 79.855 55.909 -19.676 1.00 25.45 198 VAL C O 1
ATOM 6522 N N . ALA C 1 211 ? 81.615 55.819 -18.277 1.00 26.32 199 ALA C N 1
ATOM 6523 C CA . ALA C 1 211 ? 82.541 55.355 -19.299 1.00 27.32 199 ALA C CA 1
ATOM 6524 C C . ALA C 1 211 ? 82.178 53.948 -19.763 1.00 28.20 199 ALA C C 1
ATOM 6525 O O . ALA C 1 211 ? 82.159 53.666 -20.961 1.00 28.95 199 ALA C O 1
ATOM 6527 N N . ARG C 1 212 ? 81.899 53.064 -18.812 1.00 28.48 200 ARG C N 1
ATOM 6528 C CA . ARG C 1 212 ? 81.539 51.689 -19.139 1.00 29.54 200 ARG C CA 1
ATOM 6529 C C . ARG C 1 212 ? 80.191 51.635 -19.850 1.00 29.74 200 ARG C C 1
ATOM 6530 O O . ARG C 1 212 ? 79.994 50.839 -20.765 1.00 30.49 200 ARG C O 1
ATOM 6538 N N . ILE C 1 213 ? 79.266 52.488 -19.429 1.00 29.61 201 ILE C N 1
ATOM 6539 C CA . ILE C 1 213 ? 77.951 52.540 -20.048 1.00 29.82 201 ILE C CA 1
ATOM 6540 C C . ILE C 1 213 ? 78.091 53.064 -21.477 1.00 30.55 201 ILE C C 1
ATOM 6541 O O . ILE C 1 213 ? 77.567 52.478 -22.421 1.00 30.43 201 ILE C O 1
ATOM 6546 N N . LYS C 1 214 ? 78.814 54.166 -21.629 1.00 31.29 202 LYS C N 1
ATOM 6547 C CA . LYS C 1 214 ? 79.021 54.759 -22.941 1.00 32.58 202 LYS C CA 1
ATOM 6548 C C . LYS C 1 214 ? 79.699 53.777 -23.888 1.00 33.02 202 LYS C C 1
ATOM 6549 O O . LYS C 1 214 ? 79.422 53.771 -25.086 1.00 33.22 202 LYS C O 1
ATOM 6555 N N . LEU C 1 215 ? 80.587 52.952 -23.344 1.00 33.24 203 LEU C N 1
ATOM 6556 C CA . LEU C 1 215 ? 81.310 51.973 -24.143 1.00 33.92 203 LEU C CA 1
ATOM 6557 C C . LEU C 1 215 ? 80.609 50.623 -24.168 1.00 34.50 203 LEU C C 1
ATOM 6558 O O . LEU C 1 215 ? 81.225 49.595 -24.448 1.00 35.21 203 LEU C O 1
ATOM 6563 N N . GLY C 1 216 ? 79.313 50.641 -23.871 1.00 34.88 204 GLY C N 1
ATOM 6564 C CA . GLY C 1 216 ? 78.514 49.431 -23.885 1.00 35.16 204 GLY C CA 1
ATOM 6565 C C . GLY C 1 216 ? 79.026 48.273 -23.054 1.00 35.67 204 GLY C C 1
ATOM 6566 O O . GLY C 1 216 ? 78.765 47.118 -23.381 1.00 36.29 204 GLY C O 1
ATOM 6567 N N . LYS C 1 217 ? 79.747 48.567 -21.979 1.00 35.54 205 LYS C N 1
ATOM 6568 C CA . LYS C 1 217 ? 80.271 47.515 -21.119 1.00 35.46 205 LYS C CA 1
ATOM 6569 C C . LYS C 1 217 ? 79.453 47.448 -19.836 1.00 35.53 205 LYS C C 1
ATOM 6570 O O . LYS C 1 217 ? 79.654 46.564 -19.003 1.00 36.53 205 LYS C O 1
ATOM 6572 N N . GLN C 1 218 ? 78.525 48.386 -19.687 1.00 34.42 206 GLN C N 1
ATOM 6573 C CA . GLN C 1 218 ? 77.682 48.446 -18.501 1.00 33.16 206 GLN C CA 1
ATOM 6574 C C . GLN C 1 218 ? 76.310 48.972 -18.896 1.00 32.97 206 GLN C C 1
ATOM 6575 O O . GLN C 1 218 ? 76.196 49.794 -19.801 1.00 32.95 206 GLN C O 1
ATOM 6581 N N . GLN C 1 219 ? 75.274 48.503 -18.209 1.00 33.16 207 GLN C N 1
ATOM 6582 C CA . GLN C 1 219 ? 73.909 48.906 -18.522 1.00 34.42 207 GLN C CA 1
ATOM 6583 C C . GLN C 1 219 ? 73.312 49.915 -17.552 1.00 33.61 207 GLN C C 1
ATOM 6584 O O . GLN C 1 219 ? 72.399 50.659 -17.909 1.00 33.84 207 GLN C O 1
ATOM 6590 N N . GLU C 1 220 ? 73.817 49.946 -16.326 1.00 32.94 208 GLU C N 1
ATOM 6591 C CA . GLU C 1 220 ? 73.274 50.863 -15.332 1.00 32.04 208 GLU C CA 1
ATOM 6592 C C . GLU C 1 220 ? 74.290 51.385 -14.333 1.00 30.20 208 GLU C C 1
ATOM 6593 O O . GLU C 1 220 ? 75.420 50.906 -14.251 1.00 30.02 208 GLU C O 1
ATOM 6599 N N . LEU C 1 221 ? 73.857 52.381 -13.572 1.00 28.28 209 LEU C N 1
ATOM 6600 C CA . LEU C 1 221 ? 74.670 52.989 -12.537 1.00 26.05 209 LEU C CA 1
ATOM 6601 C C . LEU C 1 221 ? 73.839 52.950 -11.270 1.00 25.31 209 LEU C C 1
ATOM 6602 O O . LEU C 1 221 ? 72.728 53.476 -11.233 1.00 24.58 209 LEU C O 1
ATOM 6607 N N . ARG C 1 222 ? 74.373 52.311 -10.238 1.00 24.75 210 ARG C N 1
ATOM 6608 C CA . ARG C 1 222 ? 73.667 52.215 -8.974 1.00 24.95 210 ARG C CA 1
ATOM 6609 C C . ARG C 1 222 ? 74.280 53.139 -7.937 1.00 23.63 210 ARG C C 1
ATOM 6610 O O . ARG C 1 222 ? 75.435 52.978 -7.548 1.00 22.90 210 ARG C O 1
ATOM 6618 N N . LEU C 1 223 ? 73.499 54.117 -7.502 1.00 22.04 211 LEU C N 1
ATOM 6619 C CA . LEU C 1 223 ? 73.962 55.055 -6.497 1.00 21.21 211 LEU C CA 1
ATOM 6620 C C . LEU C 1 223 ? 73.014 55.006 -5.318 1.00 21.31 211 LEU C C 1
ATOM 6621 O O . LEU C 1 223 ? 71.944 54.393 -5.390 1.00 20.74 211 LEU C O 1
ATOM 6626 N N . GLY C 1 224 ? 73.418 55.641 -4.226 1.00 20.41 212 GLY C N 1
ATOM 6627 C CA . GLY C 1 224 ? 72.581 55.670 -3.048 1.00 20.18 212 GLY C CA 1
ATOM 6628 C C . GLY C 1 224 ? 71.822 56.978 -3.032 1.00 20.04 212 GLY C C 1
ATOM 6629 O O . GLY C 1 224 ? 70.951 57.218 -3.869 1.00 20.93 212 GLY C O 1
ATOM 6630 N N . ASN C 1 225 ? 72.165 57.834 -2.082 1.00 19.88 213 ASN C N 1
ATOM 6631 C CA . ASN C 1 225 ? 71.520 59.129 -1.951 1.00 20.51 213 ASN C CA 1
ATOM 6632 C C . ASN C 1 225 ? 72.077 60.114 -2.982 1.00 20.30 213 ASN C C 1
ATOM 6633 O O . ASN C 1 225 ? 73.187 60.620 -2.832 1.00 19.33 213 ASN C O 1
ATOM 6638 N N . VAL C 1 226 ? 71.307 60.385 -4.034 1.00 19.86 214 VAL C N 1
ATOM 6639 C CA . VAL C 1 226 ? 71.767 61.307 -5.064 1.00 19.71 214 VAL C CA 1
ATOM 6640 C C . VAL C 1 226 ? 71.380 62.746 -4.757 1.00 19.80 214 VAL C C 1
ATOM 6641 O O . VAL C 1 226 ? 71.678 63.657 -5.530 1.00 20.23 214 VAL C O 1
ATOM 6645 N N . ASP C 1 227 ? 70.735 62.948 -3.613 1.00 19.52 215 ASP C N 1
ATOM 6646 C CA . ASP C 1 227 ? 70.324 64.282 -3.200 1.00 20.14 215 ASP C CA 1
ATOM 6647 C C . ASP C 1 227 ? 71.423 64.954 -2.395 1.00 20.03 215 ASP C C 1
ATOM 6648 O O . ASP C 1 227 ? 71.370 66.157 -2.142 1.00 19.86 215 ASP C O 1
ATOM 6653 N N . ALA C 1 228 ? 72.412 64.165 -1.982 1.00 18.84 216 ALA C N 1
ATOM 6654 C CA . ALA C 1 228 ? 73.527 64.688 -1.202 1.00 19.35 216 ALA C CA 1
ATOM 6655 C C . ALA C 1 228 ? 74.227 65.792 -1.987 1.00 18.80 216 ALA C C 1
ATOM 6656 O O . ALA C 1 228 ? 74.467 65.655 -3.188 1.00 19.08 216 ALA C O 1
ATOM 6658 N N . LYS C 1 229 ? 74.527 66.896 -1.311 1.00 18.09 217 LYS C N 1
ATOM 6659 C CA . LYS C 1 229 ? 75.210 68.009 -1.950 1.00 18.08 217 LYS C CA 1
ATOM 6660 C C . LYS C 1 229 ? 76.662 68.048 -1.507 1.00 18.03 217 LYS C C 1
ATOM 6661 O O . LYS C 1 229 ? 76.971 68.002 -0.314 1.00 16.56 217 LYS C O 1
ATOM 6667 N N . ARG C 1 230 ? 77.558 68.130 -2.478 1.00 17.40 218 ARG C N 1
ATOM 6668 C CA . ARG C 1 230 ? 78.969 68.173 -2.166 1.00 17.09 218 ARG C CA 1
ATOM 6669 C C . ARG C 1 230 ? 79.677 69.314 -2.858 1.00 17.38 218 ARG C C 1
ATOM 6670 O O . ARG C 1 230 ? 79.335 69.709 -3.979 1.00 17.14 218 ARG C O 1
ATOM 6678 N N . ASP C 1 231 ? 80.660 69.850 -2.152 1.00 16.47 219 ASP C N 1
ATOM 6679 C CA . ASP C 1 231 ? 81.492 70.914 -2.662 1.00 15.79 219 ASP C CA 1
ATOM 6680 C C . ASP C 1 231 ? 82.659 70.112 -3.237 1.00 16.53 219 ASP C C 1
ATOM 6681 O O . ASP C 1 231 ? 83.486 69.584 -2.491 1.00 16.38 219 ASP C O 1
ATOM 6686 N N . TRP C 1 232 ? 82.690 69.984 -4.561 1.00 15.55 220 TRP C N 1
ATOM 6687 C CA . TRP C 1 232 ? 83.727 69.208 -5.236 1.00 16.03 220 TRP C CA 1
ATOM 6688 C C . TRP C 1 232 ? 84.787 70.041 -5.926 1.00 15.74 220 TRP C C 1
ATOM 6689 O O . TRP C 1 232 ? 84.479 70.905 -6.744 1.00 15.59 220 TRP C O 1
ATOM 6700 N N . GLY C 1 233 ? 86.041 69.747 -5.607 1.00 14.78 221 GLY C N 1
ATOM 6701 C CA . GLY C 1 233 ? 87.150 70.452 -6.211 1.00 14.31 221 GLY C CA 1
ATOM 6702 C C . GLY C 1 233 ? 88.079 69.437 -6.843 1.00 14.67 221 GLY C C 1
ATOM 6703 O O . GLY C 1 233 ? 87.845 68.229 -6.756 1.00 14.39 221 GLY C O 1
ATOM 6704 N N . PHE C 1 234 ? 89.131 69.926 -7.484 1.00 14.17 222 PHE C N 1
ATOM 6705 C CA . PHE C 1 234 ? 90.105 69.068 -8.142 1.00 14.29 222 PHE C CA 1
ATOM 6706 C C . PHE C 1 234 ? 91.302 68.846 -7.220 1.00 14.23 222 PHE C C 1
ATOM 6707 O O . PHE C 1 234 ? 91.886 69.802 -6.708 1.00 14.38 222 PHE C O 1
ATOM 6715 N N . ALA C 1 235 ? 91.655 67.581 -7.005 1.00 14.32 223 ALA C N 1
ATOM 6716 C CA . ALA C 1 235 ? 92.775 67.237 -6.134 1.00 14.63 223 ALA C CA 1
ATOM 6717 C C . ALA C 1 235 ? 94.038 68.002 -6.519 1.00 15.26 223 ALA C C 1
ATOM 6718 O O . ALA C 1 235 ? 94.793 68.435 -5.650 1.00 15.93 223 ALA C O 1
ATOM 6720 N N . GLY C 1 236 ? 94.261 68.163 -7.821 1.00 15.35 224 GLY C N 1
ATOM 6721 C CA . GLY C 1 236 ? 95.433 68.884 -8.287 1.00 16.15 224 GLY C CA 1
ATOM 6722 C C . GLY C 1 236 ? 95.481 70.287 -7.719 1.00 16.23 224 GLY C C 1
ATOM 6723 O O . GLY C 1 236 ? 96.544 70.775 -7.340 1.00 16.92 224 GLY C O 1
ATOM 6724 N N . ASP C 1 237 ? 94.323 70.939 -7.663 1.00 16.83 225 ASP C N 1
ATOM 6725 C CA . ASP C 1 237 ? 94.227 72.292 -7.120 1.00 16.95 225 ASP C CA 1
ATOM 6726 C C . ASP C 1 237 ? 94.482 72.280 -5.622 1.00 16.80 225 ASP C C 1
ATOM 6727 O O . ASP C 1 237 ? 95.201 73.125 -5.091 1.00 16.15 225 ASP C O 1
ATOM 6732 N N . TYR C 1 238 ? 93.863 71.317 -4.947 1.00 16.65 226 TYR C N 1
ATOM 6733 C CA . TYR C 1 238 ? 93.950 71.211 -3.496 1.00 16.35 226 TYR C CA 1
ATOM 6734 C C . TYR C 1 238 ? 95.311 70.897 -2.903 1.00 15.36 226 TYR C C 1
ATOM 6735 O O . TYR C 1 238 ? 95.651 71.419 -1.847 1.00 16.31 226 TYR C O 1
ATOM 6744 N N . VAL C 1 239 ? 96.097 70.053 -3.556 1.00 15.61 227 VAL C N 1
ATOM 6745 C CA . VAL C 1 239 ? 97.407 69.741 -2.996 1.00 15.46 227 VAL C CA 1
ATOM 6746 C C . VAL C 1 239 ? 98.273 70.995 -2.950 1.00 15.83 227 VAL C C 1
ATOM 6747 O O . VAL C 1 239 ? 99.221 71.068 -2.172 1.00 16.03 227 VAL C O 1
ATOM 6751 N N . GLU C 1 240 ? 97.940 71.989 -3.772 1.00 15.50 228 GLU C N 1
ATOM 6752 C CA . GLU C 1 240 ? 98.704 73.237 -3.770 1.00 17.44 228 GLU C CA 1
ATOM 6753 C C . GLU C 1 240 ? 98.493 73.892 -2.418 1.00 16.30 228 GLU C C 1
ATOM 6754 O O . GLU C 1 240 ? 99.426 74.427 -1.819 1.00 16.60 228 GLU C O 1
ATOM 6760 N N . ALA C 1 241 ? 97.253 73.839 -1.942 1.00 15.86 229 ALA C N 1
ATOM 6761 C CA . ALA C 1 241 ? 96.903 74.427 -0.659 1.00 15.20 229 ALA C CA 1
ATOM 6762 C C . ALA C 1 241 ? 97.691 73.761 0.459 1.00 14.75 229 ALA C C 1
ATOM 6763 O O . ALA C 1 241 ? 98.132 74.425 1.396 1.00 14.70 229 ALA C O 1
ATOM 6765 N N . MET C 1 242 ? 97.862 72.446 0.363 1.00 14.60 230 MET C N 1
ATOM 6766 C CA . MET C 1 242 ? 98.607 71.707 1.378 1.00 14.92 230 MET C CA 1
ATOM 6767 C C . MET C 1 242 ? 100.025 72.247 1.446 1.00 15.27 230 MET C C 1
ATOM 6768 O O . MET C 1 242 ? 100.540 72.553 2.520 1.00 14.79 230 MET C O 1
ATOM 6773 N N . TRP C 1 243 ? 100.656 72.346 0.283 1.00 15.29 231 TRP C N 1
ATOM 6774 C CA . TRP C 1 243 ? 102.016 72.845 0.215 1.00 15.74 231 TRP C CA 1
ATOM 6775 C C . TRP C 1 243 ? 102.078 74.275 0.737 1.00 14.53 231 TRP C C 1
ATOM 6776 O O . TRP C 1 243 ? 102.962 74.617 1.517 1.00 15.18 231 TRP C O 1
ATOM 6787 N N . LEU C 1 244 ? 101.132 75.106 0.310 1.00 13.38 232 LEU C N 1
ATOM 6788 C CA . LEU C 1 244 ? 101.095 76.498 0.744 1.00 13.28 232 LEU C CA 1
ATOM 6789 C C . LEU C 1 244 ? 101.006 76.593 2.256 1.00 14.21 232 LEU C C 1
ATOM 6790 O O . LEU C 1 244 ? 101.634 77.452 2.874 1.00 15.86 232 LEU C O 1
ATOM 6795 N N . MET C 1 245 ? 100.233 75.700 2.858 1.00 14.23 233 MET C N 1
ATOM 6796 C CA . MET C 1 245 ? 100.090 75.700 4.304 1.00 14.61 233 MET C CA 1
ATOM 6797 C C . MET C 1 245 ? 101.413 75.454 5.018 1.00 13.54 233 MET C C 1
ATOM 6798 O O . MET C 1 245 ? 101.699 76.087 6.030 1.00 12.98 233 MET C O 1
ATOM 6803 N N . LEU C 1 246 ? 102.224 74.542 4.500 1.00 13.56 234 LEU C N 1
ATOM 6804 C CA . LEU C 1 246 ? 103.496 74.262 5.152 1.00 15.10 234 LEU C CA 1
ATOM 6805 C C . LEU C 1 246 ? 104.585 75.285 4.844 1.00 15.38 234 LEU C C 1
ATOM 6806 O O . LEU C 1 246 ? 105.695 75.184 5.358 1.00 15.81 234 LEU C O 1
ATOM 6811 N N . GLN C 1 247 ? 104.269 76.277 4.020 1.00 16.85 235 GLN C N 1
ATOM 6812 C CA . GLN C 1 247 ? 105.250 77.312 3.705 1.00 18.56 235 GLN C CA 1
ATOM 6813 C C . GLN C 1 247 ? 105.042 78.455 4.682 1.00 18.50 235 GLN C C 1
ATOM 6814 O O . GLN C 1 247 ? 105.922 79.291 4.870 1.00 19.41 235 GLN C O 1
ATOM 6820 N N . GLN C 1 248 ? 103.872 78.477 5.314 1.00 18.01 236 GLN C N 1
ATOM 6821 C CA . GLN C 1 248 ? 103.559 79.515 6.288 1.00 17.84 236 GLN C CA 1
ATOM 6822 C C . GLN C 1 248 ? 104.529 79.412 7.448 1.00 18.77 236 GLN C C 1
ATOM 6823 O O . GLN C 1 248 ? 104.903 78.314 7.856 1.00 18.44 236 GLN C O 1
ATOM 6829 N N . ASP C 1 249 ? 104.946 80.555 7.975 1.00 19.36 237 ASP C N 1
ATOM 6830 C CA . ASP C 1 249 ? 105.867 80.559 9.096 1.00 20.33 237 ASP C CA 1
ATOM 6831 C C . ASP C 1 249 ? 105.147 80.015 10.328 1.00 20.06 237 ASP C C 1
ATOM 6832 O O . ASP C 1 249 ? 105.704 79.223 11.087 1.00 19.28 237 ASP C O 1
ATOM 6837 N N . LYS C 1 250 ? 103.904 80.450 10.509 1.00 18.16 238 LYS C N 1
ATOM 6838 C CA . LYS C 1 250 ? 103.088 80.029 11.638 1.00 18.43 238 LYS C CA 1
ATOM 6839 C C . LYS C 1 250 ? 102.027 79.041 11.169 1.00 17.76 238 LYS C C 1
ATOM 6840 O O . LYS C 1 250 ? 101.176 79.372 10.339 1.00 17.26 238 LYS C O 1
ATOM 6842 N N . ALA C 1 251 ? 102.086 77.824 11.698 1.00 16.84 239 ALA C N 1
ATOM 6843 C CA . ALA C 1 251 ? 101.128 76.795 11.323 1.00 16.54 239 ALA C CA 1
ATOM 6844 C C . ALA C 1 251 ? 99.718 77.236 11.696 1.00 15.68 239 ALA C C 1
ATOM 6845 O O . ALA C 1 251 ? 99.517 77.994 12.643 1.00 15.56 239 ALA C O 1
ATOM 6847 N N . ASP C 1 252 ? 98.743 76.765 10.936 1.00 15.74 240 ASP C N 1
ATOM 6848 C CA . ASP C 1 252 ? 97.357 77.109 11.202 1.00 15.95 240 ASP C CA 1
ATOM 6849 C C . ASP C 1 252 ? 96.490 76.153 10.409 1.00 15.74 240 ASP C C 1
ATOM 6850 O O . ASP C 1 252 ? 97.002 75.319 9.662 1.00 16.57 240 ASP C O 1
ATOM 6855 N N . ASP C 1 253 ? 95.179 76.280 10.555 1.00 15.01 241 ASP C N 1
ATOM 6856 C CA . ASP C 1 253 ? 94.264 75.393 9.858 1.00 15.31 241 ASP C CA 1
ATOM 6857 C C . ASP C 1 253 ? 93.452 76.153 8.834 1.00 14.97 241 ASP C C 1
ATOM 6858 O O . ASP C 1 253 ? 93.067 77.297 9.057 1.00 15.16 241 ASP C O 1
ATOM 6863 N N . TYR C 1 254 ? 93.189 75.505 7.709 1.00 14.22 242 TYR C N 1
ATOM 6864 C CA . TYR C 1 254 ? 92.458 76.148 6.639 1.00 14.49 242 TYR C CA 1
ATOM 6865 C C . TYR C 1 254 ? 91.445 75.268 5.955 1.00 13.82 242 TYR C C 1
ATOM 6866 O O . TYR C 1 254 ? 91.670 74.077 5.741 1.00 14.72 242 TYR C O 1
ATOM 6875 N N . VAL C 1 255 ? 90.323 75.872 5.602 1.00 14.32 243 VAL C N 1
ATOM 6876 C CA . VAL C 1 255 ? 89.307 75.158 4.867 1.00 13.39 243 VAL C CA 1
ATOM 6877 C C . VAL C 1 255 ? 89.713 75.351 3.418 1.00 13.71 243 VAL C C 1
ATOM 6878 O O . VAL C 1 255 ? 90.093 76.451 3.009 1.00 14.28 243 VAL C O 1
ATOM 6882 N N . VAL C 1 256 ? 89.672 74.272 2.653 1.00 13.98 244 VAL C N 1
ATOM 6883 C CA . VAL C 1 256 ? 90.019 74.317 1.248 1.00 13.79 244 VAL C CA 1
ATOM 6884 C C . VAL C 1 256 ? 88.826 73.726 0.529 1.00 15.06 244 VAL C C 1
ATOM 6885 O O . VAL C 1 256 ? 88.496 72.559 0.710 1.00 15.12 244 VAL C O 1
ATOM 6889 N N . ALA C 1 257 ? 88.165 74.549 -0.273 1.00 15.68 245 ALA C N 1
ATOM 6890 C CA . ALA C 1 257 ? 86.975 74.121 -0.984 1.00 15.97 245 ALA C CA 1
ATOM 6891 C C . ALA C 1 257 ? 86.730 75.030 -2.175 1.00 16.32 245 ALA C C 1
ATOM 6892 O O . ALA C 1 257 ? 87.472 75.985 -2.399 1.00 16.64 245 ALA C O 1
ATOM 6894 N N . THR C 1 258 ? 85.682 74.735 -2.935 1.00 16.99 246 THR C N 1
ATOM 6895 C CA . THR C 1 258 ? 85.345 75.546 -4.094 1.00 17.61 246 THR C CA 1
ATOM 6896 C C . THR C 1 258 ? 84.289 76.573 -3.714 1.00 17.67 246 THR C C 1
ATOM 6897 O O . THR C 1 258 ? 84.144 77.598 -4.374 1.00 19.06 246 THR C O 1
ATOM 6901 N N . GLY C 1 259 ? 83.551 76.298 -2.644 1.00 18.02 247 GLY C N 1
ATOM 6902 C CA . GLY C 1 259 ? 82.510 77.217 -2.230 1.00 17.42 247 GLY C CA 1
ATOM 6903 C C . GLY C 1 259 ? 81.283 77.044 -3.107 1.00 18.15 247 GLY C C 1
ATOM 6904 O O . GLY C 1 259 ? 80.380 77.879 -3.113 1.00 17.82 247 GLY C O 1
ATOM 6905 N N . VAL C 1 260 ? 81.266 75.955 -3.868 1.00 18.18 248 VAL C N 1
ATOM 6906 C CA . VAL C 1 260 ? 80.141 75.634 -4.737 1.00 18.25 248 VAL C CA 1
ATOM 6907 C C . VAL C 1 260 ? 79.732 74.213 -4.386 1.00 18.85 248 VAL C C 1
ATOM 6908 O O . VAL C 1 260 ? 80.571 73.313 -4.369 1.00 18.83 248 VAL C O 1
ATOM 6912 N N . THR C 1 261 ? 78.456 74.007 -4.085 1.00 18.91 249 THR C N 1
ATOM 6913 C CA . THR C 1 261 ? 78.001 72.669 -3.741 1.00 19.92 249 THR C CA 1
ATOM 6914 C C . THR C 1 261 ? 77.023 72.171 -4.796 1.00 20.22 249 THR C C 1
ATOM 6915 O O . THR C 1 261 ? 76.242 72.943 -5.351 1.00 21.42 249 THR C O 1
ATOM 6919 N N . THR C 1 262 ? 77.080 70.875 -5.077 1.00 19.70 250 THR C N 1
ATOM 6920 C CA . THR C 1 262 ? 76.240 70.285 -6.101 1.00 19.78 250 THR C CA 1
ATOM 6921 C C . THR C 1 262 ? 75.704 68.939 -5.652 1.00 19.94 250 THR C C 1
ATOM 6922 O O . THR C 1 262 ? 76.382 68.206 -4.938 1.00 20.24 250 THR C O 1
ATOM 6926 N N . THR C 1 263 ? 74.488 68.612 -6.071 1.00 18.87 251 THR C N 1
ATOM 6927 C CA . THR C 1 263 ? 73.904 67.331 -5.709 1.00 18.67 251 THR C CA 1
ATOM 6928 C C . THR C 1 263 ? 74.616 66.247 -6.493 1.00 18.79 251 THR C C 1
ATOM 6929 O O . THR C 1 263 ? 75.182 66.499 -7.557 1.00 18.47 251 THR C O 1
ATOM 6933 N N . VAL C 1 264 ? 74.588 65.039 -5.955 1.00 19.50 252 VAL C N 1
ATOM 6934 C CA . VAL C 1 264 ? 75.200 63.908 -6.620 1.00 19.66 252 VAL C CA 1
ATOM 6935 C C . VAL C 1 264 ? 74.471 63.711 -7.945 1.00 19.94 252 VAL C C 1
ATOM 6936 O O . VAL C 1 264 ? 75.082 63.364 -8.957 1.00 18.77 252 VAL C O 1
ATOM 6940 N N . ARG C 1 265 ? 73.162 63.940 -7.926 1.00 20.48 253 ARG C N 1
ATOM 6941 C CA . ARG C 1 265 ? 72.344 63.795 -9.125 1.00 22.12 253 ARG C CA 1
ATOM 6942 C C . ARG C 1 265 ? 72.870 64.680 -10.251 1.00 20.99 253 ARG C C 1
ATOM 6943 O O . ARG C 1 265 ? 73.139 64.201 -11.350 1.00 20.82 253 ARG C O 1
ATOM 6951 N N . ASP C 1 266 ? 73.021 65.970 -9.972 1.00 21.06 254 ASP C N 1
ATOM 6952 C CA . ASP C 1 266 ? 73.514 66.900 -10.977 1.00 21.42 254 ASP C CA 1
ATOM 6953 C C . ASP C 1 266 ? 74.910 66.540 -11.456 1.00 21.44 254 ASP C C 1
ATOM 6954 O O . ASP C 1 266 ? 75.194 66.610 -12.649 1.00 21.46 254 ASP C O 1
ATOM 6959 N N . MET C 1 267 ? 75.782 66.162 -10.527 1.00 20.87 255 MET C N 1
ATOM 6960 C CA . MET C 1 267 ? 77.139 65.776 -10.886 1.00 21.29 255 MET C CA 1
ATOM 6961 C C . MET C 1 267 ? 77.015 64.577 -11.805 1.00 22.40 255 MET C C 1
ATOM 6962 O O . MET C 1 267 ? 77.724 64.458 -12.803 1.00 21.89 255 MET C O 1
ATOM 6967 N N . CYS C 1 268 ? 76.097 63.687 -11.452 1.00 23.75 256 CYS C N 1
ATOM 6968 C CA . CYS C 1 268 ? 75.851 62.490 -12.233 1.00 26.75 256 CYS C CA 1
ATOM 6969 C C . CYS C 1 268 ? 75.350 62.892 -13.625 1.00 26.88 256 CYS C C 1
ATOM 6970 O O . CYS C 1 268 ? 75.744 62.307 -14.631 1.00 26.57 256 CYS C O 1
ATOM 6973 N N . GLN C 1 269 ? 74.493 63.906 -13.677 1.00 26.84 257 GLN C N 1
ATOM 6974 C CA . GLN C 1 269 ? 73.957 64.373 -14.950 1.00 27.47 257 GLN C CA 1
ATOM 6975 C C . GLN C 1 269 ? 75.080 64.952 -15.805 1.00 26.47 257 GLN C C 1
ATOM 6976 O O . GLN C 1 269 ? 75.152 64.701 -17.008 1.00 26.51 257 GLN C O 1
ATOM 6982 N N . ILE C 1 270 ? 75.958 65.724 -15.176 1.00 25.20 258 ILE C N 1
ATOM 6983 C CA . ILE C 1 270 ? 77.081 66.323 -15.882 1.00 24.78 258 ILE C CA 1
ATOM 6984 C C . ILE C 1 270 ? 77.963 65.249 -16.506 1.00 24.59 258 ILE C C 1
ATOM 6985 O O . ILE C 1 270 ? 78.397 65.378 -17.649 1.00 24.34 258 ILE C O 1
ATOM 6990 N N . ALA C 1 271 ? 78.226 64.187 -15.753 1.00 23.80 259 ALA C N 1
ATOM 6991 C CA . ALA C 1 271 ? 79.065 63.104 -16.248 1.00 23.75 259 ALA C CA 1
ATOM 6992 C C . ALA C 1 271 ? 78.448 62.444 -17.478 1.00 24.14 259 ALA C C 1
ATOM 6993 O O . ALA C 1 271 ? 79.113 62.275 -18.501 1.00 23.47 259 ALA C O 1
ATOM 6995 N N . PHE C 1 272 ? 77.178 62.070 -17.379 1.00 24.41 260 PHE C N 1
ATOM 6996 C CA . PHE C 1 272 ? 76.500 61.431 -18.498 1.00 26.11 260 PHE C CA 1
ATOM 6997 C C . PHE C 1 272 ? 76.362 62.351 -19.703 1.00 26.72 260 PHE C C 1
ATOM 6998 O O . PHE C 1 272 ? 76.546 61.914 -20.833 1.00 26.79 260 PHE C O 1
ATOM 7006 N N . GLU C 1 273 ? 76.044 63.621 -19.465 1.00 28.06 261 GLU C N 1
ATOM 7007 C CA . GLU C 1 273 ? 75.894 64.565 -20.564 1.00 30.36 261 GLU C CA 1
ATOM 7008 C C . GLU C 1 273 ? 77.198 64.722 -21.333 1.00 31.59 261 GLU C C 1
ATOM 7009 O O . GLU C 1 273 ? 77.189 64.942 -22.543 1.00 31.40 261 GLU C O 1
ATOM 7015 N N . HIS C 1 274 ? 78.323 64.603 -20.635 1.00 32.68 262 HIS C N 1
ATOM 7016 C CA . HIS C 1 274 ? 79.608 64.754 -21.297 1.00 34.28 262 HIS C CA 1
ATOM 7017 C C . HIS C 1 274 ? 79.832 63.693 -22.370 1.00 33.84 262 HIS C C 1
ATOM 7018 O O . HIS C 1 274 ? 80.674 63.861 -23.253 1.00 34.43 262 HIS C O 1
ATOM 7025 N N . VAL C 1 275 ? 79.080 62.600 -22.294 1.00 32.89 263 VAL C N 1
ATOM 7026 C CA . VAL C 1 275 ? 79.185 61.542 -23.291 1.00 32.23 263 VAL C CA 1
ATOM 7027 C C . VAL C 1 275 ? 77.856 61.438 -24.036 1.00 31.96 263 VAL C C 1
ATOM 7028 O O . VAL C 1 275 ? 77.525 60.403 -24.612 1.00 32.22 263 VAL C O 1
ATOM 7032 N N . GLY C 1 276 ? 77.099 62.532 -24.004 1.00 31.74 264 GLY C N 1
ATOM 7033 C CA . GLY C 1 276 ? 75.819 62.592 -24.686 1.00 32.14 264 GLY C CA 1
ATOM 7034 C C . GLY C 1 276 ? 74.7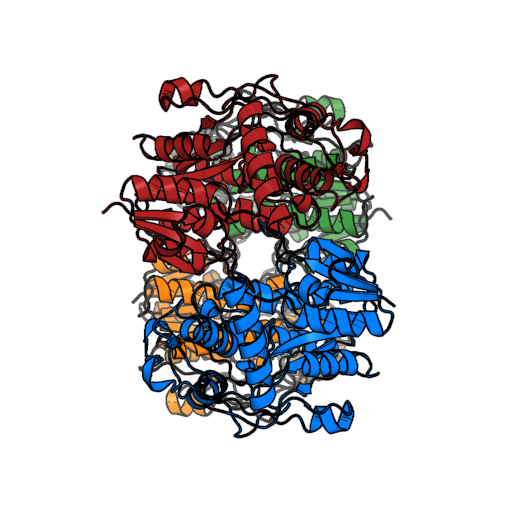70 61.611 -24.208 1.00 32.33 264 GLY C C 1
ATOM 7035 O O . GLY C 1 276 ? 73.937 61.158 -24.993 1.00 33.27 264 GLY C O 1
ATOM 7036 N N . LEU C 1 277 ? 74.793 61.284 -22.922 1.00 31.88 265 LEU C N 1
ATOM 7037 C CA . LEU C 1 277 ? 73.821 60.346 -22.381 1.00 30.65 265 LEU C CA 1
ATOM 7038 C C . LEU C 1 277 ? 72.914 60.973 -21.339 1.00 30.46 265 LEU C C 1
ATOM 7039 O O . LEU C 1 277 ? 73.266 61.965 -20.697 1.00 29.86 265 LEU C O 1
ATOM 7044 N N . ASP C 1 278 ? 71.735 60.385 -21.186 1.00 30.52 266 ASP C N 1
ATOM 7045 C CA . ASP C 1 278 ? 70.756 60.850 -20.218 1.00 30.53 266 ASP C CA 1
ATOM 7046 C C . ASP C 1 278 ? 70.890 59.945 -19.001 1.00 29.71 266 ASP C C 1
ATOM 7047 O O . ASP C 1 278 ? 70.456 58.793 -19.023 1.00 29.65 266 ASP C O 1
ATOM 7052 N N . TYR C 1 279 ? 71.506 60.470 -17.948 1.00 28.76 267 TYR C N 1
ATOM 7053 C CA . TYR C 1 279 ? 71.724 59.712 -16.721 1.00 27.78 267 TYR C CA 1
ATOM 7054 C C . TYR C 1 279 ? 70.467 58.985 -16.262 1.00 27.56 267 TYR C C 1
ATOM 7055 O O . TYR C 1 279 ? 70.543 57.916 -15.662 1.00 26.78 267 TYR C O 1
ATOM 7064 N N . ARG C 1 280 ? 69.309 59.568 -16.554 1.00 28.53 268 ARG C N 1
ATOM 7065 C CA . ARG C 1 280 ? 68.039 58.981 -16.147 1.00 29.08 268 ARG C CA 1
ATOM 7066 C C . ARG C 1 280 ? 67.760 57.618 -16.764 1.00 28.91 268 ARG C C 1
ATOM 7067 O O . ARG C 1 280 ? 66.917 56.875 -16.265 1.00 29.45 268 ARG C O 1
ATOM 7075 N N . ASP C 1 281 ? 68.461 57.282 -17.842 1.00 29.10 269 ASP C N 1
ATOM 7076 C CA . ASP C 1 281 ? 68.259 55.987 -18.483 1.00 29.72 269 ASP C CA 1
ATOM 7077 C C . ASP C 1 281 ? 69.103 54.913 -17.821 1.00 29.21 269 ASP C C 1
ATOM 7078 O O . ASP C 1 281 ? 68.923 53.726 -18.090 1.00 29.36 269 ASP C O 1
ATOM 7083 N N . PHE C 1 282 ? 70.022 55.320 -16.952 1.00 28.74 270 PHE C N 1
ATOM 7084 C CA . PHE C 1 282 ? 70.899 54.349 -16.307 1.00 28.19 270 PHE C CA 1
ATOM 7085 C C . PHE C 1 282 ? 70.973 54.425 -14.792 1.00 27.13 270 PHE C C 1
ATOM 7086 O O . PHE C 1 282 ? 71.270 53.429 -14.137 1.00 28.35 270 PHE C O 1
ATOM 7094 N N . LEU C 1 283 ? 70.712 55.598 -14.232 1.00 26.65 271 LEU C N 1
ATOM 7095 C CA . LEU C 1 283 ? 70.785 55.754 -12.788 1.00 26.42 271 LEU C CA 1
ATOM 7096 C C . LEU C 1 283 ? 69.705 54.981 -12.051 1.00 26.42 271 LEU C C 1
ATOM 7097 O O . LEU C 1 283 ? 68.516 55.160 -12.300 1.00 26.93 271 LEU C O 1
ATOM 7102 N N . LYS C 1 284 ? 70.135 54.121 -11.138 1.00 26.16 272 LYS C N 1
ATOM 7103 C CA . LYS C 1 284 ? 69.220 53.331 -10.336 1.00 26.15 272 LYS C CA 1
ATOM 7104 C C . LYS C 1 284 ? 69.559 53.611 -8.883 1.00 26.98 272 LYS C C 1
ATOM 7105 O O . LYS C 1 284 ? 70.724 53.543 -8.491 1.00 26.67 272 LYS C O 1
ATOM 7107 N N . ILE C 1 285 ? 68.548 53.944 -8.089 1.00 27.16 273 ILE C N 1
ATOM 7108 C CA . ILE C 1 285 ? 68.766 54.224 -6.680 1.00 27.87 273 ILE C CA 1
ATOM 7109 C C . ILE C 1 285 ? 68.779 52.919 -5.914 1.00 28.83 273 ILE C C 1
ATOM 7110 O O . ILE C 1 285 ? 67.782 52.200 -5.872 1.00 29.18 273 ILE C O 1
ATOM 7115 N N . ASP C 1 286 ? 69.922 52.614 -5.315 1.00 29.00 274 ASP C N 1
ATOM 7116 C CA . ASP C 1 286 ? 70.092 51.387 -4.555 1.00 29.21 274 ASP C CA 1
ATOM 7117 C C . ASP C 1 286 ? 70.292 51.719 -3.077 1.00 29.58 274 ASP C C 1
ATOM 7118 O O . ASP C 1 286 ? 71.283 52.343 -2.697 1.00 28.91 274 ASP C O 1
ATOM 7123 N N . PRO C 1 287 ? 69.345 51.302 -2.222 1.00 30.23 275 PRO C N 1
ATOM 7124 C CA . PRO C 1 287 ? 69.429 51.567 -0.783 1.00 30.23 275 PRO C CA 1
ATOM 7125 C C . PRO C 1 287 ? 70.701 51.032 -0.136 1.00 30.17 275 PRO C C 1
ATOM 7126 O O . PRO C 1 287 ? 71.114 51.504 0.920 1.00 30.97 275 PRO C O 1
ATOM 7130 N N . ALA C 1 288 ? 71.323 50.051 -0.779 1.00 29.30 276 ALA C N 1
ATOM 7131 C CA . ALA C 1 288 ? 72.548 49.456 -0.263 1.00 28.44 276 ALA C CA 1
ATOM 7132 C C . ALA C 1 288 ? 73.671 50.480 -0.195 1.00 27.80 276 ALA C C 1
ATOM 7133 O O . ALA C 1 288 ? 74.675 50.265 0.478 1.00 27.89 276 ALA C O 1
ATOM 7135 N N . PHE C 1 289 ? 73.510 51.596 -0.894 1.00 26.34 277 PHE C N 1
ATOM 7136 C CA . PHE C 1 289 ? 74.547 52.611 -0.879 1.00 24.85 277 PHE C CA 1
ATOM 7137 C C . PHE C 1 289 ? 74.226 53.792 0.012 1.00 24.06 277 PHE C C 1
ATOM 7138 O O . PHE C 1 289 ? 74.969 54.772 0.044 1.00 23.24 277 PHE C O 1
ATOM 7146 N N . PHE C 1 290 ? 73.120 53.700 0.741 1.00 22.92 278 PHE C N 1
ATOM 7147 C CA . PHE C 1 290 ? 72.762 54.774 1.648 1.00 23.30 278 PHE C CA 1
ATOM 7148 C C . PHE C 1 290 ? 73.634 54.667 2.889 1.00 22.08 278 PHE C C 1
ATOM 7149 O O . PHE C 1 290 ? 74.069 53.581 3.263 1.00 21.57 278 PHE C O 1
ATOM 7157 N N . ARG C 1 291 ? 73.898 55.806 3.513 1.00 21.53 279 ARG C N 1
ATOM 7158 C CA . ARG C 1 291 ? 74.751 55.869 4.691 1.00 20.83 279 ARG C CA 1
ATOM 7159 C C . ARG C 1 291 ? 73.941 55.807 5.988 1.00 20.20 279 ARG C C 1
ATOM 7160 O O . ARG C 1 291 ? 72.836 56.333 6.060 1.00 20.62 279 ARG C O 1
ATOM 7168 N N . PRO C 1 292 ? 74.487 55.159 7.032 1.00 19.55 280 PRO C N 1
ATOM 7169 C CA . PRO C 1 292 ? 73.786 55.058 8.317 1.00 19.18 280 PRO C CA 1
ATOM 7170 C C . PRO C 1 292 ? 73.429 56.457 8.810 1.00 19.26 280 PRO C C 1
ATOM 7171 O O . PRO C 1 292 ? 72.335 56.696 9.319 1.00 18.71 280 PRO C O 1
ATOM 7175 N N . ALA C 1 293 ? 74.378 57.374 8.656 1.00 18.40 281 ALA C N 1
ATOM 7176 C CA . ALA C 1 293 ? 74.197 58.767 9.047 1.00 18.54 281 ALA C CA 1
ATOM 7177 C C . ALA C 1 293 ? 74.777 59.549 7.882 1.00 19.00 281 ALA C C 1
ATOM 7178 O O . ALA C 1 293 ? 75.983 59.525 7.633 1.00 19.71 281 ALA C O 1
ATOM 7180 N N . GLU C 1 294 ? 73.901 60.232 7.165 1.00 17.59 282 GLU C N 1
ATOM 7181 C CA . GLU C 1 294 ? 74.291 60.981 5.994 1.00 17.45 282 GLU C CA 1
ATOM 7182 C C . GLU C 1 294 ? 74.758 62.403 6.263 1.00 16.53 282 GLU C C 1
ATOM 7183 O O . GLU C 1 294 ? 74.365 63.036 7.237 1.00 16.20 282 GLU C O 1
ATOM 7189 N N . VAL C 1 295 ? 75.630 62.879 5.388 1.00 16.10 283 VAL C N 1
ATOM 7190 C CA . VAL C 1 295 ? 76.123 64.243 5.439 1.00 15.59 283 VAL C CA 1
ATOM 7191 C C . VAL C 1 295 ? 75.407 64.805 4.211 1.00 15.93 283 VAL C C 1
ATOM 7192 O O . VAL C 1 295 ? 75.872 64.671 3.085 1.00 16.65 283 VAL C O 1
ATOM 7196 N N . ASP C 1 296 ? 74.243 65.393 4.449 1.00 16.67 284 ASP C N 1
ATOM 7197 C CA . ASP C 1 296 ? 73.400 65.930 3.387 1.00 17.52 284 ASP C CA 1
ATOM 7198 C C . ASP C 1 296 ? 74.033 66.965 2.482 1.00 17.63 284 ASP C C 1
ATOM 7199 O O . ASP C 1 296 ? 73.906 66.897 1.261 1.00 18.41 284 ASP C O 1
ATOM 7204 N N . VAL C 1 297 ? 74.714 67.929 3.078 1.00 17.26 285 VAL C N 1
ATOM 7205 C CA . VAL C 1 297 ? 75.323 68.971 2.283 1.00 18.25 285 VAL C CA 1
ATOM 7206 C C . VAL C 1 297 ? 76.598 69.529 2.876 1.00 17.75 285 VAL C C 1
ATOM 7207 O O . VAL C 1 297 ? 76.709 69.743 4.082 1.00 17.76 285 VAL C O 1
ATOM 7211 N N . LEU C 1 298 ? 77.566 69.750 2.000 1.00 17.91 286 LEU C N 1
ATOM 7212 C CA . LEU C 1 298 ? 78.833 70.331 2.385 1.00 18.02 286 LEU C CA 1
ATOM 7213 C C . LEU C 1 298 ? 79.079 71.480 1.423 1.00 18.48 286 LEU C C 1
ATOM 7214 O O . LEU C 1 298 ? 78.989 71.315 0.206 1.00 18.83 286 LEU C O 1
ATOM 7219 N N . LEU C 1 299 ? 79.361 72.648 1.981 1.00 18.30 287 LEU C N 1
ATOM 7220 C CA . LEU C 1 299 ? 79.625 73.841 1.195 1.00 17.93 287 LEU C CA 1
ATOM 7221 C C . LEU C 1 299 ? 80.702 74.595 1.947 1.00 17.33 287 LEU C C 1
ATOM 7222 O O . LEU C 1 299 ? 80.440 75.210 2.979 1.00 16.84 287 LEU C O 1
ATOM 7227 N N . GLY C 1 300 ? 81.920 74.536 1.431 1.00 18.59 288 GLY C N 1
ATOM 7228 C CA . GLY C 1 300 ? 83.021 75.192 2.101 1.00 18.42 288 GLY C CA 1
ATOM 7229 C C . GLY C 1 300 ? 83.205 76.662 1.799 1.00 18.66 288 GLY C C 1
ATOM 7230 O O . GLY C 1 300 ? 82.802 77.163 0.750 1.00 18.22 288 GLY C O 1
ATOM 7231 N N . ASN C 1 301 ? 83.811 77.355 2.753 1.00 17.80 289 ASN C N 1
ATOM 7232 C CA . ASN C 1 301 ? 84.107 78.767 2.609 1.00 17.76 289 ASN C CA 1
ATOM 7233 C C . ASN C 1 301 ? 85.616 78.868 2.785 1.00 16.69 289 ASN C C 1
ATOM 7234 O O . ASN C 1 301 ? 86.113 78.939 3.906 1.00 15.58 289 ASN C O 1
ATOM 7239 N N . PRO C 1 302 ? 86.365 78.847 1.672 1.00 16.54 290 PRO C N 1
ATOM 7240 C CA . PRO C 1 302 ? 87.827 78.932 1.707 1.00 16.60 290 PRO C CA 1
ATOM 7241 C C . PRO C 1 302 ? 88.360 80.362 1.708 1.00 16.83 290 PRO C C 1
ATOM 7242 O O . PRO C 1 302 ? 89.436 80.625 1.173 1.00 17.52 290 PRO C O 1
ATOM 7246 N N . ALA C 1 303 ? 87.613 81.278 2.318 1.00 17.19 291 ALA C N 1
ATOM 7247 C CA . ALA C 1 303 ? 88.020 82.677 2.381 1.00 17.36 291 ALA C CA 1
ATOM 7248 C C . ALA C 1 303 ? 89.377 82.834 3.059 1.00 18.43 291 ALA C C 1
ATOM 7249 O O . ALA C 1 303 ? 90.216 83.623 2.618 1.00 18.77 291 ALA C O 1
ATOM 7251 N N . LYS C 1 304 ? 89.595 82.082 4.132 1.00 18.04 292 LYS C N 1
ATOM 7252 C CA . LYS C 1 304 ? 90.857 82.166 4.853 1.00 18.11 292 LYS C CA 1
ATOM 7253 C C . LYS C 1 304 ? 92.007 81.679 3.976 1.00 18.00 292 LYS C C 1
ATOM 7254 O O . LYS C 1 304 ? 93.061 82.311 3.916 1.00 18.44 292 LYS C O 1
ATOM 7260 N N . ALA C 1 305 ? 91.802 80.555 3.298 1.00 17.42 293 ALA C N 1
ATOM 7261 C CA . ALA C 1 305 ? 92.828 80.006 2.423 1.00 17.73 293 ALA C CA 1
ATOM 7262 C C . ALA C 1 305 ? 93.148 81.025 1.333 1.00 18.83 293 ALA C C 1
ATOM 7263 O O . ALA C 1 305 ? 94.298 81.180 0.928 1.00 19.35 293 ALA C O 1
ATOM 7265 N N . GLN C 1 306 ? 92.117 81.715 0.862 1.00 19.68 294 GLN C N 1
ATOM 7266 C CA . GLN C 1 306 ? 92.283 82.724 -0.172 1.00 21.32 294 GLN C CA 1
ATOM 7267 C C . GLN C 1 306 ? 93.161 83.858 0.339 1.00 20.94 294 GLN C C 1
ATOM 7268 O O . GLN C 1 306 ? 94.157 84.218 -0.283 1.00 21.21 294 GLN C O 1
ATOM 7274 N N . ARG C 1 307 ? 92.781 84.403 1.487 1.00 20.92 295 ARG C N 1
ATOM 7275 C CA . ARG C 1 307 ? 93.493 85.514 2.099 1.00 22.01 295 ARG C CA 1
ATOM 7276 C C . ARG C 1 307 ? 94.906 85.221 2.585 1.00 21.42 295 ARG C C 1
ATOM 7277 O O . ARG C 1 307 ? 95.837 85.969 2.287 1.00 21.77 295 ARG C O 1
ATOM 7285 N N . VAL C 1 308 ? 95.068 84.139 3.335 1.00 20.58 296 VAL C N 1
ATOM 7286 C CA . VAL C 1 308 ? 96.369 83.799 3.895 1.00 19.20 296 VAL C CA 1
ATOM 7287 C C . VAL C 1 308 ? 97.291 83.001 2.985 1.00 18.68 296 VAL C C 1
ATOM 7288 O O . VAL C 1 308 ? 98.472 83.318 2.866 1.00 17.84 296 VAL C O 1
ATOM 7292 N N . LEU C 1 309 ? 96.756 81.968 2.344 1.00 18.05 297 LEU C N 1
ATOM 7293 C CA . LEU C 1 309 ? 97.563 81.127 1.474 1.00 18.25 297 LEU C CA 1
ATOM 7294 C C . LEU C 1 309 ? 97.562 81.629 0.039 1.00 18.56 297 LEU C C 1
ATOM 7295 O O . LEU C 1 309 ? 98.396 81.221 -0.764 1.00 19.07 297 LEU C O 1
ATOM 7300 N N . GLY C 1 310 ? 96.624 82.514 -0.279 1.00 18.73 298 GLY C N 1
ATOM 7301 C CA . GLY C 1 310 ? 96.533 83.027 -1.634 1.00 18.93 298 GLY C CA 1
ATOM 7302 C C . GLY C 1 310 ? 96.011 81.917 -2.520 1.00 18.78 298 GLY C C 1
ATOM 7303 O O . GLY C 1 310 ? 96.190 81.931 -3.736 1.00 19.61 298 GLY C O 1
ATOM 7304 N N . TRP C 1 311 ? 95.355 80.946 -1.895 1.00 17.86 299 TRP C N 1
ATOM 7305 C CA . TRP C 1 311 ? 94.812 79.804 -2.615 1.00 17.37 299 TRP C CA 1
ATOM 7306 C C . TRP C 1 311 ? 93.350 79.969 -3.000 1.00 17.74 299 TRP C C 1
ATOM 7307 O O . TRP C 1 311 ? 92.523 80.411 -2.208 1.00 18.02 299 TRP C O 1
ATOM 7318 N N . LYS C 1 312 ? 93.042 79.588 -4.228 1.00 18.75 300 LYS C N 1
ATOM 7319 C CA . LYS C 1 312 ? 91.688 79.649 -4.741 1.00 21.03 300 LYS C CA 1
ATOM 7320 C C . LYS C 1 312 ? 91.535 78.452 -5.650 1.00 20.70 300 LYS C C 1
ATOM 7321 O O . LYS C 1 312 ? 92.488 78.053 -6.316 1.00 20.13 300 LYS C O 1
ATOM 7327 N N . PRO C 1 313 ? 90.348 77.835 -5.662 1.00 20.50 301 PRO C N 1
ATOM 7328 C CA . PRO C 1 313 ? 90.177 76.683 -6.542 1.00 21.69 301 PRO C CA 1
ATOM 7329 C C . PRO C 1 313 ? 90.251 77.211 -7.969 1.00 23.18 301 PRO C C 1
ATOM 7330 O O . PRO C 1 313 ? 89.928 78.370 -8.225 1.00 24.18 301 PRO C O 1
ATOM 7334 N N . ARG C 1 314 ? 90.674 76.363 -8.892 1.00 24.35 302 ARG C N 1
ATOM 7335 C CA . ARG C 1 314 ? 90.821 76.768 -10.278 1.00 25.82 302 ARG C CA 1
ATOM 7336 C C . ARG C 1 314 ? 89.986 75.887 -11.197 1.00 25.30 302 ARG C C 1
ATOM 7337 O O . ARG C 1 314 ? 89.518 76.328 -12.242 1.00 25.87 302 ARG C O 1
ATOM 7345 N N . THR C 1 315 ? 89.794 74.639 -10.792 1.00 24.64 303 THR C N 1
ATOM 7346 C CA . THR C 1 315 ? 89.031 73.692 -11.587 1.00 23.79 303 THR C CA 1
ATOM 7347 C C . THR C 1 315 ? 87.602 73.556 -11.070 1.00 23.45 303 THR C C 1
ATOM 7348 O O . THR C 1 315 ? 87.380 73.200 -9.913 1.00 23.14 303 THR C O 1
ATOM 7352 N N . SER C 1 316 ? 86.641 73.846 -11.939 1.00 22.41 304 SER C N 1
ATOM 7353 C CA . SER C 1 316 ? 85.230 73.757 -11.593 1.00 22.68 304 SER C CA 1
ATOM 7354 C C . SER C 1 316 ? 84.782 72.305 -11.691 1.00 21.66 304 SER C C 1
ATOM 7355 O O . SER C 1 316 ? 85.475 71.471 -12.268 1.00 20.85 304 SER C O 1
ATOM 7358 N N . LEU C 1 317 ? 83.615 72.011 -11.132 1.00 21.70 305 LEU C N 1
ATOM 7359 C CA . LEU C 1 317 ? 83.080 70.661 -11.163 1.00 21.93 305 LEU C CA 1
ATOM 7360 C C . LEU C 1 317 ? 82.956 70.146 -12.596 1.00 22.43 305 LEU C C 1
ATOM 7361 O O . LEU C 1 317 ? 83.329 69.011 -12.888 1.00 22.93 305 LEU C O 1
ATOM 7366 N N . ASP C 1 318 ? 82.435 70.978 -13.492 1.00 24.10 306 ASP C N 1
ATOM 7367 C CA . ASP C 1 318 ? 82.280 70.564 -14.882 1.00 25.31 306 ASP C CA 1
ATOM 7368 C C . ASP C 1 318 ? 83.614 70.117 -15.473 1.00 25.07 306 ASP C C 1
ATOM 7369 O O . ASP C 1 318 ? 83.706 69.041 -16.064 1.00 24.97 306 ASP C O 1
ATOM 7374 N N . GLU C 1 319 ? 84.649 70.938 -15.309 1.00 25.65 307 GLU C N 1
ATOM 7375 C CA . GLU C 1 319 ? 85.975 70.601 -15.823 1.00 26.26 307 GLU C CA 1
ATOM 7376 C C . GLU C 1 319 ? 86.423 69.283 -15.201 1.00 25.02 307 GLU C C 1
ATOM 7377 O O . GLU C 1 319 ? 86.867 68.365 -15.889 1.00 24.51 307 GLU C O 1
ATOM 7383 N N . LEU C 1 320 ? 86.304 69.208 -13.881 1.00 23.93 308 LEU C N 1
ATOM 7384 C CA . LEU C 1 320 ? 86.697 68.020 -13.137 1.00 22.20 308 LEU C CA 1
ATOM 7385 C C . LEU C 1 320 ? 86.021 66.754 -13.652 1.00 20.74 308 LEU C C 1
ATOM 7386 O O . LEU C 1 320 ? 86.686 65.763 -13.959 1.00 19.80 308 LEU C O 1
ATOM 7391 N N . ILE C 1 321 ? 84.696 66.786 -13.743 1.00 20.62 309 ILE C N 1
ATOM 7392 C CA . ILE C 1 321 ? 83.948 65.624 -14.208 1.00 21.33 309 ILE C CA 1
ATOM 7393 C C . ILE C 1 321 ? 84.334 65.281 -15.635 1.00 22.05 309 ILE C C 1
ATOM 7394 O O . ILE C 1 321 ? 84.452 64.109 -15.994 1.00 21.83 309 ILE C O 1
ATOM 7399 N N . ARG C 1 322 ? 84.545 66.312 -16.444 1.00 23.25 310 ARG C N 1
ATOM 7400 C CA . ARG C 1 322 ? 84.929 66.116 -17.830 1.00 24.69 310 ARG C CA 1
ATOM 7401 C C . ARG C 1 322 ? 86.240 65.341 -17.902 1.00 24.92 310 ARG C C 1
ATOM 7402 O O . ARG C 1 322 ? 86.330 64.323 -18.586 1.00 24.85 310 ARG C O 1
ATOM 7404 N N . MET C 1 323 ? 87.254 65.813 -17.184 1.00 25.45 311 MET C N 1
ATOM 7405 C CA . MET C 1 323 ? 88.541 65.134 -17.206 1.00 26.37 311 MET C CA 1
ATOM 7406 C C . MET C 1 323 ? 88.450 63.732 -16.613 1.00 24.68 311 MET C C 1
ATOM 7407 O O . MET C 1 323 ? 89.168 62.829 -17.035 1.00 25.39 311 MET C O 1
ATOM 7412 N N . MET C 1 324 ? 87.559 63.537 -15.644 1.00 23.67 312 MET C N 1
ATOM 7413 C CA . MET C 1 324 ? 87.403 62.216 -15.045 1.00 22.39 312 MET C CA 1
ATOM 7414 C C . MET C 1 324 ? 86.691 61.282 -16.013 1.00 22.64 312 MET C C 1
ATOM 7415 O O . MET C 1 324 ? 87.069 60.121 -16.157 1.00 21.84 312 MET C O 1
ATOM 7420 N N . VAL C 1 325 ? 85.656 61.784 -16.676 1.00 23.44 313 VAL C N 1
ATOM 7421 C CA . VAL C 1 325 ? 84.939 60.962 -17.640 1.00 25.51 313 VAL C CA 1
ATOM 7422 C C . VAL C 1 325 ? 85.903 60.573 -18.757 1.00 25.69 313 VAL C C 1
ATOM 7423 O O . VAL C 1 325 ? 85.962 59.412 -19.161 1.00 25.88 313 VAL C O 1
ATOM 7427 N N . GLU C 1 326 ? 86.670 61.546 -19.241 1.00 26.66 314 GLU C N 1
ATOM 7428 C CA . GLU C 1 326 ? 87.634 61.289 -20.306 1.00 27.93 314 GLU C CA 1
ATOM 7429 C C . GLU C 1 326 ? 88.656 60.240 -19.889 1.00 27.20 314 GLU C C 1
ATOM 7430 O O . GLU C 1 326 ? 88.971 59.328 -20.656 1.00 27.06 314 GLU C O 1
ATOM 7436 N N . ALA C 1 327 ? 89.175 60.368 -18.672 1.00 26.46 315 ALA C N 1
ATOM 7437 C CA . ALA C 1 327 ? 90.161 59.418 -18.176 1.00 25.83 315 ALA C CA 1
ATOM 7438 C C . ALA C 1 327 ? 89.561 58.020 -18.105 1.00 25.78 315 ALA C C 1
ATOM 7439 O O . ALA C 1 327 ? 90.179 57.047 -18.538 1.00 26.11 315 ALA C O 1
ATOM 7441 N N . ASP C 1 328 ? 88.352 57.916 -17.565 1.00 25.30 316 ASP C N 1
ATOM 7442 C CA . ASP C 1 328 ? 87.710 56.616 -17.453 1.00 25.41 316 ASP C CA 1
ATOM 7443 C C . ASP C 1 328 ? 87.346 56.017 -18.807 1.00 25.37 316 ASP C C 1
ATOM 7444 O O . ASP C 1 328 ? 87.373 54.800 -18.975 1.00 24.97 316 ASP C O 1
ATOM 7449 N N . LEU C 1 329 ? 87.007 56.861 -19.775 1.00 25.96 317 LEU C N 1
ATOM 7450 C CA . LEU C 1 329 ? 86.687 56.352 -21.103 1.00 26.60 317 LEU C CA 1
ATOM 7451 C C . LEU C 1 329 ? 87.947 55.688 -21.637 1.00 26.65 317 LEU C C 1
ATOM 7452 O O . LEU C 1 329 ? 87.902 54.577 -22.167 1.00 26.66 317 LEU C O 1
ATOM 7457 N N . ARG C 1 330 ? 89.075 56.373 -21.473 1.00 26.49 318 ARG C N 1
ATOM 7458 C CA . ARG C 1 330 ? 90.358 55.859 -21.932 1.00 27.53 318 ARG C CA 1
ATOM 7459 C C . ARG C 1 330 ? 90.707 54.548 -21.231 1.00 28.13 318 ARG C C 1
ATOM 7460 O O . ARG C 1 330 ? 91.173 53.603 -21.864 1.00 28.86 318 ARG C O 1
ATOM 7462 N N . ARG C 1 331 ? 90.479 54.486 -19.924 1.00 28.90 319 ARG C N 1
ATOM 7463 C CA . ARG C 1 331 ? 90.774 53.271 -19.172 1.00 29.82 319 ARG C CA 1
ATOM 7464 C C . ARG C 1 331 ? 89.847 52.131 -19.561 1.00 31.12 319 ARG C C 1
ATOM 7465 O O . ARG C 1 331 ? 90.292 51.001 -19.761 1.00 30.56 319 ARG C O 1
ATOM 7473 N N . VAL C 1 332 ? 88.556 52.429 -19.664 1.00 32.83 320 VAL C N 1
ATOM 7474 C CA . VAL C 1 332 ? 87.576 51.409 -20.012 1.00 34.67 320 VAL C CA 1
ATOM 7475 C C . VAL C 1 332 ? 87.790 50.851 -21.411 1.00 36.35 320 VAL C C 1
ATOM 7476 O O . VAL C 1 332 ? 87.712 49.642 -21.618 1.00 36.90 320 VAL C O 1
ATOM 7480 N N . SER C 1 333 ? 88.061 51.727 -22.371 1.00 38.18 321 SER C N 1
ATOM 7481 C CA . SER C 1 333 ? 88.276 51.284 -23.741 1.00 40.95 321 SER C CA 1
ATOM 7482 C C . SER C 1 333 ? 89.573 50.491 -23.841 1.00 42.40 321 SER C C 1
ATOM 7483 O O . SER C 1 333 ? 89.767 49.717 -24.776 1.00 43.23 321 SER C O 1
ATOM 7486 N N . ARG C 1 334 ? 90.455 50.679 -22.864 1.00 44.25 322 ARG C N 1
ATOM 7487 C CA . ARG C 1 334 ? 91.736 49.987 -22.844 1.00 45.25 322 ARG C CA 1
ATOM 7488 C C . ARG C 1 334 ? 91.632 48.597 -22.229 1.00 46.21 322 ARG C C 1
ATOM 7489 O O . ARG C 1 334 ? 92.543 47.784 -22.373 1.00 46.56 322 ARG C O 1
ATOM 7491 N N . GLU C 1 335 ? 90.528 48.321 -21.541 1.00 47.18 323 GLU C N 1
ATOM 7492 C CA . GLU C 1 335 ? 90.342 47.012 -20.922 1.00 48.48 323 GLU C CA 1
ATOM 7493 C C . GLU C 1 335 ? 90.081 45.964 -21.998 1.00 48.99 323 GLU C C 1
ATOM 7494 O O . GLU C 1 335 ? 89.915 46.363 -23.170 1.00 49.72 323 GLU C O 1
ATOM 7501 N N . THR D 1 14 ? 67.379 42.192 38.836 1.00 38.72 2 THR D N 1
ATOM 7502 C CA . THR D 1 14 ? 66.606 42.138 37.560 1.00 37.71 2 THR D CA 1
ATOM 7503 C C . THR D 1 14 ? 67.323 42.915 36.463 1.00 36.86 2 THR D C 1
ATOM 7504 O O . THR D 1 14 ? 67.798 42.327 35.494 1.00 38.11 2 THR D O 1
ATOM 7506 N N . ARG D 1 15 ? 67.402 44.235 36.614 1.00 34.88 3 ARG D N 1
ATOM 7507 C CA . ARG D 1 15 ? 68.074 45.061 35.617 1.00 32.89 3 ARG D CA 1
ATOM 7508 C C . ARG D 1 15 ? 69.589 44.968 35.796 1.00 30.47 3 ARG D C 1
ATOM 7509 O O . ARG D 1 15 ? 70.105 45.102 36.905 1.00 29.90 3 ARG D O 1
ATOM 7517 N N . SER D 1 16 ? 70.291 44.735 34.694 1.00 27.51 4 SER D N 1
ATOM 7518 C CA . SER D 1 16 ? 71.737 44.599 34.715 1.00 25.27 4 SER D CA 1
ATOM 7519 C C . SER D 1 16 ? 72.467 45.807 34.145 1.00 23.79 4 SER D C 1
ATOM 7520 O O . SER D 1 16 ? 72.085 46.359 33.116 1.00 23.27 4 SER D O 1
ATOM 7523 N N . ALA D 1 17 ? 73.529 46.214 34.823 1.00 21.48 5 ALA D N 1
ATOM 7524 C CA . ALA D 1 17 ? 74.317 47.340 34.358 1.00 19.76 5 ALA D CA 1
ATOM 7525 C C . ALA D 1 17 ? 75.773 46.922 34.286 1.00 18.33 5 ALA D C 1
ATOM 7526 O O . ALA D 1 17 ? 76.259 46.183 35.139 1.00 18.47 5 ALA D O 1
ATOM 7528 N N . LEU D 1 18 ? 76.456 47.375 33.244 1.00 16.55 6 LEU D N 1
ATOM 7529 C CA . LEU D 1 18 ? 77.868 47.086 33.089 1.00 15.22 6 LEU D CA 1
ATOM 7530 C C . LEU D 1 18 ? 78.574 48.427 33.134 1.00 14.83 6 LEU D C 1
ATOM 7531 O O . LEU D 1 18 ? 78.329 49.294 32.294 1.00 13.82 6 LEU D O 1
ATOM 7536 N N . VAL D 1 19 ? 79.415 48.629 34.138 1.00 13.64 7 VAL D N 1
ATOM 7537 C CA . VAL D 1 19 ? 80.141 49.874 34.184 1.00 14.28 7 VAL D CA 1
ATOM 7538 C C . VAL D 1 19 ? 81.622 49.572 34.077 1.00 14.12 7 VAL D C 1
ATOM 7539 O O . VAL D 1 19 ? 82.173 48.763 34.825 1.00 14.94 7 VAL D O 1
ATOM 7543 N N . THR D 1 20 ? 82.254 50.186 33.090 1.00 13.31 8 THR D N 1
ATOM 7544 C CA . THR D 1 20 ? 83.675 50.002 32.906 1.00 12.67 8 THR D CA 1
ATOM 7545 C C . THR D 1 20 ? 84.292 51.052 33.819 1.00 12.61 8 THR D C 1
ATOM 7546 O O . THR D 1 20 ? 83.645 52.054 34.139 1.00 12.93 8 THR D O 1
ATOM 7550 N N . GLY D 1 21 ? 85.524 50.824 34.254 1.00 11.56 9 GLY D N 1
ATOM 7551 C CA . GLY D 1 21 ? 86.163 51.780 35.134 1.00 11.63 9 GLY D CA 1
ATOM 7552 C C . GLY D 1 21 ? 85.524 51.720 36.506 1.00 12.01 9 GLY D C 1
ATOM 7553 O O . GLY D 1 21 ? 85.507 52.709 37.239 1.00 12.31 9 GLY D O 1
ATOM 7554 N N . ILE D 1 22 ? 85.009 50.542 36.851 1.00 12.69 10 ILE D N 1
ATOM 7555 C CA . ILE D 1 22 ? 84.341 50.319 38.131 1.00 14.34 10 ILE D CA 1
ATOM 7556 C C . ILE D 1 22 ? 85.228 50.594 39.337 1.00 14.06 10 ILE D C 1
ATOM 7557 O O . ILE D 1 22 ? 84.731 50.962 40.401 1.00 14.73 10 ILE D O 1
ATOM 7562 N N . THR D 1 23 ? 86.536 50.414 39.182 1.00 13.52 11 THR D N 1
ATOM 7563 C CA . THR D 1 23 ? 87.451 50.642 40.292 1.00 13.67 11 THR D CA 1
ATOM 7564 C C . THR D 1 23 ? 87.832 52.110 40.429 1.00 13.93 11 THR D C 1
ATOM 7565 O O . THR D 1 23 ? 88.524 52.488 41.371 1.00 14.75 11 THR D O 1
ATOM 7569 N N . GLY D 1 24 ? 87.374 52.932 39.492 1.00 14.02 12 GLY D N 1
ATOM 7570 C CA . GLY D 1 24 ? 87.686 54.348 39.538 1.00 13.78 12 GLY D CA 1
ATOM 7571 C C . GLY D 1 24 ? 86.730 55.115 40.433 1.00 13.42 12 GLY D C 1
ATOM 7572 O O . GLY D 1 24 ? 85.834 54.534 41.039 1.00 13.76 12 GLY D O 1
ATOM 7573 N N . GLN D 1 25 ? 86.915 56.427 40.513 1.00 14.17 13 GLN D N 1
ATOM 7574 C CA . GLN D 1 25 ? 86.061 57.263 41.347 1.00 14.58 13 GLN D CA 1
ATOM 7575 C C . GLN D 1 25 ? 84.575 57.159 41.011 1.00 14.90 13 GLN D C 1
ATOM 7576 O O . GLN D 1 25 ? 83.762 56.785 41.858 1.00 15.48 13 GLN D O 1
ATOM 7582 N N . ASP D 1 26 ? 84.225 57.513 39.780 1.00 14.30 14 ASP D N 1
ATOM 7583 C CA . ASP D 1 26 ? 82.839 57.478 39.345 1.00 14.79 14 ASP D CA 1
ATOM 7584 C C . ASP D 1 26 ? 82.260 56.075 39.349 1.00 15.11 14 ASP D C 1
ATOM 7585 O O . ASP D 1 26 ? 81.108 55.882 39.721 1.00 14.96 14 ASP D O 1
ATOM 7590 N N . GLY D 1 27 ? 83.055 55.099 38.929 1.00 15.47 15 GLY D N 1
ATOM 7591 C CA . GLY D 1 27 ? 82.573 53.731 38.904 1.00 15.36 15 GLY D CA 1
ATOM 7592 C C . GLY D 1 27 ? 82.122 53.287 40.283 1.00 16.16 15 GLY D C 1
ATOM 7593 O O . GLY D 1 27 ? 81.118 52.589 40.428 1.00 16.32 15 GLY D O 1
ATOM 7594 N N . ALA D 1 28 ? 82.867 53.691 41.304 1.00 15.90 16 ALA D N 1
ATOM 7595 C CA . ALA D 1 28 ? 82.526 53.325 42.666 1.00 15.42 16 ALA D CA 1
ATOM 7596 C C . ALA D 1 28 ? 81.200 53.967 43.043 1.00 16.01 16 ALA D C 1
ATOM 7597 O O . ALA D 1 28 ? 80.274 53.283 43.482 1.00 15.56 16 ALA D O 1
ATOM 7599 N N . TYR D 1 29 ? 81.102 55.279 42.864 1.00 14.95 17 TYR D N 1
ATOM 7600 C CA . TYR D 1 29 ? 79.867 55.967 43.207 1.00 15.40 17 TYR D CA 1
ATOM 7601 C C . TYR D 1 29 ? 78.687 55.505 42.374 1.00 15.67 17 TYR D C 1
ATOM 7602 O O . TYR D 1 29 ? 77.586 55.324 42.893 1.00 14.31 17 TYR D O 1
ATOM 7611 N N . LEU D 1 30 ? 78.907 55.313 41.080 1.00 15.25 18 LEU D N 1
ATOM 7612 C CA . LEU D 1 30 ? 77.825 54.867 40.222 1.00 15.80 18 LEU D CA 1
ATOM 7613 C C . LEU D 1 30 ? 77.377 53.468 40.631 1.00 15.98 18 LEU D C 1
ATOM 7614 O O . LEU D 1 30 ? 76.180 53.203 40.742 1.00 16.07 18 LEU D O 1
ATOM 7619 N N . ALA D 1 31 ? 78.342 52.580 40.853 1.00 15.48 19 ALA D N 1
ATOM 7620 C CA . ALA D 1 31 ? 78.041 51.211 41.251 1.00 16.96 19 ALA D CA 1
ATOM 7621 C C . ALA D 1 31 ? 77.194 51.222 42.517 1.00 17.91 19 ALA D C 1
ATOM 7622 O O . ALA D 1 31 ? 76.206 50.495 42.622 1.00 18.18 19 ALA D O 1
ATOM 7624 N N . LYS D 1 32 ? 77.585 52.050 43.479 1.00 18.78 20 LYS D N 1
ATOM 7625 C CA . LYS D 1 32 ? 76.838 52.145 44.719 1.00 19.91 20 LYS D CA 1
ATOM 7626 C C . LYS D 1 32 ? 75.415 52.588 44.397 1.00 20.08 20 LYS D C 1
ATOM 7627 O O . LYS D 1 32 ? 74.451 52.016 44.903 1.00 20.29 20 LYS D O 1
ATOM 7633 N N . LEU D 1 33 ? 75.289 53.602 43.547 1.00 19.36 21 LEU D N 1
ATOM 7634 C CA . LEU D 1 33 ? 73.975 54.110 43.170 1.00 19.43 21 LEU D CA 1
ATOM 7635 C C . LEU D 1 33 ? 73.142 53.025 42.501 1.00 19.14 21 LEU D C 1
ATOM 7636 O O . LEU D 1 33 ? 71.983 52.815 42.861 1.00 19.12 21 LEU D O 1
ATOM 7641 N N . LEU D 1 34 ? 73.731 52.339 41.527 1.00 18.26 22 LEU D N 1
ATOM 7642 C CA . LEU D 1 34 ? 73.022 51.282 40.817 1.00 17.97 22 LEU D CA 1
ATOM 7643 C C . LEU D 1 34 ? 72.644 50.147 41.767 1.00 18.57 22 LEU D C 1
ATOM 7644 O O . LEU D 1 34 ? 71.547 49.602 41.691 1.00 18.37 22 LEU D O 1
ATOM 7649 N N . LEU D 1 35 ? 73.561 49.791 42.658 1.00 19.27 23 LEU D N 1
ATOM 7650 C CA . LEU D 1 35 ? 73.305 48.729 43.617 1.00 20.56 23 LEU D CA 1
ATOM 7651 C C . LEU D 1 35 ? 72.130 49.085 44.511 1.00 21.57 23 LEU D C 1
ATOM 7652 O O . LEU D 1 35 ? 71.290 48.237 44.802 1.00 22.43 23 LEU D O 1
ATOM 7657 N N . GLU D 1 36 ? 72.069 50.340 44.942 1.00 22.30 24 GLU D N 1
ATOM 7658 C CA . GLU D 1 36 ? 70.987 50.783 45.807 1.00 24.63 24 GLU D CA 1
ATOM 7659 C C . GLU D 1 36 ? 69.659 50.752 45.060 1.00 24.41 24 GLU D C 1
ATOM 7660 O O . GLU D 1 36 ? 68.594 50.691 45.677 1.00 24.69 24 GLU D O 1
ATOM 7666 N N . LYS D 1 37 ? 69.723 50.787 43.732 1.00 22.61 25 LYS D N 1
ATOM 7667 C CA . LYS D 1 37 ? 68.513 50.747 42.921 1.00 21.62 25 LYS D CA 1
ATOM 7668 C C . LYS D 1 37 ? 68.167 49.324 42.505 1.00 20.82 25 LYS D C 1
ATOM 7669 O O . LYS D 1 37 ? 67.252 49.104 41.714 1.00 21.57 25 LYS D O 1
ATOM 7675 N N . GLY D 1 38 ? 68.909 48.361 43.037 1.00 19.87 26 GLY D N 1
ATOM 7676 C CA . GLY D 1 38 ? 68.630 46.971 42.731 1.00 20.23 26 GLY D CA 1
ATOM 7677 C C . GLY D 1 38 ? 69.211 46.424 41.445 1.00 20.53 26 GLY D C 1
ATOM 7678 O O . GLY D 1 38 ? 68.790 45.367 40.973 1.00 21.09 26 GLY D O 1
ATOM 7679 N N . TYR D 1 39 ? 70.173 47.131 40.864 1.00 19.29 27 TYR D N 1
ATOM 7680 C CA . TYR D 1 39 ? 70.789 46.652 39.636 1.00 18.85 27 TYR D CA 1
ATOM 7681 C C . TYR D 1 39 ? 71.763 45.536 39.941 1.00 18.05 27 TYR D C 1
ATOM 7682 O O . TYR D 1 39 ? 72.335 45.476 41.025 1.00 18.11 27 TYR D O 1
ATOM 7691 N N . ARG D 1 40 ? 71.939 44.644 38.980 1.00 17.91 28 ARG D N 1
ATOM 7692 C CA . ARG D 1 40 ? 72.936 43.601 39.111 1.00 17.56 28 ARG D CA 1
ATOM 7693 C C . ARG D 1 40 ? 74.070 44.401 38.463 1.00 17.95 28 ARG D C 1
ATOM 7694 O O . ARG D 1 40 ? 73.985 44.757 37.286 1.00 17.23 28 ARG D O 1
ATOM 7696 N N . VAL D 1 41 ? 75.098 44.737 39.231 1.00 16.89 29 VAL D N 1
ATOM 7697 C CA . VAL D 1 41 ? 76.184 45.531 38.673 1.00 16.99 29 VAL D CA 1
ATOM 7698 C C . VAL D 1 41 ? 77.404 44.725 38.268 1.00 16.92 29 VAL D C 1
ATOM 7699 O O . VAL D 1 41 ? 78.032 44.057 39.089 1.00 17.19 29 VAL D O 1
ATOM 7703 N N . HIS D 1 42 ? 77.720 44.788 36.981 1.00 16.38 30 HIS D N 1
ATOM 7704 C CA . HIS D 1 42 ? 78.884 44.110 36.444 1.00 16.75 30 HIS D CA 1
ATOM 7705 C C . HIS D 1 42 ? 79.925 45.199 36.269 1.00 16.14 30 HIS D C 1
ATOM 7706 O O . HIS D 1 42 ? 79.626 46.268 35.743 1.00 17.39 30 HIS D O 1
ATOM 7713 N N . GLY D 1 43 ? 81.140 44.939 36.730 1.00 16.55 31 GLY D N 1
ATOM 7714 C CA . GLY D 1 43 ? 82.185 45.933 36.607 1.00 15.95 31 GLY D CA 1
ATOM 7715 C C . GLY D 1 43 ? 83.350 45.415 35.798 1.00 15.22 31 GLY D C 1
ATOM 7716 O O . GLY D 1 43 ? 83.919 44.375 36.112 1.00 16.35 31 GLY D O 1
ATOM 7717 N N . LEU D 1 44 ? 83.702 46.133 34.742 1.00 15.23 32 LEU D N 1
ATOM 7718 C CA . LEU D 1 44 ? 84.823 45.732 33.916 1.00 15.04 32 LEU D CA 1
ATOM 7719 C C . LEU D 1 44 ? 86.091 46.121 34.659 1.00 14.96 32 LEU D C 1
ATOM 7720 O O . LEU D 1 44 ? 86.278 47.282 35.015 1.00 14.76 32 LEU D O 1
ATOM 7725 N N . VAL D 1 45 ? 86.954 45.147 34.909 1.00 14.69 33 VAL D N 1
ATOM 7726 C CA . VAL D 1 45 ? 88.197 45.428 35.607 1.00 14.64 33 VAL D CA 1
ATOM 7727 C C . VAL D 1 45 ? 89.376 45.004 34.756 1.00 13.85 33 VAL D C 1
ATOM 7728 O O . VAL D 1 45 ? 89.497 43.840 34.373 1.00 13.64 33 VAL D O 1
ATOM 7732 N N . ALA D 1 46 ? 90.233 45.961 34.433 1.00 13.03 34 ALA D N 1
ATOM 7733 C CA . ALA D 1 46 ? 91.413 45.657 33.642 1.00 13.37 34 ALA D CA 1
ATOM 7734 C C . ALA D 1 46 ? 92.316 44.858 34.569 1.00 13.53 34 ALA D C 1
ATOM 7735 O O . ALA D 1 46 ? 92.165 44.916 35.786 1.00 13.05 34 ALA D O 1
ATOM 7737 N N . ARG D 1 47 ? 93.245 44.101 34.008 1.00 14.01 35 ARG D N 1
ATOM 7738 C CA . ARG D 1 47 ? 94.129 43.324 34.852 1.00 14.49 35 ARG D CA 1
ATOM 7739 C C . ARG D 1 47 ? 95.217 44.225 35.423 1.00 14.57 35 ARG D C 1
ATOM 7740 O O . ARG D 1 47 ? 95.869 44.976 34.694 1.00 15.26 35 ARG D O 1
ATOM 7748 N N . ARG D 1 48 ? 95.383 44.161 36.739 1.00 13.86 36 ARG D N 1
ATOM 7749 C CA . ARG D 1 48 ? 96.392 44.946 37.435 1.00 14.46 36 ARG D CA 1
ATOM 7750 C C . ARG D 1 48 ? 97.183 43.974 38.310 1.00 15.51 36 ARG D C 1
ATOM 7751 O O . ARG D 1 48 ? 96.637 42.971 38.778 1.00 13.81 36 ARG D O 1
ATOM 7759 N N . SER D 1 49 ? 98.460 44.276 38.529 1.00 16.00 37 SER D N 1
ATOM 7760 C CA . SER D 1 49 ? 99.334 43.411 39.317 1.00 18.03 37 SER D CA 1
ATOM 7761 C C . SER D 1 49 ? 98.922 43.285 40.777 1.00 18.36 37 SER D C 1
ATOM 7762 O O . SER D 1 49 ? 99.355 42.372 41.474 1.00 19.27 37 SER D O 1
ATOM 7765 N N . SER D 1 50 ? 98.099 44.212 41.245 1.00 19.43 38 SER D N 1
ATOM 7766 C CA . SER D 1 50 ? 97.628 44.171 42.621 1.00 20.88 38 SER D CA 1
ATOM 7767 C C . SER D 1 50 ? 96.165 44.553 42.662 1.00 21.02 38 SER D C 1
ATOM 7768 O O . SER D 1 50 ? 95.630 45.105 41.697 1.00 19.65 38 SER D O 1
ATOM 7771 N N . ASP D 1 51 ? 95.517 44.250 43.779 1.00 21.62 39 ASP D N 1
ATOM 7772 C CA . ASP D 1 51 ? 94.113 44.585 43.941 1.00 23.41 39 ASP D CA 1
ATOM 7773 C C . ASP D 1 51 ? 94.004 46.103 43.896 1.00 22.72 39 ASP D C 1
ATOM 7774 O O . ASP D 1 51 ? 94.789 46.803 44.527 1.00 23.81 39 ASP D O 1
ATOM 7779 N N . THR D 1 52 ? 93.029 46.611 43.159 1.00 21.96 40 THR D N 1
ATOM 7780 C CA . THR D 1 52 ? 92.860 48.052 43.038 1.00 21.94 40 THR D CA 1
ATOM 7781 C C . THR D 1 52 ? 91.421 48.456 43.325 1.00 21.08 40 THR D C 1
ATOM 7782 O O . THR D 1 52 ? 90.948 49.482 42.839 1.00 20.58 40 THR D O 1
ATOM 7786 N N . ARG D 1 53 ? 90.735 47.659 44.135 1.00 19.97 41 ARG D N 1
ATOM 7787 C CA . ARG D 1 53 ? 89.337 47.922 44.444 1.00 20.71 41 ARG D CA 1
ATOM 7788 C C . ARG D 1 53 ? 89.090 48.642 45.757 1.00 19.80 41 ARG D C 1
ATOM 7789 O O . ARG D 1 53 ? 88.010 48.513 46.334 1.00 19.95 41 ARG D O 1
ATOM 7797 N N . TRP D 1 54 ? 90.068 49.409 46.224 1.00 18.63 42 TRP D N 1
ATOM 7798 C CA . TRP D 1 54 ? 89.899 50.116 47.485 1.00 18.79 42 TRP D CA 1
ATOM 7799 C C . TRP D 1 54 ? 88.675 51.031 47.490 1.00 18.63 42 TRP D C 1
ATOM 7800 O O . TRP D 1 54 ? 88.018 51.181 48.514 1.00 19.59 42 TRP D O 1
ATOM 7811 N N . ARG D 1 55 ? 88.368 51.647 46.354 1.00 18.52 43 ARG D N 1
ATOM 7812 C CA . ARG D 1 55 ? 87.214 52.539 46.287 1.00 18.16 43 ARG D CA 1
ATOM 7813 C C . ARG D 1 55 ? 85.922 51.774 46.524 1.00 18.30 43 ARG D C 1
ATOM 7814 O O . ARG D 1 55 ? 85.000 52.275 47.166 1.00 18.33 43 ARG D O 1
ATOM 7822 N N . LEU D 1 56 ? 85.859 50.562 45.988 1.00 18.06 44 LEU D N 1
ATOM 7823 C CA . LEU D 1 56 ? 84.679 49.734 46.142 1.00 18.99 44 LEU D CA 1
ATOM 7824 C C . LEU D 1 56 ? 84.551 49.290 47.594 1.00 19.96 44 LEU D C 1
ATOM 7825 O O . LEU D 1 56 ? 83.451 49.255 48.140 1.00 20.68 44 LEU D O 1
ATOM 7830 N N . ARG D 1 57 ? 85.672 48.958 48.226 1.00 19.96 45 ARG D N 1
ATOM 7831 C CA . ARG D 1 57 ? 85.625 48.553 49.626 1.00 21.88 45 ARG D CA 1
ATOM 7832 C C . ARG D 1 57 ? 85.247 49.764 50.460 1.00 21.94 45 ARG D C 1
ATOM 7833 O O . ARG D 1 57 ? 84.448 49.667 51.385 1.00 23.07 45 ARG D O 1
ATOM 7841 N N . GLU D 1 58 ? 85.819 50.910 50.118 1.00 22.39 46 GLU D N 1
ATOM 7842 C CA . GLU D 1 58 ? 85.531 52.147 50.828 1.00 23.99 46 GLU D CA 1
ATOM 7843 C C . GLU D 1 58 ? 84.024 52.388 50.890 1.00 24.41 46 GLU D C 1
ATOM 7844 O O . GLU D 1 58 ? 83.495 52.804 51.921 1.00 25.09 46 GLU D O 1
ATOM 7850 N N . LEU D 1 59 ? 83.339 52.128 49.782 1.00 24.21 47 LEU D N 1
ATOM 7851 C CA . LEU D 1 59 ? 81.894 52.316 49.709 1.00 24.45 47 LEU D CA 1
ATOM 7852 C C . LEU D 1 59 ? 81.146 51.059 50.160 1.00 24.62 47 LEU D C 1
ATOM 7853 O O . LEU D 1 59 ? 79.914 51.020 50.165 1.00 25.17 47 LEU D O 1
ATOM 7858 N N . GLY D 1 60 ? 81.900 50.032 50.536 1.00 23.70 48 GLY D N 1
ATOM 7859 C CA . GLY D 1 60 ? 81.298 48.799 51.007 1.00 23.19 48 GLY D CA 1
ATOM 7860 C C . GLY D 1 60 ? 80.514 48.001 49.982 1.00 23.21 48 GLY D C 1
ATOM 7861 O O . GLY D 1 60 ? 79.571 47.297 50.343 1.00 23.72 48 GLY D O 1
ATOM 7862 N N . ILE D 1 61 ? 80.891 48.086 48.710 1.00 21.86 49 ILE D N 1
ATOM 7863 C CA . ILE D 1 61 ? 80.177 47.337 47.682 1.00 20.50 49 ILE D CA 1
ATOM 7864 C C . ILE D 1 61 ? 81.099 46.449 46.855 1.00 20.94 49 ILE D C 1
ATOM 7865 O O . ILE D 1 61 ? 80.682 45.891 45.842 1.00 20.60 49 ILE D O 1
ATOM 7870 N N . GLU D 1 62 ? 82.347 46.298 47.286 1.00 21.20 50 GLU D N 1
ATOM 7871 C CA . GLU D 1 62 ? 83.290 45.485 46.526 1.00 21.89 50 GLU D CA 1
ATOM 7872 C C . GLU D 1 62 ? 82.785 44.062 46.295 1.00 22.09 50 GLU D C 1
ATOM 7873 O O . GLU D 1 62 ? 83.051 43.464 45.251 1.00 20.50 50 GLU D O 1
ATOM 7879 N N . GLY D 1 63 ? 82.041 43.525 47.259 1.00 22.41 51 GLY D N 1
ATOM 7880 C CA . GLY D 1 63 ? 81.525 42.174 47.114 1.00 22.33 51 GLY D CA 1
ATOM 7881 C C . GLY D 1 63 ? 80.152 42.083 46.466 1.00 22.73 51 GLY D C 1
ATOM 7882 O O . GLY D 1 63 ? 79.612 40.991 46.299 1.00 22.99 51 GLY D O 1
ATOM 7883 N N . ASP D 1 64 ? 79.584 43.223 46.088 1.00 22.76 52 ASP D N 1
ATOM 7884 C CA . ASP D 1 64 ? 78.256 43.243 45.476 1.00 23.04 52 ASP D CA 1
ATOM 7885 C C . ASP D 1 64 ? 78.334 43.374 43.968 1.00 22.74 52 ASP D C 1
ATOM 7886 O O . ASP D 1 64 ? 77.312 43.485 43.287 1.00 22.06 52 ASP D O 1
ATOM 7891 N N . ILE D 1 65 ? 79.552 43.346 43.450 1.00 21.57 53 ILE D N 1
ATOM 7892 C CA . ILE D 1 65 ? 79.760 43.509 42.026 1.00 21.17 53 ILE D CA 1
ATOM 7893 C C . ILE D 1 65 ? 80.224 42.254 41.311 1.00 20.93 53 ILE D C 1
ATOM 7894 O O . ILE D 1 65 ? 81.034 41.490 41.828 1.00 20.86 53 ILE D O 1
ATOM 7899 N N . GLN D 1 66 ? 79.675 42.036 40.123 1.00 21.16 54 GLN D N 1
ATOM 7900 C CA . GLN D 1 66 ? 80.078 40.911 39.303 1.00 21.43 54 GLN D CA 1
ATOM 7901 C C . GLN D 1 66 ? 81.165 41.490 38.413 1.00 20.87 54 GLN D C 1
ATOM 7902 O O . GLN D 1 66 ? 80.901 42.315 37.536 1.00 20.46 54 GLN D O 1
ATOM 7908 N N . TYR D 1 67 ? 82.394 41.066 38.661 1.00 19.49 55 TYR D N 1
ATOM 7909 C CA . TYR D 1 67 ? 83.533 41.561 37.914 1.00 19.23 55 TYR D CA 1
ATOM 7910 C C . TYR D 1 67 ? 83.737 40.885 36.582 1.00 18.85 55 TYR D C 1
ATOM 7911 O O . TYR D 1 67 ? 83.646 39.665 36.464 1.00 18.98 55 TYR D O 1
ATOM 7920 N N . GLU D 1 68 ? 83.999 41.702 35.573 1.00 18.00 56 GLU D N 1
ATOM 7921 C CA . GLU D 1 68 ? 84.235 41.205 34.236 1.00 18.12 56 GLU D CA 1
ATOM 7922 C C . GLU D 1 68 ? 85.684 41.534 33.926 1.00 17.45 56 GLU D C 1
ATOM 7923 O O . GLU D 1 68 ? 86.098 42.691 33.970 1.00 17.29 56 GLU D O 1
ATOM 7929 N N . ASP D 1 69 ? 86.449 40.493 33.637 1.00 17.80 57 ASP D N 1
ATOM 7930 C CA . ASP D 1 69 ? 87.864 40.608 33.335 1.00 17.08 57 ASP D CA 1
ATOM 7931 C C . ASP D 1 69 ? 88.030 41.067 31.890 1.00 16.84 57 ASP D C 1
ATOM 7932 O O . ASP D 1 69 ? 87.741 40.321 30.958 1.00 16.53 57 ASP D O 1
ATOM 7937 N N . GLY D 1 70 ? 88.482 42.303 31.707 1.00 15.38 58 GLY D N 1
ATOM 7938 C CA . GLY D 1 70 ? 88.667 42.813 30.362 1.00 14.25 58 GLY D CA 1
ATOM 7939 C C . GLY D 1 70 ? 89.370 44.152 30.334 1.00 14.36 58 GLY D C 1
ATOM 7940 O O . GLY D 1 70 ? 89.592 44.774 31.370 1.00 15.08 58 GLY D O 1
ATOM 7941 N N . ASP D 1 71 ? 89.715 44.608 29.137 1.00 14.57 59 ASP D N 1
ATOM 7942 C CA . ASP D 1 71 ? 90.412 45.877 28.990 1.00 13.11 59 ASP D CA 1
ATOM 7943 C C . ASP D 1 71 ? 89.770 46.683 27.874 1.00 11.81 59 ASP D C 1
ATOM 7944 O O . ASP D 1 71 ? 89.396 46.130 26.841 1.00 10.75 59 ASP D O 1
ATOM 7949 N N . MET D 1 72 ? 89.639 47.987 28.083 1.00 11.20 60 MET D N 1
ATOM 7950 C CA . MET D 1 72 ? 89.036 48.850 27.078 1.00 11.62 60 MET D CA 1
ATOM 7951 C C . MET D 1 72 ? 89.772 48.778 25.748 1.00 12.86 60 MET D C 1
ATOM 7952 O O . MET D 1 72 ? 89.180 49.026 24.704 1.00 14.16 60 MET D O 1
ATOM 7957 N N . ALA D 1 73 ? 91.055 48.429 25.783 1.00 12.40 61 ALA D N 1
ATOM 7958 C CA . ALA D 1 73 ? 91.853 48.337 24.560 1.00 13.77 61 ALA D CA 1
ATOM 7959 C C . ALA D 1 73 ? 91.669 46.988 23.880 1.00 14.20 61 ALA D C 1
ATOM 7960 O O . ALA D 1 73 ? 92.139 46.776 22.765 1.00 14.74 61 ALA D O 1
ATOM 7962 N N . ASP D 1 74 ? 90.984 46.076 24.561 1.00 14.58 62 ASP D N 1
ATOM 7963 C CA . ASP D 1 74 ? 90.742 44.742 24.027 1.00 14.75 62 ASP D CA 1
ATOM 7964 C C . ASP D 1 74 ? 89.268 44.627 23.658 1.00 14.69 62 ASP D C 1
ATOM 7965 O O . ASP D 1 74 ? 88.434 44.248 24.485 1.00 14.14 62 ASP D O 1
ATOM 7970 N N . ALA D 1 75 ? 88.957 44.970 22.411 1.00 14.26 63 ALA D N 1
ATOM 7971 C CA . ALA D 1 75 ? 87.590 44.934 21.912 1.00 14.19 63 ALA D CA 1
ATOM 7972 C C . ALA D 1 75 ? 86.920 43.596 22.176 1.00 14.73 63 ALA D C 1
ATOM 7973 O O . ALA D 1 75 ? 85.730 43.537 22.479 1.00 14.72 63 ALA D O 1
ATOM 7975 N N . CYS D 1 76 ? 87.691 42.523 22.053 1.00 15.05 64 CYS D N 1
ATOM 7976 C CA . CYS D 1 76 ? 87.157 41.189 22.267 1.00 15.17 64 CYS D CA 1
ATOM 7977 C C . CYS D 1 76 ? 86.737 41.004 23.708 1.00 14.20 64 CYS D C 1
ATOM 7978 O O . CYS D 1 76 ? 85.678 40.436 23.983 1.00 14.55 64 CYS D O 1
ATOM 7981 N N . SER D 1 77 ? 87.566 41.485 24.629 1.00 13.62 65 SER D N 1
ATOM 7982 C CA . SER D 1 77 ? 87.263 41.356 26.049 1.00 13.65 65 SER D CA 1
ATOM 7983 C C . SER D 1 77 ? 86.065 42.223 26.379 1.00 13.16 65 SER D C 1
ATOM 7984 O O . SER D 1 77 ? 85.255 41.876 27.232 1.00 13.19 65 SER D O 1
ATOM 7987 N N . VAL D 1 78 ? 85.961 43.359 25.701 1.00 13.72 66 VAL D N 1
ATOM 7988 C CA . VAL D 1 78 ? 84.845 44.268 25.924 1.00 14.24 66 VAL D CA 1
ATOM 7989 C C . VAL D 1 78 ? 83.569 43.599 25.435 1.00 14.07 66 VAL D C 1
ATOM 7990 O O . VAL D 1 78 ? 82.562 43.567 26.139 1.00 14.47 66 VAL D O 1
ATOM 7994 N N . GLN D 1 79 ? 83.622 43.059 24.224 1.00 13.97 67 GLN D N 1
ATOM 7995 C CA . GLN D 1 79 ? 82.475 42.372 23.653 1.00 14.99 67 GLN D CA 1
ATOM 7996 C C . GLN D 1 79 ? 82.076 41.254 24.617 1.00 14.87 67 GLN D C 1
ATOM 7997 O O . GLN D 1 79 ? 80.895 41.065 24.921 1.00 13.99 67 GLN D O 1
ATOM 8003 N N . ARG D 1 80 ? 83.081 40.530 25.101 1.00 14.24 68 ARG D N 1
ATOM 8004 C CA . ARG D 1 80 ? 82.875 39.428 26.033 1.00 15.18 68 ARG D CA 1
ATOM 8005 C C . ARG D 1 80 ? 82.160 39.877 27.306 1.00 15.33 68 ARG D C 1
ATOM 8006 O O . ARG D 1 80 ? 81.242 39.205 27.777 1.00 16.05 68 ARG D O 1
ATOM 8014 N N . ALA D 1 81 ? 82.579 41.009 27.864 1.00 14.98 69 ALA D N 1
ATOM 8015 C CA . ALA D 1 81 ? 81.959 41.526 29.078 1.00 14.85 69 ALA D CA 1
ATOM 8016 C C . ALA D 1 81 ? 80.493 41.873 28.833 1.00 15.98 69 ALA D C 1
ATOM 8017 O O . ALA D 1 81 ? 79.629 41.578 29.660 1.00 16.73 69 ALA D O 1
ATOM 8019 N N . VAL D 1 82 ? 80.218 42.504 27.696 1.00 15.42 70 VAL D N 1
ATOM 8020 C CA . VAL D 1 82 ? 78.857 42.888 27.353 1.00 15.88 70 VAL D CA 1
ATOM 8021 C C . VAL D 1 82 ? 77.976 41.649 27.206 1.00 17.36 70 VAL D C 1
ATOM 8022 O O . VAL D 1 82 ? 76.879 41.589 27.761 1.00 17.11 70 VAL D O 1
ATOM 8026 N N . ILE D 1 83 ? 78.462 40.668 26.451 1.00 17.31 71 ILE D N 1
ATOM 8027 C CA . ILE D 1 83 ? 77.726 39.428 26.240 1.00 18.45 71 ILE D CA 1
ATOM 8028 C C . ILE D 1 83 ? 77.488 38.752 27.586 1.00 20.28 71 ILE D C 1
ATOM 8029 O O . ILE D 1 83 ? 76.378 38.324 27.894 1.00 20.87 71 ILE D O 1
ATOM 8034 N N . LYS D 1 84 ? 78.541 38.675 28.390 1.00 20.78 72 LYS D N 1
ATOM 8035 C CA . LYS D 1 84 ? 78.455 38.048 29.699 1.00 21.96 72 LYS D CA 1
ATOM 8036 C C . LYS D 1 84 ? 77.472 38.772 30.620 1.00 22.00 72 LYS D C 1
ATOM 8037 O O . LYS D 1 84 ? 76.582 38.156 31.207 1.00 22.22 72 LYS D O 1
ATOM 8043 N N . ALA D 1 85 ? 77.628 40.083 30.733 1.00 20.94 73 ALA D N 1
ATOM 8044 C CA . ALA D 1 85 ? 76.769 40.875 31.598 1.00 20.86 73 ALA D CA 1
ATOM 8045 C C . ALA D 1 85 ? 75.342 41.069 31.097 1.00 20.78 73 ALA D C 1
ATOM 8046 O O . ALA D 1 85 ? 74.443 41.303 31.901 1.00 20.22 73 ALA D O 1
ATOM 8048 N N . GLN D 1 86 ? 75.132 40.967 29.784 1.00 20.83 74 GLN D N 1
ATOM 8049 C CA . GLN D 1 86 ? 73.804 41.177 29.204 1.00 21.84 74 GLN D CA 1
ATOM 8050 C C . GLN D 1 86 ? 73.196 42.407 29.866 1.00 20.47 74 GLN D C 1
ATOM 8051 O O . GLN D 1 86 ? 72.076 42.370 30.366 1.00 20.76 74 GLN D O 1
ATOM 8057 N N . PRO D 1 87 ? 73.927 43.528 29.853 1.00 19.76 75 PRO D N 1
ATOM 8058 C CA . PRO D 1 87 ? 73.448 44.760 30.472 1.00 18.78 75 PRO D CA 1
ATOM 8059 C C . PRO D 1 87 ? 72.339 45.486 29.731 1.00 18.33 75 PRO D C 1
ATOM 8060 O O . PRO D 1 87 ? 72.252 45.438 28.506 1.00 17.95 75 PRO D O 1
ATOM 8064 N N . GLN D 1 88 ? 71.484 46.151 30.495 1.00 18.08 76 GLN D N 1
ATOM 8065 C CA . GLN D 1 88 ? 70.422 46.958 29.920 1.00 19.02 76 GLN D CA 1
ATOM 8066 C C . GLN D 1 88 ? 71.071 48.338 29.854 1.00 17.67 76 GLN D C 1
ATOM 8067 O O . GLN D 1 88 ? 70.704 49.188 29.044 1.00 17.30 76 GLN D O 1
ATOM 8073 N N . GLU D 1 89 ? 72.065 48.532 30.715 1.00 14.77 77 GLU D N 1
ATOM 8074 C CA . GLU D 1 89 ? 72.770 49.796 30.790 1.00 14.93 77 GLU D CA 1
ATOM 8075 C C . GLU D 1 89 ? 74.269 49.592 30.865 1.00 15.13 77 GLU D C 1
ATOM 8076 O O . GLU D 1 89 ? 74.767 48.767 31.637 1.00 14.78 77 GLU D O 1
ATOM 8082 N N . VAL D 1 90 ? 74.983 50.352 30.048 1.00 14.25 78 VAL D N 1
ATOM 8083 C CA . VAL D 1 90 ? 76.432 50.293 30.024 1.00 13.21 78 VAL D CA 1
ATOM 8084 C C . VAL D 1 90 ? 76.945 51.698 30.277 1.00 12.78 78 VAL D C 1
ATOM 8085 O O . VAL D 1 90 ? 76.562 52.650 29.591 1.00 13.37 78 VAL D O 1
ATOM 8089 N N . TYR D 1 91 ? 77.793 51.820 31.287 1.00 11.35 79 TYR D N 1
ATOM 8090 C CA . TYR D 1 91 ? 78.379 53.096 31.649 1.00 11.22 79 TYR D CA 1
ATOM 8091 C C . TYR D 1 91 ? 79.865 53.004 31.376 1.00 11.21 79 TYR D C 1
ATOM 8092 O O . TYR D 1 91 ? 80.595 52.297 32.082 1.00 11.57 79 TYR D O 1
ATOM 8101 N N . ASN D 1 92 ? 80.316 53.700 30.341 1.00 10.81 80 ASN D N 1
ATOM 8102 C CA . ASN D 1 92 ? 81.725 53.663 30.008 1.00 11.67 80 ASN D CA 1
ATOM 8103 C C . ASN D 1 92 ? 82.472 54.715 30.799 1.00 11.67 80 ASN D C 1
ATOM 8104 O O . ASN D 1 92 ? 82.614 55.852 30.350 1.00 12.38 80 ASN D O 1
ATOM 8109 N N . LEU D 1 93 ? 82.953 54.333 31.972 1.00 11.33 81 LEU D N 1
ATOM 8110 C CA . LEU D 1 93 ? 83.693 55.254 32.817 1.00 11.56 81 LEU D CA 1
ATOM 8111 C C . LEU D 1 93 ? 85.183 54.934 32.761 1.00 11.78 81 LEU D C 1
ATOM 8112 O O . LEU D 1 93 ? 86.004 55.692 33.269 1.00 13.06 81 LEU D O 1
ATOM 8117 N N . ALA D 1 94 ? 85.527 53.809 32.147 1.00 11.28 82 ALA D N 1
ATOM 8118 C CA . ALA D 1 94 ? 86.922 53.406 32.058 1.00 11.82 82 ALA D CA 1
ATOM 8119 C C . ALA D 1 94 ? 87.707 54.330 31.152 1.00 12.23 82 ALA D C 1
ATOM 8120 O O . ALA D 1 94 ? 87.270 54.664 30.046 1.00 12.08 82 ALA D O 1
ATOM 8122 N N . ALA D 1 95 ? 88.876 54.741 31.619 1.00 11.67 83 ALA D N 1
ATOM 8123 C CA . ALA D 1 95 ? 89.706 55.620 30.822 1.00 12.70 83 ALA D CA 1
ATOM 8124 C C . ALA D 1 95 ? 91.010 55.984 31.487 1.00 12.26 83 ALA D C 1
ATOM 8125 O O . ALA D 1 95 ? 91.179 55.834 32.694 1.00 11.61 83 ALA D O 1
ATOM 8127 N N . GLN D 1 96 ? 91.938 56.433 30.655 1.00 11.91 84 GLN D N 1
ATOM 8128 C CA . GLN D 1 96 ? 93.204 56.959 31.115 1.00 12.52 84 GLN D CA 1
ATOM 8129 C C . GLN D 1 96 ? 92.582 58.345 31.274 1.00 12.61 84 GLN D C 1
ATOM 8130 O O . GLN D 1 96 ? 92.505 59.108 30.315 1.00 13.36 84 GLN D O 1
ATOM 8136 N N . SER D 1 97 ? 92.103 58.647 32.475 1.00 13.07 85 SER D N 1
ATOM 8137 C CA . SER D 1 97 ? 91.393 59.900 32.731 1.00 13.83 85 SER D CA 1
ATOM 8138 C C . SER D 1 97 ? 92.203 61.094 33.179 1.00 13.60 85 SER D C 1
ATOM 8139 O O . SER D 1 97 ? 91.639 62.153 33.454 1.00 13.34 85 SER D O 1
ATOM 8142 N N . PHE D 1 98 ? 93.513 60.931 33.268 1.00 13.70 86 PHE D N 1
ATOM 8143 C CA . PHE D 1 98 ? 94.359 62.016 33.712 1.00 12.93 86 PHE D CA 1
ATOM 8144 C C . PHE D 1 98 ? 94.976 62.784 32.552 1.00 12.86 86 PHE D C 1
ATOM 8145 O O . PHE D 1 98 ? 95.723 62.237 31.743 1.00 13.06 86 PHE D O 1
ATOM 8153 N N . VAL D 1 99 ? 94.642 64.063 32.478 1.00 12.86 87 VAL D N 1
ATOM 8154 C CA . VAL D 1 99 ? 95.156 64.929 31.436 1.00 12.67 87 VAL D CA 1
ATOM 8155 C C . VAL D 1 99 ? 96.674 64.976 31.518 1.00 12.22 87 VAL D C 1
ATOM 8156 O O . VAL D 1 99 ? 97.361 64.904 30.503 1.00 11.62 87 VAL D O 1
ATOM 8160 N N . GLY D 1 100 ? 97.181 65.089 32.742 1.00 12.03 88 GLY D N 1
ATOM 8161 C CA . GLY D 1 100 ? 98.614 65.167 32.961 1.00 13.09 88 GLY D CA 1
ATOM 8162 C C . GLY D 1 100 ? 99.430 64.038 32.363 1.00 13.70 88 GLY D C 1
ATOM 8163 O O . GLY D 1 100 ? 100.640 64.174 32.191 1.00 14.83 88 GLY D O 1
ATOM 8164 N N . ALA D 1 101 ? 98.782 62.927 32.037 1.00 12.71 89 ALA D N 1
ATOM 8165 C CA . ALA D 1 101 ? 99.494 61.794 31.459 1.00 13.10 89 ALA D CA 1
ATOM 8166 C C . ALA D 1 101 ? 99.252 61.664 29.964 1.00 12.44 89 ALA D C 1
ATOM 8167 O O . ALA D 1 101 ? 99.948 60.915 29.287 1.00 12.80 89 ALA D O 1
ATOM 8169 N N . SER D 1 102 ? 98.271 62.401 29.451 1.00 13.25 90 SER D N 1
ATOM 8170 C CA . SER D 1 102 ? 97.909 62.305 28.042 1.00 12.91 90 SER D CA 1
ATOM 8171 C C . SER D 1 102 ? 98.981 62.723 27.036 1.00 13.71 90 SER D C 1
ATOM 8172 O O . SER D 1 102 ? 98.965 62.262 25.895 1.00 12.97 90 SER D O 1
ATOM 8175 N N . TRP D 1 103 ? 99.908 63.588 27.438 1.00 13.35 91 TRP D N 1
ATOM 8176 C CA . TRP D 1 103 ? 100.964 64.008 26.517 1.00 13.73 91 TRP D CA 1
ATOM 8177 C C . TRP D 1 103 ? 102.076 62.974 26.472 1.00 14.33 91 TRP D C 1
ATOM 8178 O O . TRP D 1 103 ? 102.727 62.793 25.443 1.00 14.64 91 TRP D O 1
ATOM 8189 N N . ASN D 1 104 ? 102.286 62.295 27.594 1.00 13.30 92 ASN D N 1
ATOM 8190 C CA . ASN D 1 104 ? 103.305 61.257 27.687 1.00 13.34 92 ASN D CA 1
ATOM 8191 C C . ASN D 1 104 ? 102.848 60.011 26.938 1.00 12.71 92 ASN D C 1
ATOM 8192 O O . ASN D 1 104 ? 103.638 59.352 26.276 1.00 12.00 92 ASN D O 1
ATOM 8197 N N . GLN D 1 105 ? 101.565 59.690 27.056 1.00 13.55 93 GLN D N 1
ATOM 8198 C CA . GLN D 1 105 ? 101.015 58.524 26.377 1.00 14.00 93 GLN D CA 1
ATOM 8199 C C . GLN D 1 105 ? 99.726 58.900 25.661 1.00 13.00 93 GLN D C 1
ATOM 8200 O O . GLN D 1 105 ? 98.629 58.481 26.040 1.00 12.39 93 GLN D O 1
ATOM 8206 N N . PRO D 1 106 ? 99.855 59.705 24.599 1.00 11.77 94 PRO D N 1
ATOM 8207 C CA . PRO D 1 106 ? 98.727 60.171 23.795 1.00 11.57 94 PRO D CA 1
ATOM 8208 C C . PRO D 1 106 ? 98.020 59.038 23.069 1.00 11.46 94 PRO D C 1
ATOM 8209 O O . PRO D 1 106 ? 96.822 59.117 22.804 1.00 11.74 94 PRO D O 1
ATOM 8213 N N . VAL D 1 107 ? 98.760 57.979 22.760 1.00 11.34 95 VAL D N 1
ATOM 8214 C CA . VAL D 1 107 ? 98.181 56.852 22.048 1.00 11.91 95 VAL D CA 1
ATOM 8215 C C . VAL D 1 107 ? 97.320 55.998 22.957 1.00 12.97 95 VAL D C 1
ATOM 8216 O O . VAL D 1 107 ? 96.173 55.703 22.634 1.00 12.86 95 VAL D O 1
ATOM 8220 N N . THR D 1 108 ? 97.867 55.591 24.095 1.00 12.35 96 THR D N 1
ATOM 8221 C CA . THR D 1 108 ? 97.086 54.790 25.014 1.00 13.15 96 THR D CA 1
ATOM 8222 C C . THR D 1 108 ? 95.856 55.591 25.405 1.00 12.92 96 THR D C 1
ATOM 8223 O O . THR D 1 108 ? 94.759 55.051 25.504 1.00 11.13 96 THR D O 1
ATOM 8227 N N . THR D 1 109 ? 96.046 56.889 25.608 1.00 11.76 97 THR D N 1
ATOM 8228 C CA . THR D 1 109 ? 94.938 57.755 25.959 1.00 11.76 97 THR D CA 1
ATOM 8229 C C . THR D 1 109 ? 93.909 57.704 24.835 1.00 10.98 97 THR D C 1
ATOM 8230 O O . THR D 1 109 ? 92.711 57.562 25.082 1.00 9.38 97 THR D O 1
ATOM 8234 N N . GLY D 1 110 ? 94.393 57.808 23.601 1.00 10.81 98 GLY D N 1
ATOM 8235 C CA . GLY D 1 110 ? 93.512 57.764 22.452 1.00 11.25 98 GLY D CA 1
ATOM 8236 C C . GLY D 1 110 ? 92.824 56.418 22.328 1.00 11.95 98 GLY D C 1
ATOM 8237 O O . GLY D 1 110 ? 91.613 56.349 22.128 1.00 11.76 98 GLY D O 1
ATOM 8238 N N . VAL D 1 111 ? 93.599 55.344 22.454 1.00 11.81 99 VAL D N 1
ATOM 8239 C CA . VAL D 1 111 ? 93.067 53.994 22.352 1.00 11.93 99 VAL D CA 1
ATOM 8240 C C . VAL D 1 111 ? 92.019 53.711 23.421 1.00 12.75 99 VAL D C 1
ATOM 8241 O O . VAL D 1 111 ? 90.914 53.267 23.120 1.00 12.91 99 VAL D O 1
ATOM 8245 N N . VAL D 1 112 ? 92.371 53.974 24.673 1.00 12.74 100 VAL D N 1
ATOM 8246 C CA . VAL D 1 112 ? 91.465 53.719 25.772 1.00 12.55 100 VAL D CA 1
ATOM 8247 C C . VAL D 1 112 ? 90.288 54.687 25.856 1.00 13.81 100 VAL D C 1
ATOM 8248 O O . VAL D 1 112 ? 89.142 54.260 25.972 1.00 14.07 100 VAL D O 1
ATOM 8252 N N . ASP D 1 113 ? 90.568 55.986 25.787 1.00 13.55 101 ASP D N 1
ATOM 8253 C CA . ASP D 1 113 ? 89.519 56.994 25.902 1.00 12.88 101 ASP D CA 1
ATOM 8254 C C . ASP D 1 113 ? 88.711 57.240 24.646 1.00 12.68 101 ASP D C 1
ATOM 8255 O O . ASP D 1 113 ? 87.598 57.764 24.720 1.00 12.35 101 ASP D O 1
ATOM 8260 N N . GLY D 1 114 ? 89.276 56.881 23.498 1.00 11.95 102 GLY D N 1
ATOM 8261 C CA . GLY D 1 114 ? 88.588 57.088 22.241 1.00 11.71 102 GLY D CA 1
ATOM 8262 C C . GLY D 1 114 ? 88.119 55.782 21.636 1.00 13.03 102 GLY D C 1
ATOM 8263 O O . GLY D 1 114 ? 86.919 55.502 21.598 1.00 13.10 102 GLY D O 1
ATOM 8264 N N . LEU D 1 115 ? 89.062 54.972 21.168 1.00 12.02 103 LEU D N 1
ATOM 8265 C CA . LEU D 1 115 ? 88.713 53.700 20.560 1.00 12.70 103 LEU D CA 1
ATOM 8266 C C . LEU D 1 115 ? 87.955 52.816 21.535 1.00 12.13 103 LEU D C 1
ATOM 8267 O O . LEU D 1 115 ? 87.069 52.063 21.137 1.00 11.45 103 LEU D O 1
ATOM 8272 N N . GLY D 1 116 ? 88.306 52.910 22.813 1.00 12.35 104 GLY D N 1
ATOM 8273 C CA . GLY D 1 116 ? 87.629 52.109 23.816 1.00 13.86 104 GLY D CA 1
ATOM 8274 C C . GLY D 1 116 ? 86.130 52.320 23.732 1.00 13.35 104 GLY D C 1
ATOM 8275 O O . GLY D 1 116 ? 85.349 51.379 23.854 1.00 14.15 104 GLY D O 1
ATOM 8276 N N . VAL D 1 117 ? 85.723 53.564 23.513 1.00 12.39 105 VAL D N 1
ATOM 8277 C CA . VAL D 1 117 ? 84.312 53.877 23.409 1.00 11.95 105 VAL D CA 1
ATOM 8278 C C . VAL D 1 117 ? 83.750 53.126 22.207 1.00 11.53 105 VAL D C 1
ATOM 8279 O O . VAL D 1 117 ? 82.684 52.521 22.275 1.00 9.59 105 VAL D O 1
ATOM 8283 N N . THR D 1 118 ? 84.493 53.160 21.111 1.00 11.00 106 THR D N 1
ATOM 8284 C CA . THR D 1 118 ? 84.086 52.475 19.900 1.00 11.51 106 THR D CA 1
ATOM 8285 C C . THR D 1 118 ? 83.970 50.984 20.168 1.00 11.01 106 THR D C 1
ATOM 8286 O O . THR D 1 118 ? 83.060 50.333 19.670 1.00 11.64 106 THR D O 1
ATOM 8290 N N . HIS D 1 119 ? 84.896 50.443 20.952 1.00 11.14 107 HIS D N 1
ATOM 8291 C CA . HIS D 1 119 ? 84.860 49.017 21.260 1.00 12.44 107 HIS D CA 1
ATOM 8292 C C . HIS D 1 119 ? 83.560 48.646 21.950 1.00 12.94 107 HIS D C 1
ATOM 8293 O O . HIS D 1 119 ? 82.943 47.634 21.621 1.00 12.39 107 HIS D O 1
ATOM 8300 N N . LEU D 1 120 ? 83.163 49.465 22.920 1.00 12.19 108 LEU D N 1
ATOM 8301 C CA . LEU D 1 120 ? 81.941 49.224 23.672 1.00 14.43 108 LEU D CA 1
ATOM 8302 C C . LEU D 1 120 ? 80.720 49.430 22.798 1.00 13.94 108 LEU D C 1
ATOM 8303 O O . LEU D 1 120 ? 79.787 48.627 22.820 1.00 14.21 108 LEU D O 1
ATOM 8308 N N . LEU D 1 121 ? 80.719 50.518 22.040 1.00 13.58 109 LEU D N 1
ATOM 8309 C CA . LEU D 1 121 ? 79.598 50.795 21.158 1.00 13.95 109 LEU D CA 1
ATOM 8310 C C . LEU D 1 121 ? 79.453 49.632 20.189 1.00 13.65 109 LEU D C 1
ATOM 8311 O O . LEU D 1 121 ? 78.346 49.191 19.898 1.00 14.37 109 LEU D O 1
ATOM 8316 N N . GLU D 1 122 ? 80.578 49.124 19.702 1.00 13.19 110 GLU D N 1
ATOM 8317 C CA . GLU D 1 122 ? 80.546 48.002 18.780 1.00 13.74 110 GLU D CA 1
ATOM 8318 C C . GLU D 1 122 ? 79.989 46.758 19.461 1.00 13.96 110 GLU D C 1
ATOM 8319 O O . GLU D 1 122 ? 79.178 46.044 18.879 1.00 13.89 110 GLU D O 1
ATOM 8325 N N . ALA D 1 123 ? 80.416 46.512 20.696 1.00 13.97 111 ALA D N 1
ATOM 8326 C CA . ALA D 1 123 ? 79.945 45.356 21.452 1.00 14.59 111 ALA D CA 1
ATOM 8327 C C . ALA D 1 123 ? 78.428 45.446 21.581 1.00 15.52 111 ALA D C 1
ATOM 8328 O O . ALA D 1 123 ? 77.716 44.460 21.397 1.00 16.63 111 ALA D O 1
ATOM 8330 N N . ILE D 1 124 ? 77.945 46.643 21.894 1.00 14.94 112 ILE D N 1
ATOM 8331 C CA . ILE D 1 124 ? 76.518 46.886 22.038 1.00 14.89 112 ILE D CA 1
ATOM 8332 C C . ILE D 1 124 ? 75.803 46.750 20.700 1.00 15.07 112 ILE D C 1
ATOM 8333 O O . ILE D 1 124 ? 74.770 46.092 20.601 1.00 14.47 112 ILE D O 1
ATOM 8338 N N . ARG D 1 125 ? 76.355 47.386 19.673 1.00 14.89 113 ARG D N 1
ATOM 8339 C CA . ARG D 1 125 ? 75.753 47.345 18.352 1.00 15.55 113 ARG D CA 1
ATOM 8340 C C . ARG D 1 125 ? 75.639 45.932 17.808 1.00 15.55 113 ARG D C 1
ATOM 8341 O O . ARG D 1 125 ? 74.621 45.559 17.232 1.00 15.43 113 ARG D O 1
ATOM 8349 N N . GLN D 1 126 ? 76.690 45.146 17.992 1.00 14.53 114 GLN D N 1
ATOM 8350 C CA . GLN D 1 126 ? 76.706 43.793 17.466 1.00 16.28 114 GLN D CA 1
ATOM 8351 C C . GLN D 1 126 ? 76.029 42.722 18.313 1.00 17.18 114 GLN D C 1
ATOM 8352 O O . GLN D 1 126 ? 75.534 41.742 17.765 1.00 18.49 114 GLN D O 1
ATOM 8358 N N . PHE D 1 127 ? 75.997 42.895 19.631 1.00 17.82 115 PHE D N 1
ATOM 8359 C CA . PHE D 1 127 ? 75.382 41.888 20.494 1.00 19.55 115 PHE D CA 1
ATOM 8360 C C . PHE D 1 127 ? 74.031 42.247 21.102 1.00 19.07 115 PHE D C 1
ATOM 8361 O O . PHE D 1 127 ? 73.146 41.406 21.169 1.00 20.02 115 PHE D O 1
ATOM 8369 N N . SER D 1 128 ? 73.875 43.475 21.580 1.00 18.84 116 SER D N 1
ATOM 8370 C CA . SER D 1 128 ? 72.599 43.878 22.159 1.00 18.14 116 SER D CA 1
ATOM 8371 C C . SER D 1 128 ? 72.386 45.364 21.949 1.00 16.33 116 SER D C 1
ATOM 8372 O O . SER D 1 128 ? 72.634 46.174 22.837 1.00 15.25 116 SER D O 1
ATOM 8375 N N . PRO D 1 129 ? 71.916 45.738 20.753 1.00 16.60 117 PRO D N 1
ATOM 8376 C CA . PRO D 1 129 ? 71.657 47.127 20.373 1.00 16.76 117 PRO D CA 1
ATOM 8377 C C . PRO D 1 129 ? 70.617 47.830 21.231 1.00 17.16 117 PRO D C 1
ATOM 8378 O O . PRO D 1 129 ? 70.407 49.031 21.091 1.00 16.79 117 PRO D O 1
ATOM 8382 N N . GLU D 1 130 ? 69.966 47.088 22.119 1.00 18.24 118 GLU D N 1
ATOM 8383 C CA . GLU D 1 130 ? 68.963 47.690 22.982 1.00 20.34 118 GLU D CA 1
ATOM 8384 C C . GLU D 1 130 ? 69.561 48.235 24.270 1.00 18.80 118 GLU D C 1
ATOM 8385 O O . GLU D 1 130 ? 68.964 49.095 24.905 1.00 18.35 118 GLU D O 1
ATOM 8391 N N . THR D 1 131 ? 70.734 47.756 24.674 1.00 18.34 119 THR D N 1
ATOM 8392 C CA . THR D 1 131 ? 71.278 48.279 25.917 1.00 18.10 119 THR D CA 1
ATOM 8393 C C . THR D 1 131 ? 71.642 49.741 25.770 1.00 17.18 119 THR D C 1
ATOM 8394 O O . THR D 1 131 ? 72.121 50.192 24.725 1.00 16.27 119 THR D O 1
ATOM 8398 N N . ARG D 1 132 ? 71.364 50.487 26.826 1.00 16.23 120 ARG D N 1
ATOM 8399 C CA . ARG D 1 132 ? 71.628 51.907 26.839 1.00 15.58 120 ARG D CA 1
ATOM 8400 C C . ARG D 1 132 ? 73.064 52.141 27.219 1.00 14.37 120 ARG D C 1
ATOM 8401 O O . ARG D 1 132 ? 73.613 51.470 28.088 1.00 14.95 120 ARG D O 1
ATOM 8409 N N . PHE D 1 133 ? 73.667 53.104 26.546 1.00 12.70 121 PHE D N 1
ATOM 8410 C CA . PHE D 1 133 ? 75.065 53.393 26.745 1.00 11.63 121 PHE D CA 1
ATOM 8411 C C . PHE D 1 133 ? 75.314 54.802 27.217 1.00 11.03 121 PHE D C 1
ATOM 8412 O O . PHE D 1 133 ? 74.692 55.757 26.749 1.00 11.52 121 PHE D O 1
ATOM 8420 N N . TYR D 1 134 ? 76.231 54.919 28.162 1.00 10.73 122 TYR D N 1
ATOM 8421 C CA . TYR D 1 134 ? 76.612 56.210 28.694 1.00 11.68 122 TYR D CA 1
ATOM 8422 C C . TYR D 1 134 ? 78.096 56.353 28.436 1.00 11.36 122 TYR D C 1
ATOM 8423 O O . TYR D 1 134 ? 78.875 55.456 28.765 1.00 11.44 122 TYR D O 1
ATOM 8432 N N . GLN D 1 135 ? 78.484 57.472 27.838 1.00 11.26 123 GLN D N 1
ATOM 8433 C CA . GLN D 1 135 ? 79.888 57.734 27.585 1.00 11.35 123 GLN D CA 1
ATOM 8434 C C . GLN D 1 135 ? 80.326 58.824 28.545 1.00 11.27 123 GLN D C 1
ATOM 8435 O O . GLN D 1 135 ? 79.690 59.876 28.636 1.00 11.63 123 GLN D O 1
ATOM 8441 N N . ALA D 1 136 ? 81.400 58.555 29.280 1.00 10.95 124 ALA D N 1
ATOM 8442 C CA . ALA D 1 136 ? 81.924 59.517 30.231 1.00 11.39 124 ALA D CA 1
ATOM 8443 C C . ALA D 1 136 ? 82.696 60.609 29.498 1.00 12.22 124 ALA D C 1
ATOM 8444 O O . ALA D 1 136 ? 83.925 60.573 29.430 1.00 11.49 124 ALA D O 1
ATOM 8446 N N . SER D 1 137 ? 81.975 61.570 28.935 1.00 11.58 125 SER D N 1
ATOM 8447 C CA . SER D 1 137 ? 82.644 62.657 28.244 1.00 13.38 125 SER D CA 1
ATOM 8448 C C . SER D 1 137 ? 83.097 63.673 29.272 1.00 13.41 125 SER D C 1
ATOM 8449 O O . SER D 1 137 ? 82.755 63.567 30.450 1.00 12.86 125 SER D O 1
ATOM 8452 N N . THR D 1 138 ? 83.848 64.671 28.829 1.00 13.43 126 THR D N 1
ATOM 8453 C CA . THR D 1 138 ? 84.415 65.621 29.764 1.00 12.85 126 THR D CA 1
ATOM 8454 C C . THR D 1 138 ? 84.480 67.060 29.303 1.00 12.50 126 THR D C 1
ATOM 8455 O O . THR D 1 138 ? 84.568 67.348 28.112 1.00 12.66 126 THR D O 1
ATOM 8459 N N . SER D 1 139 ? 84.461 67.958 30.280 1.00 13.13 127 SER D N 1
ATOM 8460 C CA . SER D 1 139 ? 84.546 69.384 30.025 1.00 13.23 127 SER D CA 1
ATOM 8461 C C . SER D 1 139 ? 85.900 69.708 29.407 1.00 13.10 127 SER D C 1
ATOM 8462 O O . SER D 1 139 ? 86.090 70.784 28.859 1.00 14.65 127 SER D O 1
ATOM 8465 N N . GLU D 1 140 ? 86.844 68.777 29.499 1.00 14.47 128 GLU D N 1
ATOM 8466 C CA . GLU D 1 140 ? 88.155 69.004 28.902 1.00 14.59 128 GLU D CA 1
ATOM 8467 C C . GLU D 1 140 ? 87.970 69.218 27.408 1.00 14.65 128 GLU D C 1
ATOM 8468 O O . GLU D 1 140 ? 88.753 69.917 26.767 1.00 14.01 128 GLU D O 1
ATOM 8474 N N . MET D 1 141 ? 86.915 68.626 26.857 1.00 13.65 129 MET D N 1
ATOM 8475 C CA . MET D 1 141 ? 86.644 68.773 25.436 1.00 14.80 129 MET D CA 1
ATOM 8476 C C . MET D 1 141 ? 86.410 70.237 25.080 1.00 14.83 129 MET D C 1
ATOM 8477 O O . MET D 1 141 ? 86.614 70.640 23.934 1.00 15.91 129 MET D O 1
ATOM 8482 N N . PHE D 1 142 ? 85.991 71.033 26.060 1.00 14.50 130 PHE D N 1
ATOM 8483 C CA . PHE D 1 142 ? 85.770 72.458 25.822 1.00 14.36 130 PHE D CA 1
ATOM 8484 C C . PHE D 1 142 ? 87.113 73.177 25.836 1.00 14.54 130 PHE D C 1
ATOM 8485 O O . PHE D 1 142 ? 87.257 74.241 25.239 1.00 15.74 130 PHE D O 1
ATOM 8493 N N . GLY D 1 143 ? 88.083 72.576 26.525 1.00 14.94 131 GLY D N 1
ATOM 8494 C CA . GLY D 1 143 ? 89.429 73.120 26.622 1.00 15.76 131 GLY D CA 1
ATOM 8495 C C . GLY D 1 143 ? 89.518 74.631 26.611 1.00 16.20 131 GLY D C 1
ATOM 8496 O O . GLY D 1 143 ? 89.214 75.282 27.608 1.00 16.01 131 GLY D O 1
ATOM 8497 N N . LEU D 1 144 ? 89.973 75.184 25.491 1.00 16.61 132 LEU D N 1
ATOM 8498 C CA . LEU D 1 144 ? 90.072 76.628 25.340 1.00 17.62 132 LEU D CA 1
ATOM 8499 C C . LEU D 1 144 ? 88.617 77.010 25.130 1.00 17.69 132 LEU D C 1
ATOM 8500 O O . LEU D 1 144 ? 88.144 77.091 23.994 1.00 17.20 132 LEU D O 1
ATOM 8505 N N . ILE D 1 145 ? 87.911 77.220 26.236 1.00 18.21 133 ILE D N 1
ATOM 8506 C CA . ILE D 1 145 ? 86.492 77.523 26.188 1.00 19.02 133 ILE D CA 1
ATOM 8507 C C . ILE D 1 145 ? 86.094 78.549 25.140 1.00 19.47 133 ILE D C 1
ATOM 8508 O O . ILE D 1 145 ? 86.693 79.617 25.014 1.00 19.72 133 ILE D O 1
ATOM 8513 N N . GLN D 1 146 ? 85.077 78.186 24.370 1.00 19.65 134 GLN D N 1
ATOM 8514 C CA . GLN D 1 146 ? 84.567 79.027 23.304 1.00 19.77 134 GLN D CA 1
ATOM 8515 C C . GLN D 1 146 ? 83.352 79.820 23.757 1.00 20.27 134 GLN D C 1
ATOM 8516 O O . GLN D 1 146 ? 82.676 80.460 22.957 1.00 21.43 134 GLN D O 1
ATOM 8522 N N . ALA D 1 147 ? 83.083 79.759 25.055 1.00 20.99 135 ALA D N 1
ATOM 8523 C CA . ALA D 1 147 ? 81.975 80.479 25.662 1.00 21.38 135 ALA D CA 1
ATOM 8524 C C . ALA D 1 147 ? 82.308 80.575 27.142 1.00 21.74 135 ALA D C 1
ATOM 8525 O O . ALA D 1 147 ? 82.922 79.666 27.697 1.00 20.54 135 ALA D O 1
ATOM 8527 N N . GLU D 1 148 ? 81.917 81.677 27.775 1.00 22.54 136 GLU D N 1
ATOM 8528 C CA . GLU D 1 148 ? 82.206 81.878 29.188 1.00 24.30 136 GLU D CA 1
ATOM 8529 C C . GLU D 1 148 ? 81.653 80.735 30.029 1.00 22.75 136 GLU D C 1
ATOM 8530 O O . GLU D 1 148 ? 82.301 80.268 30.963 1.00 22.60 136 GLU D O 1
ATOM 8536 N N . ARG D 1 149 ? 80.444 80.300 29.695 1.00 21.98 137 ARG D N 1
ATOM 8537 C CA . ARG D 1 149 ? 79.797 79.190 30.380 1.00 21.76 137 ARG D CA 1
ATOM 8538 C C . ARG D 1 149 ? 79.523 78.162 29.298 1.00 21.30 137 ARG D C 1
ATOM 8539 O O . ARG D 1 149 ? 78.777 78.423 28.355 1.00 22.41 137 ARG D O 1
ATOM 8547 N N . GLN D 1 150 ? 80.135 76.994 29.425 1.00 19.64 138 GLN D N 1
ATOM 8548 C CA . GLN D 1 150 ? 79.972 75.963 28.417 1.00 17.97 138 GLN D CA 1
ATOM 8549 C C . GLN D 1 150 ? 78.762 75.068 28.609 1.00 17.77 138 GLN D C 1
ATOM 8550 O O . GLN D 1 150 ? 78.531 74.531 29.691 1.00 17.20 138 GLN D O 1
ATOM 8556 N N . ASP D 1 151 ? 77.976 74.926 27.551 1.00 16.68 139 ASP D N 1
ATOM 8557 C CA . ASP D 1 151 ? 76.828 74.043 27.593 1.00 16.80 139 ASP D CA 1
ATOM 8558 C C . ASP D 1 151 ? 76.989 73.112 26.407 1.00 16.30 139 ASP D C 1
ATOM 8559 O O . ASP D 1 151 ? 78.029 73.126 25.749 1.00 15.72 139 ASP D O 1
ATOM 8564 N N . GLU D 1 152 ? 75.967 72.312 26.133 1.00 16.32 140 GLU D N 1
ATOM 8565 C CA . GLU D 1 152 ? 76.011 71.354 25.035 1.00 17.88 140 GLU D CA 1
ATOM 8566 C C . GLU D 1 152 ? 76.330 71.948 23.666 1.00 18.79 140 GLU D C 1
ATOM 8567 O O . GLU D 1 152 ? 76.891 71.263 22.813 1.00 19.82 140 GLU D O 1
ATOM 8573 N N . ASN D 1 153 ? 75.976 73.209 23.447 1.00 18.94 141 ASN D N 1
ATOM 8574 C CA . ASN D 1 153 ? 76.219 73.833 22.153 1.00 20.13 141 ASN D CA 1
ATOM 8575 C C . ASN D 1 153 ? 77.515 74.615 22.070 1.00 18.85 141 ASN D C 1
ATOM 8576 O O . ASN D 1 153 ? 77.819 75.210 21.040 1.00 18.46 141 ASN D O 1
ATOM 8581 N N . THR D 1 154 ? 78.277 74.629 23.152 1.00 17.00 142 THR D N 1
ATOM 8582 C CA . THR D 1 154 ? 79.540 75.338 23.129 1.00 17.00 142 THR D CA 1
ATOM 8583 C C . THR D 1 154 ? 80.517 74.523 22.286 1.00 16.87 142 THR D C 1
ATOM 8584 O O . THR D 1 154 ? 80.724 73.337 22.537 1.00 16.68 142 THR D O 1
ATOM 8588 N N . PRO D 1 155 ? 81.112 75.147 21.256 1.00 16.52 143 PRO D N 1
ATOM 8589 C CA . PRO D 1 155 ? 82.064 74.436 20.401 1.00 16.83 143 PRO D CA 1
ATOM 8590 C C . PRO D 1 155 ? 83.214 73.873 21.228 1.00 16.73 143 PRO D C 1
ATOM 8591 O O . PRO D 1 155 ? 83.730 74.540 22.125 1.00 17.40 143 PRO D O 1
ATOM 8595 N N . PHE D 1 156 ? 83.603 72.642 20.927 1.00 15.67 144 PHE D N 1
ATOM 8596 C CA . PHE D 1 156 ? 84.691 71.992 21.641 1.00 15.98 144 PHE D CA 1
ATOM 8597 C C . PHE D 1 156 ? 86.033 72.518 21.159 1.00 15.96 144 PHE D C 1
ATOM 8598 O O . PHE D 1 156 ? 86.182 72.922 20.012 1.00 16.50 144 PHE D O 1
ATOM 8606 N N . TYR D 1 157 ? 87.011 72.510 22.047 1.00 15.36 145 TYR D N 1
ATOM 8607 C CA . TYR D 1 157 ? 88.341 72.970 21.703 1.00 15.07 145 TYR D CA 1
ATOM 8608 C C . TYR D 1 157 ? 89.274 72.267 22.670 1.00 14.04 145 TYR D C 1
ATOM 8609 O O . TYR D 1 157 ? 89.743 72.858 23.646 1.00 14.34 145 TYR D O 1
ATOM 8618 N N . PRO D 1 158 ? 89.538 70.977 22.419 1.00 13.88 146 PRO D N 1
ATOM 8619 C CA . PRO D 1 158 ? 90.418 70.179 23.274 1.00 13.07 146 PRO D CA 1
ATOM 8620 C C . PRO D 1 158 ? 91.824 70.763 23.352 1.00 13.28 146 PRO D C 1
ATOM 8621 O O . PRO D 1 158 ? 92.330 71.335 22.384 1.00 13.52 146 PRO D O 1
ATOM 8625 N N . ARG D 1 159 ? 92.441 70.613 24.517 1.00 13.20 147 ARG D N 1
ATOM 8626 C CA . ARG D 1 159 ? 93.768 71.148 24.774 1.00 13.25 147 ARG D CA 1
ATOM 8627 C C . ARG D 1 159 ? 94.757 70.090 25.224 1.00 13.12 147 ARG D C 1
ATOM 8628 O O . ARG D 1 159 ? 95.832 70.410 25.725 1.00 13.78 147 ARG D O 1
ATOM 8636 N N . SER D 1 160 ? 94.389 68.827 25.054 1.00 11.86 148 SER D N 1
ATOM 8637 C CA . SER D 1 160 ? 95.270 67.734 25.429 1.00 12.05 148 SER D CA 1
ATOM 8638 C C . SER D 1 160 ? 94.859 66.484 24.675 1.00 10.94 148 SER D C 1
ATOM 8639 O O . SER D 1 160 ? 93.731 66.382 24.191 1.00 12.38 148 SER D O 1
ATOM 8642 N N . PRO D 1 161 ? 95.784 65.528 24.537 1.00 10.24 149 PRO D N 1
ATOM 8643 C CA . PRO D 1 161 ? 95.464 64.286 23.833 1.00 9.40 149 PRO D CA 1
ATOM 8644 C C . PRO D 1 161 ? 94.304 63.596 24.557 1.00 10.05 149 PRO D C 1
ATOM 8645 O O . PRO D 1 161 ? 93.588 62.788 23.975 1.00 11.14 149 PRO D O 1
ATOM 8649 N N . TYR D 1 162 ? 94.132 63.918 25.835 1.00 10.16 150 TYR D N 1
ATOM 8650 C CA . TYR D 1 162 ? 93.034 63.352 26.613 1.00 10.65 150 TYR D CA 1
ATOM 8651 C C . TYR D 1 162 ? 91.749 64.005 26.121 1.00 10.80 150 TYR D C 1
ATOM 8652 O O . TYR D 1 162 ? 90.763 63.327 25.833 1.00 10.31 150 TYR D O 1
ATOM 8661 N N . GLY D 1 163 ? 91.771 65.333 26.032 1.00 10.77 151 GLY D N 1
ATOM 8662 C CA . GLY D 1 163 ? 90.604 66.054 25.567 1.00 10.11 151 GLY D CA 1
ATOM 8663 C C . GLY D 1 163 ? 90.246 65.630 24.158 1.00 10.34 151 GLY D C 1
ATOM 8664 O O . GLY D 1 163 ? 89.075 65.452 23.827 1.00 10.50 151 GLY D O 1
ATOM 8665 N N . VAL D 1 164 ? 91.262 65.462 23.321 1.00 9.91 152 VAL D N 1
ATOM 8666 C CA . VAL D 1 164 ? 91.045 65.061 21.939 1.00 9.26 152 VAL D CA 1
ATOM 8667 C C . VAL D 1 164 ? 90.491 63.644 21.860 1.00 8.71 152 VAL D C 1
ATOM 8668 O O . VAL D 1 164 ? 89.589 63.365 21.070 1.00 9.16 152 VAL D O 1
ATOM 8672 N N . ALA D 1 165 ? 91.042 62.750 22.672 1.00 7.85 153 ALA D N 1
ATOM 8673 C CA . ALA D 1 165 ? 90.598 61.363 22.699 1.00 8.34 153 ALA D CA 1
ATOM 8674 C C . ALA D 1 165 ? 89.146 61.306 23.164 1.00 8.42 153 ALA D C 1
ATOM 8675 O O . ALA D 1 165 ? 88.324 60.594 22.593 1.00 7.51 153 ALA D O 1
ATOM 8677 N N . LYS D 1 166 ? 88.838 62.065 24.208 1.00 8.45 154 LYS D N 1
ATOM 8678 C CA . LYS D 1 166 ? 87.485 62.102 24.738 1.00 9.54 154 LYS D CA 1
ATOM 8679 C C . LYS D 1 166 ? 86.536 62.719 23.727 1.00 10.55 154 LYS D C 1
ATOM 8680 O O . LYS D 1 166 ? 85.370 62.329 23.648 1.00 11.10 154 LYS D O 1
ATOM 8686 N N . LEU D 1 167 ? 87.031 63.678 22.951 1.00 10.01 155 LEU D N 1
ATOM 8687 C CA . LEU D 1 167 ? 86.194 64.309 21.939 1.00 10.88 155 LEU D CA 1
ATOM 8688 C C . LEU D 1 167 ? 85.791 63.224 20.947 1.00 10.53 155 LEU D C 1
ATOM 8689 O O . LEU D 1 167 ? 84.651 63.176 20.486 1.00 10.85 155 LEU D O 1
ATOM 8694 N N . TYR D 1 168 ? 86.734 62.348 20.621 1.00 9.65 156 TYR D N 1
ATOM 8695 C CA . TYR D 1 168 ? 86.440 61.251 19.708 1.00 9.68 156 TYR D CA 1
ATOM 8696 C C . TYR D 1 168 ? 85.370 60.378 20.377 1.00 10.01 156 TYR D C 1
ATOM 8697 O O . TYR D 1 168 ? 84.383 59.991 19.750 1.00 9.71 156 TYR D O 1
ATOM 8706 N N . GLY D 1 169 ? 85.588 60.074 21.654 1.00 10.12 157 GLY D N 1
ATOM 8707 C CA . GLY D 1 169 ? 84.652 59.251 22.402 1.00 11.28 157 GLY D CA 1
ATOM 8708 C C . GLY D 1 169 ? 83.265 59.862 22.432 1.00 10.54 157 GLY D C 1
ATOM 8709 O O . GLY D 1 169 ? 82.263 59.160 22.333 1.00 11.82 157 GLY D O 1
ATOM 8710 N N . HIS D 1 170 ? 83.214 61.178 22.578 1.00 10.44 158 HIS D N 1
ATOM 8711 C CA . HIS D 1 170 ? 81.953 61.895 22.605 1.00 10.33 158 HIS D CA 1
ATOM 8712 C C . HIS D 1 170 ? 81.266 61.756 21.257 1.00 10.16 158 HIS D C 1
ATOM 8713 O O . HIS D 1 170 ? 80.118 61.320 21.165 1.00 9.94 158 HIS D O 1
ATOM 8720 N N . TRP D 1 171 ? 81.985 62.126 20.206 1.00 8.77 159 TRP D N 1
ATOM 8721 C CA . TRP D 1 171 ? 81.429 62.077 18.871 1.00 9.91 159 TRP D CA 1
ATOM 8722 C C . TRP D 1 171 ? 81.125 60.697 18.326 1.00 9.61 159 TRP D C 1
ATOM 8723 O O . TRP D 1 171 ? 80.190 60.541 17.546 1.00 9.61 159 TRP D O 1
ATOM 8734 N N . ILE D 1 172 ? 81.894 59.691 18.723 1.00 9.21 160 ILE D N 1
ATOM 8735 C CA . ILE D 1 172 ? 81.612 58.356 18.231 1.00 9.76 160 ILE D CA 1
ATOM 8736 C C . ILE D 1 172 ? 80.322 57.866 18.907 1.00 10.09 160 ILE D C 1
ATOM 8737 O O . ILE D 1 172 ? 79.554 57.101 18.327 1.00 11.40 160 ILE D O 1
ATOM 8742 N N . THR D 1 173 ? 80.083 58.327 20.130 1.00 10.51 161 THR D N 1
ATOM 8743 C CA . THR D 1 173 ? 78.880 57.945 20.864 1.00 10.24 161 THR D CA 1
ATOM 8744 C C . THR D 1 173 ? 77.700 58.585 20.155 1.00 11.66 161 THR D C 1
ATOM 8745 O O . THR D 1 173 ? 76.706 57.929 19.845 1.00 11.45 161 THR D O 1
ATOM 8749 N N . VAL D 1 174 ? 77.822 59.882 19.905 1.00 12.62 162 VAL D N 1
ATOM 8750 C CA . VAL D 1 174 ? 76.796 60.621 19.190 1.00 12.11 162 VAL D CA 1
ATOM 8751 C C . VAL D 1 174 ? 76.563 59.934 17.853 1.00 11.83 162 VAL D C 1
ATOM 8752 O O . VAL D 1 174 ? 75.425 59.715 17.444 1.00 12.43 162 VAL D O 1
ATOM 8756 N N . ASN D 1 175 ? 77.650 59.581 17.176 1.00 11.43 163 ASN D N 1
ATOM 8757 C CA . ASN D 1 175 ? 77.534 58.950 15.871 1.00 11.47 163 ASN D CA 1
ATOM 8758 C C . ASN D 1 175 ? 76.825 57.606 15.872 1.00 11.24 163 ASN D C 1
ATOM 8759 O O . ASN D 1 175 ? 76.055 57.319 14.959 1.00 11.69 163 ASN D O 1
ATOM 8764 N N . TYR D 1 176 ? 77.086 56.775 16.876 1.00 11.55 164 TYR D N 1
ATOM 8765 C CA . TYR D 1 176 ? 76.411 55.483 16.941 1.00 12.30 164 TYR D CA 1
ATOM 8766 C C . TYR D 1 176 ? 74.940 55.693 17.250 1.00 12.35 164 TYR D C 1
ATOM 8767 O O . TYR D 1 176 ? 74.084 54.953 16.775 1.00 12.51 164 TYR D O 1
ATOM 8776 N N . ARG D 1 177 ? 74.646 56.707 18.051 1.00 12.65 165 ARG D N 1
ATOM 8777 C CA . ARG D 1 177 ? 73.262 57.006 18.363 1.00 13.27 165 ARG D CA 1
ATOM 8778 C C . ARG D 1 177 ? 72.560 57.384 17.059 1.00 13.69 165 ARG D C 1
ATOM 8779 O O . ARG D 1 177 ? 71.522 56.828 16.712 1.00 14.22 165 ARG D O 1
ATOM 8787 N N . GLU D 1 178 ? 73.156 58.318 16.328 1.00 14.02 166 GLU D N 1
ATOM 8788 C CA . GLU D 1 178 ? 72.579 58.792 15.077 1.00 14.54 166 GLU D CA 1
ATOM 8789 C C . GLU D 1 178 ? 72.667 57.823 13.908 1.00 14.62 166 GLU D C 1
ATOM 8790 O O . GLU D 1 178 ? 71.817 57.836 13.025 1.00 15.19 166 GLU D O 1
ATOM 8796 N N . SER D 1 179 ? 73.694 56.987 13.902 1.00 14.97 167 SER D N 1
ATOM 8797 C CA . SER D 1 179 ? 73.884 56.034 12.822 1.00 14.36 167 SER D CA 1
ATOM 8798 C C . SER D 1 179 ? 73.065 54.765 12.973 1.00 15.26 167 SER D C 1
ATOM 8799 O O . SER D 1 179 ? 72.544 54.236 11.996 1.00 15.53 167 SER D O 1
ATOM 8802 N N . PHE D 1 180 ? 72.950 54.268 14.198 1.00 15.69 168 PHE D N 1
ATOM 8803 C CA . PHE D 1 180 ? 72.229 53.029 14.412 1.00 15.85 168 PHE D CA 1
ATOM 8804 C C . PHE D 1 180 ? 71.055 53.146 15.360 1.00 15.82 168 PHE D C 1
ATOM 8805 O O . PHE D 1 180 ? 70.444 52.145 15.717 1.00 16.76 168 PHE D O 1
ATOM 8813 N N . GLY D 1 181 ? 70.734 54.370 15.760 1.00 15.51 169 GLY D N 1
ATOM 8814 C CA . GLY D 1 181 ? 69.627 54.557 16.674 1.00 15.24 169 GLY D CA 1
ATOM 8815 C C . GLY D 1 181 ? 69.944 53.959 18.031 1.00 16.06 169 GLY D C 1
ATOM 8816 O O . GLY D 1 181 ? 69.041 53.676 18.814 1.00 16.28 169 GLY D O 1
ATOM 8817 N N . LEU D 1 182 ? 71.226 53.758 18.321 1.00 15.00 170 LEU D N 1
ATOM 8818 C CA . LEU D 1 182 ? 71.594 53.203 19.614 1.00 14.28 170 LEU D CA 1
ATOM 8819 C C . LEU D 1 182 ? 71.288 54.216 20.700 1.00 14.91 170 LEU D C 1
ATOM 8820 O O . LEU D 1 182 ? 71.504 55.416 20.526 1.00 14.00 170 LEU D O 1
ATOM 8825 N N . HIS D 1 183 ? 70.771 53.735 21.821 1.00 14.15 171 HIS D N 1
ATOM 8826 C CA . HIS D 1 183 ? 70.481 54.623 22.920 1.00 13.33 171 HIS D CA 1
ATOM 8827 C C . HIS D 1 183 ? 71.844 54.878 23.552 1.00 12.76 171 HIS D C 1
ATOM 8828 O O . HIS D 1 183 ? 72.244 54.214 24.509 1.00 12.06 171 HIS D O 1
ATOM 8835 N N . ALA D 1 184 ? 72.565 55.834 22.978 1.00 12.80 172 ALA D N 1
ATOM 8836 C CA . ALA D 1 184 ? 73.900 56.181 23.435 1.00 12.56 172 ALA D CA 1
ATOM 8837 C C . ALA D 1 184 ? 73.938 57.660 23.768 1.00 12.84 172 ALA D C 1
ATOM 8838 O O . ALA D 1 184 ? 73.637 58.507 22.928 1.00 12.29 172 ALA D O 1
ATOM 8840 N N . SER D 1 185 ? 74.323 57.960 25.000 1.00 12.52 173 SER D N 1
ATOM 8841 C CA . SER D 1 185 ? 74.373 59.330 25.470 1.00 13.73 173 SER D CA 1
ATOM 8842 C C . SER D 1 185 ? 75.759 59.693 25.955 1.00 13.97 173 SER D C 1
ATOM 8843 O O . SER D 1 185 ? 76.465 58.875 26.553 1.00 13.08 173 SER D O 1
ATOM 8846 N N . SER D 1 186 ? 76.144 60.931 25.693 1.00 13.68 174 SER D N 1
ATOM 8847 C CA . SER D 1 186 ? 77.442 61.406 26.118 1.00 13.29 174 SER D CA 1
ATOM 8848 C C . SER D 1 186 ? 77.251 62.399 27.246 1.00 12.89 174 SER D C 1
ATOM 8849 O O . SER D 1 186 ? 76.648 63.452 27.061 1.00 13.02 174 SER D O 1
ATOM 8852 N N . GLY D 1 187 ? 77.746 62.049 28.424 1.00 13.23 175 GLY D N 1
ATOM 8853 C CA . GLY D 1 187 ? 77.629 62.951 29.545 1.00 12.39 175 GLY D CA 1
ATOM 8854 C C . GLY D 1 187 ? 78.861 63.826 29.533 1.00 13.11 175 GLY D C 1
ATOM 8855 O O . GLY D 1 187 ? 79.970 63.325 29.662 1.00 13.89 175 GLY D O 1
ATOM 8856 N N . ILE D 1 188 ? 78.681 65.128 29.346 1.00 13.08 176 ILE D N 1
ATOM 8857 C CA . ILE D 1 188 ? 79.820 66.034 29.335 1.00 12.95 176 ILE D CA 1
ATOM 8858 C C . ILE D 1 188 ? 79.958 66.569 30.745 1.00 12.89 176 ILE D C 1
ATOM 8859 O O . ILE D 1 188 ? 79.474 67.653 31.078 1.00 12.06 176 ILE D O 1
ATOM 8864 N N . LEU D 1 189 ? 80.619 65.788 31.581 1.00 12.38 177 LEU D N 1
ATOM 8865 C CA . LEU D 1 189 ? 80.782 66.174 32.964 1.00 12.55 177 LEU D CA 1
ATOM 8866 C C . LEU D 1 189 ? 81.997 67.033 33.207 1.00 13.61 177 LEU D C 1
ATOM 8867 O O . LEU D 1 189 ? 83.066 66.817 32.633 1.00 13.64 177 LEU D O 1
ATOM 8872 N N . PHE D 1 190 ? 81.812 68.033 34.052 1.00 13.63 178 PHE D N 1
ATOM 8873 C CA . PHE D 1 190 ? 82.903 68.904 34.404 1.00 13.94 178 PHE D CA 1
ATOM 8874 C C . PHE D 1 190 ? 83.571 68.238 35.578 1.00 13.36 178 PHE D C 1
ATOM 8875 O O . PHE D 1 190 ? 83.059 67.247 36.098 1.00 13.56 178 PHE D O 1
ATOM 8883 N N . ASN D 1 191 ? 84.721 68.759 35.981 1.00 14.49 179 ASN D N 1
ATOM 8884 C CA . ASN D 1 191 ? 85.460 68.171 37.084 1.00 14.63 179 ASN D CA 1
ATOM 8885 C C . ASN D 1 191 ? 84.607 67.827 38.287 1.00 15.08 179 ASN D C 1
ATOM 8886 O O . ASN D 1 191 ? 83.868 68.666 38.808 1.00 15.18 179 ASN D O 1
ATOM 8891 N N . HIS D 1 192 ? 84.696 66.578 38.716 1.00 14.93 180 HIS D N 1
ATOM 8892 C CA . HIS D 1 192 ? 83.996 66.161 39.911 1.00 15.93 180 HIS D CA 1
ATOM 8893 C C . HIS D 1 192 ? 84.990 65.361 40.719 1.00 16.34 180 HIS D C 1
ATOM 8894 O O . HIS D 1 192 ? 85.722 64.514 40.197 1.00 15.40 180 HIS D O 1
ATOM 8901 N N . GLU D 1 193 ? 85.030 65.672 42.003 1.00 16.59 181 GLU D N 1
ATOM 8902 C CA . GLU D 1 193 ? 85.959 65.038 42.903 1.00 16.24 181 GLU D CA 1
ATOM 8903 C C . GLU D 1 193 ? 85.185 64.354 44.012 1.00 16.54 181 GLU D C 1
ATOM 8904 O O . GLU D 1 193 ? 83.952 64.303 43.994 1.00 15.74 181 GLU D O 1
ATOM 8910 N N . SER D 1 194 ? 85.928 63.854 44.989 1.00 16.21 182 SER D N 1
ATOM 8911 C CA . SER D 1 194 ? 85.352 63.153 46.115 1.00 16.50 182 SER D CA 1
ATOM 8912 C C . SER D 1 194 ? 86.529 62.572 46.875 1.00 16.38 182 SER D C 1
ATOM 8913 O O . SER D 1 194 ? 87.677 62.736 46.466 1.00 16.69 182 SER D O 1
ATOM 8916 N N . PRO D 1 195 ? 86.261 61.899 47.999 1.00 16.66 183 PRO D N 1
ATOM 8917 C CA . PRO D 1 195 ? 87.343 61.296 48.779 1.00 16.46 183 PRO D CA 1
ATOM 8918 C C . PRO D 1 195 ? 87.978 60.149 47.981 1.00 16.65 183 PRO D C 1
ATOM 8919 O O . PRO D 1 195 ? 89.032 59.636 48.344 1.00 17.06 183 PRO D O 1
ATOM 8923 N N . LEU D 1 196 ? 87.327 59.750 46.891 1.00 16.32 184 LEU D N 1
ATOM 8924 C CA . LEU D 1 196 ? 87.839 58.667 46.056 1.00 15.30 184 LEU D CA 1
ATOM 8925 C C . LEU D 1 196 ? 88.551 59.211 44.818 1.00 15.48 184 LEU D C 1
ATOM 8926 O O . LEU D 1 196 ? 89.030 58.450 43.976 1.00 16.28 184 LEU D O 1
ATOM 8931 N N . ARG D 1 197 ? 88.609 60.531 44.706 1.00 14.63 185 ARG D N 1
ATOM 8932 C CA . ARG D 1 197 ? 89.262 61.170 43.574 1.00 15.25 185 ARG D CA 1
ATOM 8933 C C . ARG D 1 197 ? 90.718 60.724 43.505 1.00 15.45 185 ARG D C 1
ATOM 8934 O O . ARG D 1 197 ? 91.406 60.669 44.522 1.00 14.40 185 ARG D O 1
ATOM 8942 N N . GLY D 1 198 ? 91.183 60.403 42.303 1.00 15.50 186 GLY D N 1
ATOM 8943 C CA . GLY D 1 198 ? 92.556 59.966 42.146 1.00 15.52 186 GLY D CA 1
ATOM 8944 C C . GLY D 1 198 ? 93.557 60.972 42.683 1.00 15.84 186 GLY D C 1
ATOM 8945 O O . GLY D 1 198 ? 93.360 62.178 42.570 1.00 15.40 186 GLY D O 1
ATOM 8946 N N . ILE D 1 199 ? 94.640 60.462 43.259 1.00 15.85 187 ILE D N 1
ATOM 8947 C CA . ILE D 1 199 ? 95.693 61.290 43.828 1.00 16.72 187 ILE D CA 1
ATOM 8948 C C . ILE D 1 199 ? 96.343 62.190 42.770 1.00 17.24 187 ILE D C 1
ATOM 8949 O O . ILE D 1 199 ? 96.930 63.223 43.092 1.00 17.45 187 ILE D O 1
ATOM 8954 N N . GLU D 1 200 ? 96.228 61.796 41.506 1.00 17.45 188 GLU D N 1
ATOM 8955 C CA . GLU D 1 200 ? 96.801 62.565 40.402 1.00 17.19 188 GLU D CA 1
ATOM 8956 C C . GLU D 1 200 ? 96.145 63.923 40.219 1.00 16.22 188 GLU D C 1
ATOM 8957 O O . GLU D 1 200 ? 96.792 64.886 39.817 1.00 15.74 188 GLU D O 1
ATOM 8963 N N . PHE D 1 201 ? 94.852 63.991 40.502 1.00 15.45 189 PHE D N 1
ATOM 8964 C CA . PHE D 1 201 ? 94.105 65.218 40.313 1.00 15.87 189 PHE D CA 1
ATOM 8965 C C . PHE D 1 201 ? 94.354 66.256 41.384 1.00 16.24 189 PHE D C 1
ATOM 8966 O O . PHE D 1 201 ? 94.552 65.936 42.553 1.00 17.61 189 PHE D O 1
ATOM 8974 N N . VAL D 1 202 ? 94.347 67.511 40.959 1.00 17.03 190 VAL D N 1
ATOM 8975 C CA . VAL D 1 202 ? 94.657 68.622 41.837 1.00 18.27 190 VAL D CA 1
ATOM 8976 C C . VAL D 1 202 ? 93.917 68.684 43.169 1.00 18.59 190 VAL D C 1
ATOM 8977 O O . VAL D 1 202 ? 94.531 68.968 44.194 1.00 18.86 190 VAL D O 1
ATOM 8981 N N . THR D 1 203 ? 92.618 68.402 43.179 1.00 19.43 191 THR D N 1
ATOM 8982 C CA . THR D 1 203 ? 91.877 68.457 44.435 1.00 19.89 191 THR D CA 1
ATOM 8983 C C . THR D 1 203 ? 92.363 67.406 45.427 1.00 20.16 191 THR D C 1
ATOM 8984 O O . THR D 1 203 ? 92.665 67.727 46.577 1.00 20.89 191 THR D O 1
ATOM 8988 N N . ARG D 1 204 ? 92.439 66.155 44.985 1.00 19.45 192 ARG D N 1
ATOM 8989 C CA . ARG D 1 204 ? 92.890 65.073 45.854 1.00 18.92 192 ARG D CA 1
ATOM 8990 C C . ARG D 1 204 ? 94.346 65.266 46.243 1.00 19.17 192 ARG D C 1
ATOM 8991 O O . ARG D 1 204 ? 94.736 64.971 47.371 1.00 20.07 192 ARG D O 1
ATOM 8999 N N . LYS D 1 205 ? 95.152 65.738 45.299 1.00 18.51 193 LYS D N 1
ATOM 9000 C CA . LYS D 1 205 ? 96.561 65.979 45.571 1.00 19.24 193 LYS D CA 1
ATOM 9001 C C . LYS D 1 205 ? 96.656 67.017 46.682 1.00 19.50 193 LYS D C 1
ATOM 9002 O O . LYS D 1 205 ? 97.442 66.874 47.617 1.00 20.23 193 LYS D O 1
ATOM 9008 N N . VAL D 1 206 ? 95.843 68.060 46.576 1.00 19.53 194 VAL D N 1
ATOM 9009 C CA . VAL D 1 206 ? 95.834 69.113 47.577 1.00 20.72 194 VAL D CA 1
ATOM 9010 C C . VAL D 1 206 ? 95.347 68.598 48.926 1.00 21.61 194 VAL D C 1
ATOM 9011 O O . VAL D 1 206 ? 96.047 68.733 49.931 1.00 22.47 194 VAL D O 1
ATOM 9015 N N . THR D 1 207 ? 94.163 67.992 48.953 1.00 21.42 195 THR D N 1
ATOM 9016 C CA . THR D 1 207 ? 93.622 67.503 50.213 1.00 21.42 195 THR D CA 1
ATOM 9017 C C . THR D 1 207 ? 94.529 66.467 50.854 1.00 21.95 195 THR D C 1
ATOM 9018 O O . THR D 1 207 ? 94.628 66.397 52.080 1.00 22.35 195 THR D O 1
ATOM 9022 N N . ASP D 1 208 ? 95.194 65.667 50.030 1.00 21.84 196 ASP D N 1
ATOM 9023 C CA . ASP D 1 208 ? 96.110 64.662 50.547 1.00 21.39 196 ASP D CA 1
ATOM 9024 C C . ASP D 1 208 ? 97.303 65.374 51.173 1.00 22.38 196 ASP D C 1
ATOM 9025 O O . ASP D 1 208 ? 97.749 65.017 52.264 1.00 21.74 196 ASP D O 1
ATOM 9030 N N . ALA D 1 209 ? 97.817 66.381 50.473 1.00 22.40 197 ALA D N 1
ATOM 9031 C CA . ALA D 1 209 ? 98.958 67.148 50.963 1.00 23.68 197 ALA D CA 1
ATOM 9032 C C . ALA D 1 209 ? 98.579 67.874 52.251 1.00 23.88 197 ALA D C 1
ATOM 9033 O O . ALA D 1 209 ? 99.338 67.881 53.217 1.00 23.80 197 ALA D O 1
ATOM 9035 N N . VAL D 1 210 ? 97.399 68.482 52.256 1.00 24.75 198 VAL D N 1
ATOM 9036 C CA . VAL D 1 210 ? 96.919 69.201 53.427 1.00 26.05 198 VAL D CA 1
ATOM 9037 C C . VAL D 1 210 ? 96.865 68.277 54.635 1.00 27.40 198 VAL D C 1
ATOM 9038 O O . VAL D 1 210 ? 97.315 68.639 55.722 1.00 27.78 198 VAL D O 1
ATOM 9042 N N . ALA D 1 211 ? 96.313 67.085 54.444 1.00 27.86 199 ALA D N 1
ATOM 9043 C CA . ALA D 1 211 ? 96.209 66.123 55.529 1.00 29.14 199 ALA D CA 1
ATOM 9044 C C . ALA D 1 211 ? 97.593 65.713 56.025 1.00 29.93 199 ALA D C 1
ATOM 9045 O O . ALA D 1 211 ? 97.829 65.638 57.230 1.00 30.40 199 ALA D O 1
ATOM 9047 N N . ARG D 1 212 ? 98.507 65.456 55.096 1.00 30.44 200 ARG D N 1
ATOM 9048 C CA . ARG D 1 212 ? 99.859 65.044 55.457 1.00 31.52 200 ARG D CA 1
ATOM 9049 C C . ARG D 1 212 ? 100.619 66.188 56.119 1.00 31.18 200 ARG D C 1
ATOM 9050 O O . ARG D 1 212 ? 101.432 65.969 57.013 1.00 30.99 200 ARG D O 1
ATOM 9058 N N . ILE D 1 213 ? 100.347 67.409 55.676 1.00 31.03 201 ILE D N 1
ATOM 9059 C CA . ILE D 1 213 ? 100.993 68.585 56.239 1.00 30.89 201 ILE D CA 1
ATOM 9060 C C . ILE D 1 213 ? 100.444 68.839 57.639 1.00 32.09 201 ILE D C 1
ATOM 9061 O O . ILE D 1 213 ? 101.201 68.990 58.598 1.00 32.13 201 ILE D O 1
ATOM 9066 N N . LYS D 1 214 ? 99.122 68.878 57.752 1.00 32.66 202 LYS D N 1
ATOM 9067 C CA . LYS D 1 214 ? 98.481 69.104 59.037 1.00 33.57 202 LYS D CA 1
ATOM 9068 C C . LYS D 1 214 ? 98.964 68.085 60.061 1.00 33.91 202 LYS D C 1
ATOM 9069 O O . LYS D 1 214 ? 99.123 68.404 61.237 1.00 34.39 202 LYS D O 1
ATOM 9075 N N . LEU D 1 215 ? 99.199 66.860 59.606 1.00 34.49 203 LEU D N 1
ATOM 9076 C CA . LEU D 1 215 ? 99.651 65.796 60.490 1.00 34.95 203 LEU D CA 1
ATOM 9077 C C . LEU D 1 215 ? 101.168 65.707 60.573 1.00 35.27 203 LEU D C 1
ATOM 9078 O O . LEU D 1 215 ? 101.718 64.676 60.953 1.00 35.31 203 LEU D O 1
ATOM 9083 N N . GLY D 1 216 ? 101.836 66.798 60.214 1.00 35.52 204 GLY D N 1
ATOM 9084 C CA . GLY D 1 216 ? 103.287 66.843 60.270 1.00 36.15 204 GLY D CA 1
ATOM 9085 C C . GLY D 1 216 ? 104.022 65.727 59.552 1.00 36.44 204 GLY D C 1
ATOM 9086 O O . GLY D 1 216 ? 105.121 65.348 59.956 1.00 37.00 204 GLY D O 1
ATOM 9087 N N . LYS D 1 217 ? 103.430 65.198 58.488 1.00 36.33 205 LYS D N 1
ATOM 9088 C CA . LYS D 1 217 ? 104.061 64.127 57.727 1.00 36.06 205 LYS D CA 1
ATOM 9089 C C . LYS D 1 217 ? 104.546 64.661 56.382 1.00 35.92 205 LYS D C 1
ATOM 9090 O O . LYS D 1 217 ? 105.095 63.923 55.564 1.00 36.74 205 LYS D O 1
ATOM 9092 N N . GLN D 1 218 ? 104.342 65.953 56.162 1.00 34.94 206 GLN D N 1
ATOM 9093 C CA . GLN D 1 218 ? 104.750 66.589 54.919 1.00 33.89 206 GLN D CA 1
ATOM 9094 C C . GLN D 1 218 ? 104.987 68.062 55.196 1.00 33.23 206 GLN D C 1
ATOM 9095 O O . GLN D 1 218 ? 104.277 68.668 55.996 1.00 33.07 206 GLN D O 1
ATOM 9101 N N . GLN D 1 219 ? 105.976 68.641 54.524 1.00 32.76 207 GLN D N 1
ATOM 9102 C CA . GLN D 1 219 ? 106.308 70.041 54.744 1.00 33.14 207 GLN D CA 1
ATOM 9103 C C . GLN D 1 219 ? 105.773 71.001 53.689 1.00 32.89 207 GLN D C 1
ATOM 9104 O O . GLN D 1 219 ? 105.544 72.175 53.978 1.00 33.06 207 GLN D O 1
ATOM 9106 N N . GLU D 1 220 ? 105.571 70.518 52.470 1.00 32.55 208 GLU D N 1
ATOM 9107 C CA . GLU D 1 220 ? 105.081 71.396 51.418 1.00 32.34 208 GLU D CA 1
ATOM 9108 C C . GLU D 1 220 ? 104.167 70.729 50.404 1.00 31.05 208 GLU D C 1
ATOM 9109 O O . GLU D 1 220 ? 104.037 69.508 50.357 1.00 31.40 208 GLU D O 1
ATOM 9115 N N . LEU D 1 221 ? 103.532 71.564 49.593 1.00 29.78 209 LEU D N 1
ATOM 9116 C CA . LEU D 1 221 ? 102.638 71.108 48.546 1.00 28.07 209 LEU D CA 1
ATOM 9117 C C . LEU D 1 221 ? 103.137 71.716 47.247 1.00 27.18 209 LEU D C 1
ATOM 9118 O O . LEU D 1 221 ? 103.239 72.938 47.127 1.00 26.75 209 LEU D O 1
ATOM 9123 N N . ARG D 1 222 ? 103.458 70.863 46.282 1.00 25.96 210 ARG D N 1
ATOM 9124 C CA . ARG D 1 222 ? 103.934 71.339 44.992 1.00 26.10 210 ARG D CA 1
ATOM 9125 C C . ARG D 1 222 ? 102.832 71.265 43.951 1.00 24.51 210 ARG D C 1
ATOM 9126 O O . ARG D 1 222 ? 102.340 70.188 43.631 1.00 23.87 210 ARG D O 1
ATOM 9134 N N . LEU D 1 223 ? 102.445 72.422 43.431 1.00 23.10 211 LEU D N 1
ATOM 9135 C CA . LEU D 1 223 ? 101.418 72.492 42.406 1.00 22.53 211 LEU D CA 1
ATOM 9136 C C . LEU D 1 223 ? 101.997 73.243 41.230 1.00 22.91 211 LEU D C 1
ATOM 9137 O O . LEU D 1 223 ? 103.055 73.862 41.343 1.00 23.27 211 LEU D O 1
ATOM 9142 N N . GLY D 1 224 ? 101.306 73.176 40.101 1.00 22.47 212 GLY D N 1
ATOM 9143 C CA . GLY D 1 224 ? 101.767 73.872 38.920 1.00 22.67 212 GLY D CA 1
ATOM 9144 C C . GLY D 1 224 ? 101.007 75.173 38.791 1.00 22.84 212 GLY D C 1
ATOM 9145 O O . GLY D 1 224 ? 101.219 76.110 39.559 1.00 23.93 212 GLY D O 1
ATOM 9146 N N . ASN D 1 225 ? 100.109 75.225 37.819 1.00 22.17 213 ASN D N 1
ATOM 9147 C CA . ASN D 1 225 ? 99.311 76.413 37.585 1.00 21.99 213 ASN D CA 1
ATOM 9148 C C . ASN D 1 225 ? 98.132 76.483 38.550 1.00 21.84 213 ASN D C 1
ATOM 9149 O O . ASN D 1 225 ? 97.128 75.799 38.367 1.00 21.35 213 ASN D O 1
ATOM 9154 N N . VAL D 1 226 ? 98.258 77.313 39.581 1.00 20.84 214 VAL D N 1
ATOM 9155 C CA . VAL D 1 226 ? 97.192 77.450 40.561 1.00 20.45 214 VAL D CA 1
ATOM 9156 C C . VAL D 1 226 ? 96.169 78.488 40.122 1.00 20.03 214 VAL D C 1
ATOM 9157 O O . VAL D 1 226 ? 95.176 78.714 40.808 1.00 20.33 214 VAL D O 1
ATOM 9161 N N . ASP D 1 227 ? 96.409 79.109 38.972 1.00 20.33 215 ASP D N 1
ATOM 9162 C CA . ASP D 1 227 ? 95.494 80.115 38.451 1.00 20.68 215 ASP D CA 1
ATOM 9163 C C . ASP D 1 227 ? 94.378 79.492 37.638 1.00 20.99 215 ASP D C 1
ATOM 9164 O O . ASP D 1 227 ? 93.411 80.165 37.275 1.00 20.65 215 ASP D O 1
ATOM 9169 N N . ALA D 1 228 ? 94.519 78.204 37.345 1.00 20.20 216 ALA D N 1
ATOM 9170 C CA . ALA D 1 228 ? 93.511 77.497 36.571 1.00 20.53 216 ALA D CA 1
ATOM 9171 C C . ALA D 1 228 ? 92.195 77.489 37.340 1.00 20.45 216 ALA D C 1
ATOM 9172 O O . ALA D 1 228 ? 92.170 77.250 38.548 1.00 20.33 216 ALA D O 1
ATOM 9174 N N . LYS D 1 229 ? 91.109 77.782 36.636 1.00 20.01 217 LYS D N 1
ATOM 9175 C CA . LYS D 1 229 ? 89.788 77.802 37.247 1.00 20.30 217 LYS D CA 1
ATOM 9176 C C . LYS D 1 229 ? 89.026 76.550 36.857 1.00 19.74 217 LYS D C 1
ATOM 9177 O O . LYS D 1 229 ? 88.955 76.187 35.680 1.00 19.35 217 LYS D O 1
ATOM 9183 N N . ARG D 1 230 ? 88.459 75.882 37.850 1.00 18.28 218 ARG D N 1
ATOM 9184 C CA . ARG D 1 230 ? 87.708 74.679 37.575 1.00 17.94 218 ARG D CA 1
ATOM 9185 C C . ARG D 1 230 ? 86.334 74.674 38.207 1.00 18.79 218 ARG D C 1
ATOM 9186 O O . ARG D 1 230 ? 86.118 75.206 39.301 1.00 18.00 218 ARG D O 1
ATOM 9194 N N . ASP D 1 231 ? 85.398 74.089 37.476 1.00 18.39 219 ASP D N 1
ATOM 9195 C CA . ASP D 1 231 ? 84.042 73.937 37.949 1.00 17.41 219 ASP D CA 1
ATOM 9196 C C . ASP D 1 231 ? 84.119 72.566 38.612 1.00 17.58 219 ASP D C 1
ATOM 9197 O O . ASP D 1 231 ? 84.207 71.539 37.934 1.00 17.26 219 ASP D O 1
ATOM 9202 N N . TRP D 1 232 ? 84.132 72.561 39.941 1.00 16.65 220 TRP D N 1
ATOM 9203 C CA . TRP D 1 232 ? 84.242 71.320 40.697 1.00 17.38 220 TRP D CA 1
ATOM 9204 C C . TRP D 1 232 ? 82.958 70.871 41.367 1.00 17.19 220 TRP D C 1
ATOM 9205 O O . TRP D 1 232 ? 82.347 71.618 42.126 1.00 17.86 220 TRP D O 1
ATOM 9216 N N . GLY D 1 233 ? 82.572 69.633 41.089 1.00 16.80 221 GLY D N 1
ATOM 9217 C CA . GLY D 1 233 ? 81.380 69.070 41.685 1.00 16.07 221 GLY D CA 1
ATOM 9218 C C . GLY D 1 233 ? 81.761 67.805 42.425 1.00 16.01 221 GLY D C 1
ATOM 9219 O O . GLY D 1 233 ? 82.917 67.379 42.390 1.00 16.11 221 GLY D O 1
ATOM 9220 N N . PHE D 1 234 ? 80.792 67.209 43.105 1.00 15.81 222 PHE D N 1
ATOM 9221 C CA . PHE D 1 234 ? 81.013 65.980 43.852 1.00 15.73 222 PHE D CA 1
ATOM 9222 C C . PHE D 1 234 ? 80.610 64.801 42.966 1.00 15.92 222 PHE D C 1
ATOM 9223 O O . PHE D 1 234 ? 79.509 64.782 42.410 1.00 16.73 222 PHE D O 1
ATOM 9231 N N . ALA D 1 235 ? 81.506 63.829 42.829 1.00 14.99 223 ALA D N 1
ATOM 9232 C CA . ALA D 1 235 ? 81.247 62.655 42.000 1.00 15.94 223 ALA D CA 1
ATOM 9233 C C . ALA D 1 235 ? 79.907 62.009 42.351 1.00 16.01 223 ALA D C 1
ATOM 9234 O O . ALA D 1 235 ? 79.166 61.581 41.466 1.00 14.98 223 ALA D O 1
ATOM 9236 N N . GLY D 1 236 ? 79.606 61.951 43.646 1.00 16.64 224 GLY D N 1
ATOM 9237 C CA . GLY D 1 236 ? 78.359 61.362 44.098 1.00 16.80 224 GLY D CA 1
ATOM 9238 C C . GLY D 1 236 ? 77.148 62.012 43.458 1.00 17.07 224 GLY D C 1
ATOM 9239 O O . GLY D 1 236 ? 76.199 61.326 43.084 1.00 17.46 224 GLY D O 1
ATOM 9240 N N . ASP D 1 237 ? 77.178 63.335 43.335 1.00 17.17 225 ASP D N 1
ATOM 9241 C CA . ASP D 1 237 ? 76.076 64.070 42.717 1.00 18.08 225 ASP D CA 1
ATOM 9242 C C . ASP D 1 237 ? 75.991 63.741 41.231 1.00 17.85 225 ASP D C 1
ATOM 9243 O O . ASP D 1 237 ? 74.911 63.515 40.685 1.00 17.37 225 ASP D O 1
ATOM 9248 N N . TYR D 1 238 ? 77.156 63.740 40.589 1.00 16.38 226 TYR D N 1
ATOM 9249 C CA . TYR D 1 238 ? 77.268 63.512 39.157 1.00 15.13 226 TYR D CA 1
ATOM 9250 C C . TYR D 1 238 ? 76.856 62.151 38.635 1.00 13.68 226 TYR D C 1
ATOM 9251 O O . TYR D 1 238 ? 76.233 62.065 37.583 1.00 14.49 226 TYR D O 1
ATOM 9260 N N . VAL D 1 239 ? 77.197 61.084 39.344 1.00 13.80 227 VAL D N 1
ATOM 9261 C CA . VAL D 1 239 ? 76.812 59.760 38.872 1.00 13.82 227 VAL D CA 1
ATOM 9262 C C . VAL D 1 239 ? 75.291 59.657 38.783 1.00 14.37 227 VAL D C 1
ATOM 9263 O O . VAL D 1 239 ? 74.763 58.788 38.094 1.00 13.80 227 VAL D O 1
ATOM 9267 N N . GLU D 1 240 ? 74.590 60.556 39.472 1.00 14.88 228 GLU D N 1
ATOM 9268 C CA . GLU D 1 240 ? 73.129 60.566 39.429 1.00 15.63 228 GLU D CA 1
ATOM 9269 C C . GLU D 1 240 ? 72.689 61.004 38.039 1.00 14.64 228 GLU D C 1
ATOM 9270 O O . GLU D 1 240 ? 71.742 60.456 37.471 1.00 14.64 228 GLU D O 1
ATOM 9276 N N . ALA D 1 241 ? 73.387 61.994 37.489 1.00 13.45 229 ALA D N 1
ATOM 9277 C CA . ALA D 1 241 ? 73.063 62.499 36.164 1.00 13.01 229 ALA D CA 1
ATOM 9278 C C . ALA D 1 241 ? 73.279 61.405 35.128 1.00 12.82 229 ALA D C 1
ATOM 9279 O O . ALA D 1 241 ? 72.523 61.292 34.160 1.00 13.23 229 ALA D O 1
ATOM 9281 N N . MET D 1 242 ? 74.313 60.597 35.336 1.00 12.76 230 MET D N 1
ATOM 9282 C CA . MET D 1 242 ? 74.621 59.504 34.417 1.00 13.41 230 MET D CA 1
ATOM 9283 C C . MET D 1 242 ? 73.446 58.553 34.362 1.00 13.30 230 MET D C 1
ATOM 9284 O O . MET D 1 242 ? 72.964 58.197 33.289 1.00 12.82 230 MET D O 1
ATOM 9289 N N . TRP D 1 243 ? 73.004 58.127 35.537 1.00 13.52 231 TRP D N 1
ATOM 9290 C CA . TRP D 1 243 ? 71.885 57.212 35.631 1.00 14.30 231 TRP D CA 1
ATOM 9291 C C . TRP D 1 243 ? 70.640 57.847 35.030 1.00 13.77 231 TRP D C 1
ATOM 9292 O O . TRP D 1 243 ? 69.916 57.209 34.271 1.00 15.53 231 TRP D O 1
ATOM 9303 N N . LEU D 1 244 ? 70.396 59.109 35.369 1.00 14.42 232 LEU D N 1
ATOM 9304 C CA . LEU D 1 244 ? 69.229 59.819 34.858 1.00 14.81 232 LEU D CA 1
ATOM 9305 C C . LEU D 1 244 ? 69.227 59.855 33.343 1.00 15.28 232 LEU D C 1
ATOM 9306 O O . LEU D 1 244 ? 68.182 59.712 32.706 1.00 15.53 232 LEU D O 1
ATOM 9311 N N . MET D 1 245 ? 70.405 60.039 32.763 1.00 15.19 233 MET D N 1
ATOM 9312 C CA . MET D 1 245 ? 70.519 60.092 31.317 1.00 14.78 233 MET D CA 1
ATOM 9313 C C . MET D 1 245 ? 70.070 58.802 30.663 1.00 13.38 233 MET D C 1
ATOM 9314 O O . MET D 1 245 ? 69.405 58.822 29.632 1.00 12.64 233 MET D O 1
ATOM 9319 N N . LEU D 1 246 ? 70.426 57.672 31.256 1.00 13.38 234 LEU D N 1
ATOM 9320 C CA . LEU D 1 246 ? 70.038 56.406 30.663 1.00 13.90 234 LEU D CA 1
ATOM 9321 C C . LEU D 1 246 ? 68.587 56.018 30.939 1.00 14.87 234 LEU D C 1
ATOM 9322 O O . LEU D 1 246 ? 68.122 54.991 30.452 1.00 14.98 234 LEU D O 1
ATOM 9327 N N . GLN D 1 247 ? 67.867 56.841 31.700 1.00 15.53 235 GLN D N 1
ATOM 9328 C CA . GLN D 1 247 ? 66.462 56.546 31.980 1.00 17.74 235 GLN D CA 1
ATOM 9329 C C . GLN D 1 247 ? 65.605 57.236 30.930 1.00 18.32 235 GLN D C 1
ATOM 9330 O O . GLN D 1 247 ? 64.452 56.864 30.708 1.00 18.65 235 GLN D O 1
ATOM 9336 N N . GLN D 1 248 ? 66.179 58.244 30.281 1.00 17.71 236 GLN D N 1
ATOM 9337 C CA . GLN D 1 248 ? 65.464 58.973 29.245 1.00 18.10 236 GLN D CA 1
ATOM 9338 C C . GLN D 1 248 ? 65.111 58.028 28.118 1.00 18.60 236 GLN D C 1
ATOM 9339 O O . GLN D 1 248 ? 65.884 57.137 27.770 1.00 18.71 236 GLN D O 1
ATOM 9345 N N . ASP D 1 249 ? 63.931 58.219 27.550 1.00 19.08 237 ASP D N 1
ATOM 9346 C CA . ASP D 1 249 ? 63.491 57.381 26.456 1.00 19.64 237 ASP D CA 1
ATOM 9347 C C . ASP D 1 249 ? 64.384 57.609 25.239 1.00 18.98 237 ASP D C 1
ATOM 9348 O O . ASP D 1 249 ? 64.754 56.668 24.545 1.00 18.91 237 ASP D O 1
ATOM 9353 N N . LYS D 1 250 ? 64.719 58.868 24.982 1.00 17.68 238 LYS D N 1
ATOM 9354 C CA . LYS D 1 250 ? 65.560 59.213 23.845 1.00 18.43 238 LYS D CA 1
ATOM 9355 C C . LYS D 1 250 ? 66.924 59.679 24.329 1.00 17.91 238 LYS D C 1
ATOM 9356 O O . LYS D 1 250 ? 67.030 60.623 25.112 1.00 18.40 238 LYS D O 1
ATOM 9358 N N . ALA D 1 251 ? 67.966 59.008 23.857 1.00 16.94 239 ALA D N 1
ATOM 9359 C CA . ALA D 1 251 ? 69.322 59.348 24.249 1.00 16.53 239 ALA D CA 1
ATOM 9360 C C . ALA D 1 251 ? 69.654 60.762 23.810 1.00 16.19 239 ALA D C 1
ATOM 9361 O O . ALA D 1 251 ? 69.121 61.265 22.821 1.00 15.66 239 ALA D O 1
ATOM 9363 N N . ASP D 1 252 ? 70.535 61.402 24.565 1.00 16.78 240 ASP D N 1
ATOM 9364 C CA . ASP D 1 252 ? 70.961 62.755 24.259 1.00 16.49 240 ASP D CA 1
ATOM 9365 C C . ASP D 1 252 ? 72.199 63.061 25.090 1.00 16.59 240 ASP D C 1
ATOM 9366 O O . ASP D 1 252 ? 72.603 62.267 25.942 1.00 16.19 240 ASP D O 1
ATOM 9371 N N . ASP D 1 253 ? 72.795 64.219 24.848 1.00 15.61 241 ASP D N 1
ATOM 9372 C CA . ASP D 1 253 ? 74.007 64.590 25.555 1.00 15.22 241 ASP D CA 1
ATOM 9373 C C . ASP D 1 253 ? 73.756 65.727 26.522 1.00 14.33 241 ASP D C 1
ATOM 9374 O O . ASP D 1 253 ? 72.986 66.646 26.238 1.00 14.12 241 ASP D O 1
ATOM 9379 N N . TYR D 1 254 ? 74.415 65.659 27.670 1.00 13.67 242 TYR D N 1
ATOM 9380 C CA . TYR D 1 254 ? 74.211 66.663 28.696 1.00 14.16 242 TYR D CA 1
ATOM 9381 C C . TYR D 1 254 ? 75.459 67.118 29.408 1.00 14.12 242 TYR D C 1
ATOM 9382 O O . TYR D 1 254 ? 76.328 66.314 29.754 1.00 14.66 242 TYR D O 1
ATOM 9391 N N . VAL D 1 255 ? 75.532 68.420 29.637 1.00 13.50 243 VAL D N 1
ATOM 9392 C CA . VAL D 1 255 ? 76.632 68.971 30.391 1.00 12.83 243 VAL D CA 1
ATOM 9393 C C . VAL D 1 255 ? 76.194 68.821 31.843 1.00 12.68 243 VAL D C 1
ATOM 9394 O O . VAL D 1 255 ? 75.056 69.123 32.199 1.00 11.98 243 VAL D O 1
ATOM 9398 N N . VAL D 1 256 ? 77.087 68.313 32.672 1.00 13.69 244 VAL D N 1
ATOM 9399 C CA . VAL D 1 256 ? 76.795 68.137 34.082 1.00 13.18 244 VAL D CA 1
ATOM 9400 C C . VAL D 1 256 ? 77.904 68.887 34.793 1.00 14.36 244 VAL D C 1
ATOM 9401 O O . VAL D 1 256 ? 79.079 68.570 34.625 1.00 13.75 244 VAL D O 1
ATOM 9405 N N . ALA D 1 257 ? 77.526 69.898 35.569 1.00 14.79 245 ALA D N 1
ATOM 9406 C CA . ALA D 1 257 ? 78.498 70.726 36.268 1.00 15.58 245 ALA D CA 1
ATOM 9407 C C . ALA D 1 257 ? 77.814 71.509 37.382 1.00 16.32 245 ALA D C 1
ATOM 9408 O O . ALA D 1 257 ? 76.606 71.387 37.579 1.00 16.66 245 ALA D O 1
ATOM 9410 N N . THR D 1 258 ? 78.581 72.318 38.105 1.00 17.09 246 THR D N 1
ATOM 9411 C CA . THR D 1 258 ? 78.011 73.110 39.191 1.00 17.77 246 THR D CA 1
ATOM 9412 C C . THR D 1 258 ? 77.661 74.518 38.730 1.00 17.99 246 THR D C 1
ATOM 9413 O O . THR D 1 258 ? 76.779 75.158 39.294 1.00 19.34 246 THR D O 1
ATOM 9417 N N . GLY D 1 259 ? 78.351 75.004 37.705 1.00 18.57 247 GLY D N 1
ATOM 9418 C CA . GLY D 1 259 ? 78.076 76.347 37.225 1.00 18.98 247 GLY D CA 1
ATOM 9419 C C . GLY D 1 259 ? 78.859 77.350 38.047 1.00 19.41 247 GLY D C 1
ATOM 9420 O O . GLY D 1 259 ? 78.626 78.557 37.984 1.00 19.47 247 GLY D O 1
ATOM 9421 N N . VAL D 1 260 ? 79.788 76.827 38.835 1.00 19.60 248 VAL D N 1
ATOM 9422 C CA . VAL D 1 260 ? 80.652 77.637 39.677 1.00 19.93 248 VAL D CA 1
ATOM 9423 C C . VAL D 1 260 ? 82.088 77.225 39.374 1.00 20.25 248 VAL D C 1
ATOM 9424 O O . VAL D 1 260 ? 82.434 76.045 39.452 1.00 19.92 248 VAL D O 1
ATOM 9428 N N . THR D 1 261 ? 82.922 78.188 39.004 1.00 20.57 249 THR D N 1
ATOM 9429 C CA . THR D 1 261 ? 84.311 77.875 38.721 1.00 21.14 249 THR D CA 1
ATOM 9430 C C . THR D 1 261 ? 85.176 78.541 39.780 1.00 21.61 249 THR D C 1
ATOM 9431 O O . THR D 1 261 ? 84.898 79.659 40.212 1.00 22.76 249 THR D O 1
ATOM 9435 N N . THR D 1 262 ? 86.225 77.843 40.194 1.00 21.75 250 THR D N 1
ATOM 9436 C CA . THR D 1 262 ? 87.114 78.331 41.234 1.00 21.90 250 THR D CA 1
ATOM 9437 C C . THR D 1 262 ? 88.568 78.089 40.844 1.00 22.15 250 THR D C 1
ATOM 9438 O O . THR D 1 262 ? 88.888 77.081 40.215 1.00 22.42 250 THR D O 1
ATOM 9442 N N . THR D 1 263 ? 89.448 79.011 41.220 1.00 20.71 251 THR D N 1
ATOM 9443 C CA . THR D 1 263 ? 90.862 78.852 40.910 1.00 20.31 251 THR D CA 1
ATOM 9444 C C . THR D 1 263 ? 91.411 77.733 41.774 1.00 20.01 251 THR D C 1
ATOM 9445 O O . THR D 1 263 ? 90.880 77.449 42.851 1.00 20.45 251 THR D O 1
ATOM 9449 N N . VAL D 1 264 ? 92.469 77.092 41.299 1.00 19.93 252 VAL D N 1
ATOM 9450 C CA . VAL D 1 264 ? 93.103 76.022 42.052 1.00 19.41 252 VAL D CA 1
ATOM 9451 C C . VAL D 1 264 ? 93.611 76.607 43.369 1.00 20.32 252 VAL D C 1
ATOM 9452 O O . VAL D 1 264 ? 93.567 75.955 44.414 1.00 19.38 252 VAL D O 1
ATOM 9456 N N . ARG D 1 265 ? 94.083 77.848 43.306 1.00 20.75 253 ARG D N 1
ATOM 9457 C CA . ARG D 1 265 ? 94.608 78.534 44.481 1.00 22.51 253 ARG D CA 1
ATOM 9458 C C . ARG D 1 265 ? 93.569 78.614 45.593 1.00 22.06 253 ARG D C 1
ATOM 9459 O O . ARG D 1 265 ? 93.833 78.230 46.731 1.00 21.78 253 ARG D O 1
ATOM 9467 N N . ASP D 1 266 ? 92.388 79.120 45.262 1.00 22.78 254 ASP D N 1
ATOM 9468 C CA . ASP D 1 266 ? 91.333 79.242 46.257 1.00 22.98 254 ASP D CA 1
ATOM 9469 C C . ASP D 1 266 ? 90.917 77.882 46.784 1.00 22.91 254 ASP D C 1
ATOM 9470 O O . ASP D 1 266 ? 90.674 77.720 47.978 1.00 22.99 254 ASP D O 1
ATOM 9475 N N . MET D 1 267 ? 90.844 76.901 45.894 1.00 22.68 255 MET D N 1
ATOM 9476 C CA . MET D 1 267 ? 90.473 75.555 46.299 1.00 22.63 255 MET D CA 1
ATOM 9477 C C . MET D 1 267 ? 91.513 75.098 47.310 1.00 23.42 255 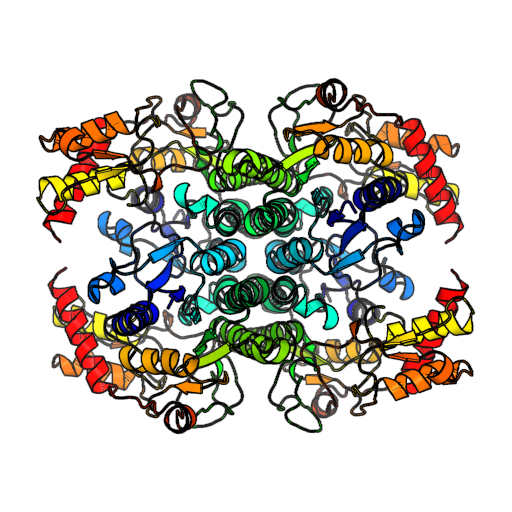MET D C 1
ATOM 9478 O O . MET D 1 267 ? 91.189 74.523 48.349 1.00 22.15 255 MET D O 1
ATOM 9483 N N . CYS D 1 268 ? 92.770 75.366 46.988 1.00 24.55 256 CYS D N 1
ATOM 9484 C CA . CYS D 1 268 ? 93.878 75.004 47.855 1.00 27.76 256 CYS D CA 1
ATOM 9485 C C . CYS D 1 268 ? 93.721 75.754 49.183 1.00 27.66 256 CYS D C 1
ATOM 9486 O O . CYS D 1 268 ? 93.936 75.193 50.260 1.00 27.51 256 CYS D O 1
ATOM 9489 N N . GLN D 1 269 ? 93.329 77.021 49.101 1.00 27.92 257 GLN D N 1
ATOM 9490 C CA . GLN D 1 269 ? 93.133 77.830 50.299 1.00 28.93 257 GLN D CA 1
ATOM 9491 C C . GLN D 1 269 ? 92.032 77.214 51.157 1.00 28.12 257 GLN D C 1
ATOM 9492 O O . GLN D 1 269 ? 92.166 77.111 52.379 1.00 27.63 257 GLN D O 1
ATOM 9498 N N . ILE D 1 270 ? 90.946 76.804 50.505 1.00 26.80 258 ILE D N 1
ATOM 9499 C CA . ILE D 1 270 ? 89.823 76.183 51.194 1.00 26.01 258 ILE D CA 1
ATOM 9500 C C . ILE D 1 270 ? 90.282 74.919 51.903 1.00 26.23 258 ILE D C 1
ATOM 9501 O O . ILE D 1 270 ? 89.918 74.670 53.053 1.00 26.12 258 ILE D O 1
ATOM 9506 N N . ALA D 1 271 ? 91.079 74.119 51.203 1.00 25.06 259 ALA D N 1
ATOM 9507 C CA . ALA D 1 271 ? 91.578 72.872 51.761 1.00 25.58 259 ALA D CA 1
ATOM 9508 C C . ALA D 1 271 ? 92.377 73.110 53.032 1.00 25.84 259 ALA D C 1
ATOM 9509 O O . ALA D 1 271 ? 92.093 72.514 54.069 1.00 25.22 259 ALA D O 1
ATOM 9511 N N . PHE D 1 272 ? 93.382 73.976 52.945 1.00 26.43 260 PHE D N 1
ATOM 9512 C CA . PHE D 1 272 ? 94.218 74.274 54.101 1.00 28.10 260 PHE D CA 1
ATOM 9513 C C . PHE D 1 272 ? 93.426 74.939 55.216 1.00 28.97 260 PHE D C 1
ATOM 9514 O O . PHE D 1 272 ? 93.557 74.568 56.381 1.00 29.34 260 PHE D O 1
ATOM 9522 N N . GLU D 1 273 ? 92.601 75.915 54.860 1.00 30.31 261 GLU D N 1
ATOM 9523 C CA . GLU D 1 273 ? 91.797 76.601 55.858 1.00 32.21 261 GLU D CA 1
ATOM 9524 C C . GLU D 1 273 ? 90.948 75.621 56.663 1.00 33.00 261 GLU D C 1
ATOM 9525 O O . GLU D 1 273 ? 90.675 75.852 57.838 1.00 33.01 261 GLU D O 1
ATOM 9531 N N . HIS D 1 274 ? 90.552 74.512 56.048 1.00 33.80 262 HIS D N 1
ATOM 9532 C CA . HIS D 1 274 ? 89.734 73.540 56.760 1.00 34.28 262 HIS D CA 1
ATOM 9533 C C . HIS D 1 274 ? 90.500 72.830 57.876 1.00 33.86 262 HIS D C 1
ATOM 9534 O O . HIS D 1 274 ? 89.901 72.180 58.733 1.00 33.91 262 HIS D O 1
ATOM 9541 N N . VAL D 1 275 ? 91.824 72.942 57.864 1.00 32.93 263 VAL D N 1
ATOM 9542 C CA . VAL D 1 275 ? 92.629 72.328 58.912 1.00 32.15 263 VAL D CA 1
ATOM 9543 C C . VAL D 1 275 ? 93.336 73.426 59.701 1.00 32.03 263 VAL D C 1
ATOM 9544 O O . VAL D 1 275 ? 94.297 73.172 60.425 1.00 31.84 263 VAL D O 1
ATOM 9548 N N . GLY D 1 276 ? 92.843 74.652 59.547 1.00 32.40 264 GLY D N 1
ATOM 9549 C CA . GLY D 1 276 ? 93.414 75.785 60.252 1.00 33.27 264 GLY D CA 1
ATOM 9550 C C . GLY D 1 276 ? 94.808 76.167 59.797 1.00 33.80 264 GLY D C 1
ATOM 9551 O O . GLY D 1 276 ? 95.626 76.620 60.600 1.00 34.57 264 GLY D O 1
ATOM 9552 N N . LEU D 1 277 ? 95.089 75.992 58.511 1.00 33.46 265 LEU D N 1
ATOM 9553 C CA . LEU D 1 277 ? 96.402 76.333 57.985 1.00 32.59 265 LEU D CA 1
ATOM 9554 C C . LEU D 1 277 ? 96.337 77.360 56.870 1.00 32.45 265 LEU D C 1
ATOM 9555 O O . LEU D 1 277 ? 95.302 77.541 56.229 1.00 31.96 265 LEU D O 1
ATOM 9560 N N . ASP D 1 278 ? 97.459 78.037 56.655 1.00 32.80 266 ASP D N 1
ATOM 9561 C CA . ASP D 1 278 ? 97.573 79.042 55.609 1.00 33.42 266 ASP D CA 1
ATOM 9562 C C . ASP D 1 278 ? 98.336 78.372 54.473 1.00 32.70 266 ASP D C 1
ATOM 9563 O O . ASP D 1 278 ? 99.535 78.120 54.586 1.00 32.91 266 ASP D O 1
ATOM 9568 N N . TYR D 1 279 ? 97.630 78.074 53.388 1.00 32.25 267 TYR D N 1
ATOM 9569 C CA . TYR D 1 279 ? 98.225 77.405 52.236 1.00 31.40 267 TYR D CA 1
ATOM 9570 C C . TYR D 1 279 ? 99.520 78.061 51.765 1.00 31.31 267 TYR D C 1
ATOM 9571 O O . TYR D 1 279 ? 100.432 77.384 51.291 1.00 30.14 267 TYR D O 1
ATOM 9580 N N . ARG D 1 280 ? 99.598 79.379 51.904 1.00 32.16 268 ARG D N 1
ATOM 9581 C CA . ARG D 1 280 ? 100.776 80.124 51.479 1.00 32.92 268 ARG D CA 1
ATOM 9582 C C . ARG D 1 280 ? 102.047 79.696 52.202 1.00 33.09 268 ARG D C 1
ATOM 9583 O O . ARG D 1 280 ? 103.152 79.976 51.741 1.00 32.90 268 ARG D O 1
ATOM 9591 N N . ASP D 1 281 ? 101.896 79.013 53.330 1.00 33.11 269 ASP D N 1
ATOM 9592 C CA . ASP D 1 281 ? 103.058 78.555 54.082 1.00 33.65 269 ASP D CA 1
ATOM 9593 C C . ASP D 1 281 ? 103.567 77.210 53.589 1.00 33.22 269 ASP D C 1
ATOM 9594 O O . ASP D 1 281 ? 104.636 76.761 54.004 1.00 33.52 269 ASP D O 1
ATOM 9599 N N . PHE D 1 282 ? 102.812 76.565 52.703 1.00 32.19 270 PHE D N 1
ATOM 9600 C CA . PHE D 1 282 ? 103.226 75.262 52.198 1.00 31.31 270 PHE D CA 1
ATOM 9601 C C . PHE D 1 282 ? 103.186 75.136 50.681 1.00 30.83 270 PHE D C 1
ATOM 9602 O O . PHE D 1 282 ? 103.878 74.298 50.106 1.00 30.88 270 PHE D O 1
ATOM 9610 N N . LEU D 1 283 ? 102.382 75.968 50.032 1.00 30.20 271 LEU D N 1
ATOM 9611 C CA . LEU D 1 283 ? 102.266 75.906 48.583 1.00 29.67 271 LEU D CA 1
ATOM 9612 C C . LEU D 1 283 ? 103.514 76.377 47.854 1.00 29.47 271 LEU D C 1
ATOM 9613 O O . LEU D 1 283 ? 103.972 77.503 48.037 1.00 29.99 271 LEU D O 1
ATOM 9618 N N . LYS D 1 284 ? 104.058 75.497 47.024 1.00 28.82 272 LYS D N 1
ATOM 9619 C CA . LYS D 1 284 ? 105.230 75.811 46.228 1.00 28.15 272 LYS D CA 1
ATOM 9620 C C . LYS D 1 284 ? 104.835 75.610 44.769 1.00 28.25 272 LYS D C 1
ATOM 9621 O O . LYS D 1 284 ? 104.258 74.582 44.415 1.00 27.62 272 LYS D O 1
ATOM 9623 N N . ILE D 1 285 ? 105.117 76.598 43.928 1.00 27.97 273 ILE D N 1
ATOM 9624 C CA . ILE D 1 285 ? 104.793 76.483 42.513 1.00 27.48 273 ILE D CA 1
ATOM 9625 C C . ILE D 1 285 ? 105.944 75.752 41.845 1.00 28.48 273 ILE D C 1
ATOM 9626 O O . ILE D 1 285 ? 107.085 76.215 41.873 1.00 29.01 273 ILE D O 1
ATOM 9631 N N . ASP D 1 286 ? 105.636 74.599 41.260 1.00 28.23 274 ASP D N 1
ATOM 9632 C CA . ASP D 1 286 ? 106.632 73.776 40.593 1.00 27.78 274 ASP D CA 1
ATOM 9633 C C . ASP D 1 286 ? 106.290 73.661 39.110 1.00 28.28 274 ASP D C 1
ATOM 9634 O O . ASP D 1 286 ? 105.272 73.076 38.741 1.00 27.66 274 ASP D O 1
ATOM 9639 N N . PRO D 1 287 ? 107.141 74.223 38.240 1.00 28.73 275 PRO D N 1
ATOM 9640 C CA . PRO D 1 287 ? 106.905 74.173 36.795 1.00 28.60 275 PRO D CA 1
ATOM 9641 C C . PRO D 1 287 ? 106.732 72.757 36.251 1.00 28.12 275 PRO D C 1
ATOM 9642 O O . PRO D 1 287 ? 106.173 72.562 35.175 1.00 28.26 275 PRO D O 1
ATOM 9646 N N . ALA D 1 288 ? 107.197 71.770 37.006 1.00 27.43 276 ALA D N 1
ATOM 9647 C CA . ALA D 1 288 ? 107.082 70.378 36.593 1.00 26.82 276 ALA D CA 1
ATOM 9648 C C . ALA D 1 288 ? 105.626 69.930 36.513 1.00 26.92 276 ALA D C 1
ATOM 9649 O O . ALA D 1 288 ? 105.322 68.889 35.934 1.00 26.72 276 ALA D O 1
ATOM 9651 N N . PHE D 1 289 ? 104.720 70.705 37.096 1.00 26.37 277 PHE D N 1
ATOM 9652 C CA . PHE D 1 289 ? 103.315 70.329 37.050 1.00 25.61 277 PHE D CA 1
ATOM 9653 C C . PHE D 1 289 ? 102.495 71.159 36.071 1.00 25.00 277 PHE D C 1
ATOM 9654 O O . PHE D 1 289 ? 101.277 70.999 35.975 1.00 24.61 277 PHE D O 1
ATOM 9662 N N . PHE D 1 290 ? 103.162 72.040 35.334 1.00 23.87 278 PHE D N 1
ATOM 9663 C CA . PHE D 1 290 ? 102.462 72.842 34.347 1.00 24.12 278 PHE D CA 1
ATOM 9664 C C . PHE D 1 290 ? 102.155 71.970 33.134 1.00 23.21 278 PHE D C 1
ATOM 9665 O O . PHE D 1 290 ? 102.887 71.027 32.831 1.00 22.97 278 PHE D O 1
ATOM 9673 N N . ARG D 1 291 ? 101.060 72.289 32.455 1.00 22.28 279 ARG D N 1
ATOM 9674 C CA . ARG D 1 291 ? 100.612 71.540 31.288 1.00 21.78 279 ARG D CA 1
ATOM 9675 C C . ARG D 1 291 ? 101.128 72.176 29.995 1.00 20.36 279 ARG D C 1
ATOM 9676 O O . ARG D 1 291 ? 101.242 73.394 29.900 1.00 20.30 279 ARG D O 1
ATOM 9684 N N . PRO D 1 292 ? 101.444 71.353 28.982 1.00 19.98 280 PRO D N 1
ATOM 9685 C CA . PRO D 1 292 ? 101.938 71.861 27.695 1.00 19.20 280 PRO D CA 1
ATOM 9686 C C . PRO D 1 292 ? 100.921 72.840 27.095 1.00 19.20 280 PRO D C 1
ATOM 9687 O O . PRO D 1 292 ? 101.276 73.900 26.586 1.00 19.48 280 PRO D O 1
ATOM 9691 N N . ALA D 1 293 ? 99.651 72.460 27.156 1.00 18.54 281 ALA D N 1
ATOM 9692 C CA . ALA D 1 293 ? 98.558 73.286 26.658 1.00 18.53 281 ALA D CA 1
ATOM 9693 C C . ALA D 1 293 ? 97.554 73.261 27.794 1.00 19.40 281 ALA D C 1
ATOM 9694 O O . ALA D 1 293 ? 96.894 72.250 28.037 1.00 20.71 281 ALA D O 1
ATOM 9696 N N . GLU D 1 294 ? 97.459 74.378 28.498 1.00 18.42 282 GLU D N 1
ATOM 9697 C CA . GLU D 1 294 ? 96.581 74.490 29.645 1.00 17.54 282 GLU D CA 1
ATOM 9698 C C . GLU D 1 294 ? 95.138 74.823 29.307 1.00 16.73 282 GLU D C 1
ATOM 9699 O O . GLU D 1 294 ? 94.836 75.420 28.274 1.00 17.14 282 GLU D O 1
ATOM 9705 N N . VAL D 1 295 ? 94.250 74.395 30.192 1.00 16.31 283 VAL D N 1
ATOM 9706 C CA . VAL D 1 295 ? 92.829 74.675 30.087 1.00 16.46 283 VAL D CA 1
ATOM 9707 C C . VAL D 1 295 ? 92.658 75.642 31.256 1.00 16.58 283 VAL D C 1
ATOM 9708 O O . VAL D 1 295 ? 92.500 75.234 32.405 1.00 16.35 283 VAL D O 1
ATOM 9712 N N . ASP D 1 296 ? 92.734 76.929 30.940 1.00 17.22 284 ASP D N 1
ATOM 9713 C CA . ASP D 1 296 ? 92.657 77.998 31.931 1.00 17.47 284 ASP D CA 1
ATOM 9714 C C . ASP D 1 296 ? 91.412 78.036 32.785 1.00 17.45 284 ASP D C 1
ATOM 9715 O O . ASP D 1 296 ? 91.493 78.208 34.000 1.00 17.72 284 ASP D O 1
ATOM 9720 N N . VAL D 1 297 ? 90.259 77.883 32.153 1.00 17.53 285 VAL D N 1
ATOM 9721 C CA . VAL D 1 297 ? 89.020 77.939 32.893 1.00 17.73 285 VAL D CA 1
ATOM 9722 C C . VAL D 1 297 ? 87.922 77.080 32.299 1.00 17.18 285 VAL D C 1
ATOM 9723 O O . VAL D 1 297 ? 87.758 76.998 31.083 1.00 17.36 285 VAL D O 1
ATOM 9727 N N . LEU D 1 298 ? 87.188 76.426 33.188 1.00 16.55 286 LEU D N 1
ATOM 9728 C CA . LEU D 1 298 ? 86.061 75.596 32.815 1.00 16.57 286 LEU D CA 1
ATOM 9729 C C . LEU D 1 298 ? 84.931 76.049 33.715 1.00 16.75 286 LEU D C 1
ATOM 9730 O O . LEU D 1 298 ? 85.102 76.163 34.926 1.00 16.81 286 LEU D O 1
ATOM 9735 N N . LEU D 1 299 ? 83.787 76.333 33.109 1.00 16.53 287 LEU D N 1
ATOM 9736 C CA . LEU D 1 299 ? 82.610 76.779 33.835 1.00 16.81 287 LEU D CA 1
ATOM 9737 C C . LEU D 1 299 ? 81.424 76.223 33.078 1.00 16.36 287 LEU D C 1
ATOM 9738 O O . LEU D 1 299 ? 81.046 76.742 32.030 1.00 15.51 287 LEU D O 1
ATOM 9743 N N . GLY D 1 300 ? 80.847 75.154 33.611 1.00 16.72 288 GLY D N 1
ATOM 9744 C CA . GLY D 1 300 ? 79.732 74.526 32.942 1.00 16.88 288 GLY D CA 1
ATOM 9745 C C . GLY D 1 300 ? 78.379 75.148 33.187 1.00 17.47 288 GLY D C 1
ATOM 9746 O O . GLY D 1 300 ? 78.139 75.805 34.202 1.00 16.65 288 GLY D O 1
ATOM 9747 N N . ASN D 1 301 ? 77.495 74.944 32.222 1.00 17.42 289 ASN D N 1
ATOM 9748 C CA . ASN D 1 301 ? 76.135 75.425 32.309 1.00 17.32 289 ASN D CA 1
ATOM 9749 C C . ASN D 1 301 ? 75.270 74.180 32.146 1.00 16.74 289 ASN D C 1
ATOM 9750 O O . ASN D 1 301 ? 74.993 73.743 31.029 1.00 16.68 289 ASN D O 1
ATOM 9755 N N . PRO D 1 302 ? 74.849 73.580 33.269 1.00 15.74 290 PRO D N 1
ATOM 9756 C CA . PRO D 1 302 ? 74.021 72.372 33.256 1.00 16.19 290 PRO D CA 1
ATOM 9757 C C . PRO D 1 302 ? 72.517 72.620 33.189 1.00 15.99 290 PRO D C 1
ATOM 9758 O O . PRO D 1 302 ? 71.730 71.845 33.732 1.00 17.37 290 PRO D O 1
ATOM 9762 N N . ALA D 1 303 ? 72.123 73.696 32.517 1.00 16.06 291 ALA D N 1
ATOM 9763 C CA . ALA D 1 303 ? 70.714 74.042 32.381 1.00 16.21 291 ALA D CA 1
ATOM 9764 C C . ALA D 1 303 ? 69.913 72.915 31.734 1.00 16.29 291 ALA D C 1
ATOM 9765 O O . ALA D 1 303 ? 68.804 72.604 32.169 1.00 15.96 291 ALA D O 1
ATOM 9767 N N . LYS D 1 304 ? 70.471 72.304 30.694 1.00 15.50 292 LYS D N 1
ATOM 9768 C CA . LYS D 1 304 ? 69.773 71.223 30.016 1.00 15.75 292 LYS D CA 1
ATOM 9769 C C . LYS D 1 304 ? 69.572 70.039 30.959 1.00 16.01 292 LYS D C 1
ATOM 9770 O O . LYS D 1 304 ? 68.500 69.435 30.985 1.00 15.04 292 LYS D O 1
ATOM 9776 N N . ALA D 1 305 ? 70.601 69.716 31.738 1.00 15.04 293 ALA D N 1
ATOM 9777 C CA . ALA D 1 305 ? 70.510 68.609 32.680 1.00 15.51 293 ALA D CA 1
ATOM 9778 C C . ALA D 1 305 ? 69.438 68.926 33.715 1.00 16.72 293 ALA D C 1
ATOM 9779 O O . ALA D 1 305 ? 68.696 68.042 34.155 1.00 15.79 293 ALA D O 1
ATOM 9781 N N . GLN D 1 306 ? 69.363 70.195 34.103 1.00 17.62 294 GLN D N 1
ATOM 9782 C CA . GLN D 1 306 ? 68.377 70.624 35.084 1.00 20.16 294 GLN D CA 1
ATOM 9783 C C . GLN D 1 306 ? 66.983 70.471 34.502 1.00 19.87 294 GLN D C 1
ATOM 9784 O O . GLN D 1 306 ? 66.111 69.839 35.096 1.00 20.44 294 GLN D O 1
ATOM 9790 N N . ARG D 1 307 ? 66.788 71.045 33.323 1.00 20.16 295 ARG D N 1
ATOM 9791 C CA . ARG D 1 307 ? 65.498 71.014 32.652 1.00 21.63 295 ARG D CA 1
ATOM 9792 C C . ARG D 1 307 ? 65.007 69.636 32.226 1.00 21.53 295 ARG D C 1
ATOM 9793 O O . ARG D 1 307 ? 63.840 69.292 32.427 1.00 21.79 295 ARG D O 1
ATOM 9801 N N . VAL D 1 308 ? 65.892 68.843 31.638 1.00 19.73 296 VAL D N 1
ATOM 9802 C CA . VAL D 1 308 ? 65.498 67.533 31.149 1.00 18.69 296 VAL D CA 1
ATOM 9803 C C . VAL D 1 308 ? 65.676 66.399 32.142 1.00 18.48 296 VAL D C 1
ATOM 9804 O O . 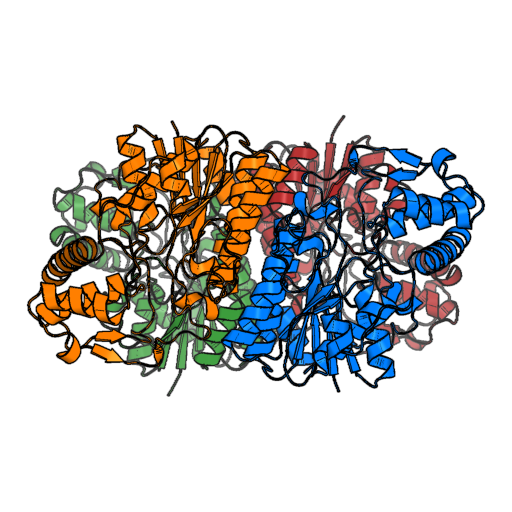VAL D 1 308 ? 64.764 65.602 32.353 1.00 18.40 296 VAL D O 1
ATOM 9808 N N . LEU D 1 309 ? 66.850 66.325 32.752 1.00 18.06 297 LEU D N 1
ATOM 9809 C CA . LEU D 1 309 ? 67.129 65.262 33.704 1.00 18.34 297 LEU D CA 1
ATOM 9810 C C . LEU D 1 309 ? 66.625 65.600 35.100 1.00 18.13 297 LEU D C 1
ATOM 9811 O O . LEU D 1 309 ? 66.488 64.718 35.945 1.00 17.91 297 LEU D O 1
ATOM 9816 N N . GLY D 1 310 ? 66.344 66.877 35.336 1.00 17.82 298 GLY D N 1
ATOM 9817 C CA . GLY D 1 310 ? 65.882 67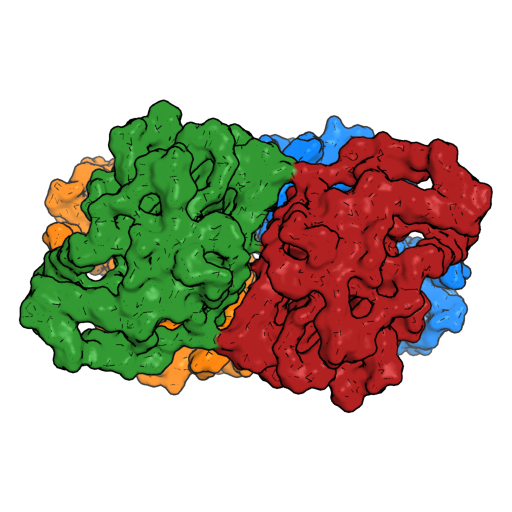.291 36.647 1.00 19.26 298 GLY D CA 1
ATOM 9818 C C . GLY D 1 310 ? 67.049 67.187 37.606 1.00 19.15 298 GLY D C 1
ATOM 9819 O O . GLY D 1 310 ? 66.876 67.076 38.820 1.00 20.18 298 GLY D O 1
ATOM 9820 N N . TRP D 1 311 ? 68.252 67.223 37.044 1.00 19.04 299 TRP D N 1
ATOM 9821 C CA . TRP D 1 311 ? 69.473 67.115 37.830 1.00 17.92 299 TRP D CA 1
ATOM 9822 C C . TRP D 1 311 ? 70.102 68.456 38.166 1.00 17.17 299 TRP D C 1
ATOM 9823 O O . TRP D 1 311 ? 70.228 69.333 37.315 1.00 16.80 299 TRP D O 1
ATOM 9834 N N . LYS D 1 312 ? 70.513 68.594 39.418 1.00 16.97 300 LYS D N 1
ATOM 9835 C CA . LYS D 1 312 ? 71.182 69.797 39.886 1.00 18.17 300 LYS D CA 1
ATOM 9836 C C . LYS D 1 312 ? 72.260 69.333 40.840 1.00 18.45 300 LYS D C 1
ATOM 9837 O O . LYS D 1 312 ? 72.090 68.332 41.532 1.00 18.06 300 LYS D O 1
ATOM 9843 N N . PRO D 1 313 ? 73.396 70.039 40.879 1.00 18.85 301 PRO D N 1
ATOM 9844 C CA . PRO D 1 313 ? 74.436 69.606 41.808 1.00 19.33 301 PRO D CA 1
ATOM 9845 C C . PRO D 1 313 ? 73.938 70.016 43.185 1.00 20.18 301 PRO D C 1
ATOM 9846 O O . PRO D 1 313 ? 73.158 70.958 43.292 1.00 19.95 301 PRO D O 1
ATOM 9850 N N . ARG D 1 314 ? 74.357 69.313 44.230 1.00 21.00 302 ARG D N 1
ATOM 9851 C CA . ARG D 1 314 ? 73.921 69.677 45.571 1.00 22.53 302 ARG D CA 1
ATOM 9852 C C . ARG D 1 314 ? 75.108 69.880 46.501 1.00 22.77 302 ARG D C 1
ATOM 9853 O O . ARG D 1 314 ? 74.979 70.486 47.563 1.00 23.80 302 ARG D O 1
ATOM 9861 N N . THR D 1 315 ? 76.266 69.373 46.095 1.00 22.30 303 THR D N 1
ATOM 9862 C CA . THR D 1 315 ? 77.466 69.500 46.900 1.00 21.41 303 THR D CA 1
ATOM 9863 C C . THR D 1 315 ? 78.337 70.633 46.369 1.00 21.96 303 THR D C 1
ATOM 9864 O O . THR D 1 315 ? 78.798 70.599 45.227 1.00 21.80 303 THR D O 1
ATOM 9868 N N . SER D 1 316 ? 78.545 71.644 47.203 1.00 21.24 304 SER D N 1
ATOM 9869 C CA . SER D 1 316 ? 79.355 72.795 46.832 1.00 21.59 304 SER D CA 1
ATOM 9870 C C . SER D 1 316 ? 80.827 72.432 46.958 1.00 21.07 304 SER D C 1
ATOM 9871 O O . SER D 1 316 ? 81.176 71.443 47.603 1.00 20.67 304 SER D O 1
ATOM 9874 N N . LEU D 1 317 ? 81.687 73.241 46.348 1.00 20.92 305 LEU D N 1
ATOM 9875 C CA . LEU D 1 317 ? 83.121 72.996 46.409 1.00 21.59 305 LEU D CA 1
ATOM 9876 C C . LEU D 1 317 ? 83.590 72.913 47.860 1.00 22.09 305 LEU D C 1
ATOM 9877 O O . LEU D 1 317 ? 84.335 72.008 48.231 1.00 21.99 305 LEU D O 1
ATOM 9882 N N . ASP D 1 318 ? 83.139 73.861 48.675 1.00 23.09 306 ASP D N 1
ATOM 9883 C CA . ASP D 1 318 ? 83.517 73.913 50.081 1.00 23.90 306 ASP D CA 1
ATOM 9884 C C . ASP D 1 318 ? 83.217 72.609 50.810 1.00 22.91 306 ASP D C 1
ATOM 9885 O O . ASP D 1 318 ? 84.074 72.078 51.515 1.00 22.74 306 ASP D O 1
ATOM 9890 N N . GLU D 1 319 ? 82.004 72.092 50.641 1.00 22.24 307 GLU D N 1
ATOM 9891 C CA . GLU D 1 319 ? 81.627 70.839 51.288 1.00 21.57 307 GLU D CA 1
ATOM 9892 C C . GLU D 1 319 ? 82.465 69.714 50.694 1.00 20.84 307 GLU D C 1
ATOM 9893 O O . GLU D 1 319 ? 82.927 68.821 51.402 1.00 20.58 307 GLU D O 1
ATOM 9895 N N . LEU D 1 320 ? 82.665 69.772 49.384 1.00 20.76 308 LEU D N 1
ATOM 9896 C CA . LEU D 1 320 ? 83.447 68.759 48.687 1.00 20.76 308 LEU D CA 1
ATOM 9897 C C . LEU D 1 320 ? 84.855 68.680 49.270 1.00 20.01 308 LEU D C 1
ATOM 9898 O O . LEU D 1 320 ? 85.306 67.621 49.696 1.00 19.37 308 LEU D O 1
ATOM 9903 N N . ILE D 1 321 ? 85.542 69.813 49.285 1.00 20.88 309 ILE D N 1
ATOM 9904 C CA . ILE D 1 321 ? 86.895 69.879 49.818 1.00 21.80 309 ILE D CA 1
ATOM 9905 C C . ILE D 1 321 ? 86.936 69.441 51.277 1.00 22.76 309 ILE D C 1
ATOM 9906 O O . ILE D 1 321 ? 87.873 68.767 51.709 1.00 22.77 309 ILE D O 1
ATOM 9911 N N . ARG D 1 322 ? 85.915 69.826 52.034 1.00 23.71 310 ARG D N 1
ATOM 9912 C CA . ARG D 1 322 ? 85.853 69.466 53.443 1.00 25.00 310 ARG D CA 1
ATOM 9913 C C . ARG D 1 322 ? 85.822 67.952 53.611 1.00 25.00 310 ARG D C 1
ATOM 9914 O O . ARG D 1 322 ? 86.590 67.395 54.394 1.00 25.22 310 ARG D O 1
ATOM 9916 N N . MET D 1 323 ? 84.943 67.280 52.874 1.00 25.32 311 MET D N 1
ATOM 9917 C CA . MET D 1 323 ? 84.857 65.831 52.992 1.00 25.92 311 MET D CA 1
ATOM 9918 C C . MET D 1 323 ? 86.131 65.165 52.492 1.00 24.60 311 MET D C 1
ATOM 9919 O O . MET D 1 323 ? 86.547 64.132 53.016 1.00 24.07 311 MET D O 1
ATOM 9924 N N . MET D 1 324 ? 86.761 65.761 51.487 1.00 22.98 312 MET D N 1
ATOM 9925 C CA . MET D 1 324 ? 87.993 65.199 50.952 1.00 22.10 312 MET D CA 1
ATOM 9926 C C . MET D 1 324 ? 89.127 65.349 51.958 1.00 21.90 312 MET D C 1
ATOM 9927 O O . MET D 1 324 ? 89.889 64.411 52.187 1.00 21.54 312 MET D O 1
ATOM 9932 N N . VAL D 1 325 ? 89.235 66.530 52.559 1.00 22.26 313 VAL D N 1
ATOM 9933 C CA . VAL D 1 325 ? 90.272 66.773 53.553 1.00 23.17 313 VAL D CA 1
ATOM 9934 C C . VAL D 1 325 ? 90.049 65.839 54.734 1.00 23.20 313 VAL D C 1
ATOM 9935 O O . VAL D 1 325 ? 90.987 65.216 55.228 1.00 24.10 313 VAL D O 1
ATOM 9939 N N . GLU D 1 326 ? 88.800 65.736 55.177 1.00 23.60 314 GLU D N 1
ATOM 9940 C CA . GLU D 1 326 ? 88.462 64.866 56.298 1.00 24.46 314 GLU D CA 1
ATOM 9941 C C . GLU D 1 326 ? 88.819 63.424 55.965 1.00 25.20 314 GLU D C 1
ATOM 9942 O O . GLU D 1 326 ? 89.329 62.688 56.811 1.00 25.91 314 GLU D O 1
ATOM 9944 N N . ALA D 1 327 ? 88.551 63.017 54.729 1.00 25.13 315 ALA D N 1
ATOM 9945 C CA . ALA D 1 327 ? 88.857 61.656 54.305 1.00 25.16 315 ALA D CA 1
ATOM 9946 C C . ALA D 1 327 ? 90.362 61.419 54.309 1.00 25.24 315 ALA D C 1
ATOM 9947 O O . ALA D 1 327 ? 90.834 60.387 54.778 1.00 25.87 315 ALA D O 1
ATOM 9949 N N . ASP D 1 328 ? 91.119 62.375 53.786 1.00 25.39 316 ASP D N 1
ATOM 9950 C CA . ASP D 1 328 ? 92.561 62.215 53.743 1.00 26.10 316 ASP D CA 1
ATOM 9951 C C . ASP D 1 328 ? 93.207 62.275 55.122 1.00 26.45 316 ASP D C 1
ATOM 9952 O O . ASP D 1 328 ? 94.216 61.613 55.362 1.00 26.41 316 ASP D O 1
ATOM 9957 N N . LEU D 1 329 ? 92.628 63.055 56.030 1.00 26.43 317 LEU D N 1
ATOM 9958 C CA . LEU D 1 329 ? 93.168 63.135 57.382 1.00 27.37 317 LEU D CA 1
ATOM 9959 C C . LEU D 1 329 ? 93.064 61.750 58.000 1.00 27.50 317 LEU D C 1
ATOM 9960 O O . LEU D 1 329 ? 94.013 61.249 58.600 1.00 27.48 317 LEU D O 1
ATOM 9965 N N . ARG D 1 330 ? 91.902 61.128 57.832 1.00 27.64 318 ARG D N 1
ATOM 9966 C CA . ARG D 1 330 ? 91.671 59.795 58.368 1.00 28.78 318 ARG D CA 1
ATOM 9967 C C . ARG D 1 330 ? 92.663 58.807 57.767 1.00 29.18 318 ARG D C 1
ATOM 9968 O O . ARG D 1 330 ? 93.264 58.004 58.479 1.00 29.82 318 ARG D O 1
ATOM 9970 N N . ARG D 1 331 ? 92.841 58.870 56.453 1.00 29.79 319 ARG D N 1
ATOM 9971 C CA . ARG D 1 331 ? 93.762 57.968 55.773 1.00 30.61 319 ARG D CA 1
ATOM 9972 C C . ARG D 1 331 ? 95.205 58.170 56.209 1.00 30.97 319 ARG D C 1
ATOM 9973 O O . ARG D 1 331 ? 95.899 57.214 56.550 1.00 30.61 319 ARG D O 1
ATOM 9981 N N . VAL D 1 332 ? 95.655 59.419 56.192 1.00 32.45 320 VAL D N 1
ATOM 9982 C CA . VAL D 1 332 ? 97.021 59.734 56.580 1.00 34.45 320 VAL D CA 1
ATOM 9983 C C . VAL D 1 332 ? 97.295 59.338 58.025 1.00 35.99 320 VAL D C 1
ATOM 9984 O O . VAL D 1 332 ? 98.324 58.729 58.324 1.00 36.19 320 VAL D O 1
ATOM 9988 N N . SER D 1 333 ? 96.374 59.676 58.920 1.00 37.24 321 SER D N 1
ATOM 9989 C CA . SER D 1 333 ? 96.548 59.344 60.328 1.00 39.25 321 SER D CA 1
ATOM 9990 C C . SER D 1 333 ? 96.554 57.831 60.523 1.00 40.06 321 SER D C 1
ATOM 9991 O O . SER D 1 333 ? 97.131 57.325 61.484 1.00 40.21 321 SER D O 1
ATOM 9994 N N . ARG D 1 334 ? 95.914 57.114 59.605 1.00 41.33 322 ARG D N 1
ATOM 9995 C CA . ARG D 1 334 ? 95.847 55.659 59.686 1.00 42.54 322 ARG D CA 1
ATOM 9996 C C . ARG D 1 334 ? 97.116 55.000 59.153 1.00 43.53 322 ARG D C 1
ATOM 9997 O O . ARG D 1 334 ? 97.377 53.829 59.428 1.00 43.61 322 ARG D O 1
ATOM 9999 N N . GLU D 1 335 ? 97.907 55.749 58.392 1.00 44.70 323 GLU D N 1
ATOM 10000 C CA . GLU D 1 335 ? 99.142 55.203 57.844 1.00 45.99 323 GLU D CA 1
ATOM 10001 C C . GLU D 1 335 ? 100.132 54.930 58.969 1.00 46.44 323 GLU D C 1
ATOM 10002 O O . GLU D 1 335 ? 99.889 55.418 60.094 1.00 46.37 323 GLU D O 1
#

CATH classification: 3.40.50.720 (+1 more: 3.90.25.10)

Secondary structure (DSSP, 8-state):
-EEEEETTTSHHHHHHHHHHHHTT-EEEEEE---SS---HHHHHTT-GGGEEEEE--TT-HHHHHHHHHHH--SEEEE--S---HHHHTTSHHHHHIIIIIHHHHHHHHHHHH-TTSEEEEEEEGGGG-S-SSSSB-TTSPP---SHHHHHHHHHHHHHHHHHHHH---EEEEEE--EE-TTS-TTSHHHHHHHHHHHHHTTS-S-EEES-TT-EEE-EEHHHHHHHHHHHHHSSS---EEE--S-EEEHHHHHHHHHHTTT--GGGTEEE-GGG--SS---B--B-THHIIIII-----S-HHHHHHHHHHHHHHHHHH-/-EEEEETTTSHHHHHHHHHHHHTT-EEEEEE---SS---HHHHHTT-GGGEEEEE--TT-HHHHHHHHHHH--SEEEE--S---HHHHTTSHHHHHIIIIIHHHHHHHHHHHH-TTSEEEEEEEGGGG-S-SSSSB-TTSPP---SHHHHHHHHHHHHHHHHHHHH---EEEEEE--EE-TTS-TTSHHHHHHHHHHHHHTTS-S-EEES-TT-EEE-EEHHHHHHHHHHHHHSSS---EEE--S-EEEHHHHHHHHHHTTT--GGGTEEE-GGG--TT---B--B-THHIIIII-------HHHHHHHHHHHHHHHHHH-/--EEEEETTTSHHHHHHHHHHHHTT-EEEEEE---SS---HHHHHTT-GGGEEEEE--TT-HHHHHHHHHHH--SEEEE--S---HHHHTTSHHHHHIIIIIHHHHHHHHHHHH-TTSEEEEEEEGGGG-S-SSSSB-TTSPP---SHHHHHHHHHHHHHHHHHHHH---EEEEEE--EE-TTS-TTSHHHHHHHHHHHHHTTS-S-EEES-TT-EEE-EEHHHHHHHHHHHHHSSS---EEE--S-EEEHHHHHHHHHHTTT--GGGTEEE-GGG--SS---B--B--HHIIIII-------HHHHHHHHHHHHHHHHHH-/--EEEEETTTSHHHHHHHHHHHHTT-EEEEEE---SS---HHHHHTT-GGGEEEEE--TT-HHHHHHHHHHH--SEEEE--S---HHHHTTSHHHHHIIIIIHHHHHHHHHHHH-TTSEEEEEEEGGGG-S-SSSSB-TTSPP---SHHHHHHHHHHHHHHHHHHHH---EEEEEE--EE-TTS-TTSHHHHHHHHHHHHHTTS-S-EEES-TT-EEE-EEHHHHHHHHHHHHHSSS---EEE--S-EEEHHHHHHHHHHTTT--GGGTEEE-GGG--SS---B--B--HHIIIII-------HHHHHHHHHHHHHHHHHH-

GO terms:
  GO:0009243 O antigen biosynthetic process (P, IDA)
  GO:0008446 GDP-mannose 4,6-dehydratase activity (F, EXP)
  GO:0019306 GDP-D-rhamnose biosynthetic process (P, EXP)
  GO:0009103 lipopolysaccharide biosynthetic process (P, IMP)

Radius of gyration: 30.51 Å; Cα contacts (8 Å, |Δi|>4): 3310; chains: 4; bounding box: 66×75×87 Å

Nearest PDB structures (foldseek):
  1rpn-assembly3_C  TM=1.003E+00  e=7.722E-68  Pseudomonas aeruginosa
  2z95-assembly1_D  TM=9.678E-01  e=2.071E-46  Aquifex aeolicus VF5
  2z95-assembly1_C  TM=9.497E-01  e=2.035E-47  Aquifex aeolicus VF5
  2z1m-assembly1_B  TM=9.315E-01  e=3.131E-45  Aquifex aeolicus VF5
  2z95-assembly1_B  TM=9.241E-01  e=2.497E-45  Aquifex aeolicus VF5

Foldseek 3Di:
DEEEEECLLADLNLLLVLVCVVVVYQYEYEDEDDPDDSNPSNVVSPCPVSYRYQYDALLDLVSLLVSCQVRVALEYEYPDAPQDQQCCVVPLPRRLSRQAVSLVSNLVSCVPRPLNRAYERAAELLQCQQPPDPADWPPTHGDHFGSNSVSSVNSQVVQVCSCVVVVRNGEYEHEFAEAALRHDCSDLLLVLLLQLLCCLVVNHQAREAAFQQAKGQYAHSSQVSLLRVLQRVDPHHYYTYHTQQDIGGSNVLSCLLNVLSPHGNVRHYDHDNSRDDPGGRRYHGYDRVVSCVPSVGHTDDDSSNRSNNNSVSSNVVSVVD/DEEEEECLLADLVLLLQLVCVVVVYQYEYEDEDDPDDSNPSNVVSPCPPSYRYQYDALLDLVSLLVSCQVRVALEYEYPDAPQDQQCCVVPLPRRLSNQAVSLVSNLVSCVPRPLNRAYERAAELLQCQQPPDPADWPPTHGDHFGSNSVSSVNSQVVQVCSCVVVVRLGEYEHEWAEAALRHDCSDLLLVLLLQLLCVLVVNHQAREAAFQQAKGFYAHSSQVSLLRVLQRVDPHHYYTYDTQQDIGGSNVLSQLSNVLSPHGNVRHYDHDNVRDDPGGRRYHGYDRPVSCVPSVGHGDDHSSNRSNNNSVSSNVVSVVD/DAFEEEECLQADLNLLLQLVCVVVVYQYEYEDEDDPDDRNVSNVVSPCPPSYHYQYDALLDLVSLLVSCQVRVHLEYEYPDAPQDQLCCVVCLPRRLSNQAVSLVSNLVSCVPRPLNRAYERAAELLQCQQPPDPADWPPTHGDHFGSNSVSSVNSQVVQVVSCVVVVRNGEYEHEWAEAALRHDCSDLLLVLLLQLLCVLVVNHQAREAAFQQAKGQYAHSSQVSLLRVLQRVDPHHYYFYHTQQDIDGSNVLSCLSNVLSPHGNVRHYDHDNVRDDPTGRRYHGYDRVVSCVRSVGHTDADSSNRSNNNSVSSNVVNVVD/DAEEEEECLQADLNLLLVLVCVVVVYQYEYEDEDDPDDRNPSNVVSPCPVSYHYQYDALLDLVSLLVSCLVRVHLEYEYPDAPQDQLCCVVPLPRRLSNQAVSLVSNLVSCVPPPLNRAYERAAELLQCQQPQDPADWPPTHGDHQGSNSVSSVNSQVVQVVSCVVVVRNGEYEHEWAEAALRHDCSDLLLVLLLQLLCVLVVNHQAREAAFQQAKGQYAHSNLVSLLRVLQRVDPHHYYFYATQQDIGGSNVLSCLLNVLSPHGNVRHYDHDNVRDDPGGRRYHGYDRPVSCVRSVGHTDADSSNRSNRNNVSSNVVSVVD

InterPro domains:
  IPR006368 GDP-mannose 4,6-dehydratase [MF_00955] (3-322)
  IPR006368 GDP-mannose 4,6-dehydratase [PTHR43715] (2-322)
  IPR006368 GDP-mannose 4,6-dehydratase [TIGR01472] (4-319)
  IPR016040 NAD(P)-binding domain [PF16363] (6-312)
  IPR036291 NAD(P)-binding domain superfamily [SSF51735] (3-319)

Solvent-accessible surface area: 40558 Å² total; per-residue (Å²): 146,12,0,0,0,0,17,0,22,13,16,20,0,0,29,0,0,19,20,0,41,153,77,58,6,42,0,11,0,8,23,30,22,65,29,24,69,30,59,70,2,0,117,88,50,58,15,37,71,81,12,85,49,6,39,0,20,9,28,0,10,7,0,0,14,29,2,0,51,115,4,120,2,90,9,0,0,1,20,13,22,8,36,34,13,24,2,0,9,48,1,0,8,10,0,1,28,23,1,1,6,0,1,0,8,0,0,1,1,0,44,37,77,22,66,150,6,66,0,0,0,16,5,15,0,12,0,0,1,73,45,89,36,138,119,0,38,35,134,8,51,29,44,0,38,1,0,14,0,0,0,5,1,5,0,6,18,0,0,2,0,0,37,52,13,61,64,5,23,0,0,0,0,1,6,1,31,22,1,0,12,1,26,3,65,50,26,38,0,24,44,0,0,17,2,0,0,58,11,94,78,60,71,53,140,69,2,104,4,7,31,10,83,6,92,17,0,4,0,30,0,14,12,0,2,66,0,0,37,48,0,0,56,50,130,75,18,45,16,4,0,0,0,27,15,95,36,23,23,7,80,62,0,0,66,51,0,0,96,93,13,69,40,47,23,176,100,41,27,28,101,25,105,84,92,101,71,60,3,30,4,81,40,0,14,0,47,16,56,43,0,103,178,49,14,54,5,28,41,168,21,64,24,85,89,0,0,22,55,0,0,49,19,1,42,61,51,10,77,85,152,143,14,0,0,0,0,17,0,23,12,16,20,0,0,28,0,0,76,20,0,40,129,71,57,8,57,3,25,0,7,19,30,22,66,31,20,69,31,59,73,2,0,118,89,26,58,11,37,70,83,14,46,45,4,35,0,19,8,26,0,9,7,0,1,16,26,2,0,47,126,4,118,2,94,10,0,0,2,20,15,21,7,35,34,13,23,2,0,10,47,1,0,10,9,0,1,26,23,1,1,8,0,1,0,9,0,0,1,1,0,45,37,82,20,71,159,5,69,0,0,0,16,5,14,0,11,0,0,1,74,41,84,40,80,126,0,39,35,133,8,50,29,44,0,38,1,0,15,0,0,0,6,2,4,0,7,18,0,0,3,0,0,38,50,13,61,64,5,25,0,0,0,0,1,5,1,31,23,1,0,13,1,28,3,68,49,24,37,0,23,42,0,0,24,2,0,0,59,11,93,78,69,70,60,86,72,2,123,4,7,32,6,85,6,90,16,0,4,0,28,0,18,22,0,2,78,0,0,36,31,1,0,53,40,134,75,20,45,15,5,0,0,0,25,16,96,34,25,23,6,77,61,0,0,62,50,0,0,98,93,13,65,42,48,23,176,101,45,31,39,112,22,104,82,93,98,71,60,2,31,4,85,37,0,21,0,46,20,60,37,0,108,177,57,14,58,4,47,44,90,22,68,24,87,91,0,0,22,62,0,0,50,19,1,43,62,49,11,73,89,150,169,34,11,0,0,0,0,16,0,23,13,17,22,0,0,26,0,0,74,19,0,38,124,98,50,20,39,1,13,0,8,21,30,22,65,31,18,66,30,59,69,1,0,117,87,32,59,12,35,71,82,11,97,53,24,37,0,20,8,25,0,8,8,0,0,13,32,2,0,52,60,5,113,1,92,12,0,0,2,20,14,21,9,37,34,14,25,2,0,10,46,1,0,7,9,0,2,26,23,1,1,7,0,1,0,11,0,0,2,1,0,46,36,74,23,67,146,7,65,1,0,0,16,4,14,1,12,0,0,1,72,45,86,38,81,126,0,35,41,131,8,49,29,44,0,38,1,0,14,0,0,0,4,1,6,0,9,19,0,0,3,0,0,37,51,13,60,64,5,23,0,0,0,0,2,6,1,31,22,0,0,14,1,26,3,64,50,25,39,0,24,42,0,0,19,2,0,0,58,12,95,75,59,71,54,142,68,2,129,4,7,29,5,88,6,90,16,0,4,0,27,0,14,5,0,3,53,0,0,51,44,1,1,68,51,127,71,18,46,15,4,0,0,0,24,16,93,38,23,24,7,81,62,0,0,66,41,0,0,101,80,11,66,41,51,25,174,102,41,31,34,90,26,106,82,96,101,73,59,3,31,4,82,41,0,21,0,48,19,51,39,0,86,180,46,14,59,5,125,42,150,16,55,20,84,89,0,0,19,65,0,0,87,20,1,34,62,52,11,76,85,155,140,87,11,0,0,0,0,16,0,24,12,18,20,0,0,25,0,0,80,18,0,35,128,101,51,16,39,2,11,0,7,21,30,22,68,31,20,64,33,56,70,1,0,118,90,35,57,11,37,72,85,12,97,54,16,38,0,18,8,27,0,10,7,0,0,13,30,2,0,51,143,4,115,3,65,0,0,0,1,21,13,22,8,36,33,14,25,3,0,10,46,0,0,8,10,0,1,27,23,1,1,8,0,1,0,10,0,0,1,2,0,44,43,78,24,63,149,5,54,1,0,0,16,5,14,1,12,0,0,1,74,45,85,36,140,123,0,40,36,133,8,48,27,44,0,39,1,0,15,0,0,0,5,1,5,0,7,18,0,0,2,0,0,38,50,13,58,66,5,24,0,0,0,0,1,6,0,31,22,1,0,13,1,27,3,53,50,24,39,0,23,43,0,0,20,3,0,0,56,10,96,75,69,69,60,84,69,2,112,4,7,31,5,96,6,89,16,0,4,0,28,0,14,3,0,3,50,0,0,50,44,1,0,64,56,125,70,17,47,16,4,0,0,0,26,17,90,38,26,28,6,84,61,0,0,63,49,0,0,95,92,12,67,42,51,16,173,102,44,22,27,99,25,108,82,95,100,72,60,3,32,4,87,40,0,14,0,48,19,49,40,0,83,176,47,14,62,5,127,40,162,21,66,23,86,48,0,0,21,66,0,0,50,18,1,44,60,52,10,77,86,150

B-factor: mean 20.87, std 7.88, range [5.26, 52.19]